Protein AF-A0A058Z3V2-F1 (afdb_monomer_lite)

pLDDT: mean 70.43, std 24.72, range [19.83, 96.94]

Structure (mmCIF, N/CA/C/O backbone):
data_AF-A0A058Z3V2-F1
#
_entry.id   AF-A0A058Z3V2-F1
#
loop_
_atom_site.group_PDB
_atom_site.id
_atom_site.type_symbol
_atom_site.label_atom_id
_atom_site.label_alt_id
_atom_site.label_comp_id
_atom_site.label_asym_id
_atom_site.label_entity_id
_atom_site.label_seq_id
_atom_site.pdbx_PDB_ins_code
_atom_site.Cartn_x
_atom_site.Cartn_y
_atom_site.Cartn_z
_atom_site.occupancy
_atom_site.B_iso_or_equiv
_atom_site.auth_seq_id
_atom_site.auth_comp_id
_atom_site.auth_asym_id
_atom_site.auth_atom_id
_atom_site.pdbx_PDB_model_num
ATOM 1 N N . MET A 1 1 ? 8.196 -0.871 -60.395 1.00 33.69 1 MET A N 1
ATOM 2 C CA . MET A 1 1 ? 8.874 -0.299 -61.584 1.00 33.69 1 MET A CA 1
ATOM 3 C C . MET A 1 1 ? 9.341 1.111 -61.241 1.00 33.69 1 MET A C 1
ATOM 5 O O . MET A 1 1 ? 8.712 1.711 -60.384 1.00 33.69 1 MET A O 1
ATOM 9 N N . THR A 1 2 ? 10.425 1.585 -61.870 1.00 31.00 2 THR A N 1
ATOM 10 C CA . THR A 1 2 ? 10.818 3.009 -62.051 1.00 31.00 2 THR A CA 1
ATOM 11 C C . THR A 1 2 ? 10.506 4.024 -60.935 1.00 31.00 2 THR A C 1
ATOM 13 O O . THR A 1 2 ? 9.380 4.499 -60.817 1.00 31.00 2 THR A O 1
ATOM 16 N N . ALA A 1 3 ? 11.547 4.478 -60.229 1.00 34.28 3 ALA A N 1
ATOM 17 C CA . ALA A 1 3 ? 11.539 5.788 -59.567 1.00 34.28 3 ALA A CA 1
ATOM 18 C C . ALA A 1 3 ? 11.669 6.927 -60.605 1.00 34.28 3 ALA A C 1
ATOM 20 O O . ALA A 1 3 ? 12.195 6.704 -61.699 1.00 34.28 3 ALA A O 1
ATOM 21 N N . PRO A 1 4 ? 11.213 8.141 -60.262 1.00 44.62 4 PRO A N 1
ATOM 22 C CA . PRO A 1 4 ? 12.160 9.255 -60.105 1.00 44.62 4 PRO A CA 1
ATOM 23 C C . PRO A 1 4 ? 11.930 9.994 -58.766 1.00 44.62 4 PRO A C 1
ATOM 25 O O . PRO A 1 4 ? 10.801 10.151 -58.320 1.00 44.62 4 PRO A O 1
ATOM 28 N N . ALA A 1 5 ? 12.988 10.243 -57.989 1.00 29.70 5 ALA A N 1
ATOM 29 C CA . ALA A 1 5 ? 13.787 11.482 -57.960 1.00 29.70 5 ALA A CA 1
ATOM 30 C C . ALA A 1 5 ? 13.196 12.563 -57.030 1.00 29.70 5 ALA A C 1
ATOM 32 O O . ALA A 1 5 ? 12.013 12.873 -57.089 1.00 29.70 5 ALA A O 1
ATOM 33 N N . GLY A 1 6 ? 14.031 13.117 -56.145 1.00 35.34 6 GLY A N 1
ATOM 34 C CA . GLY A 1 6 ? 13.611 14.088 -55.132 1.00 35.34 6 GLY A CA 1
ATOM 35 C C . GLY A 1 6 ? 13.945 15.535 -55.493 1.00 35.34 6 GLY A C 1
ATOM 36 O O . GLY A 1 6 ? 14.899 15.800 -56.222 1.00 35.34 6 GLY A O 1
ATOM 37 N N . SER A 1 7 ? 13.201 16.470 -54.903 1.00 26.53 7 SER A N 1
ATOM 38 C CA . SER A 1 7 ? 13.490 17.906 -54.922 1.00 26.53 7 SER A CA 1
ATOM 39 C C . SER A 1 7 ? 13.245 18.517 -53.541 1.00 26.53 7 SER A C 1
ATOM 41 O O . SER A 1 7 ? 12.159 18.380 -52.980 1.00 26.53 7 SER A O 1
ATOM 43 N N . THR A 1 8 ? 14.251 19.207 -53.005 1.00 38.44 8 THR A N 1
ATOM 44 C CA . THR A 1 8 ? 14.111 20.178 -51.904 1.00 38.44 8 THR A CA 1
ATOM 45 C C . THR A 1 8 ? 13.436 21.472 -52.410 1.00 38.44 8 THR A C 1
ATOM 47 O O . THR A 1 8 ? 13.039 21.501 -53.571 1.00 38.44 8 THR A O 1
ATOM 50 N N . VAL A 1 9 ? 13.379 22.535 -51.572 1.00 30.06 9 VAL A N 1
ATOM 51 C CA . VAL A 1 9 ? 12.844 23.916 -51.807 1.00 30.06 9 VAL A CA 1
ATOM 52 C C . VAL A 1 9 ? 11.432 24.151 -51.217 1.00 30.06 9 VAL A C 1
ATOM 54 O O . VAL A 1 9 ? 10.534 23.370 -51.518 1.00 30.06 9 VAL A O 1
ATOM 57 N N . PRO A 1 10 ? 11.164 25.257 -50.474 1.00 34.59 10 PRO A N 1
ATOM 58 C CA . PRO A 1 10 ? 12.059 26.116 -49.677 1.00 34.59 10 PRO A CA 1
ATOM 59 C C . PRO A 1 10 ? 11.526 26.427 -48.250 1.00 34.59 10 PRO A C 1
ATOM 61 O O . PRO A 1 10 ? 10.480 25.946 -47.823 1.00 34.59 10 PRO A O 1
ATOM 64 N N . VAL A 1 11 ? 12.231 27.309 -47.530 1.00 36.12 11 VAL A N 1
ATOM 65 C CA . VAL A 1 11 ? 11.711 28.074 -46.377 1.00 36.12 11 VAL A CA 1
ATOM 66 C C . VAL A 1 11 ? 11.467 29.534 -46.812 1.00 36.12 11 VAL A C 1
ATOM 68 O O . VAL A 1 11 ? 12.064 29.988 -47.782 1.00 36.12 11 VAL A O 1
ATOM 71 N N . GLU A 1 12 ? 10.614 30.248 -46.070 1.00 34.62 12 GLU A N 1
ATOM 72 C CA . GLU A 1 12 ? 10.120 31.625 -46.284 1.00 34.62 12 GLU A CA 1
ATOM 73 C C . GLU A 1 12 ? 9.133 31.858 -47.444 1.00 34.62 12 GLU A C 1
ATOM 75 O O . GLU A 1 12 ? 9.464 31.827 -48.624 1.00 34.62 12 GLU A O 1
ATOM 80 N N . ALA A 1 13 ? 7.923 32.285 -47.066 1.00 28.72 13 ALA A N 1
ATOM 81 C CA . ALA A 1 13 ? 7.059 33.128 -47.885 1.00 28.72 13 ALA A CA 1
ATOM 82 C C . ALA A 1 13 ? 6.379 34.171 -46.978 1.00 28.72 13 ALA A C 1
ATOM 84 O O . ALA A 1 13 ? 5.396 33.880 -46.293 1.00 28.72 13 ALA A O 1
ATOM 85 N N . LYS A 1 14 ? 6.907 35.403 -46.946 1.00 33.75 14 LYS A N 1
ATOM 86 C CA . LYS A 1 14 ? 6.233 36.535 -46.287 1.00 33.75 14 LYS A CA 1
ATOM 87 C C . LYS A 1 14 ? 4.873 36.759 -46.950 1.00 33.75 14 LYS A C 1
ATOM 89 O O . LYS A 1 14 ? 4.814 37.003 -48.153 1.00 33.75 14 LYS A O 1
ATOM 94 N N . ARG A 1 15 ? 3.786 36.765 -46.171 1.00 32.19 15 ARG A N 1
ATOM 95 C CA . ARG A 1 15 ? 2.484 37.237 -46.666 1.00 32.19 15 ARG A CA 1
ATOM 96 C C . ARG A 1 15 ? 2.523 38.751 -46.872 1.00 32.19 15 ARG A C 1
ATOM 98 O O . ARG A 1 15 ? 2.321 39.519 -45.934 1.00 32.19 15 ARG A O 1
ATOM 105 N N . ALA A 1 16 ? 2.767 39.164 -48.112 1.00 30.39 16 ALA A N 1
ATOM 106 C CA . ALA A 1 16 ? 2.384 40.487 -48.581 1.00 30.39 16 ALA A CA 1
ATOM 107 C C . ALA A 1 16 ? 0.853 40.648 -48.505 1.00 30.39 16 ALA A C 1
ATOM 109 O O . ALA A 1 16 ? 0.112 39.664 -48.578 1.00 30.39 16 ALA A O 1
ATOM 110 N N . ARG A 1 17 ? 0.378 41.890 -48.372 1.00 35.31 17 ARG A N 1
ATOM 111 C CA . ARG A 1 17 ? -1.038 42.214 -48.583 1.00 35.31 17 ARG A CA 1
ATOM 112 C C . ARG A 1 17 ? -1.299 42.370 -50.084 1.00 35.31 17 ARG A C 1
ATOM 114 O O . ARG A 1 17 ? -0.546 43.102 -50.723 1.00 35.31 17 ARG A O 1
ATOM 121 N N . PRO A 1 18 ? -2.361 41.766 -50.633 1.00 38.34 18 PRO A N 1
ATOM 122 C CA . PRO A 1 18 ? -3.040 42.305 -51.796 1.00 38.34 18 PRO A CA 1
ATOM 123 C C . PRO A 1 18 ? -4.073 43.335 -51.317 1.00 38.34 18 PRO A C 1
ATOM 125 O O . PRO A 1 18 ? -5.043 42.978 -50.649 1.00 38.34 18 PRO A O 1
ATOM 128 N N . ASP A 1 19 ? -3.862 44.608 -51.638 1.00 36.16 19 ASP A N 1
ATOM 129 C CA . ASP A 1 19 ? -4.913 45.623 -51.547 1.00 36.16 19 ASP A CA 1
ATOM 130 C C . ASP A 1 19 ? -5.681 45.655 -52.882 1.00 36.16 19 ASP A C 1
ATOM 132 O O . ASP A 1 19 ? -5.056 45.662 -53.943 1.00 36.16 19 ASP A O 1
ATOM 136 N N . GLY A 1 20 ? -7.019 45.707 -52.837 1.00 41.59 20 GLY A N 1
ATOM 137 C CA . GLY A 1 20 ? -7.855 46.016 -54.006 1.00 41.59 20 GLY A CA 1
ATOM 138 C C . GLY A 1 20 ? -8.865 44.948 -54.442 1.00 41.59 20 GLY A C 1
ATOM 139 O O . GLY A 1 20 ? -8.676 44.310 -55.470 1.00 41.59 20 GLY A O 1
ATOM 140 N N . GLU A 1 21 ? -10.006 44.863 -53.749 1.00 31.88 21 GLU A N 1
ATOM 141 C CA . GLU A 1 21 ? -11.278 44.487 -54.388 1.00 31.88 21 GLU A CA 1
ATOM 142 C C . GLU A 1 21 ? -12.458 45.242 -53.732 1.00 31.88 21 GLU A C 1
ATOM 144 O O . GLU A 1 21 ? -12.309 45.839 -52.662 1.00 31.88 21 GLU A O 1
ATOM 149 N N . ALA A 1 22 ? -13.595 45.325 -54.428 1.00 35.03 22 ALA A N 1
ATOM 150 C CA . ALA A 1 22 ? -14.655 46.316 -54.194 1.00 35.03 22 ALA A CA 1
ATOM 151 C C . ALA A 1 22 ? -15.650 45.943 -53.058 1.00 35.03 22 ALA A C 1
ATOM 153 O O . ALA A 1 22 ? -15.762 44.774 -52.687 1.00 35.03 22 ALA A O 1
ATOM 154 N N . PRO A 1 23 ? -16.402 46.910 -52.480 1.00 49.66 23 PRO A N 1
ATOM 155 C CA . PRO A 1 23 ? -17.197 46.669 -51.272 1.00 49.66 23 PRO A CA 1
ATOM 156 C C . PRO A 1 23 ? -18.510 45.909 -51.541 1.00 49.66 23 PRO A C 1
ATOM 158 O O . PRO A 1 23 ? -19.510 46.497 -51.953 1.00 49.66 23 PRO A O 1
ATOM 161 N N . GLY A 1 24 ? -18.533 44.611 -51.223 1.00 39.72 24 GLY A N 1
ATOM 162 C CA . GLY A 1 24 ? -19.733 43.764 -51.232 1.00 39.72 24 GLY A CA 1
ATOM 163 C C . GLY A 1 24 ? -20.091 43.224 -49.842 1.00 39.72 24 GLY A C 1
ATOM 164 O O . GLY A 1 24 ? -19.344 42.427 -49.285 1.00 39.72 24 GLY A O 1
ATOM 165 N N . THR A 1 25 ? -21.237 43.655 -49.295 1.00 46.94 25 THR A N 1
ATOM 166 C CA . THR A 1 25 ? -21.961 43.052 -48.145 1.00 46.94 25 THR A CA 1
ATOM 167 C C . THR A 1 25 ? -21.093 42.421 -47.043 1.00 46.94 25 THR A C 1
ATOM 169 O O . THR A 1 25 ? -20.990 41.198 -46.929 1.00 46.94 25 THR A O 1
ATOM 172 N N . GLY A 1 26 ? -20.496 43.254 -46.189 1.00 42.50 26 GLY A N 1
ATOM 173 C CA . GLY A 1 26 ? -19.682 42.785 -45.066 1.00 42.50 26 GLY A CA 1
ATOM 174 C C . GLY A 1 26 ? -20.493 42.085 -43.970 1.00 42.50 26 GLY A C 1
ATOM 175 O O . GLY A 1 26 ? -21.054 42.751 -43.102 1.00 42.50 26 GLY A O 1
ATOM 176 N N . LEU A 1 27 ? -20.475 40.749 -43.954 1.00 53.12 27 LEU A N 1
ATOM 177 C CA . LEU A 1 27 ? -20.710 39.974 -42.729 1.00 53.12 27 LEU A CA 1
ATOM 178 C C . LEU A 1 27 ? -19.656 40.368 -41.684 1.00 53.12 27 LEU A C 1
ATOM 180 O O . LEU A 1 27 ? -18.478 40.531 -42.017 1.00 53.12 27 LEU A O 1
ATOM 184 N N . SER A 1 28 ? -20.041 40.499 -40.414 1.00 63.50 28 SER A N 1
ATOM 185 C CA . SER A 1 28 ? -19.071 40.817 -39.364 1.00 63.50 28 SER A CA 1
ATOM 186 C C . SER A 1 28 ? -18.033 39.699 -39.218 1.00 63.50 28 SER A C 1
ATOM 188 O O . SER A 1 28 ? -18.306 38.528 -39.488 1.00 63.50 28 SER A O 1
ATOM 190 N N . GLN A 1 29 ? -16.842 40.022 -38.704 1.00 60.59 29 GLN A N 1
ATOM 191 C CA . GLN A 1 29 ? -15.785 39.021 -38.473 1.00 60.59 29 GLN A CA 1
ATOM 192 C C . GLN A 1 29 ? -16.251 37.844 -37.590 1.00 60.59 29 GLN A C 1
ATOM 194 O O . GLN A 1 29 ? -15.742 36.731 -37.720 1.00 60.59 29 GLN A O 1
ATOM 199 N N . ARG A 1 30 ? -17.254 38.061 -36.723 1.00 62.12 30 ARG A N 1
ATOM 200 C CA . ARG A 1 30 ? -17.880 37.009 -35.906 1.00 62.12 30 ARG A CA 1
ATOM 201 C C . ARG A 1 30 ? -18.802 36.103 -36.718 1.00 62.12 30 ARG A C 1
ATOM 203 O O . ARG A 1 30 ? -18.788 34.897 -36.500 1.00 62.12 30 ARG A O 1
ATOM 210 N N . GLU A 1 31 ? -19.574 36.651 -37.650 1.00 69.12 31 GLU A N 1
ATOM 211 C CA . GLU A 1 31 ? -20.436 35.872 -38.549 1.00 69.12 31 GLU A CA 1
ATOM 212 C C . GLU A 1 31 ? -19.607 35.102 -39.578 1.00 69.12 31 GLU A C 1
ATOM 214 O O . GLU A 1 31 ? -19.856 33.918 -39.790 1.00 69.12 31 GLU A O 1
ATOM 219 N N . ALA A 1 32 ? -18.553 35.719 -40.120 1.00 69.69 32 ALA A N 1
ATOM 220 C CA . ALA A 1 32 ? -17.581 35.050 -40.978 1.00 69.69 32 ALA A CA 1
ATOM 221 C C . ALA A 1 32 ? -16.873 33.887 -40.253 1.00 69.69 32 ALA A C 1
ATOM 223 O O . ALA A 1 32 ? -16.779 32.793 -40.817 1.00 69.69 32 ALA A O 1
ATOM 224 N N . LYS A 1 33 ? -16.445 34.064 -38.984 1.00 75.62 33 LYS A N 1
ATOM 225 C CA . LYS A 1 33 ? -15.923 32.938 -38.185 1.00 75.62 33 LYS A CA 1
ATOM 226 C C . LYS A 1 33 ? -17.002 31.875 -37.974 1.00 75.62 33 LYS A C 1
ATOM 228 O O . LYS A 1 33 ? -16.765 30.717 -38.281 1.00 75.62 33 LYS A O 1
ATOM 233 N N . ARG A 1 34 ? -18.208 32.254 -37.538 1.00 74.88 34 ARG A N 1
ATOM 234 C CA . ARG A 1 34 ? -19.309 31.312 -37.268 1.00 74.88 34 ARG A CA 1
ATOM 235 C C . ARG A 1 34 ? -19.712 30.494 -38.502 1.00 74.88 34 ARG A C 1
ATOM 237 O O . ARG A 1 34 ? -20.030 29.320 -38.356 1.00 74.88 34 ARG A O 1
ATOM 244 N N . ALA A 1 35 ? -19.664 31.079 -39.700 1.00 74.31 35 ALA A N 1
ATOM 245 C CA . ALA A 1 35 ? -19.901 30.377 -40.961 1.00 74.31 35 ALA A CA 1
ATOM 246 C C . ALA A 1 35 ? -18.761 29.403 -41.323 1.00 74.31 35 ALA A C 1
ATOM 248 O O . ALA A 1 35 ? -19.035 28.284 -41.757 1.00 74.31 35 ALA A O 1
ATOM 249 N N . ARG A 1 36 ? -17.490 29.783 -41.096 1.00 80.19 36 ARG A N 1
ATOM 250 C CA . ARG A 1 36 ? -16.338 28.865 -41.214 1.00 80.19 36 ARG A CA 1
ATOM 251 C C . ARG A 1 36 ? -16.458 27.706 -40.222 1.00 80.19 36 ARG A C 1
ATOM 253 O O . ARG A 1 36 ? -16.361 26.555 -40.633 1.00 80.19 36 ARG A O 1
ATOM 260 N N . ASP A 1 37 ? -16.687 28.009 -38.949 1.00 80.25 37 ASP A N 1
ATOM 261 C CA . ASP A 1 37 ? -16.770 27.030 -37.863 1.00 80.25 37 ASP A CA 1
ATOM 262 C C . ASP A 1 37 ? -17.924 26.043 -38.110 1.00 80.25 37 ASP A C 1
ATOM 264 O O . ASP A 1 37 ? -17.737 24.839 -37.975 1.00 80.25 37 ASP A O 1
ATOM 268 N N . ALA A 1 38 ? -19.089 26.520 -38.571 1.00 77.50 38 ALA A N 1
ATOM 269 C CA . ALA A 1 38 ? -20.223 25.666 -38.935 1.00 77.50 38 ALA A CA 1
ATOM 270 C C . ALA A 1 38 ? -19.943 24.747 -40.140 1.00 77.50 38 ALA A C 1
ATOM 272 O O . ALA A 1 38 ? -20.468 23.638 -40.184 1.00 77.50 38 ALA A O 1
ATOM 273 N N . LYS A 1 39 ? -19.111 25.177 -41.100 1.00 78.62 39 LYS A N 1
ATOM 274 C CA . LYS A 1 39 ? -18.677 24.334 -42.228 1.00 78.62 39 LYS A CA 1
ATOM 275 C C . LYS A 1 39 ? -17.611 23.312 -41.815 1.00 78.62 39 LYS A C 1
ATOM 277 O O . LYS A 1 39 ? -17.602 22.207 -42.342 1.00 78.62 39 LYS A O 1
ATOM 282 N N . LEU A 1 40 ? -16.719 23.668 -40.890 1.00 81.25 40 LEU A N 1
ATOM 283 C CA . LEU A 1 40 ? -15.707 22.751 -40.353 1.00 81.25 40 LEU A CA 1
ATOM 284 C C . LEU A 1 40 ? -16.306 21.724 -39.381 1.00 81.25 40 LEU A C 1
ATOM 286 O O . LEU A 1 40 ? -15.833 20.592 -39.335 1.00 81.25 40 LEU A O 1
ATOM 290 N N . ALA A 1 41 ? -17.378 22.079 -38.667 1.00 80.50 41 ALA A N 1
ATOM 291 C CA . ALA A 1 41 ? -18.080 21.185 -37.750 1.00 80.50 41 ALA A CA 1
ATOM 292 C C . ALA A 1 41 ? -18.582 19.894 -38.419 1.00 80.50 41 ALA A C 1
ATOM 294 O O . ALA A 1 41 ? -18.515 18.832 -37.808 1.00 80.50 41 ALA A O 1
ATOM 295 N N . THR A 1 42 ? -19.044 19.975 -39.670 1.00 80.44 42 THR A N 1
ATOM 296 C CA . THR A 1 42 ? -19.553 18.840 -40.464 1.00 80.44 42 THR A CA 1
ATOM 297 C C . THR A 1 42 ? -18.547 18.305 -41.492 1.00 80.44 42 THR A C 1
ATOM 299 O O . THR A 1 42 ? -18.895 17.466 -42.316 1.00 80.44 42 THR A O 1
ATOM 302 N N . SER A 1 43 ? -17.308 18.809 -41.487 1.00 85.06 43 SER A N 1
ATOM 303 C CA . SER A 1 43 ? -16.261 18.462 -42.459 1.00 85.06 43 SER A CA 1
ATOM 304 C C . SER A 1 43 ? -14.867 18.678 -41.852 1.00 85.06 43 SER A C 1
ATOM 306 O O . SER A 1 43 ? -14.032 19.402 -42.406 1.00 85.06 43 SER A O 1
ATOM 308 N N . CYS A 1 44 ? -14.618 18.088 -40.681 1.00 87.31 44 CYS A N 1
ATOM 309 C CA . CYS A 1 44 ? -13.342 18.221 -39.979 1.00 87.31 44 CYS A CA 1
ATOM 310 C C . CYS A 1 44 ? -12.239 17.419 -40.706 1.00 87.31 44 CYS A C 1
ATOM 312 O O . CYS A 1 44 ? -12.403 16.215 -40.903 1.00 87.31 44 CYS A O 1
ATOM 314 N N . PRO A 1 45 ? -11.100 18.034 -41.082 1.00 88.56 45 PRO A N 1
ATOM 315 C CA . PRO A 1 45 ? -10.068 17.372 -41.883 1.00 88.56 45 PRO A CA 1
ATOM 316 C C . PRO A 1 45 ? -9.164 16.413 -41.091 1.00 88.56 45 PRO A C 1
ATOM 318 O O . PRO A 1 45 ? -8.278 15.823 -41.691 1.00 88.56 45 PRO A O 1
ATOM 321 N N . PHE A 1 46 ? -9.353 16.280 -39.772 1.00 91.31 46 PHE A N 1
ATOM 322 C CA . PHE A 1 46 ? -8.481 15.501 -38.877 1.00 91.31 46 PHE A CA 1
ATOM 323 C C . PHE A 1 46 ? -9.125 14.202 -38.353 1.00 91.31 46 PHE A C 1
ATOM 325 O O . PHE A 1 46 ? -8.599 13.581 -37.428 1.00 91.31 46 PHE A O 1
ATOM 332 N N . LEU A 1 47 ? -10.290 13.803 -38.878 1.00 90.25 47 LEU A N 1
ATOM 333 C CA . LEU A 1 47 ? -11.029 12.612 -38.423 1.00 90.25 47 LEU A CA 1
ATOM 334 C C . LEU A 1 47 ? -10.282 11.292 -38.695 1.00 90.25 47 LEU A C 1
ATOM 336 O O . LEU A 1 47 ? -10.495 10.302 -37.997 1.00 90.25 47 LEU A O 1
ATOM 340 N N . ASP A 1 48 ? -9.382 11.299 -39.674 1.00 89.31 48 ASP A N 1
ATOM 341 C CA . ASP A 1 48 ? -8.452 10.222 -40.021 1.00 89.31 48 ASP A CA 1
ATOM 342 C C . ASP A 1 48 ? -7.381 9.972 -38.942 1.00 89.31 48 ASP A C 1
ATOM 344 O O . ASP A 1 48 ? -6.933 8.841 -38.768 1.00 89.31 48 ASP A O 1
ATOM 348 N N . THR A 1 49 ? -7.010 10.997 -38.165 1.00 92.94 49 THR A N 1
ATOM 349 C CA . THR A 1 49 ? -6.007 10.894 -37.085 1.00 92.94 49 THR A CA 1
ATOM 350 C C . THR A 1 49 ? -6.479 10.094 -35.859 1.00 92.94 49 THR A C 1
ATOM 352 O O . THR A 1 49 ? -5.696 9.847 -34.942 1.00 92.94 49 THR A O 1
ATOM 355 N N . ILE A 1 50 ? -7.753 9.688 -35.808 1.00 94.31 50 ILE A N 1
ATOM 356 C CA . ILE A 1 50 ? -8.384 9.075 -34.631 1.00 94.31 50 ILE A CA 1
ATOM 357 C C . ILE A 1 50 ? -8.018 7.587 -34.504 1.00 94.31 50 ILE A C 1
ATOM 359 O O . ILE A 1 50 ? -8.590 6.722 -35.173 1.00 94.31 50 ILE A O 1
ATOM 363 N N . ASP A 1 51 ? -7.120 7.267 -33.569 1.00 91.12 51 ASP A N 1
ATOM 364 C CA . ASP A 1 51 ? -6.712 5.889 -33.282 1.00 91.12 51 ASP A CA 1
ATOM 365 C C . ASP A 1 51 ? -7.555 5.265 -32.163 1.00 91.12 51 ASP A C 1
ATOM 367 O O . ASP A 1 51 ? -7.216 5.303 -30.975 1.00 91.12 51 ASP A O 1
ATOM 371 N N . ARG A 1 52 ? -8.648 4.620 -32.576 1.00 91.19 52 ARG A N 1
ATOM 372 C CA . ARG A 1 52 ? -9.594 3.923 -31.693 1.00 91.19 52 ARG A CA 1
ATOM 373 C C . ARG A 1 52 ? -8.951 2.839 -30.818 1.00 91.19 52 ARG A C 1
ATOM 375 O O . ARG A 1 52 ? -9.460 2.578 -29.734 1.00 91.19 52 ARG A O 1
ATOM 382 N N . ARG A 1 53 ? -7.813 2.255 -31.222 1.00 89.44 53 ARG A N 1
ATOM 383 C CA . ARG A 1 53 ? -7.113 1.205 -30.450 1.00 89.44 53 ARG A CA 1
ATOM 384 C C . ARG A 1 53 ? -6.439 1.749 -29.188 1.00 89.44 53 ARG A C 1
ATOM 386 O O . ARG A 1 53 ? -6.214 0.997 -28.244 1.00 89.44 53 ARG A O 1
ATOM 393 N N . LYS A 1 54 ? -6.136 3.053 -29.155 1.00 88.56 54 LYS A N 1
ATOM 394 C CA . LYS A 1 54 ? -5.570 3.747 -27.985 1.00 88.56 54 LYS A CA 1
ATOM 395 C C . LYS A 1 54 ? -6.635 4.300 -27.032 1.00 88.56 54 LYS A C 1
ATOM 397 O O . LYS A 1 54 ? -6.281 4.809 -25.971 1.00 88.56 54 LYS A O 1
ATOM 402 N N . LEU A 1 55 ? -7.918 4.249 -27.397 1.00 90.44 55 LEU A N 1
ATOM 403 C CA . LEU A 1 55 ? -8.994 4.828 -26.593 1.00 90.44 55 LEU A CA 1
ATOM 404 C C . LEU A 1 55 ? -9.402 3.865 -25.480 1.00 90.44 55 LEU A C 1
ATOM 406 O O . LEU A 1 55 ? -10.081 2.868 -25.719 1.00 90.44 55 LEU A O 1
ATOM 410 N N . ASP A 1 56 ? -9.002 4.194 -24.255 1.00 85.88 56 ASP A N 1
ATOM 411 C CA . ASP A 1 56 ? -9.434 3.488 -23.056 1.00 85.88 56 ASP A CA 1
ATOM 412 C C . ASP A 1 56 ? -10.188 4.438 -22.123 1.00 85.88 56 ASP A C 1
ATOM 414 O O . ASP A 1 56 ? -9.647 5.430 -21.633 1.00 85.88 56 ASP A O 1
ATOM 418 N N . PHE A 1 57 ? -11.471 4.149 -21.915 1.00 86.56 57 PHE A N 1
ATOM 419 C CA . PHE A 1 57 ? -12.374 4.967 -21.108 1.00 86.56 57 PHE A CA 1
ATOM 420 C C . PHE A 1 57 ? -12.690 4.337 -19.748 1.00 86.56 57 PHE A C 1
ATOM 422 O O . PHE A 1 57 ? -13.528 4.874 -19.015 1.00 86.56 57 PHE A O 1
ATOM 429 N N . ASP A 1 58 ? -12.060 3.211 -19.397 1.00 76.56 58 ASP A N 1
ATOM 430 C CA . ASP A 1 58 ? -12.389 2.490 -18.168 1.00 76.56 58 ASP A CA 1
ATOM 431 C C . ASP A 1 58 ? -11.708 3.073 -16.923 1.00 76.56 58 ASP A C 1
ATOM 433 O O . ASP A 1 58 ? -12.222 2.921 -15.813 1.00 76.56 58 ASP A O 1
ATOM 437 N N . PHE A 1 59 ? -10.618 3.816 -17.120 1.00 75.56 59 PHE A N 1
ATOM 438 C CA . PHE A 1 59 ? -9.876 4.525 -16.079 1.00 75.56 59 PHE A CA 1
ATOM 439 C C . PHE A 1 59 ? -10.579 5.796 -15.564 1.00 75.56 59 PHE A C 1
ATOM 441 O O . PHE A 1 59 ? -11.542 6.312 -16.140 1.00 75.56 59 PHE A O 1
ATOM 448 N N . ALA A 1 60 ? -10.060 6.341 -14.458 1.00 77.56 60 ALA A N 1
ATOM 449 C CA . ALA A 1 60 ? -10.561 7.569 -13.847 1.00 77.56 60 ALA A CA 1
ATOM 450 C C . ALA A 1 60 ? -10.528 8.762 -14.824 1.00 77.56 60 ALA A C 1
ATOM 452 O O . ALA A 1 60 ? -9.491 9.101 -15.393 1.00 77.56 60 ALA A O 1
ATOM 453 N N . LYS A 1 61 ? -11.672 9.442 -14.974 1.00 87.31 61 LYS A N 1
ATOM 454 C CA . LYS A 1 61 ? -11.898 10.555 -15.918 1.00 87.31 61 LYS A CA 1
ATOM 455 C C . LYS A 1 61 ? -11.287 11.876 -15.408 1.00 87.31 61 LYS A C 1
ATOM 457 O O . LYS A 1 61 ? -11.994 12.852 -15.166 1.00 87.31 61 LYS A O 1
ATOM 462 N N . VAL A 1 62 ? -9.970 11.883 -15.200 1.00 88.56 62 VAL A N 1
ATOM 463 C CA . VAL A 1 62 ? -9.172 13.013 -14.688 1.00 88.56 62 VAL A CA 1
ATOM 464 C C . VAL A 1 62 ? -8.080 13.420 -15.674 1.00 88.56 62 VAL A C 1
ATOM 466 O O . VAL A 1 62 ? -7.588 12.603 -16.442 1.00 88.56 62 VAL A O 1
ATOM 469 N N . CYS A 1 63 ? -7.671 14.685 -15.644 1.00 90.94 63 CYS A N 1
ATOM 470 C CA . CYS A 1 63 ? -6.552 15.184 -16.442 1.00 90.94 63 CYS A CA 1
ATOM 471 C C . CYS A 1 63 ? -5.225 14.533 -16.024 1.00 90.94 63 CYS A C 1
ATOM 473 O O . CYS A 1 63 ? -4.796 14.701 -14.884 1.00 90.94 63 CYS A O 1
ATOM 475 N N . SER A 1 64 ? -4.520 13.896 -16.960 1.00 89.88 64 SER A N 1
ATOM 476 C CA . SER A 1 64 ? -3.235 13.215 -16.744 1.00 89.88 64 SER A CA 1
ATOM 477 C C . SER A 1 64 ? -2.076 14.145 -16.341 1.00 89.88 64 SER A C 1
ATOM 479 O O . SER A 1 64 ? -0.993 13.659 -16.034 1.00 89.88 64 SER A O 1
ATOM 481 N N . VAL A 1 65 ? -2.279 15.471 -16.353 1.00 88.06 65 VAL A N 1
ATOM 482 C CA . VAL A 1 65 ? -1.275 16.483 -15.960 1.00 88.06 65 VAL A CA 1
ATOM 483 C C . VAL A 1 65 ? -1.636 17.183 -14.643 1.00 88.06 65 VAL A C 1
ATOM 485 O O . VAL A 1 65 ? -0.766 17.403 -13.806 1.00 88.06 65 VAL A O 1
ATOM 488 N N . SER A 1 66 ? -2.910 17.540 -14.437 1.00 86.94 66 SER A N 1
ATOM 489 C CA . SER A 1 66 ? -3.366 18.289 -13.250 1.00 86.94 66 SER A CA 1
ATOM 490 C C . SER A 1 66 ? -4.109 17.444 -12.209 1.00 86.94 66 SER A C 1
ATOM 492 O O . SER A 1 66 ? -4.426 17.955 -11.137 1.00 86.94 66 SER A O 1
ATOM 494 N N . ASN A 1 67 ? -4.421 16.178 -12.514 1.00 85.62 67 ASN A N 1
ATOM 495 C CA . ASN A 1 67 ? -5.283 15.272 -11.737 1.00 85.62 67 ASN A CA 1
ATOM 496 C C . ASN A 1 67 ? -6.680 15.833 -11.394 1.00 85.62 67 ASN A C 1
ATOM 498 O O . ASN A 1 67 ? -7.396 15.283 -10.558 1.00 85.62 67 ASN A O 1
ATOM 502 N N . ALA A 1 68 ? -7.102 16.912 -12.059 1.00 86.50 68 ALA A N 1
ATOM 503 C CA . ALA A 1 68 ? -8.421 17.504 -11.886 1.00 86.50 68 ALA A CA 1
ATOM 504 C C . ALA A 1 68 ? -9.481 16.791 -12.741 1.00 86.50 68 ALA A C 1
ATOM 506 O O . ALA A 1 68 ? -9.214 16.371 -13.868 1.00 86.50 68 ALA A O 1
ATOM 507 N N . ASN A 1 69 ? -10.705 16.719 -12.218 1.00 85.94 69 ASN A N 1
ATOM 508 C CA . ASN A 1 69 ? -11.881 16.103 -12.843 1.00 85.94 69 ASN A CA 1
ATOM 509 C C . ASN A 1 69 ? -12.840 17.115 -13.510 1.00 85.94 69 ASN A C 1
ATOM 511 O O . ASN A 1 69 ? -13.918 16.732 -13.951 1.00 85.94 69 ASN A O 1
ATOM 515 N N . LEU A 1 70 ? -12.481 18.403 -13.563 1.00 88.06 70 LEU A N 1
ATOM 516 C CA . LEU A 1 70 ? -13.328 19.477 -14.098 1.00 88.06 70 LEU A CA 1
ATOM 517 C C . LEU A 1 70 ? -12.938 19.833 -15.536 1.00 88.06 70 LEU A C 1
ATOM 519 O O . LEU A 1 70 ? -11.781 20.184 -15.778 1.00 88.06 70 LEU A O 1
ATOM 523 N N . ASN A 1 71 ? -13.915 19.834 -16.450 1.00 91.94 71 ASN A N 1
ATOM 524 C CA . ASN A 1 71 ? -13.745 20.119 -17.882 1.00 91.94 71 ASN A CA 1
ATOM 525 C C . ASN A 1 71 ? -12.646 19.257 -18.538 1.00 91.94 71 ASN A C 1
ATOM 527 O O . ASN A 1 71 ? -11.636 19.788 -19.010 1.00 91.94 71 ASN A O 1
ATOM 531 N N . VAL A 1 72 ? -12.806 17.929 -18.516 1.00 94.88 72 VAL A N 1
ATOM 532 C CA . VAL A 1 72 ? -11.797 16.969 -19.002 1.00 94.88 72 VAL A CA 1
ATOM 533 C C . VAL A 1 72 ? -12.108 16.512 -20.430 1.00 94.88 72 VAL A C 1
ATOM 535 O O . VAL A 1 72 ? -13.228 16.114 -20.748 1.00 94.88 72 VAL A O 1
ATOM 538 N N . TYR A 1 73 ? -11.089 16.557 -21.282 1.00 95.56 73 TYR A N 1
ATOM 539 C CA . TYR A 1 73 ? -11.116 16.237 -22.703 1.00 95.56 73 TYR A CA 1
ATOM 540 C C . TYR A 1 73 ? -10.178 15.055 -22.979 1.00 95.56 73 TYR A C 1
ATOM 542 O O . TYR A 1 73 ? -8.989 15.132 -22.673 1.00 95.56 73 TYR A O 1
ATOM 550 N N . ALA A 1 74 ? -10.678 13.972 -23.570 1.00 95.88 74 ALA A N 1
ATOM 551 C CA . ALA A 1 74 ? -9.842 12.880 -24.063 1.00 95.88 74 ALA A CA 1
ATOM 552 C C . ALA A 1 74 ? -9.301 13.211 -25.456 1.00 95.88 74 ALA A C 1
ATOM 554 O O . ALA A 1 74 ? -10.077 13.548 -26.348 1.00 95.88 74 ALA A O 1
ATOM 555 N N . CYS A 1 75 ? -7.988 13.106 -25.648 1.00 96.00 75 CYS A N 1
ATOM 556 C CA . CYS A 1 75 ? -7.352 13.216 -26.957 1.00 96.00 75 CYS A CA 1
ATOM 557 C C . CYS A 1 75 ? -7.598 11.934 -27.760 1.00 96.00 75 CYS A C 1
ATOM 559 O O . CYS A 1 75 ? -7.172 10.853 -27.349 1.00 96.00 75 CYS A O 1
ATOM 561 N N . LEU A 1 76 ? -8.251 12.041 -28.919 1.00 95.44 76 LEU A N 1
ATOM 562 C CA . LEU A 1 76 ? -8.649 10.871 -29.708 1.00 95.44 76 LEU A CA 1
ATOM 563 C C . LEU A 1 76 ? -7.511 10.248 -30.538 1.00 95.44 76 LEU A C 1
ATOM 565 O O . LEU A 1 76 ? -7.693 9.190 -31.134 1.00 95.44 76 LEU A O 1
ATOM 569 N N . VAL A 1 77 ? -6.332 10.876 -30.553 1.00 94.62 77 VAL A N 1
ATOM 570 C CA . VAL A 1 77 ? -5.135 10.384 -31.261 1.00 94.62 77 VAL A CA 1
ATOM 571 C C . VAL A 1 77 ? -4.214 9.565 -30.342 1.00 94.62 77 VAL A C 1
ATOM 573 O O . VAL A 1 77 ? -3.492 8.678 -30.805 1.00 94.62 77 VAL A O 1
ATOM 576 N N . CYS A 1 78 ? -4.236 9.838 -29.027 1.00 92.44 78 CYS A N 1
ATOM 577 C CA . CYS A 1 78 ? -3.332 9.216 -28.048 1.00 92.44 78 CYS A CA 1
ATOM 578 C C . CYS A 1 78 ? -4.006 8.621 -26.795 1.00 92.44 78 CYS A C 1
ATOM 580 O O . CYS A 1 78 ? -3.305 8.070 -25.949 1.00 92.44 78 CYS A O 1
ATOM 582 N N . GLY A 1 79 ? -5.327 8.752 -26.639 1.00 90.94 79 GLY A N 1
ATOM 583 C CA . GLY A 1 79 ? -6.103 8.218 -25.510 1.00 90.94 79 GLY A CA 1
ATOM 584 C C . GLY A 1 79 ? -5.990 8.995 -24.189 1.00 90.94 79 GLY A C 1
ATOM 585 O O . GLY A 1 79 ? -6.842 8.839 -23.320 1.00 90.94 79 GLY A O 1
ATOM 586 N N . LYS A 1 80 ? -4.978 9.859 -24.023 1.00 93.38 80 LYS A N 1
ATOM 587 C CA . LYS A 1 80 ? -4.726 10.602 -22.772 1.00 93.38 80 LYS A CA 1
ATOM 588 C C . LYS A 1 80 ? -5.771 11.694 -22.513 1.00 93.38 80 LYS A C 1
ATOM 590 O O . LYS A 1 80 ? -6.348 12.266 -23.440 1.00 93.38 80 LYS A O 1
ATOM 595 N N . PHE A 1 81 ? -5.987 12.011 -21.237 1.00 95.62 81 PHE A N 1
ATOM 596 C CA . PHE A 1 81 ? -7.004 12.962 -20.780 1.00 95.62 81 PHE A CA 1
ATOM 597 C C . PHE A 1 81 ? -6.367 14.292 -20.346 1.00 95.62 81 PHE A C 1
ATOM 599 O O . PHE A 1 81 ? -5.398 14.312 -19.591 1.00 95.62 81 PHE A O 1
ATOM 606 N N . PHE A 1 82 ? -6.938 15.421 -20.763 1.00 95.62 82 PHE A N 1
ATOM 607 C CA . PHE A 1 82 ? -6.405 16.763 -20.509 1.00 95.62 82 PHE A CA 1
ATOM 608 C C . PHE A 1 82 ? -7.501 17.733 -20.054 1.00 95.62 82 PHE A C 1
ATOM 610 O O . PHE A 1 82 ? -8.662 17.594 -20.421 1.00 95.62 82 PHE A O 1
ATOM 617 N N . GLN A 1 83 ? -7.152 18.733 -19.244 1.00 95.50 83 GLN A N 1
ATOM 618 C CA . GLN A 1 83 ? -8.112 19.699 -18.701 1.00 95.50 83 GLN A CA 1
ATOM 619 C C . GLN A 1 83 ? -8.203 20.981 -19.540 1.00 95.50 83 GLN A C 1
ATOM 621 O O . GLN A 1 83 ? -7.183 21.604 -19.842 1.00 95.50 83 GLN A O 1
ATOM 626 N N . GLY A 1 84 ? -9.444 21.414 -19.788 1.00 92.12 84 GLY A N 1
ATOM 627 C CA . GLY A 1 84 ? -9.833 22.700 -20.374 1.00 92.12 84 GLY A CA 1
ATOM 628 C C . GLY A 1 84 ? -9.564 22.830 -21.875 1.00 92.12 84 GLY A C 1
ATOM 629 O O . GLY A 1 84 ? -8.810 22.050 -22.445 1.00 92.12 84 GLY A O 1
ATOM 630 N N . ARG A 1 85 ? -10.110 23.881 -22.503 1.00 92.38 85 ARG A N 1
ATOM 631 C CA . ARG A 1 85 ? -9.907 24.203 -23.937 1.00 92.38 85 ARG A CA 1
ATOM 632 C C . ARG A 1 85 ? -9.372 25.614 -24.239 1.00 92.38 85 ARG A C 1
ATOM 634 O O . ARG A 1 85 ? -9.223 25.972 -25.398 1.00 92.38 85 ARG A O 1
ATOM 641 N N . SER A 1 86 ? -9.134 26.440 -23.216 1.00 89.38 86 SER A N 1
ATOM 642 C CA . SER A 1 86 ? -8.577 27.790 -23.398 1.00 89.38 86 SER A CA 1
ATOM 643 C C . SER A 1 86 ? -7.147 27.739 -23.958 1.00 89.38 86 SER A C 1
ATOM 645 O O . SER A 1 86 ? -6.471 26.738 -23.750 1.00 89.38 86 SER A O 1
ATOM 647 N N . PRO A 1 87 ? -6.608 28.825 -24.547 1.00 87.81 87 PRO A N 1
ATOM 648 C CA . PRO A 1 87 ? -5.221 28.855 -25.038 1.00 87.81 87 PRO A CA 1
ATOM 649 C C . PRO A 1 87 ? -4.131 28.536 -23.995 1.00 87.81 87 PRO A C 1
ATOM 651 O O . PRO A 1 87 ? -2.989 28.253 -24.337 1.00 87.81 87 PRO A O 1
ATOM 654 N N . THR A 1 88 ? -4.489 28.590 -22.711 1.00 87.50 88 THR A N 1
ATOM 655 C CA . THR A 1 88 ? -3.666 28.254 -21.539 1.00 87.50 88 THR A CA 1
ATOM 656 C C . THR A 1 88 ? -3.909 26.841 -20.987 1.00 87.50 88 THR A C 1
ATOM 658 O O . THR A 1 88 ? -3.350 26.491 -19.949 1.00 87.50 88 THR A O 1
ATOM 661 N N . SER A 1 89 ? -4.789 26.049 -21.605 1.00 92.00 89 SER A N 1
ATOM 662 C CA . SER A 1 89 ? -5.231 24.749 -21.096 1.00 92.00 89 SER A CA 1
ATOM 663 C C . SER A 1 89 ? -4.335 23.600 -21.549 1.00 92.00 89 SER A C 1
ATOM 665 O O . SER A 1 89 ? -3.655 23.675 -22.572 1.00 92.00 89 SER A O 1
ATOM 667 N N . PHE A 1 90 ? -4.380 22.484 -20.821 1.00 94.31 90 PHE A N 1
ATOM 668 C CA . PHE A 1 90 ? -3.544 21.329 -21.140 1.00 94.31 90 PHE A CA 1
ATOM 669 C C . PHE A 1 90 ? -3.956 20.640 -22.448 1.00 94.31 90 PHE A C 1
ATOM 671 O O . PHE A 1 90 ? -3.081 20.135 -23.141 1.00 94.31 90 PHE A O 1
ATOM 678 N N . ALA A 1 91 ? -5.242 20.647 -22.826 1.00 94.06 91 ALA A N 1
ATOM 679 C CA . ALA A 1 91 ? -5.672 20.066 -24.105 1.00 94.06 91 ALA A CA 1
ATOM 680 C C . ALA A 1 91 ? -5.232 20.933 -25.298 1.00 94.06 91 ALA A C 1
ATOM 682 O O . ALA A 1 91 ? -4.728 20.412 -26.289 1.00 94.06 91 ALA A O 1
ATOM 683 N N . TYR A 1 92 ? -5.350 22.260 -25.175 1.00 94.50 92 TYR A N 1
ATOM 684 C CA . TYR A 1 92 ? -4.917 23.206 -26.204 1.00 94.50 92 TYR A CA 1
ATOM 685 C C . TYR A 1 92 ? -3.393 23.161 -26.394 1.00 94.50 92 TYR A C 1
ATOM 687 O O . TYR A 1 92 ? -2.911 23.053 -27.521 1.00 94.50 92 TYR A O 1
ATOM 695 N N . LEU A 1 93 ? -2.627 23.145 -25.297 1.00 93.50 93 LEU A N 1
ATOM 696 C CA . LEU A 1 93 ? -1.172 22.979 -25.349 1.00 93.50 93 LEU A CA 1
ATOM 697 C C . LEU A 1 93 ? -0.776 21.612 -25.933 1.00 93.50 93 LEU A C 1
ATOM 699 O O . LEU A 1 93 ? 0.093 21.561 -26.798 1.00 93.50 93 LEU A O 1
ATOM 703 N N . HIS A 1 94 ? -1.445 20.519 -25.545 1.00 93.88 94 HIS A N 1
ATOM 704 C CA . HIS A 1 94 ? -1.218 19.192 -26.134 1.00 93.88 94 HIS A CA 1
ATOM 705 C C . HIS A 1 94 ? -1.478 19.173 -27.649 1.00 93.88 94 HIS A C 1
ATOM 707 O O . HIS A 1 94 ? -0.690 18.586 -28.387 1.00 93.88 94 HIS A O 1
ATOM 713 N N . SER A 1 95 ? -2.529 19.857 -28.122 1.00 95.00 95 SER A N 1
ATOM 714 C CA . SER A 1 95 ? -2.854 19.917 -29.554 1.00 95.00 95 SER A CA 1
ATOM 715 C C . SER A 1 95 ? -1.773 20.593 -30.398 1.00 95.00 95 SER A C 1
ATOM 717 O O . SER A 1 95 ? -1.510 20.159 -31.515 1.00 95.00 95 SER A O 1
ATOM 719 N N . ILE A 1 96 ? -1.093 21.601 -29.840 1.00 92.62 96 ILE A N 1
ATOM 720 C CA . ILE A 1 96 ? 0.001 22.315 -30.510 1.00 92.62 96 ILE A CA 1
ATOM 721 C C . ILE A 1 96 ? 1.325 21.551 -30.390 1.00 92.62 96 ILE A C 1
ATOM 723 O O . ILE A 1 96 ? 2.061 21.463 -31.368 1.00 92.62 96 ILE A O 1
ATOM 727 N N . HIS A 1 97 ? 1.647 21.000 -29.215 1.00 91.44 97 HIS A N 1
ATOM 728 C CA . HIS A 1 97 ? 2.933 20.331 -28.985 1.00 91.44 97 HIS A CA 1
ATOM 729 C C . HIS A 1 97 ? 3.042 18.960 -29.662 1.00 91.44 97 HIS A C 1
ATOM 731 O O . HIS A 1 97 ? 4.091 18.647 -30.213 1.00 91.44 97 HIS A O 1
ATOM 737 N N . GLU A 1 98 ? 1.972 18.162 -29.642 1.00 89.81 98 GLU A N 1
ATOM 738 C CA . GLU A 1 98 ? 1.956 16.797 -30.194 1.00 89.81 98 GLU A CA 1
ATOM 739 C C . GLU A 1 98 ? 1.216 16.720 -31.545 1.00 89.81 98 GLU A C 1
ATOM 741 O O . GLU A 1 98 ? 1.003 15.638 -32.084 1.00 89.81 98 GLU A O 1
ATOM 746 N N . ASN A 1 99 ? 0.776 17.863 -32.091 1.00 91.94 99 ASN A N 1
ATOM 747 C CA . ASN A 1 99 ? 0.009 17.966 -33.342 1.00 91.94 99 ASN A CA 1
ATOM 748 C C . ASN A 1 99 ? -1.312 17.145 -33.349 1.00 91.94 99 ASN A C 1
ATOM 750 O O . ASN A 1 99 ? -1.854 16.805 -34.405 1.00 91.94 99 ASN A O 1
ATOM 754 N N . HIS A 1 100 ? -1.849 16.817 -32.168 1.00 95.94 100 HIS A N 1
ATOM 755 C CA . HIS A 1 100 ? -3.069 16.026 -31.990 1.00 95.94 100 HIS A CA 1
ATOM 756 C C . HIS A 1 100 ? -4.317 16.918 -31.947 1.00 95.94 100 HIS A C 1
ATOM 758 O O . HIS A 1 100 ? -4.575 17.579 -30.944 1.00 95.94 100 HIS A O 1
ATOM 764 N N . HIS A 1 101 ? -5.119 16.917 -33.011 1.00 94.19 101 HIS A N 1
ATOM 765 C CA . HIS A 1 101 ? -6.156 17.938 -33.189 1.00 94.19 101 HIS A CA 1
ATOM 766 C C . HIS A 1 101 ? -7.538 17.586 -32.607 1.00 94.19 101 HIS A C 1
ATOM 768 O O . HIS A 1 101 ? -8.297 18.494 -32.265 1.00 94.19 101 HIS A O 1
ATOM 774 N N . VAL A 1 102 ? -7.892 16.300 -32.478 1.00 95.88 102 VAL A N 1
ATOM 775 C CA . VAL A 1 102 ? -9.267 15.875 -32.141 1.00 95.88 102 VAL A CA 1
ATOM 776 C C . VAL A 1 102 ? -9.419 15.459 -30.675 1.00 95.88 102 VAL A C 1
ATOM 778 O O . VAL A 1 102 ? -8.696 14.593 -30.179 1.00 95.88 102 VAL A O 1
ATOM 781 N N . PHE A 1 103 ? -10.422 16.026 -29.997 1.00 96.38 103 PHE A N 1
ATOM 782 C CA . PHE A 1 103 ? -10.730 15.776 -28.587 1.00 96.38 103 PHE A CA 1
ATOM 783 C C . PHE A 1 103 ? -12.213 15.458 -28.348 1.00 96.38 103 PHE A C 1
ATOM 785 O O . PHE A 1 103 ? -13.087 15.936 -29.066 1.00 96.38 103 PHE A O 1
ATOM 792 N N . LEU A 1 104 ? -12.509 14.713 -27.281 1.00 95.81 104 LEU A N 1
ATOM 793 C CA . LEU A 1 104 ? -13.856 14.421 -26.775 1.00 95.81 104 LEU A CA 1
ATOM 794 C C . LEU A 1 104 ? -14.018 14.961 -25.353 1.00 95.81 104 LEU A C 1
ATOM 796 O O . LEU A 1 104 ? -13.303 14.529 -24.451 1.00 95.81 104 LEU A O 1
ATOM 800 N N . HIS A 1 105 ? -14.977 15.857 -25.119 1.00 94.94 105 HIS A N 1
ATOM 801 C CA . HIS A 1 105 ? -15.309 16.298 -23.765 1.00 94.94 105 HIS A CA 1
ATOM 802 C C . HIS A 1 105 ? -16.070 15.200 -23.004 1.00 94.94 105 HIS A C 1
ATOM 804 O O . HIS A 1 105 ? -17.184 14.829 -23.380 1.00 94.94 105 HIS A O 1
ATOM 810 N N . LEU A 1 106 ? -15.476 14.689 -21.920 1.00 91.19 106 LEU A N 1
ATOM 811 C CA . LEU A 1 106 ? -15.911 13.454 -21.254 1.00 91.19 106 LEU A CA 1
ATOM 812 C C . LEU A 1 106 ? -17.265 13.555 -20.529 1.00 91.19 106 LEU A C 1
ATOM 814 O O . LEU A 1 106 ? -17.877 12.527 -20.246 1.00 91.19 106 LEU A O 1
ATOM 818 N N . GLU A 1 107 ? -17.725 14.770 -20.223 1.00 88.38 107 GLU A N 1
ATOM 819 C CA . GLU A 1 107 ? -18.990 15.019 -19.518 1.00 88.38 107 GLU A CA 1
ATOM 820 C C . GLU A 1 107 ? -20.159 15.299 -20.477 1.00 88.38 107 GLU A C 1
ATOM 822 O O . GLU A 1 107 ? -21.259 14.790 -20.277 1.00 88.38 107 GLU A O 1
ATOM 827 N N . THR A 1 108 ? -19.929 16.075 -21.544 1.00 90.00 108 THR A N 1
ATOM 828 C CA . THR A 1 108 ? -20.989 16.489 -22.490 1.00 90.00 108 THR A CA 1
ATOM 829 C C . THR A 1 108 ? -21.062 15.638 -23.758 1.00 90.00 108 THR A C 1
ATOM 831 O O . THR A 1 108 ? -21.952 15.862 -24.574 1.00 90.00 108 THR A O 1
ATOM 834 N N . LEU A 1 109 ? -20.132 14.693 -23.947 1.00 91.00 109 LEU A N 1
ATOM 835 C CA . LEU A 1 109 ? -20.020 13.816 -25.124 1.00 91.00 109 LEU A CA 1
ATOM 836 C C . LEU A 1 109 ? -19.908 14.568 -26.471 1.00 91.00 109 LEU A C 1
ATOM 838 O O . LEU A 1 109 ? -20.249 14.033 -27.528 1.00 91.00 109 LEU A O 1
ATOM 842 N N . LYS A 1 110 ? -19.419 15.814 -26.428 1.00 93.75 110 LYS A N 1
ATOM 843 C CA . LYS A 1 110 ? -19.165 16.675 -27.593 1.00 93.75 110 LYS A CA 1
ATOM 844 C C . LYS A 1 110 ? -17.711 16.557 -28.044 1.00 93.75 110 LYS A C 1
ATOM 846 O O . LYS A 1 110 ? -16.800 16.605 -27.213 1.00 93.75 110 LYS A O 1
ATOM 851 N N . PHE A 1 111 ? -17.504 16.445 -29.351 1.00 95.38 111 PHE A N 1
ATOM 852 C CA . PHE A 1 111 ? -16.180 16.429 -29.967 1.00 95.38 111 PHE A CA 1
ATOM 853 C C . PHE A 1 111 ? -15.725 17.848 -30.318 1.00 95.38 111 PHE A C 1
ATOM 855 O O . PHE A 1 111 ? -16.548 18.689 -30.665 1.00 95.38 111 PHE A O 1
ATOM 862 N N . TYR A 1 112 ? -14.425 18.115 -30.242 1.00 95.19 112 TYR A N 1
ATOM 863 C CA . TYR A 1 112 ? -13.831 19.424 -30.510 1.00 95.19 112 TYR A CA 1
ATOM 864 C C . TYR A 1 112 ? -12.520 19.289 -31.283 1.00 95.19 112 TYR A C 1
ATOM 866 O O . TYR A 1 112 ? -11.720 18.396 -31.000 1.00 95.19 112 TYR A O 1
ATOM 874 N N . CYS A 1 113 ? -12.285 20.211 -32.216 1.00 94.19 113 CYS A N 1
ATOM 875 C CA . CYS A 1 113 ? -10.981 20.413 -32.834 1.00 94.19 113 CYS A CA 1
ATOM 876 C C . CYS A 1 113 ? -10.223 21.514 -32.083 1.00 94.19 113 CYS A C 1
ATOM 878 O O . CYS A 1 113 ? -10.724 22.632 -31.960 1.00 94.19 113 CYS A O 1
ATOM 880 N N . LEU A 1 114 ? -9.004 21.228 -31.631 1.00 93.81 114 LEU A N 1
ATOM 881 C CA . LEU A 1 114 ? -8.060 22.208 -31.082 1.00 93.81 114 LEU A CA 1
ATOM 882 C C . LEU A 1 114 ? -6.802 22.238 -31.972 1.00 93.81 114 LEU A C 1
ATOM 884 O O . LEU A 1 114 ? -6.485 21.211 -32.569 1.00 93.81 114 LEU A O 1
ATOM 888 N N . PRO A 1 115 ? -6.106 23.381 -32.121 1.00 89.44 115 PRO A N 1
ATOM 889 C CA . PRO A 1 115 ? -6.316 24.659 -31.429 1.00 89.44 115 PRO A CA 1
ATOM 890 C C . PRO A 1 115 ? -7.412 25.575 -32.020 1.00 89.44 115 PRO A C 1
ATOM 892 O O . PRO A 1 115 ? -7.699 26.610 -31.428 1.00 89.44 115 PRO A O 1
ATOM 895 N N . ASP A 1 116 ? -8.040 25.230 -33.153 1.00 87.06 116 ASP A N 1
ATOM 896 C CA . ASP A 1 116 ? -9.023 26.099 -33.848 1.00 87.06 116 ASP A CA 1
ATOM 897 C C . ASP A 1 116 ? -10.337 26.381 -33.048 1.00 87.06 116 ASP A C 1
ATOM 899 O O . ASP A 1 116 ? -11.060 27.333 -33.364 1.00 87.06 116 ASP A O 1
ATOM 903 N N . ASP A 1 117 ? -10.642 25.571 -32.023 1.00 89.31 117 ASP A N 1
ATOM 904 C CA . ASP A 1 117 ? -11.812 25.630 -31.118 1.00 89.31 117 ASP A CA 1
ATOM 905 C C . ASP A 1 117 ? -13.171 25.690 -31.847 1.00 89.31 117 ASP A C 1
ATOM 907 O O . ASP A 1 117 ? -13.929 26.662 -31.750 1.00 89.31 117 ASP A O 1
ATOM 911 N N . TYR A 1 118 ? -13.480 24.620 -32.593 1.00 90.56 118 TYR A N 1
ATOM 912 C CA . TYR A 1 118 ? -14.819 24.333 -33.127 1.00 90.56 118 TYR A CA 1
ATOM 913 C C . TYR A 1 118 ? -15.317 22.948 -32.694 1.00 90.56 118 TYR A C 1
ATOM 915 O O . TYR A 1 118 ? -14.532 22.023 -32.485 1.00 90.56 118 TYR A O 1
ATOM 923 N N . GLU A 1 119 ? -16.636 22.810 -32.541 1.00 92.94 119 GLU A N 1
ATOM 924 C CA . GLU A 1 119 ? -17.293 21.532 -32.235 1.00 92.94 119 GLU A CA 1
ATOM 925 C C . GLU A 1 119 ? -17.377 20.664 -33.499 1.00 92.94 119 GLU A C 1
ATOM 927 O O . GLU A 1 119 ? -17.686 21.181 -34.569 1.00 92.94 119 GLU A O 1
ATOM 932 N N . ILE A 1 120 ? -17.121 19.360 -33.381 1.00 93.62 120 ILE A N 1
ATOM 933 C CA . ILE A 1 120 ? -17.190 18.392 -34.485 1.00 93.62 120 ILE A CA 1
ATOM 934 C C . ILE A 1 120 ? -18.486 17.581 -34.349 1.00 93.62 120 ILE A C 1
ATOM 936 O O . ILE A 1 120 ? -18.776 17.018 -33.291 1.00 93.62 120 ILE A O 1
ATOM 940 N N . ILE A 1 121 ? -19.266 17.527 -35.428 1.00 91.56 121 ILE A N 1
ATOM 941 C CA . ILE A 1 121 ? -20.584 16.897 -35.507 1.00 91.56 121 ILE A CA 1
ATOM 942 C C . ILE A 1 121 ? -20.547 15.871 -36.644 1.00 91.56 121 ILE A C 1
ATOM 944 O O . ILE A 1 121 ? -20.882 16.172 -37.787 1.00 91.56 121 ILE A O 1
ATOM 948 N N . ASP A 1 122 ? -20.122 14.656 -36.304 1.00 90.06 122 ASP A N 1
ATOM 949 C CA . ASP A 1 122 ? -19.986 13.529 -37.226 1.00 90.06 122 ASP A CA 1
ATOM 950 C C . ASP A 1 122 ? -20.510 12.241 -36.558 1.00 90.06 122 ASP A C 1
ATOM 952 O O . ASP A 1 122 ? -20.260 12.003 -35.369 1.00 90.06 122 ASP A O 1
ATOM 956 N N . SER A 1 123 ? -21.271 11.432 -37.302 1.00 89.06 123 SER A N 1
ATOM 957 C CA . SER A 1 123 ? -21.893 10.191 -36.815 1.00 89.06 123 SER A CA 1
ATOM 958 C C . SER A 1 123 ? -20.943 8.992 -36.813 1.00 89.06 123 SER A C 1
ATOM 960 O O . SER A 1 123 ? -21.163 8.037 -36.068 1.00 89.06 123 SER A O 1
ATOM 962 N N . SER A 1 124 ? -19.832 9.046 -37.556 1.00 89.81 124 SER A N 1
ATOM 963 C CA . SER A 1 124 ? -18.779 8.024 -37.494 1.00 89.81 124 SER A CA 1
ATOM 964 C C . SER A 1 124 ? -18.112 7.942 -36.118 1.00 89.81 124 SER A C 1
ATOM 966 O O . SER A 1 124 ? -17.430 6.961 -35.847 1.00 89.81 124 SER A O 1
ATOM 968 N N . LEU A 1 125 ? -18.317 8.943 -35.252 1.00 91.44 125 LEU A N 1
ATOM 969 C CA . LEU A 1 125 ? -17.796 9.018 -33.884 1.00 91.44 125 LEU A CA 1
ATOM 970 C C . LEU A 1 125 ? -18.814 8.580 -32.809 1.00 91.44 125 LEU A C 1
ATOM 972 O O . LEU A 1 125 ? -18.527 8.654 -31.610 1.00 91.44 125 LEU A O 1
ATOM 976 N N . ASP A 1 126 ? -20.025 8.160 -33.194 1.00 89.50 126 ASP A N 1
ATOM 977 C CA . ASP A 1 126 ? -21.040 7.671 -32.246 1.00 89.50 126 ASP A CA 1
ATOM 978 C C . ASP A 1 126 ? -20.659 6.323 -31.608 1.00 89.50 126 ASP A C 1
ATOM 980 O O . ASP A 1 126 ? -21.141 5.993 -30.522 1.00 89.50 126 ASP A O 1
ATOM 984 N N . ASP A 1 127 ? -19.729 5.581 -32.213 1.00 89.69 127 ASP A N 1
ATOM 985 C CA . ASP A 1 127 ? -19.098 4.405 -31.613 1.00 89.69 127 ASP A CA 1
ATOM 986 C C . ASP A 1 127 ? -18.302 4.781 -30.349 1.00 89.69 127 ASP A C 1
ATOM 988 O O . ASP A 1 127 ? -18.540 4.219 -29.279 1.00 89.69 127 ASP A O 1
ATOM 992 N N . ILE A 1 128 ? -17.463 5.820 -30.423 1.00 91.88 128 ILE A N 1
ATOM 993 C CA . ILE A 1 128 ? -16.693 6.364 -29.294 1.00 91.88 128 ILE A CA 1
ATOM 994 C C . ILE A 1 128 ? -17.638 6.881 -28.195 1.00 91.88 128 ILE A C 1
ATOM 996 O O . ILE A 1 128 ? -17.384 6.650 -27.009 1.00 91.88 128 ILE A O 1
ATOM 1000 N N . LYS A 1 129 ? -18.763 7.520 -28.562 1.00 89.88 129 LYS A N 1
ATOM 1001 C CA . LYS A 1 129 ? -19.804 7.898 -27.584 1.00 89.88 129 LYS A CA 1
ATOM 1002 C C . LYS A 1 129 ? -20.375 6.661 -26.880 1.00 89.88 129 LYS A C 1
ATOM 1004 O O . LYS A 1 129 ? -20.457 6.653 -25.651 1.00 89.88 129 LYS A O 1
ATOM 1009 N N . SER A 1 130 ? -20.718 5.615 -27.640 1.00 86.75 130 SER A N 1
ATOM 1010 C CA . SER A 1 130 ? -21.274 4.368 -27.098 1.00 86.75 130 SER A CA 1
ATOM 1011 C C . SER A 1 130 ? -20.291 3.607 -26.201 1.00 86.75 130 SER A C 1
ATOM 1013 O O . SER A 1 130 ? -20.718 3.038 -25.204 1.00 86.75 130 SER A O 1
ATOM 1015 N N . GLN A 1 131 ? -18.981 3.681 -26.461 1.00 88.44 131 GLN A N 1
ATOM 1016 C CA . GLN A 1 131 ? -17.952 3.093 -25.596 1.00 88.44 131 GLN A CA 1
ATOM 1017 C C . GLN A 1 131 ? -17.790 3.859 -24.269 1.00 88.44 131 GLN A C 1
ATOM 1019 O O . GLN A 1 131 ? -17.645 3.256 -23.205 1.00 88.44 131 GLN A O 1
ATOM 1024 N N . LEU A 1 132 ? -17.828 5.198 -24.302 1.00 87.44 132 LEU A N 1
ATOM 1025 C CA . LEU A 1 132 ? -17.663 6.038 -23.108 1.00 87.44 132 LEU A CA 1
ATOM 1026 C C . LEU A 1 132 ? -18.903 6.040 -22.189 1.00 87.44 132 LEU A C 1
ATOM 1028 O O . LEU A 1 132 ? -18.761 6.142 -20.963 1.00 87.44 132 LEU A O 1
ATOM 1032 N N . ARG A 1 133 ? -20.108 5.946 -22.768 1.00 86.88 133 ARG A N 1
ATOM 1033 C CA . ARG A 1 133 ? -21.390 5.831 -22.053 1.00 86.88 133 ARG A CA 1
ATOM 1034 C C . ARG A 1 133 ? -22.368 4.963 -22.870 1.00 86.88 133 ARG A C 1
ATOM 1036 O O . ARG A 1 133 ? -23.150 5.520 -23.641 1.00 86.88 133 ARG A O 1
ATOM 1043 N N . PRO A 1 134 ? -22.363 3.629 -22.690 1.00 89.06 134 PRO A N 1
ATOM 1044 C CA . PRO A 1 134 ? -23.326 2.756 -23.352 1.00 89.06 134 PRO A CA 1
ATOM 1045 C C . PRO A 1 134 ? -24.757 3.083 -22.907 1.00 89.06 134 PRO A C 1
ATOM 1047 O O . PRO A 1 134 ? -25.008 3.376 -21.732 1.00 89.06 134 PRO A O 1
ATOM 1050 N N . VAL A 1 135 ? -25.688 3.045 -23.858 1.00 87.94 135 VAL A N 1
ATOM 1051 C CA . VAL A 1 135 ? -27.099 3.417 -23.700 1.00 87.94 135 VAL A CA 1
ATOM 1052 C C . VAL A 1 135 ? -27.957 2.323 -24.321 1.00 87.94 135 VAL A C 1
ATOM 1054 O O . VAL A 1 135 ? -27.704 1.927 -25.454 1.00 87.94 135 VAL A O 1
ATOM 1057 N N . PHE A 1 136 ? -28.971 1.881 -23.580 1.00 88.19 136 PHE A N 1
ATOM 1058 C CA . PHE A 1 136 ? -29.924 0.848 -23.982 1.00 88.19 136 PHE A CA 1
ATOM 1059 C C . PHE A 1 136 ? -31.340 1.425 -23.949 1.00 88.19 136 PHE A C 1
ATOM 1061 O O . PHE A 1 136 ? -31.666 2.232 -23.071 1.00 88.19 136 PHE A O 1
ATOM 1068 N N . ARG A 1 137 ? -32.170 1.008 -24.901 1.00 88.88 137 ARG A N 1
ATOM 1069 C CA . ARG A 1 137 ? -33.614 1.249 -24.950 1.00 88.88 137 ARG A CA 1
ATOM 1070 C C . ARG A 1 137 ? -34.384 0.059 -24.386 1.00 88.88 137 ARG A C 1
ATOM 1072 O O . ARG A 1 137 ? -33.850 -1.035 -24.215 1.00 88.88 137 ARG A O 1
ATOM 1079 N N . SER A 1 138 ? -35.676 0.265 -24.174 1.00 86.19 138 SER A N 1
ATOM 1080 C CA . SER A 1 138 ? -36.646 -0.774 -23.817 1.00 86.19 138 SER A CA 1
ATOM 1081 C C . SER A 1 138 ? -36.696 -1.880 -24.877 1.00 86.19 138 SER A C 1
ATOM 1083 O O . SER A 1 138 ? -36.798 -3.052 -24.536 1.00 86.19 138 SER A O 1
ATOM 1085 N N . GLU A 1 139 ? -36.545 -1.507 -26.152 1.00 85.81 139 GLU A N 1
ATOM 1086 C CA . GLU A 1 139 ? -36.438 -2.418 -27.300 1.00 85.81 139 GLU A CA 1
ATOM 1087 C C . GLU A 1 139 ? -35.191 -3.316 -27.202 1.00 85.81 139 GLU A C 1
ATOM 1089 O O . GLU A 1 139 ? -35.301 -4.534 -27.329 1.00 85.81 139 GLU A O 1
ATOM 1094 N N . ASP A 1 140 ? -34.019 -2.736 -26.906 1.00 84.50 140 ASP A N 1
ATOM 1095 C CA . ASP A 1 140 ? -32.756 -3.480 -26.772 1.00 84.50 140 ASP A CA 1
ATOM 1096 C C . ASP A 1 140 ? -32.820 -4.484 -25.608 1.00 84.50 140 ASP A C 1
ATOM 1098 O O . ASP A 1 140 ? -32.360 -5.619 -25.723 1.00 84.50 140 ASP A O 1
ATOM 1102 N N . VAL A 1 141 ? -33.417 -4.081 -24.481 1.00 85.62 141 VAL A N 1
ATOM 1103 C CA . VAL A 1 141 ? -33.551 -4.926 -23.284 1.00 85.62 141 VAL A CA 1
ATOM 1104 C C . VAL A 1 141 ? -34.610 -6.018 -23.472 1.00 85.62 141 VAL A C 1
ATOM 1106 O O . VAL A 1 141 ? -34.388 -7.151 -23.049 1.00 85.62 141 VAL A O 1
ATOM 1109 N N . ALA A 1 142 ? -35.712 -5.739 -24.174 1.00 82.50 142 ALA A N 1
ATOM 1110 C CA . ALA A 1 142 ? -36.673 -6.769 -24.571 1.00 82.50 142 ALA A CA 1
ATOM 1111 C C . ALA A 1 142 ? -36.048 -7.791 -25.541 1.00 82.50 142 ALA A C 1
ATOM 1113 O O . ALA A 1 142 ? -36.290 -8.992 -25.413 1.00 82.50 142 ALA A O 1
ATOM 1114 N N . ALA A 1 143 ? -35.179 -7.351 -26.459 1.00 79.88 143 ALA A N 1
ATOM 1115 C CA . ALA A 1 143 ? -34.455 -8.252 -27.354 1.00 79.88 143 ALA A CA 1
ATOM 1116 C C . ALA A 1 143 ? -33.529 -9.225 -26.593 1.00 79.88 143 ALA A C 1
ATOM 1118 O O . ALA A 1 143 ? -33.452 -10.392 -26.974 1.00 79.88 143 ALA A O 1
ATOM 1119 N N . LEU A 1 144 ? -32.907 -8.803 -25.480 1.00 76.75 144 LEU A N 1
ATOM 1120 C CA . LEU A 1 144 ? -32.112 -9.687 -24.604 1.00 76.75 144 LEU A CA 1
ATOM 1121 C C . LEU A 1 144 ? -32.937 -10.793 -23.917 1.00 76.75 144 LEU A C 1
ATOM 1123 O O . LEU A 1 144 ? -32.349 -11.789 -23.485 1.00 76.75 144 LEU A O 1
ATOM 1127 N N . GLN A 1 145 ? -34.258 -10.618 -23.795 1.00 67.19 145 GLN A N 1
ATOM 1128 C CA . GLN A 1 145 ? -35.198 -11.602 -23.238 1.00 67.19 145 GLN A CA 1
ATOM 1129 C C . GLN A 1 145 ? -35.876 -12.466 -24.321 1.00 67.19 145 GLN A C 1
ATOM 1131 O O . GLN A 1 145 ? -36.418 -13.525 -24.012 1.00 67.19 145 GLN A O 1
ATOM 1136 N N . SER A 1 146 ? -35.872 -12.027 -25.584 1.00 64.19 146 SER A N 1
ATOM 1137 C CA . SER A 1 146 ? -36.485 -12.763 -26.696 1.00 64.19 146 SER A CA 1
ATOM 1138 C C . SER A 1 146 ? -35.695 -14.030 -27.053 1.00 64.19 146 SER A C 1
ATOM 1140 O O . SER A 1 146 ? -34.468 -14.037 -27.017 1.00 64.19 146 SER A O 1
ATOM 1142 N N . THR A 1 147 ? -36.383 -15.102 -27.454 1.00 52.03 147 THR A N 1
ATOM 1143 C CA . THR A 1 147 ? -35.801 -16.429 -27.758 1.00 52.03 147 THR A CA 1
ATOM 1144 C C . THR A 1 147 ? -35.028 -16.511 -29.086 1.00 52.03 147 THR A C 1
ATOM 1146 O O . THR A 1 147 ? -34.741 -17.602 -29.581 1.00 52.03 147 THR A O 1
ATOM 1149 N N . GLY A 1 148 ? -34.653 -15.372 -29.677 1.00 54.56 148 GLY A N 1
ATOM 1150 C CA . GLY A 1 148 ? -33.693 -15.330 -30.777 1.00 54.56 148 GLY A CA 1
ATOM 1151 C C . GLY A 1 148 ? -32.265 -15.477 -30.250 1.00 54.56 148 GLY A C 1
ATOM 1152 O O . GLY A 1 148 ? -31.893 -14.811 -29.288 1.00 54.56 148 GLY A O 1
ATOM 1153 N N . GLN A 1 149 ? -31.445 -16.314 -30.894 1.00 55.91 149 GLN A N 1
ATOM 1154 C CA . GLN A 1 149 ? -30.035 -16.492 -30.524 1.00 55.91 149 GLN A CA 1
ATOM 1155 C C . GLN A 1 149 ? -29.314 -15.136 -30.424 1.00 55.91 149 GLN A C 1
ATOM 1157 O O . GLN A 1 149 ? -29.222 -14.404 -31.419 1.00 55.91 149 GLN A O 1
ATOM 1162 N N . ARG A 1 150 ? -28.775 -14.819 -29.236 1.00 69.00 150 ARG A N 1
ATOM 1163 C CA . ARG A 1 150 ? -27.911 -13.648 -29.027 1.00 69.00 150 ARG A CA 1
ATOM 1164 C C . ARG A 1 150 ? -26.745 -13.735 -30.021 1.00 69.00 150 ARG A C 1
ATOM 1166 O O . ARG A 1 150 ? -26.059 -14.752 -30.106 1.00 69.00 150 ARG A O 1
ATOM 1173 N N . ARG A 1 151 ? -26.561 -12.697 -30.844 1.00 73.69 151 ARG A N 1
ATOM 1174 C CA . ARG A 1 151 ? -25.517 -12.687 -31.882 1.00 73.69 151 ARG A CA 1
ATOM 1175 C C . ARG A 1 151 ? -24.169 -12.310 -31.258 1.00 73.69 151 ARG A C 1
ATOM 1177 O O . ARG A 1 151 ? -24.136 -11.314 -30.532 1.00 73.69 151 ARG A O 1
ATOM 1184 N N . PRO A 1 152 ? -23.067 -13.017 -31.573 1.00 82.81 152 PRO A N 1
ATOM 1185 C CA . PRO A 1 152 ? -21.744 -12.591 -31.143 1.00 82.81 152 PRO A CA 1
ATOM 1186 C C . PRO A 1 152 ? -21.418 -11.216 -31.740 1.00 82.81 152 PRO A C 1
ATOM 1188 O O . PRO A 1 152 ? -21.630 -10.959 -32.928 1.00 82.81 152 PRO A O 1
ATOM 1191 N N . ALA A 1 153 ? -20.907 -10.331 -30.893 1.00 87.31 153 ALA A N 1
ATOM 1192 C CA . ALA A 1 153 ? -20.331 -9.055 -31.282 1.00 87.31 153 ALA A CA 1
ATOM 1193 C C . ALA A 1 153 ? -18.859 -9.246 -31.688 1.00 87.31 153 ALA A C 1
ATOM 1195 O O . ALA A 1 153 ? -18.270 -10.300 -31.447 1.00 87.31 153 ALA A O 1
ATOM 1196 N N . LYS A 1 154 ? -18.255 -8.226 -32.307 1.00 89.12 154 LYS A N 1
ATOM 1197 C CA . LYS A 1 154 ? -16.824 -8.211 -32.647 1.00 89.12 154 LYS A CA 1
ATOM 1198 C C . LYS A 1 154 ? -16.162 -6.948 -32.125 1.00 89.12 154 LYS A C 1
ATOM 1200 O O . LYS A 1 154 ? -16.753 -5.873 -32.211 1.00 89.12 154 LYS A O 1
ATOM 1205 N N . ASP A 1 155 ? -14.942 -7.085 -31.616 1.00 88.75 155 ASP A N 1
ATOM 1206 C CA . ASP A 1 155 ? -14.114 -5.947 -31.216 1.00 88.75 155 ASP A CA 1
ATOM 1207 C C . ASP A 1 155 ? -13.299 -5.359 -32.390 1.00 88.75 155 ASP A C 1
ATOM 1209 O O . ASP A 1 155 ? -13.370 -5.833 -33.528 1.00 88.75 155 ASP A O 1
ATOM 1213 N N . LEU A 1 156 ? -12.499 -4.315 -32.128 1.00 87.00 156 LEU A N 1
ATOM 1214 C CA . LEU A 1 156 ? -11.671 -3.643 -33.149 1.00 87.00 156 LEU A CA 1
ATOM 1215 C C . LEU A 1 156 ? -10.509 -4.493 -33.696 1.00 87.00 156 LEU A C 1
ATOM 1217 O O . LEU A 1 156 ? -9.832 -4.069 -34.640 1.00 87.00 156 LEU A O 1
ATOM 1221 N N . TYR A 1 157 ? -10.251 -5.657 -33.102 1.00 85.38 157 TYR A N 1
ATOM 1222 C CA . TYR A 1 157 ? -9.247 -6.625 -33.542 1.00 85.38 157 TYR A CA 1
ATOM 1223 C C . TYR A 1 157 ? -9.887 -7.786 -34.321 1.00 85.38 157 TYR A C 1
ATOM 1225 O O . TYR A 1 157 ? -9.177 -8.572 -34.944 1.00 85.38 157 TYR A O 1
ATOM 1233 N N . GLY A 1 158 ? -11.224 -7.855 -34.350 1.00 84.06 158 GLY A N 1
ATOM 1234 C CA . GLY A 1 158 ? -12.001 -8.886 -35.031 1.00 84.06 158 GLY A CA 1
ATOM 1235 C C . GLY A 1 158 ? -12.310 -10.108 -34.165 1.00 84.06 158 GLY A C 1
ATOM 1236 O O . GLY A 1 158 ? -12.877 -11.071 -34.689 1.00 84.06 158 GLY A O 1
ATOM 1237 N N . HIS A 1 159 ? -11.976 -10.081 -32.870 1.00 84.38 159 HIS A N 1
ATOM 1238 C CA . HIS A 1 159 ? -12.318 -11.157 -31.944 1.00 84.38 159 HIS A CA 1
ATOM 1239 C C . HIS A 1 159 ? -13.826 -11.169 -31.690 1.00 84.38 159 HIS A C 1
ATOM 1241 O O . HIS A 1 159 ? -14.419 -10.135 -31.374 1.00 84.38 159 HIS A O 1
ATOM 1247 N N . GLU A 1 160 ? -14.441 -12.343 -31.826 1.00 86.94 160 GLU A N 1
ATOM 1248 C CA . GLU A 1 160 ? -15.843 -12.552 -31.468 1.00 86.94 160 GLU A CA 1
ATOM 1249 C C . GLU A 1 160 ? -15.994 -12.672 -29.949 1.00 86.94 160 GLU A C 1
ATOM 1251 O O . GLU A 1 160 ? -15.218 -13.365 -29.292 1.00 86.94 160 GLU A O 1
ATOM 1256 N N . TYR A 1 161 ? -16.997 -11.993 -29.396 1.00 87.69 161 TYR A N 1
ATOM 1257 C CA . TYR A 1 161 ? -17.359 -12.054 -27.982 1.00 87.69 161 TYR A CA 1
ATOM 1258 C C . TYR A 1 161 ? -18.885 -12.017 -27.829 1.00 87.69 161 TYR A C 1
ATOM 1260 O O . TYR A 1 161 ? -19.585 -11.450 -28.671 1.00 87.69 161 TYR A O 1
ATOM 1268 N N . MET A 1 162 ? -19.422 -12.590 -26.752 1.00 86.75 162 MET A N 1
ATOM 1269 C CA . MET A 1 162 ? -20.850 -12.483 -26.443 1.00 86.75 162 MET A CA 1
ATOM 1270 C C . MET A 1 162 ? -21.071 -11.369 -25.405 1.00 86.75 162 MET A C 1
ATOM 1272 O O . MET A 1 162 ? -20.427 -11.407 -24.356 1.00 86.75 162 MET A O 1
ATOM 1276 N N . PRO A 1 163 ? -21.945 -10.373 -25.649 1.00 88.75 163 PRO A N 1
ATOM 1277 C CA . PRO A 1 163 ? -22.302 -9.379 -24.634 1.00 88.75 163 PRO A CA 1
ATOM 1278 C C . PRO A 1 163 ? -22.813 -10.051 -23.348 1.00 88.75 163 PRO A C 1
ATOM 1280 O O . PRO A 1 163 ? -23.548 -11.033 -23.416 1.00 88.75 163 PRO A O 1
ATOM 1283 N N . GLY A 1 164 ? -22.388 -9.549 -22.187 1.00 87.25 164 GLY A N 1
ATOM 1284 C CA . GLY A 1 164 ? -22.524 -10.217 -20.885 1.00 87.25 164 GLY A CA 1
ATOM 1285 C C . GLY A 1 164 ? -21.336 -11.138 -20.566 1.00 87.25 164 GLY A C 1
ATOM 1286 O O . GLY A 1 164 ? -20.671 -10.972 -19.546 1.00 87.25 164 GLY A O 1
ATOM 1287 N N . PHE A 1 165 ? -20.974 -12.043 -21.473 1.00 88.62 165 PHE A N 1
ATOM 1288 C CA . PHE A 1 165 ? -19.966 -13.088 -21.241 1.00 88.62 165 PHE A CA 1
ATOM 1289 C C . PHE A 1 165 ? -18.547 -12.649 -21.652 1.00 88.62 165 PHE A C 1
ATOM 1291 O O . PHE A 1 165 ? -17.873 -13.323 -22.428 1.00 88.62 165 PHE A O 1
ATOM 1298 N N . ILE A 1 166 ? -18.090 -11.503 -21.133 1.00 89.69 166 ILE A N 1
ATOM 1299 C CA . ILE A 1 166 ? -16.748 -10.936 -21.387 1.00 89.69 166 ILE A CA 1
ATOM 1300 C C . ILE A 1 166 ? -15.839 -10.988 -20.154 1.00 89.69 166 ILE A C 1
ATOM 1302 O O . ILE A 1 166 ? -16.308 -11.087 -19.021 1.00 89.69 166 ILE A O 1
ATOM 1306 N N . GLY A 1 167 ? -14.527 -10.854 -20.361 1.00 86.19 167 GLY A N 1
ATOM 1307 C CA . GLY A 1 167 ? -13.555 -10.797 -19.268 1.00 86.19 167 GLY A CA 1
ATOM 1308 C C . GLY A 1 167 ? -13.588 -9.486 -18.462 1.00 86.19 167 GLY A C 1
ATOM 1309 O O . GLY A 1 167 ? -13.802 -8.402 -19.015 1.00 86.19 167 GLY A O 1
ATOM 1310 N N . LEU A 1 168 ? -13.308 -9.575 -17.157 1.00 89.19 168 LEU A N 1
ATOM 1311 C CA . LEU A 1 168 ? -13.074 -8.437 -16.260 1.00 89.19 168 LEU A CA 1
ATOM 1312 C C . LEU A 1 168 ? -11.601 -8.356 -15.835 1.00 89.19 168 LEU A C 1
ATOM 1314 O O . LEU A 1 168 ? -10.997 -9.341 -15.419 1.00 89.19 168 LEU A O 1
ATOM 1318 N N . ASN A 1 169 ? -11.016 -7.161 -15.907 1.00 86.06 169 ASN A N 1
ATOM 1319 C CA . ASN A 1 169 ? -9.584 -6.976 -15.662 1.00 86.06 169 ASN A CA 1
ATOM 1320 C C . ASN A 1 169 ? -9.181 -7.152 -14.179 1.00 86.06 169 ASN A C 1
ATOM 1322 O O . ASN A 1 169 ? -9.651 -6.424 -13.299 1.00 86.06 169 ASN A O 1
ATOM 1326 N N . ASN A 1 170 ? -8.248 -8.069 -13.902 1.00 81.06 170 ASN A N 1
ATOM 1327 C CA . ASN A 1 170 ? -7.710 -8.342 -12.567 1.00 81.06 170 ASN A CA 1
ATOM 1328 C C . ASN A 1 170 ? -6.411 -7.558 -12.301 1.00 81.06 170 ASN A C 1
ATOM 1330 O O . ASN A 1 170 ? -5.303 -8.085 -12.366 1.00 81.06 170 ASN A O 1
ATOM 1334 N N . MET A 1 171 ? -6.579 -6.270 -11.988 1.00 69.31 171 MET A N 1
ATOM 1335 C CA . MET A 1 171 ? -5.521 -5.245 -11.885 1.00 69.31 171 MET A CA 1
ATOM 1336 C C . MET A 1 171 ? -4.279 -5.603 -11.043 1.00 69.31 171 MET A C 1
ATOM 1338 O O . MET A 1 171 ? -3.222 -5.006 -11.236 1.00 69.31 171 MET A O 1
ATOM 1342 N N . THR A 1 172 ? -4.420 -6.498 -10.068 1.00 62.94 172 THR A N 1
ATOM 1343 C CA . THR A 1 172 ? -3.436 -6.789 -9.005 1.00 62.94 172 THR A CA 1
ATOM 1344 C C . THR A 1 172 ? -3.380 -8.284 -8.666 1.00 62.94 172 THR A C 1
ATOM 1346 O O . THR A 1 172 ? -2.956 -8.658 -7.574 1.00 62.94 172 THR A O 1
ATOM 1349 N N . ASN A 1 173 ? -3.867 -9.142 -9.571 1.00 63.78 173 ASN A N 1
ATOM 1350 C CA . ASN A 1 173 ? -4.071 -10.584 -9.370 1.00 63.78 173 ASN A CA 1
ATOM 1351 C C . ASN A 1 173 ? -4.869 -10.960 -8.093 1.00 63.78 173 ASN A C 1
ATOM 1353 O O . ASN A 1 173 ? -4.709 -12.041 -7.538 1.00 63.78 173 ASN A O 1
ATOM 1357 N N . THR A 1 174 ? -5.704 -10.042 -7.594 1.00 74.44 174 THR A N 1
ATOM 1358 C CA . THR A 1 174 ? -6.399 -10.121 -6.292 1.00 74.44 174 THR A CA 1
ATOM 1359 C C . THR A 1 174 ? -7.835 -9.564 -6.322 1.00 74.44 174 THR A C 1
ATOM 1361 O O . THR A 1 174 ? -8.474 -9.475 -5.276 1.00 74.44 174 THR A O 1
ATOM 1364 N N . ASN A 1 175 ? -8.367 -9.203 -7.500 1.00 82.88 175 ASN A N 1
ATOM 1365 C CA . ASN A 1 175 ? -9.722 -8.651 -7.697 1.00 82.88 175 ASN A CA 1
ATOM 1366 C C . ASN A 1 175 ? -10.780 -9.686 -8.122 1.00 82.88 175 ASN A C 1
ATOM 1368 O O . ASN A 1 175 ? -11.962 -9.349 -8.192 1.00 82.88 175 ASN A O 1
ATOM 1372 N N . ASP A 1 176 ? -10.386 -10.922 -8.412 1.00 85.31 176 ASP A N 1
ATOM 1373 C CA . ASP A 1 176 ? -11.254 -12.014 -8.876 1.00 85.31 176 ASP A CA 1
ATOM 1374 C C . ASP A 1 176 ? -12.524 -12.211 -8.019 1.00 85.31 176 ASP A C 1
ATOM 1376 O O . ASP A 1 176 ? -13.630 -12.302 -8.556 1.00 85.31 176 ASP A O 1
ATOM 1380 N N . TYR A 1 177 ? -12.409 -12.140 -6.688 1.00 87.44 177 TYR A N 1
ATOM 1381 C CA . TYR A 1 177 ? -13.544 -12.189 -5.753 1.00 87.44 177 TYR A CA 1
ATOM 1382 C C . TYR A 1 177 ? -14.617 -11.119 -6.029 1.00 87.44 177 TYR A C 1
ATOM 1384 O O . TYR A 1 177 ? -15.805 -11.342 -5.784 1.00 87.44 177 TYR A O 1
ATOM 1392 N N . ALA A 1 178 ? -14.210 -9.950 -6.529 1.00 89.94 178 ALA A N 1
ATOM 1393 C CA . ALA A 1 178 ? -15.107 -8.875 -6.925 1.00 89.94 178 ALA A CA 1
ATOM 1394 C C . ALA A 1 178 ? -15.612 -9.075 -8.356 1.00 89.94 178 ALA A C 1
ATOM 1396 O O . ALA A 1 178 ? -16.811 -8.923 -8.586 1.00 89.94 178 ALA A O 1
ATOM 1397 N N . ASN A 1 179 ? -14.738 -9.474 -9.286 1.00 91.25 179 ASN A N 1
ATOM 1398 C CA . ASN A 1 179 ? -15.088 -9.768 -10.679 1.00 91.25 179 ASN A CA 1
ATOM 1399 C C . ASN A 1 179 ? -16.252 -10.769 -10.758 1.00 91.25 179 ASN A C 1
ATOM 1401 O O . ASN A 1 179 ? -17.254 -10.516 -11.427 1.00 91.25 179 ASN A O 1
ATOM 1405 N N . VAL A 1 180 ? -16.158 -11.862 -10.000 1.00 90.12 180 VAL A N 1
ATOM 1406 C CA . VAL A 1 180 ? -17.174 -12.917 -9.951 1.00 90.12 180 VAL A CA 1
ATOM 1407 C C . VAL A 1 180 ? -18.513 -12.414 -9.392 1.00 90.12 180 VAL A C 1
ATOM 1409 O O . VAL A 1 180 ? -19.562 -12.677 -9.980 1.00 90.12 180 VAL A O 1
ATOM 1412 N N . VAL A 1 181 ? -18.505 -11.636 -8.303 1.00 91.62 181 VAL A N 1
ATOM 1413 C CA . VAL A 1 181 ? -19.737 -11.073 -7.709 1.00 91.62 181 VAL A CA 1
ATOM 1414 C C . VAL A 1 181 ? -20.395 -10.033 -8.626 1.00 91.62 181 VAL A C 1
ATOM 1416 O O . VAL A 1 181 ? -21.623 -9.982 -8.706 1.00 91.62 181 VAL A O 1
ATOM 1419 N N . ILE A 1 182 ? -19.601 -9.224 -9.337 1.00 92.38 182 ILE A N 1
ATOM 1420 C CA . ILE A 1 182 ? -20.094 -8.264 -10.337 1.00 92.38 182 ILE A CA 1
ATOM 1421 C C . ILE A 1 182 ? -20.806 -9.007 -11.464 1.00 92.38 182 ILE A C 1
ATOM 1423 O O . ILE A 1 182 ? -21.961 -8.702 -11.751 1.00 92.38 182 ILE A O 1
ATOM 1427 N N . GLN A 1 183 ? -20.132 -9.989 -12.068 1.00 91.25 183 GLN A N 1
ATOM 1428 C CA . GLN A 1 183 ? -20.659 -10.756 -13.193 1.00 91.25 183 GLN A CA 1
ATOM 1429 C C . GLN A 1 183 ? -21.967 -11.463 -12.840 1.00 91.25 183 GLN A C 1
ATOM 1431 O O . GLN A 1 183 ? -22.967 -11.306 -13.538 1.00 91.25 183 GLN A O 1
ATOM 1436 N N . MET A 1 184 ? -21.982 -12.169 -11.710 1.00 90.19 184 MET A N 1
ATOM 1437 C CA . MET A 1 184 ? -23.155 -12.873 -11.197 1.00 90.19 184 MET A CA 1
ATOM 1438 C C . MET A 1 184 ? -24.369 -11.939 -11.035 1.00 90.19 184 MET A C 1
ATOM 1440 O O . MET A 1 184 ? -25.457 -12.242 -11.518 1.00 90.19 184 MET A O 1
ATOM 1444 N N . LEU A 1 185 ? -24.195 -10.767 -10.408 1.00 92.12 185 LEU A N 1
ATOM 1445 C CA . LEU A 1 185 ? -25.288 -9.802 -10.220 1.00 92.12 185 LEU A CA 1
ATOM 1446 C C . LEU A 1 185 ? -25.678 -9.050 -11.503 1.00 92.12 185 LEU A C 1
ATOM 1448 O O . LEU A 1 185 ? -26.804 -8.566 -11.594 1.00 92.12 185 LEU A O 1
ATOM 1452 N N . ALA A 1 186 ? -24.773 -8.940 -12.479 1.00 91.44 186 ALA A N 1
ATOM 1453 C CA . ALA A 1 186 ? -25.026 -8.296 -13.768 1.00 91.44 186 ALA A CA 1
ATOM 1454 C C . ALA A 1 186 ? -25.806 -9.182 -14.759 1.00 91.44 186 ALA A C 1
ATOM 1456 O O . ALA A 1 186 ? -26.270 -8.663 -15.776 1.00 91.44 186 ALA A O 1
ATOM 1457 N N . HIS A 1 187 ? -25.966 -10.481 -14.477 1.00 89.94 187 HIS A N 1
ATOM 1458 C CA . HIS A 1 187 ? -26.756 -11.406 -15.300 1.00 89.94 187 HIS A CA 1
ATOM 1459 C C . HIS A 1 187 ? -28.191 -11.610 -14.791 1.00 89.94 187 HIS A C 1
ATOM 1461 O O . HIS A 1 187 ? -29.083 -11.807 -15.613 1.00 89.94 187 HIS A O 1
ATOM 1467 N N . VAL A 1 188 ? -28.442 -11.467 -13.480 1.00 89.75 188 VAL A N 1
ATOM 1468 C CA . VAL A 1 188 ? -29.784 -11.590 -12.870 1.00 89.75 188 VAL A CA 1
ATOM 1469 C C . VAL A 1 188 ? -30.764 -10.564 -13.483 1.00 89.75 188 VAL A C 1
ATOM 1471 O O . VAL A 1 188 ? -30.598 -9.363 -13.231 1.00 89.75 188 VAL A O 1
ATOM 1474 N N . PRO A 1 189 ? -31.794 -10.986 -14.253 1.00 88.00 189 PRO A N 1
ATOM 1475 C CA . PRO A 1 189 ? -32.588 -10.094 -15.102 1.00 88.00 189 PRO A CA 1
ATOM 1476 C C . PRO A 1 189 ? -33.212 -8.878 -14.396 1.00 88.00 189 PRO A C 1
ATOM 1478 O O . PRO A 1 189 ? -33.000 -7.767 -14.888 1.00 88.00 189 PRO A O 1
ATOM 1481 N N . PRO A 1 190 ? -33.869 -8.989 -13.217 1.00 88.25 190 PRO A N 1
ATOM 1482 C CA . PRO A 1 190 ? -34.440 -7.816 -12.550 1.00 88.25 190 PRO A CA 1
ATOM 1483 C C . PRO A 1 190 ? -33.402 -6.747 -12.175 1.00 88.25 190 PRO A C 1
ATOM 1485 O O . PRO A 1 190 ? -33.705 -5.555 -12.231 1.00 88.25 190 PRO A O 1
ATOM 1488 N N . LEU A 1 191 ? -32.173 -7.145 -11.813 1.00 89.38 191 LEU A N 1
ATOM 1489 C CA . LEU A 1 191 ? -31.075 -6.201 -11.574 1.00 89.38 191 LEU A CA 1
ATOM 1490 C C . LEU A 1 191 ? -30.529 -5.647 -12.891 1.00 89.38 191 LEU A C 1
ATOM 1492 O O . LEU A 1 191 ? -30.440 -4.427 -13.045 1.00 89.38 191 LEU A O 1
ATOM 1496 N N . ARG A 1 192 ? -30.171 -6.539 -13.822 1.00 90.50 192 ARG A N 1
ATOM 1497 C CA . ARG A 1 192 ? -29.606 -6.212 -15.136 1.00 90.50 192 ARG A CA 1
ATOM 1498 C C . ARG A 1 192 ? -30.457 -5.157 -15.835 1.00 90.50 192 ARG A C 1
ATOM 1500 O O . ARG A 1 192 ? -29.980 -4.056 -16.101 1.00 90.50 192 ARG A O 1
ATOM 1507 N N . ASP A 1 193 ? -31.732 -5.459 -16.044 1.00 89.88 193 ASP A N 1
ATOM 1508 C CA . ASP A 1 193 ? -32.632 -4.673 -16.885 1.00 89.88 193 ASP A CA 1
ATOM 1509 C C . ASP A 1 193 ? -32.903 -3.289 -16.269 1.00 89.88 193 ASP A C 1
ATOM 1511 O O . ASP A 1 193 ? -32.899 -2.278 -16.974 1.00 89.88 193 ASP A O 1
ATOM 1515 N N . PHE A 1 194 ? -32.988 -3.198 -14.934 1.00 89.44 194 PHE A N 1
ATOM 1516 C CA . PHE A 1 194 ? -33.032 -1.920 -14.216 1.00 89.44 194 PHE A CA 1
ATOM 1517 C C . PHE A 1 194 ? -31.783 -1.058 -14.469 1.00 89.44 194 PHE A C 1
ATOM 1519 O O . PHE A 1 194 ? -31.905 0.135 -14.759 1.00 89.44 194 PHE A O 1
ATOM 1526 N N . PHE A 1 195 ? -30.578 -1.628 -14.368 1.00 91.00 195 PHE A N 1
ATOM 1527 C CA . PHE A 1 195 ? -29.328 -0.872 -14.510 1.00 91.00 195 PHE A CA 1
ATOM 1528 C C . PHE A 1 195 ? -28.969 -0.531 -15.966 1.00 91.00 195 PHE A C 1
ATOM 1530 O O . PHE A 1 195 ? -28.382 0.535 -16.203 1.00 91.00 195 PHE A O 1
ATOM 1537 N N . LEU A 1 196 ? -29.368 -1.371 -16.929 1.00 89.69 196 LEU A N 1
ATOM 1538 C CA . LEU A 1 196 ? -29.301 -1.062 -18.359 1.00 89.69 196 LEU A CA 1
ATOM 1539 C C . LEU A 1 196 ? -30.206 0.134 -18.691 1.00 89.69 196 LEU A C 1
ATOM 1541 O O . LEU A 1 196 ? -29.707 1.174 -19.133 1.00 89.69 196 LEU A O 1
ATOM 1545 N N . LEU A 1 197 ? -31.506 0.033 -18.384 1.00 88.56 197 LEU A N 1
ATOM 1546 C CA . LEU A 1 197 ? -32.490 1.071 -18.707 1.00 88.56 197 LEU A CA 1
ATOM 1547 C C . LEU A 1 197 ? -32.228 2.390 -17.979 1.00 88.56 197 LEU A C 1
ATOM 1549 O O . LEU A 1 197 ? -32.408 3.446 -18.573 1.00 88.56 197 LEU A O 1
ATOM 1553 N N . ALA A 1 198 ? -31.740 2.374 -16.732 1.00 83.69 198 ALA A N 1
ATOM 1554 C CA . ALA A 1 198 ? -31.513 3.591 -15.943 1.00 83.69 198 ALA A CA 1
ATOM 1555 C C . ALA A 1 198 ? -30.523 4.605 -16.561 1.00 83.69 198 ALA A C 1
ATOM 1557 O O . ALA A 1 198 ? -30.417 5.725 -16.059 1.00 83.69 198 ALA A O 1
ATOM 1558 N N . GLY A 1 199 ? -29.776 4.226 -17.607 1.00 71.31 199 GLY A N 1
ATOM 1559 C CA . GLY A 1 199 ? -28.888 5.123 -18.356 1.00 71.31 199 GLY A CA 1
ATOM 1560 C C . GLY A 1 199 ? -29.455 5.661 -19.675 1.00 71.31 199 GLY A C 1
ATOM 1561 O O . GLY A 1 199 ? -28.804 6.516 -20.275 1.00 71.31 199 GLY A O 1
ATOM 1562 N N . GLY A 1 200 ? -30.602 5.150 -20.137 1.00 77.44 200 GLY A N 1
ATOM 1563 C CA . GLY A 1 200 ? -31.166 5.427 -21.460 1.00 77.44 200 GLY A CA 1
ATOM 1564 C C . GLY A 1 200 ? -32.223 6.538 -21.510 1.00 77.44 200 GLY A C 1
ATOM 1565 O O . GLY A 1 200 ? -32.616 7.072 -20.472 1.00 77.44 200 GLY A O 1
ATOM 1566 N N . PRO A 1 201 ? -32.694 6.902 -22.720 1.00 71.44 201 PRO A N 1
ATOM 1567 C CA . PRO A 1 201 ? -33.721 7.933 -22.909 1.00 71.44 201 PRO A CA 1
ATOM 1568 C C . PRO A 1 201 ? -35.090 7.515 -22.350 1.00 71.44 201 PRO A C 1
ATOM 1570 O O . PRO A 1 201 ? -35.840 8.361 -21.870 1.00 71.44 201 PRO A O 1
ATOM 1573 N N . ASP A 1 202 ? -35.376 6.213 -22.350 1.00 68.25 202 ASP A N 1
ATOM 1574 C CA . ASP A 1 202 ? -36.622 5.616 -21.853 1.00 68.25 202 ASP A CA 1
ATOM 1575 C C . ASP A 1 202 ? -36.687 5.580 -20.313 1.00 68.25 202 ASP A C 1
ATOM 1577 O O . ASP A 1 202 ? -37.697 5.189 -19.722 1.00 68.25 202 ASP A O 1
ATOM 1581 N N . ALA A 1 203 ? -35.603 5.970 -19.633 1.00 70.19 203 ALA A N 1
ATOM 1582 C CA . ALA A 1 203 ? -35.526 5.973 -18.185 1.00 70.19 203 ALA A CA 1
ATOM 1583 C C . ALA A 1 203 ? -36.512 6.988 -17.588 1.00 70.19 203 ALA A C 1
ATOM 1585 O O . ALA A 1 203 ? -36.276 8.199 -17.578 1.00 70.19 203 ALA A O 1
ATOM 1586 N N . GLY A 1 204 ? -37.608 6.485 -17.013 1.00 68.75 204 GLY A N 1
ATOM 1587 C CA . GLY A 1 204 ? -38.516 7.307 -16.218 1.00 68.75 204 GLY A CA 1
ATOM 1588 C C . GLY A 1 204 ? -37.735 8.090 -15.157 1.00 68.75 204 GLY A C 1
ATOM 1589 O O . GLY A 1 204 ? -36.879 7.533 -14.472 1.00 68.75 204 GLY A O 1
ATOM 1590 N N . SER A 1 205 ? -38.027 9.382 -14.993 1.00 64.94 205 SER A N 1
ATOM 1591 C CA . SER A 1 205 ? -37.189 10.308 -14.204 1.00 64.94 205 SER A CA 1
ATOM 1592 C C . SER A 1 205 ? -36.991 9.913 -12.731 1.00 64.94 205 SER A C 1
ATOM 1594 O O . SER A 1 205 ? -36.042 10.365 -12.090 1.00 64.94 205 SER A O 1
ATOM 1596 N N . GLN A 1 206 ? -37.853 9.047 -12.187 1.00 69.38 206 GLN A N 1
ATOM 1597 C CA . GLN A 1 206 ? -37.677 8.419 -10.877 1.00 69.38 206 GLN A CA 1
ATOM 1598 C C . GLN A 1 206 ? -36.591 7.320 -10.901 1.00 69.38 206 GLN A C 1
ATOM 1600 O O . GLN A 1 206 ? -35.776 7.265 -9.986 1.00 69.38 206 GLN A O 1
ATOM 1605 N N . THR A 1 207 ? -36.525 6.496 -11.950 1.00 70.44 207 THR A N 1
ATOM 1606 C CA . THR A 1 207 ? -35.560 5.394 -12.131 1.00 70.44 207 THR A CA 1
ATOM 1607 C C . THR A 1 207 ? -34.122 5.906 -12.200 1.00 70.44 207 THR A C 1
ATOM 1609 O O . THR A 1 207 ? -33.281 5.460 -11.419 1.00 70.44 207 THR A O 1
ATOM 1612 N N . THR A 1 208 ? -33.840 6.905 -13.047 1.00 73.19 208 THR A N 1
ATOM 1613 C CA . THR A 1 208 ? -32.502 7.524 -13.145 1.00 73.19 208 THR A CA 1
ATOM 1614 C C . THR A 1 208 ? -32.073 8.132 -11.811 1.00 73.19 208 THR A C 1
ATOM 1616 O O . THR A 1 208 ? -30.967 7.877 -11.340 1.00 73.19 208 THR A O 1
ATOM 1619 N N . ARG A 1 209 ? -32.973 8.868 -11.136 1.00 73.69 209 ARG A N 1
ATOM 1620 C CA . ARG A 1 209 ? -32.706 9.453 -9.808 1.00 73.69 209 ARG A CA 1
ATOM 1621 C C . ARG A 1 209 ? -32.392 8.395 -8.750 1.00 73.69 209 ARG A C 1
ATOM 1623 O O . ARG A 1 209 ? -31.535 8.638 -7.907 1.00 73.69 209 ARG A O 1
ATOM 1630 N N . VAL A 1 210 ? -33.057 7.239 -8.786 1.00 75.94 210 VAL A N 1
ATOM 1631 C CA . VAL A 1 210 ? -32.779 6.116 -7.876 1.00 75.94 210 VAL A CA 1
ATOM 1632 C C . VAL A 1 210 ? -31.415 5.492 -8.181 1.00 75.94 210 VAL A C 1
ATOM 1634 O O . VAL A 1 210 ? -30.621 5.314 -7.259 1.00 75.94 210 VAL A O 1
ATOM 1637 N N . ALA A 1 211 ? -31.095 5.220 -9.449 1.00 75.75 211 ALA A N 1
ATOM 1638 C CA . ALA A 1 211 ? -29.817 4.621 -9.843 1.00 75.75 211 ALA A CA 1
ATOM 1639 C C . ALA A 1 211 ? -28.610 5.550 -9.601 1.00 75.75 211 ALA A C 1
ATOM 1641 O O . ALA A 1 211 ? -27.546 5.091 -9.191 1.00 75.75 211 ALA A O 1
ATOM 1642 N N . GLU A 1 212 ? -28.764 6.861 -9.795 1.00 79.94 212 GLU A N 1
ATOM 1643 C CA . GLU A 1 212 ? -27.697 7.844 -9.566 1.00 79.94 212 GLU A CA 1
ATOM 1644 C C . GLU A 1 212 ? -27.613 8.342 -8.108 1.00 79.94 212 GLU A C 1
ATOM 1646 O O . GLU A 1 212 ? -26.674 9.074 -7.777 1.00 79.94 212 GLU A O 1
ATOM 1651 N N . SER A 1 213 ? -28.539 7.928 -7.229 1.00 80.56 213 SER A N 1
ATOM 1652 C CA . SER A 1 213 ? -28.648 8.386 -5.827 1.00 80.56 213 SER A CA 1
ATOM 1653 C C . SER A 1 213 ? -27.422 8.090 -4.955 1.00 80.56 213 SER A C 1
ATOM 1655 O O . SER A 1 213 ? -27.165 8.800 -3.981 1.00 80.56 213 SER A O 1
ATOM 1657 N N . SER A 1 214 ? -26.643 7.060 -5.297 1.00 86.81 214 SER A N 1
ATOM 1658 C CA . SER A 1 214 ? -25.390 6.723 -4.625 1.00 86.81 214 SER A CA 1
ATOM 1659 C C . SER A 1 214 ? -24.304 6.391 -5.649 1.00 86.81 214 SER A C 1
ATOM 1661 O O . SER A 1 214 ? -24.574 5.831 -6.711 1.00 86.81 214 SER A O 1
ATOM 1663 N N . GLY A 1 215 ? -23.050 6.739 -5.337 1.00 86.19 215 GLY A N 1
ATOM 1664 C CA . GLY A 1 215 ? -21.916 6.458 -6.227 1.00 86.19 215 GLY A CA 1
ATOM 1665 C C . GLY A 1 215 ? -21.700 4.962 -6.479 1.00 86.19 215 GLY A C 1
ATOM 1666 O O . GLY A 1 215 ? -21.203 4.596 -7.537 1.00 86.19 215 GLY A O 1
ATOM 1667 N N . LEU A 1 216 ? -22.132 4.105 -5.546 1.00 90.75 216 LEU A N 1
ATOM 1668 C CA . LEU A 1 216 ? -22.080 2.649 -5.680 1.00 90.75 216 LEU A CA 1
ATOM 1669 C C . LEU A 1 216 ? -23.086 2.144 -6.726 1.00 90.75 216 LEU A C 1
ATOM 1671 O O . LEU A 1 216 ? -22.708 1.381 -7.608 1.00 90.75 216 LEU A O 1
ATOM 1675 N N . LEU A 1 217 ? -24.341 2.605 -6.654 1.00 90.94 217 LEU A N 1
ATOM 1676 C CA . LEU A 1 217 ? -25.389 2.244 -7.618 1.00 90.94 217 LEU A CA 1
ATOM 1677 C C . LEU A 1 217 ? -25.046 2.756 -9.027 1.00 90.94 217 LEU A C 1
ATOM 1679 O O . LEU A 1 217 ? -25.196 2.024 -10.004 1.00 90.94 217 LEU A O 1
ATOM 1683 N N . ARG A 1 218 ? -24.499 3.976 -9.124 1.00 89.94 218 ARG A N 1
ATOM 1684 C CA . ARG A 1 218 ? -24.050 4.559 -10.395 1.00 89.94 218 ARG A CA 1
ATOM 1685 C C . ARG A 1 218 ? -22.911 3.757 -11.025 1.00 89.94 218 ARG A C 1
ATOM 1687 O O . ARG A 1 218 ? -23.020 3.386 -12.190 1.00 89.94 218 ARG A O 1
ATOM 1694 N N . ALA A 1 219 ? -21.863 3.449 -10.257 1.00 90.69 219 ALA A N 1
ATOM 1695 C CA . ALA A 1 219 ? -20.715 2.689 -10.750 1.00 90.69 219 ALA A CA 1
ATOM 1696 C C . ALA A 1 219 ? -21.087 1.242 -11.123 1.00 90.69 219 ALA A C 1
ATOM 1698 O O . ALA A 1 219 ? -20.612 0.738 -12.137 1.00 90.69 219 ALA A O 1
ATOM 1699 N N . PHE A 1 220 ? -21.989 0.595 -10.372 1.00 92.25 220 PHE A N 1
ATOM 1700 C CA . PHE A 1 220 ? -22.507 -0.728 -10.738 1.00 92.25 220 PHE A CA 1
ATOM 1701 C C . PHE A 1 220 ? -23.252 -0.686 -12.079 1.00 92.25 220 PHE A C 1
ATOM 1703 O O . PHE A 1 220 ? -22.996 -1.508 -12.958 1.00 92.25 220 PHE A O 1
ATOM 1710 N N . GLY A 1 221 ? -24.117 0.315 -12.283 1.00 91.25 221 GLY A N 1
ATOM 1711 C CA . GLY A 1 221 ? -24.809 0.510 -13.558 1.00 91.25 221 GLY A CA 1
ATOM 1712 C C . GLY A 1 221 ? -23.877 0.870 -14.719 1.00 91.25 221 GLY A C 1
ATOM 1713 O O . GLY A 1 221 ? -24.104 0.433 -15.842 1.00 91.25 221 GLY A O 1
ATOM 1714 N N . GLU A 1 222 ? -22.807 1.634 -14.481 1.00 89.06 222 GLU A N 1
ATOM 1715 C CA . GLU A 1 222 ? -21.761 1.889 -15.484 1.00 89.06 222 GLU A CA 1
ATOM 1716 C C . GLU A 1 222 ? -21.056 0.596 -15.917 1.00 89.06 222 GLU A C 1
ATOM 1718 O O . GLU A 1 222 ? -20.950 0.353 -17.118 1.00 89.06 222 GLU A O 1
ATOM 1723 N N . VAL A 1 223 ? -20.660 -0.266 -14.973 1.00 91.25 223 VAL A N 1
ATOM 1724 C CA . VAL A 1 223 ? -20.041 -1.565 -15.290 1.00 91.25 223 VAL A CA 1
ATOM 1725 C C . VAL A 1 223 ? -21.035 -2.512 -15.972 1.00 91.25 223 VAL A C 1
ATOM 1727 O O . VAL A 1 223 ? -20.699 -3.076 -17.007 1.00 91.25 223 VAL A O 1
ATOM 1730 N N . THR A 1 224 ? -22.280 -2.615 -15.490 1.00 92.38 224 THR A N 1
ATOM 1731 C CA . THR A 1 224 ? -23.334 -3.449 -16.112 1.00 92.38 224 THR A CA 1
ATOM 1732 C C . THR A 1 224 ? -23.577 -3.053 -17.575 1.00 92.38 224 THR A C 1
ATOM 1734 O O . THR A 1 224 ? -23.633 -3.906 -18.456 1.00 92.38 224 THR A O 1
ATOM 1737 N N . ARG A 1 225 ? -23.655 -1.747 -17.867 1.00 91.56 225 ARG A N 1
ATOM 1738 C CA . ARG A 1 225 ? -23.860 -1.236 -19.234 1.00 91.56 225 ARG A CA 1
ATOM 1739 C C . ARG A 1 225 ? -22.655 -1.443 -20.155 1.00 91.56 225 ARG A C 1
ATOM 1741 O O . ARG A 1 225 ? -22.851 -1.559 -21.359 1.00 91.56 225 ARG A O 1
ATOM 1748 N N . ARG A 1 226 ? -21.429 -1.506 -19.622 1.00 90.50 226 ARG A N 1
ATOM 1749 C CA . ARG A 1 226 ? -20.237 -1.924 -20.387 1.00 90.50 226 ARG A CA 1
ATOM 1750 C C . ARG A 1 226 ? -20.254 -3.420 -20.672 1.00 90.50 226 ARG A C 1
ATOM 1752 O O . ARG A 1 226 ? -20.004 -3.813 -21.804 1.00 90.50 226 ARG A O 1
ATOM 1759 N N . LEU A 1 227 ? -20.605 -4.221 -19.669 1.00 90.94 227 LEU A N 1
ATOM 1760 C CA . LEU A 1 227 ? -20.693 -5.678 -19.752 1.00 90.94 227 LEU A CA 1
ATOM 1761 C C . LEU A 1 227 ? -21.596 -6.154 -20.895 1.00 90.94 227 LEU A C 1
ATOM 1763 O O . LEU A 1 227 ? -21.204 -7.003 -21.690 1.00 90.94 227 LEU A O 1
ATOM 1767 N N . TRP A 1 228 ? -22.773 -5.545 -21.020 1.00 90.81 228 TRP A N 1
ATOM 1768 C CA . TRP A 1 228 ? -23.755 -5.868 -22.058 1.00 90.81 228 TRP A CA 1
ATOM 1769 C C . TRP A 1 228 ? -23.598 -5.050 -23.356 1.00 90.81 228 TRP A C 1
ATOM 1771 O O . TRP A 1 228 ? -24.481 -5.095 -24.208 1.00 90.81 228 TRP A O 1
ATOM 1781 N N . ASN A 1 229 ? -22.509 -4.290 -23.545 1.00 89.88 229 ASN A N 1
ATOM 1782 C CA . ASN A 1 229 ? -22.319 -3.460 -24.743 1.00 89.88 229 ASN A CA 1
ATOM 1783 C C . ASN A 1 229 ? -21.976 -4.322 -25.986 1.00 89.88 229 ASN A C 1
ATOM 1785 O O . ASN A 1 229 ? -20.934 -4.983 -25.995 1.00 89.88 229 ASN A O 1
ATOM 1789 N N . PRO A 1 230 ? -22.764 -4.277 -27.080 1.00 88.00 230 PRO A N 1
ATOM 1790 C CA . PRO A 1 230 ? -22.472 -4.999 -28.323 1.00 88.00 230 PRO A CA 1
ATOM 1791 C C . PRO A 1 230 ? -21.471 -4.282 -29.256 1.00 88.00 230 PRO A C 1
ATOM 1793 O O . PRO A 1 230 ? -21.308 -4.695 -30.402 1.00 88.00 230 PRO A O 1
ATOM 1796 N N . ARG A 1 231 ? -20.838 -3.183 -28.815 1.00 87.88 231 ARG A N 1
ATOM 1797 C CA . ARG A 1 231 ? -19.892 -2.367 -29.605 1.00 87.88 231 ARG A CA 1
ATOM 1798 C C . ARG A 1 231 ? -18.597 -2.050 -28.845 1.00 87.88 231 ARG A C 1
ATOM 1800 O O . ARG A 1 231 ? -18.129 -0.913 -28.866 1.00 87.88 231 ARG A O 1
ATOM 1807 N N . LEU A 1 232 ? -18.046 -3.020 -28.117 1.00 88.69 232 LEU A N 1
ATOM 1808 C CA . LEU A 1 232 ? -16.818 -2.816 -27.349 1.00 88.69 232 LEU A CA 1
ATOM 1809 C C . LEU A 1 232 ? -15.589 -2.706 -28.254 1.00 88.69 232 LEU A C 1
ATOM 1811 O O . LEU A 1 232 ? -15.425 -3.452 -29.215 1.00 88.69 232 LEU A O 1
ATOM 1815 N N . PHE A 1 233 ? -14.664 -1.817 -27.891 1.00 90.19 233 PHE A N 1
ATOM 1816 C CA . PHE A 1 233 ? -13.374 -1.693 -28.579 1.00 90.19 233 PHE A CA 1
ATOM 1817 C C . PHE A 1 233 ? -12.394 -2.840 -28.270 1.00 90.19 233 PHE A C 1
ATOM 1819 O O . PHE A 1 233 ? -11.436 -3.037 -29.016 1.00 90.19 233 PHE A O 1
ATOM 1826 N N . LYS A 1 234 ? -12.641 -3.585 -27.185 1.00 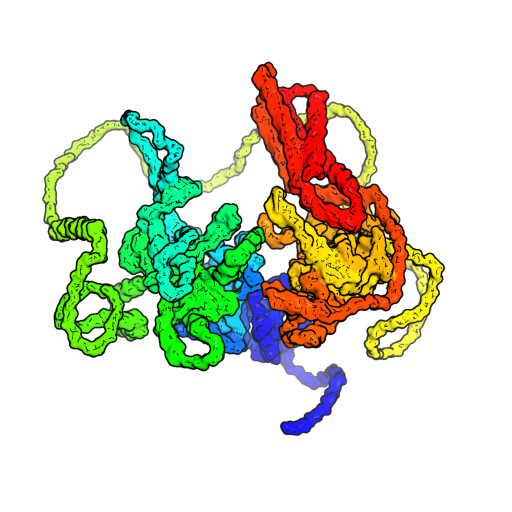88.25 234 LYS A N 1
ATOM 1827 C CA . LYS A 1 234 ? -11.863 -4.730 -26.691 1.00 88.25 234 LYS A CA 1
ATOM 1828 C C . LYS A 1 234 ? -12.836 -5.749 -26.092 1.00 88.25 234 LYS A C 1
ATOM 1830 O O . LYS A 1 234 ? -13.787 -5.339 -25.433 1.00 88.25 234 LYS A O 1
ATOM 1835 N N . SER A 1 235 ? -12.575 -7.045 -26.218 1.00 85.44 235 SER A N 1
ATOM 1836 C CA . SER A 1 235 ? -13.384 -8.138 -25.633 1.00 85.44 235 SER A CA 1
ATOM 1837 C C . SER A 1 235 ? -13.357 -8.259 -24.086 1.00 85.44 235 SER A C 1
ATOM 1839 O O . SER A 1 235 ? -13.672 -9.312 -23.532 1.00 85.44 235 SER A O 1
ATOM 1841 N N . HIS A 1 236 ? -12.978 -7.198 -23.365 1.00 86.94 236 HIS A N 1
ATOM 1842 C CA . HIS A 1 236 ? -12.873 -7.141 -21.902 1.00 86.94 236 HIS A CA 1
ATOM 1843 C C . HIS A 1 236 ? -13.057 -5.703 -21.381 1.00 86.94 236 HIS A C 1
ATOM 1845 O O . HIS A 1 236 ? -12.859 -4.740 -22.123 1.00 86.94 236 HIS A O 1
ATOM 1851 N N . THR A 1 237 ? -13.384 -5.541 -20.094 1.00 87.81 237 THR A N 1
ATOM 1852 C CA . THR A 1 237 ? -13.536 -4.222 -19.435 1.00 87.81 237 THR A CA 1
ATOM 1853 C C . THR A 1 237 ? -12.942 -4.209 -18.020 1.00 87.81 237 THR A C 1
ATOM 1855 O O . THR A 1 237 ? -12.804 -5.251 -17.376 1.00 87.81 237 THR A O 1
ATOM 1858 N N . SER A 1 238 ? -12.540 -3.038 -17.516 1.00 87.50 238 SER A N 1
ATOM 1859 C CA . SER A 1 238 ? -12.023 -2.885 -16.150 1.00 87.50 238 SER A CA 1
ATOM 1860 C C . SER A 1 238 ? -13.124 -2.474 -15.157 1.00 87.50 238 SER A C 1
ATOM 1862 O O . SER A 1 238 ? -13.730 -1.409 -15.313 1.00 87.50 238 SER A O 1
ATOM 1864 N N . PRO A 1 239 ? -13.351 -3.244 -14.073 1.00 89.19 239 PRO A N 1
ATOM 1865 C CA . PRO A 1 239 ? -14.315 -2.904 -13.024 1.00 89.19 239 PRO A CA 1
ATOM 1866 C C . PRO A 1 239 ? -13.800 -1.856 -12.015 1.00 89.19 239 PRO A C 1
ATOM 1868 O O . PRO A 1 239 ? -14.460 -1.612 -11.001 1.00 89.19 239 PRO A O 1
ATOM 1871 N N . GLN A 1 240 ? -12.637 -1.233 -12.260 1.00 85.12 240 GLN A N 1
ATOM 1872 C CA . GLN A 1 240 ? -11.934 -0.347 -11.320 1.00 85.12 240 GLN A CA 1
ATOM 1873 C C . GLN A 1 240 ? -12.847 0.684 -10.634 1.00 85.12 240 GLN A C 1
ATOM 1875 O O . GLN A 1 240 ? -12.842 0.779 -9.407 1.00 85.12 240 GLN A O 1
ATOM 1880 N N . SER A 1 241 ? -13.656 1.430 -11.395 1.00 84.00 241 SER A N 1
ATOM 1881 C CA . SER A 1 241 ? -14.521 2.488 -10.847 1.00 84.00 241 SER A CA 1
ATOM 1882 C C . SER A 1 241 ? -15.557 1.961 -9.845 1.00 84.00 241 SER A C 1
ATOM 1884 O O . SER A 1 241 ? -15.873 2.632 -8.859 1.00 84.00 241 SER A O 1
ATOM 1886 N N . PHE A 1 242 ? -16.050 0.735 -10.046 1.00 89.88 242 PHE A N 1
ATOM 1887 C CA . PHE A 1 242 ? -16.943 0.071 -9.104 1.00 89.88 242 PHE A CA 1
ATOM 1888 C C . PHE A 1 242 ? -16.192 -0.456 -7.878 1.00 89.88 242 PHE A C 1
ATOM 1890 O O . PHE A 1 242 ? -16.673 -0.255 -6.765 1.00 89.88 242 PHE A O 1
ATOM 1897 N N . ILE A 1 243 ? -15.001 -1.048 -8.030 1.00 88.94 243 ILE A N 1
ATOM 1898 C CA . ILE A 1 243 ? -14.211 -1.519 -6.876 1.00 88.94 243 ILE A CA 1
ATOM 1899 C C . ILE A 1 243 ? -13.746 -0.330 -6.009 1.00 88.94 243 ILE A C 1
ATOM 1901 O O . ILE A 1 243 ? -13.766 -0.408 -4.779 1.00 88.94 243 ILE A O 1
ATOM 1905 N N . GLU A 1 244 ? -13.434 0.822 -6.609 1.00 86.75 244 GLU A N 1
ATOM 1906 C CA . GLU A 1 244 ? -13.194 2.078 -5.887 1.00 86.75 244 GLU A CA 1
ATOM 1907 C C . GLU A 1 244 ? -14.450 2.577 -5.150 1.00 86.75 244 GLU A C 1
ATOM 1909 O O . GLU A 1 244 ? -14.371 2.945 -3.973 1.00 86.75 244 GLU A O 1
ATOM 1914 N N . ALA A 1 245 ? -15.629 2.536 -5.784 1.00 89.00 245 ALA A N 1
ATOM 1915 C CA . ALA A 1 245 ? -16.898 2.892 -5.143 1.00 89.00 245 ALA A CA 1
ATOM 1916 C C . ALA A 1 245 ? -17.261 1.945 -3.981 1.00 89.00 245 ALA A C 1
ATOM 1918 O O . ALA A 1 245 ? -17.681 2.407 -2.915 1.00 89.00 245 ALA A O 1
ATOM 1919 N N . VAL A 1 246 ? -17.034 0.638 -4.145 1.00 91.19 246 VAL A N 1
ATOM 1920 C CA . VAL A 1 246 ? -17.140 -0.396 -3.104 1.00 91.19 246 VAL A CA 1
ATOM 1921 C C . VAL A 1 246 ? -16.160 -0.120 -1.966 1.00 91.19 246 VAL A C 1
ATOM 1923 O O . VAL A 1 246 ? -16.556 -0.152 -0.801 1.00 91.19 246 VAL A O 1
ATOM 1926 N N . SER A 1 247 ? -14.904 0.216 -2.261 1.00 89.88 247 SER A N 1
ATOM 1927 C CA . SER A 1 247 ? -13.892 0.550 -1.253 1.00 89.88 247 SER A CA 1
ATOM 1928 C C . SER A 1 247 ? -14.279 1.797 -0.451 1.00 89.88 247 SER A C 1
ATOM 1930 O O . SER A 1 247 ? -14.252 1.782 0.781 1.00 89.88 247 SER A O 1
ATOM 1932 N N . MET A 1 248 ? -14.759 2.857 -1.107 1.00 86.75 248 MET A N 1
ATOM 1933 C CA . MET A 1 248 ? -15.266 4.049 -0.418 1.00 86.75 248 MET A CA 1
ATOM 1934 C C . MET A 1 248 ? -16.500 3.743 0.447 1.00 86.75 248 MET A C 1
ATOM 1936 O O . MET A 1 248 ? -16.528 4.092 1.630 1.00 86.75 248 MET A O 1
ATOM 1940 N N . ALA A 1 249 ? -17.505 3.053 -0.100 1.00 87.44 249 ALA A N 1
ATOM 1941 C CA . ALA A 1 249 ? -18.755 2.757 0.602 1.00 87.44 249 ALA A CA 1
ATOM 1942 C C . ALA A 1 249 ? -18.588 1.734 1.745 1.00 87.44 249 ALA A C 1
ATOM 1944 O O . ALA A 1 249 ? -19.266 1.846 2.770 1.00 87.44 249 ALA A O 1
ATOM 1945 N N . SER A 1 250 ? -17.672 0.770 1.605 1.00 88.81 250 SER A N 1
ATOM 1946 C CA . SER A 1 250 ? -17.339 -0.239 2.625 1.00 88.81 250 SER A CA 1
ATOM 1947 C C . SER A 1 250 ? -16.324 0.248 3.667 1.00 88.81 250 SER A C 1
ATOM 1949 O O . SER A 1 250 ? -15.960 -0.508 4.567 1.00 88.81 250 SER A O 1
ATOM 1951 N N . ARG A 1 251 ? -15.864 1.507 3.567 1.00 87.25 251 ARG A N 1
ATOM 1952 C CA . ARG A 1 251 ? -14.789 2.089 4.394 1.00 87.25 251 ARG A CA 1
ATOM 1953 C C . ARG A 1 251 ? -13.480 1.287 4.315 1.00 87.25 251 ARG A C 1
ATOM 1955 O O . ARG A 1 251 ? -12.767 1.168 5.309 1.00 87.25 251 ARG A O 1
ATOM 1962 N N . ARG A 1 252 ? -13.160 0.787 3.116 1.00 82.38 252 ARG A N 1
ATOM 1963 C CA . ARG A 1 252 ? -11.971 -0.003 2.750 1.00 82.38 252 ARG A CA 1
ATOM 1964 C C . ARG A 1 252 ? -11.918 -1.412 3.355 1.00 82.38 252 ARG A C 1
ATOM 1966 O O . ARG A 1 252 ? -10.831 -1.974 3.451 1.00 82.38 252 ARG A O 1
ATOM 1973 N N . ARG A 1 253 ? -13.069 -1.998 3.728 1.00 83.12 253 ARG A N 1
ATOM 1974 C CA . ARG A 1 253 ? -13.155 -3.440 4.044 1.00 83.12 253 ARG A CA 1
ATOM 1975 C C . ARG A 1 253 ? -12.770 -4.272 2.822 1.00 83.12 253 ARG A C 1
ATOM 1977 O O . ARG A 1 253 ? -11.942 -5.162 2.938 1.00 83.12 253 ARG A O 1
ATOM 1984 N N . PHE A 1 254 ? -13.337 -3.928 1.670 1.00 87.69 254 PHE A N 1
ATOM 1985 C CA . PHE A 1 254 ? -12.988 -4.496 0.371 1.00 87.69 254 PHE A CA 1
ATOM 1986 C C . PHE A 1 254 ? -12.111 -3.490 -0.375 1.00 87.69 254 PHE A C 1
ATOM 1988 O O . PHE A 1 254 ? -12.357 -2.281 -0.313 1.00 87.69 254 PHE A O 1
ATOM 1995 N N . ASN A 1 255 ? -11.051 -3.962 -1.020 1.00 80.44 255 ASN A N 1
ATOM 1996 C CA . ASN A 1 255 ? -10.070 -3.123 -1.702 1.00 80.44 255 ASN A CA 1
ATOM 1997 C C . ASN A 1 255 ? -9.377 -3.902 -2.833 1.00 80.44 255 ASN A C 1
ATOM 1999 O O . ASN A 1 255 ? -9.504 -5.120 -2.906 1.00 80.44 255 ASN A O 1
ATOM 2003 N N . ILE A 1 256 ? -8.659 -3.180 -3.698 1.00 75.06 256 ILE A N 1
ATOM 2004 C CA . ILE A 1 256 ? -7.976 -3.751 -4.871 1.00 75.06 256 ILE A CA 1
ATOM 2005 C C . ILE A 1 256 ? -6.733 -4.569 -4.476 1.00 75.06 256 ILE A C 1
ATOM 2007 O O . ILE A 1 256 ? -6.375 -5.530 -5.138 1.00 75.06 256 ILE A O 1
ATOM 2011 N N . THR A 1 257 ? -6.061 -4.198 -3.388 1.00 76.19 257 THR A N 1
ATOM 2012 C CA . THR A 1 257 ? -4.754 -4.755 -2.994 1.00 76.19 257 THR A CA 1
ATOM 2013 C C . THR A 1 257 ? -4.807 -6.082 -2.232 1.00 76.19 257 THR A C 1
ATOM 2015 O O . THR A 1 257 ? -3.753 -6.632 -1.932 1.00 76.19 257 THR A O 1
ATOM 2018 N N . HIS A 1 258 ? -5.989 -6.572 -1.851 1.00 77.00 258 HIS A N 1
ATOM 2019 C CA . HIS A 1 258 ? -6.129 -7.769 -1.020 1.00 77.00 258 HIS A CA 1
ATOM 2020 C C . HIS A 1 258 ? -7.421 -8.516 -1.360 1.00 77.00 258 HIS A C 1
ATOM 2022 O O . HIS A 1 258 ? -8.524 -7.997 -1.151 1.00 77.00 258 HIS A O 1
ATOM 2028 N N . GLN A 1 259 ? -7.282 -9.765 -1.808 1.00 80.75 259 GLN A N 1
ATOM 2029 C CA . GLN A 1 259 ? -8.411 -10.636 -2.119 1.00 80.75 259 GLN A CA 1
ATOM 2030 C C . GLN A 1 259 ? -9.291 -10.849 -0.878 1.00 80.75 259 GLN A C 1
ATOM 2032 O O . GLN A 1 259 ? -8.793 -11.090 0.220 1.00 80.75 259 GLN A O 1
ATOM 2037 N N . SER A 1 260 ? -10.607 -10.726 -1.021 1.00 84.00 260 SER A N 1
ATOM 2038 C CA . SER A 1 260 ? -11.561 -10.994 0.064 1.00 84.00 260 SER A CA 1
ATOM 2039 C C . SER A 1 260 ? -12.441 -12.193 -0.282 1.00 84.00 260 SER A C 1
ATOM 2041 O O . SER A 1 260 ? -12.380 -12.719 -1.387 1.00 84.00 260 SER A O 1
ATOM 2043 N N . ASP A 1 261 ? -13.288 -12.629 0.647 1.00 83.56 261 ASP A N 1
ATOM 2044 C CA . ASP A 1 261 ? -14.270 -13.663 0.329 1.00 83.56 261 ASP A CA 1
ATOM 2045 C C . ASP A 1 261 ? -15.410 -13.080 -0.538 1.00 83.56 261 ASP A C 1
ATOM 2047 O O . ASP A 1 261 ? -16.003 -12.066 -0.139 1.00 83.56 261 ASP A O 1
ATOM 2051 N N . PRO A 1 262 ? -15.765 -13.685 -1.691 1.00 88.44 262 PRO A N 1
ATOM 2052 C CA . PRO A 1 262 ? -16.897 -13.232 -2.500 1.00 88.44 262 PRO A CA 1
ATOM 2053 C C . PRO A 1 262 ? -18.219 -13.329 -1.724 1.00 88.44 262 PRO A C 1
ATOM 2055 O O . PRO A 1 262 ? -19.110 -12.507 -1.940 1.00 88.44 262 PRO A O 1
ATOM 2058 N N . VAL A 1 263 ? -18.333 -14.257 -0.761 1.00 87.88 263 VAL A N 1
ATOM 2059 C CA . VAL A 1 263 ? -19.492 -14.357 0.139 1.00 87.88 263 VAL A CA 1
ATOM 2060 C C . VAL A 1 263 ? -19.631 -13.090 0.982 1.00 87.88 263 VAL A C 1
ATOM 2062 O O . VAL A 1 263 ? -20.708 -12.497 1.029 1.00 87.88 263 VAL A O 1
ATOM 2065 N N . ASP A 1 264 ? -18.546 -12.639 1.616 1.00 88.25 264 ASP A N 1
ATOM 2066 C CA . ASP A 1 264 ? -18.535 -11.430 2.449 1.00 88.25 264 ASP A CA 1
ATOM 2067 C C . ASP A 1 264 ? -18.875 -10.178 1.626 1.00 88.25 264 ASP A C 1
ATOM 2069 O O . ASP A 1 264 ? -19.642 -9.320 2.084 1.00 88.25 264 ASP A O 1
ATOM 2073 N N . LEU A 1 265 ? -18.321 -10.082 0.409 1.00 91.75 265 LEU A N 1
ATOM 2074 C CA . LEU A 1 265 ? -18.598 -8.984 -0.514 1.00 91.75 265 LEU A CA 1
ATOM 2075 C C . LEU A 1 265 ? -20.073 -8.971 -0.924 1.00 91.75 265 LEU A C 1
ATOM 2077 O O . LEU A 1 265 ? -20.717 -7.934 -0.779 1.00 91.75 265 LEU A O 1
ATOM 2081 N N . LEU A 1 266 ? -20.623 -10.102 -1.379 1.00 91.56 266 LEU A N 1
ATOM 2082 C CA . LEU A 1 266 ? -22.024 -10.221 -1.790 1.00 91.56 266 LEU A CA 1
ATOM 2083 C C . LEU A 1 266 ? -22.982 -9.888 -0.638 1.00 91.56 266 LEU A C 1
ATOM 2085 O O . LEU A 1 266 ? -23.912 -9.094 -0.808 1.00 91.56 266 LEU A O 1
ATOM 2089 N N . CYS A 1 267 ? -22.723 -10.447 0.548 1.00 89.38 267 CYS A N 1
ATOM 2090 C CA . CYS A 1 267 ? -23.518 -10.208 1.751 1.00 89.38 267 CYS A CA 1
ATOM 2091 C C . CYS A 1 267 ? -23.558 -8.720 2.113 1.00 89.38 267 CYS A C 1
ATOM 2093 O O . CYS A 1 267 ? -24.616 -8.189 2.455 1.00 89.38 267 CYS A O 1
ATOM 2095 N N . TRP A 1 268 ? -22.421 -8.025 2.030 1.00 93.94 268 TRP A N 1
ATOM 2096 C CA . TRP A 1 268 ? -22.368 -6.584 2.260 1.00 93.94 268 TRP A CA 1
ATOM 2097 C C . TRP A 1 268 ? -23.024 -5.785 1.121 1.00 93.94 268 TRP A C 1
ATOM 2099 O O . TRP A 1 268 ? -23.760 -4.834 1.395 1.00 93.94 268 TRP A O 1
ATOM 2109 N N . LEU A 1 269 ? -22.793 -6.173 -0.135 1.00 93.00 269 LEU A N 1
ATOM 2110 C CA . LEU A 1 269 ? -23.218 -5.446 -1.330 1.00 93.00 269 LEU A CA 1
ATOM 2111 C C . LEU A 1 269 ? -24.743 -5.433 -1.485 1.00 93.00 269 LEU A C 1
ATOM 2113 O O . LEU A 1 269 ? -25.314 -4.351 -1.614 1.00 93.00 269 LEU A O 1
ATOM 2117 N N . LEU A 1 270 ? -25.415 -6.588 -1.381 1.00 91.25 270 LEU A N 1
ATOM 2118 C CA . LEU A 1 270 ? -26.881 -6.670 -1.469 1.00 91.25 270 LEU A CA 1
ATOM 2119 C C . LEU A 1 270 ? -27.558 -5.848 -0.363 1.00 91.25 270 LEU A C 1
ATOM 2121 O O . LEU A 1 270 ? -28.430 -5.025 -0.645 1.00 91.25 270 LEU A O 1
ATOM 2125 N N . ASN A 1 271 ? -27.099 -5.990 0.886 1.00 90.81 271 ASN A N 1
ATOM 2126 C CA . ASN A 1 271 ? -27.598 -5.196 2.013 1.00 90.81 271 ASN A CA 1
ATOM 2127 C C . ASN A 1 271 ? -27.361 -3.689 1.806 1.00 90.81 271 ASN A C 1
ATOM 2129 O O . ASN A 1 271 ? -28.235 -2.871 2.103 1.00 90.81 271 ASN A O 1
ATOM 2133 N N . ARG A 1 272 ? -26.196 -3.298 1.271 1.00 91.62 272 ARG A N 1
ATOM 2134 C CA . ARG A 1 272 ? -25.867 -1.889 1.026 1.00 91.62 272 ARG A CA 1
ATOM 2135 C C . ARG A 1 272 ? -26.685 -1.288 -0.115 1.00 91.62 272 ARG A C 1
ATOM 2137 O O . ARG A 1 272 ? -27.171 -0.167 0.031 1.00 91.62 272 ARG A O 1
ATOM 2144 N N . MET A 1 273 ? -26.844 -2.011 -1.221 1.00 90.06 273 MET A N 1
ATOM 2145 C CA . MET A 1 273 ? -27.661 -1.583 -2.356 1.00 90.06 273 MET A CA 1
ATOM 2146 C C . MET A 1 273 ? -29.139 -1.503 -1.961 1.00 90.06 273 MET A C 1
ATOM 2148 O O . MET A 1 273 ? -29.774 -0.500 -2.267 1.00 90.06 273 MET A O 1
ATOM 2152 N N . HIS A 1 274 ? -29.672 -2.467 -1.198 1.00 88.81 274 HIS A N 1
ATOM 2153 C CA . HIS A 1 274 ? -31.028 -2.387 -0.640 1.00 88.81 274 HIS A CA 1
ATOM 2154 C C . HIS A 1 274 ? -31.218 -1.105 0.190 1.00 88.81 274 HIS A C 1
ATOM 2156 O O . HIS A 1 274 ? -32.148 -0.342 -0.069 1.00 88.81 274 HIS A O 1
ATOM 2162 N N . ALA A 1 275 ? -30.296 -0.816 1.114 1.00 87.94 275 ALA A N 1
ATOM 2163 C CA . ALA A 1 275 ? -30.363 0.367 1.972 1.00 87.94 275 ALA A CA 1
ATOM 2164 C C . ALA A 1 275 ? -30.177 1.707 1.230 1.00 87.94 275 ALA A C 1
ATOM 2166 O O . ALA A 1 275 ? -30.617 2.740 1.733 1.00 87.94 275 ALA A O 1
ATOM 2167 N N . ASP A 1 276 ? -29.516 1.738 0.068 1.00 87.00 276 ASP A N 1
ATOM 2168 C CA . ASP A 1 276 ? -29.420 2.950 -0.761 1.00 87.00 276 ASP A CA 1
ATOM 2169 C C . ASP A 1 276 ? -30.637 3.115 -1.686 1.00 87.00 276 ASP A C 1
ATOM 2171 O O . ASP A 1 276 ? -31.187 4.214 -1.755 1.00 87.00 276 ASP A O 1
ATOM 2175 N N . LEU A 1 277 ? -31.145 2.030 -2.285 1.00 85.00 277 LEU A N 1
ATOM 2176 C CA . LEU A 1 277 ? -32.408 2.035 -3.037 1.00 85.00 277 LEU A CA 1
ATOM 2177 C C . LEU A 1 277 ? -33.589 2.481 -2.156 1.00 85.00 277 LEU A C 1
ATOM 2179 O O . LEU A 1 277 ? -34.402 3.298 -2.585 1.00 85.00 277 LEU A O 1
ATOM 2183 N N . GLN A 1 278 ? -33.661 2.009 -0.906 1.00 83.81 278 GLN A N 1
ATOM 2184 C CA . GLN A 1 278 ? -34.738 2.353 0.030 1.00 83.81 278 GLN A CA 1
ATOM 2185 C C . GLN A 1 278 ? -34.763 3.852 0.392 1.00 83.81 278 GLN A C 1
ATOM 2187 O O . GLN A 1 278 ? -35.837 4.415 0.585 1.00 83.81 278 GLN A O 1
ATOM 2192 N N . LYS A 1 279 ? -33.607 4.534 0.427 1.00 79.88 279 LYS A N 1
ATOM 2193 C CA . LYS A 1 279 ? -33.536 5.995 0.661 1.00 79.88 279 LYS A CA 1
ATOM 2194 C C . LYS A 1 279 ? -34.057 6.816 -0.517 1.00 79.88 279 LYS A C 1
ATOM 2196 O O . LYS A 1 279 ? -34.473 7.953 -0.316 1.00 79.88 279 LYS A O 1
ATOM 2201 N N . ALA A 1 280 ? -33.985 6.265 -1.728 1.00 71.38 280 ALA A N 1
ATOM 2202 C CA . ALA A 1 280 ? -34.456 6.909 -2.951 1.00 71.38 280 ALA A CA 1
ATOM 2203 C C . ALA A 1 280 ? -35.916 6.547 -3.300 1.00 71.38 280 ALA A C 1
ATOM 2205 O O . ALA A 1 280 ? -36.520 7.182 -4.167 1.00 71.38 280 ALA A O 1
ATOM 2206 N N . ALA A 1 281 ? -36.495 5.549 -2.625 1.00 67.25 281 ALA A N 1
ATOM 2207 C CA . ALA A 1 281 ? -37.903 5.183 -2.730 1.00 67.25 281 ALA A CA 1
ATOM 2208 C C . ALA A 1 281 ? -38.830 6.196 -2.021 1.00 67.25 281 ALA A C 1
ATOM 2210 O O . ALA A 1 281 ? -38.401 7.042 -1.231 1.00 67.25 281 ALA A O 1
ATOM 2211 N N . ARG A 1 282 ? -40.140 6.115 -2.293 1.00 64.56 282 ARG A N 1
ATOM 2212 C CA . ARG A 1 282 ? -41.145 6.931 -1.588 1.00 64.56 282 ARG A CA 1
ATOM 2213 C C . ARG A 1 282 ? -41.300 6.436 -0.145 1.00 64.56 282 ARG A C 1
ATOM 2215 O O . ARG A 1 282 ? -41.347 5.231 0.088 1.00 64.56 282 ARG A O 1
ATOM 2222 N N . LYS A 1 283 ? -41.464 7.358 0.814 1.00 53.69 283 LYS A N 1
ATOM 2223 C CA . LYS A 1 283 ? -41.823 7.023 2.206 1.00 53.69 283 LYS A CA 1
ATOM 2224 C C . LYS A 1 283 ? -43.089 6.154 2.231 1.00 53.69 283 LYS A C 1
ATOM 2226 O O . LYS A 1 283 ? -44.167 6.668 1.948 1.00 53.69 283 LYS A O 1
ATOM 2231 N N . GLY A 1 284 ? -42.951 4.884 2.609 1.00 56.34 284 GLY A N 1
ATOM 2232 C CA . GLY A 1 284 ? -44.073 3.970 2.859 1.00 56.34 284 GLY A CA 1
ATOM 2233 C C . GLY A 1 284 ? -43.928 2.572 2.252 1.00 56.34 284 GLY A C 1
ATOM 2234 O O . GLY A 1 284 ? -44.511 1.644 2.797 1.00 56.34 284 GLY A O 1
ATOM 2235 N N . ASP A 1 285 ? -43.142 2.397 1.185 1.00 58.53 285 ASP A N 1
ATOM 2236 C CA . ASP A 1 285 ? -42.908 1.074 0.581 1.00 58.53 285 ASP A CA 1
ATOM 2237 C C . ASP A 1 285 ? -41.680 0.398 1.232 1.00 58.53 285 ASP A C 1
ATOM 2239 O O . ASP A 1 285 ? -40.578 0.956 1.165 1.00 58.53 285 ASP A O 1
ATOM 2243 N N . PRO A 1 286 ? -41.825 -0.770 1.891 1.00 62.41 286 PRO A N 1
ATOM 2244 C CA . PRO A 1 286 ? -40.692 -1.515 2.437 1.00 62.41 286 PRO A CA 1
ATOM 2245 C C . PRO A 1 286 ? -39.914 -2.293 1.362 1.00 62.41 286 PRO A C 1
ATOM 2247 O O . PRO A 1 286 ? -38.785 -2.713 1.621 1.00 62.41 286 PRO A O 1
ATOM 2250 N N . SER A 1 287 ? -40.497 -2.503 0.177 1.00 71.75 287 SER A N 1
ATOM 2251 C CA . SER A 1 287 ? -39.923 -3.328 -0.882 1.00 71.75 287 SER A CA 1
ATOM 2252 C C . SER A 1 287 ? -38.941 -2.546 -1.760 1.00 71.75 287 SER A C 1
ATOM 2254 O O . SER A 1 287 ? -39.181 -1.409 -2.162 1.00 71.75 287 SER A O 1
ATOM 2256 N N . THR A 1 288 ? -37.818 -3.175 -2.105 1.00 84.25 288 THR A N 1
ATOM 2257 C CA . THR A 1 288 ? -36.901 -2.681 -3.142 1.00 84.25 288 THR A CA 1
ATOM 2258 C C . THR A 1 288 ? -36.670 -3.764 -4.189 1.00 84.25 288 THR A C 1
ATOM 2260 O O . THR A 1 288 ? -37.066 -4.914 -4.010 1.00 84.25 288 THR A O 1
ATOM 2263 N N . LEU A 1 289 ? -36.004 -3.415 -5.291 1.00 85.62 289 LEU A N 1
ATOM 2264 C CA . LEU A 1 289 ? -35.647 -4.367 -6.346 1.00 85.62 289 LEU A CA 1
ATOM 2265 C C . LEU A 1 289 ? -34.934 -5.621 -5.799 1.00 85.62 289 LEU A C 1
ATOM 2267 O O . LEU A 1 289 ? -35.236 -6.736 -6.205 1.00 85.62 289 LEU A O 1
ATOM 2271 N N . ILE A 1 290 ? -34.059 -5.439 -4.805 1.00 88.06 290 ILE A N 1
ATOM 2272 C CA . ILE A 1 290 ? -33.302 -6.526 -4.168 1.00 88.06 290 ILE A CA 1
ATOM 2273 C C . ILE A 1 290 ? -34.173 -7.390 -3.249 1.00 88.06 290 ILE A C 1
ATOM 2275 O O . ILE A 1 290 ? -33.901 -8.580 -3.129 1.00 88.06 290 ILE A O 1
ATOM 2279 N N . THR A 1 291 ? -35.228 -6.847 -2.626 1.00 89.06 291 THR A N 1
ATOM 2280 C CA . THR A 1 291 ? -36.160 -7.704 -1.873 1.00 89.06 291 THR A CA 1
ATOM 2281 C C . THR A 1 291 ? -37.074 -8.484 -2.804 1.00 89.06 291 THR A C 1
ATOM 2283 O O . THR A 1 291 ? -37.363 -9.632 -2.513 1.00 89.06 291 THR A O 1
ATOM 2286 N N . LYS A 1 292 ? -37.497 -7.900 -3.932 1.00 87.62 292 LYS A N 1
ATOM 2287 C CA . LYS A 1 292 ? -38.323 -8.612 -4.920 1.00 87.62 292 LYS A CA 1
ATOM 2288 C C . LYS A 1 292 ? -37.549 -9.772 -5.555 1.00 87.62 292 LYS A C 1
ATOM 2290 O O . LYS A 1 292 ? -38.050 -10.886 -5.546 1.00 87.62 292 LYS A O 1
ATOM 2295 N N . ALA A 1 293 ? -36.300 -9.526 -5.959 1.00 87.94 293 ALA A N 1
ATOM 2296 C CA . ALA A 1 293 ? -35.437 -10.566 -6.508 1.00 87.94 293 ALA A CA 1
ATOM 2297 C C . ALA A 1 293 ? -35.009 -11.616 -5.460 1.00 87.94 293 ALA A C 1
ATOM 2299 O O . ALA A 1 293 ? -35.229 -12.800 -5.664 1.00 87.94 293 ALA A O 1
ATOM 2300 N N . PHE A 1 294 ? -34.402 -11.224 -4.331 1.00 90.81 294 PHE A N 1
ATOM 2301 C CA . PHE A 1 294 ? -33.649 -12.171 -3.485 1.00 90.81 294 PHE A CA 1
ATOM 2302 C C . PHE A 1 294 ? -34.257 -12.477 -2.108 1.00 90.81 294 PHE A C 1
ATOM 2304 O O . PHE A 1 294 ? -33.699 -13.306 -1.390 1.00 90.81 294 PHE A O 1
ATOM 2311 N N . GLN A 1 295 ? -35.333 -11.811 -1.668 1.00 91.06 295 GLN A N 1
ATOM 2312 C CA . GLN A 1 295 ? -35.817 -11.993 -0.293 1.00 91.06 295 GLN A CA 1
ATOM 2313 C C . GLN A 1 295 ? -36.767 -13.185 -0.152 1.00 91.06 295 GLN A C 1
ATOM 2315 O O . GLN A 1 295 ? -37.908 -13.132 -0.597 1.00 91.06 295 GLN A O 1
ATOM 2320 N N . GLY A 1 296 ? -36.314 -14.220 0.553 1.00 91.31 296 GLY A N 1
ATOM 2321 C CA . GLY A 1 296 ? -37.175 -15.275 1.085 1.00 91.31 296 GLY A CA 1
ATOM 2322 C C . GLY A 1 296 ? -37.486 -15.073 2.571 1.00 91.31 296 GLY A C 1
ATOM 2323 O O . GLY A 1 296 ? -36.888 -14.226 3.248 1.00 91.31 296 GLY A O 1
ATOM 2324 N N . ARG A 1 297 ? -38.406 -15.885 3.105 1.00 92.81 297 ARG A N 1
ATOM 2325 C CA . ARG A 1 297 ? -38.740 -15.939 4.540 1.00 92.81 297 ARG A CA 1
ATOM 2326 C C . ARG A 1 297 ? -38.513 -17.337 5.104 1.00 92.81 297 ARG A C 1
ATOM 2328 O O . ARG A 1 297 ? -38.941 -18.324 4.513 1.00 92.81 297 ARG A O 1
ATOM 2335 N N . VAL A 1 298 ? -37.854 -17.422 6.258 1.00 93.38 298 VAL A N 1
ATOM 2336 C CA . VAL A 1 298 ? -37.531 -18.665 6.970 1.00 93.38 298 VAL A CA 1
ATOM 2337 C C . VAL A 1 298 ? -37.989 -18.590 8.426 1.00 93.38 298 VAL A C 1
ATOM 2339 O O . VAL A 1 298 ? -37.708 -17.625 9.143 1.00 93.38 298 VAL A O 1
ATOM 2342 N N . ARG A 1 299 ? -38.691 -19.633 8.863 1.00 93.44 299 ARG A N 1
ATOM 2343 C CA . ARG A 1 299 ? -39.077 -19.882 10.251 1.00 93.44 299 ARG A CA 1
ATOM 2344 C C . ARG A 1 299 ? -37.941 -20.581 10.977 1.00 93.44 299 ARG A C 1
ATOM 2346 O O . ARG A 1 299 ? -37.441 -21.598 10.497 1.00 93.44 299 ARG A O 1
ATOM 2353 N N . VAL A 1 300 ? -37.557 -20.058 12.136 1.00 91.38 300 VAL A N 1
ATOM 2354 C CA . VAL A 1 300 ? -36.521 -20.629 13.001 1.00 91.38 300 VAL A CA 1
ATOM 2355 C C . VAL A 1 300 ? -37.148 -20.998 14.340 1.00 91.38 300 VAL A C 1
ATOM 2357 O O . VAL A 1 300 ? -37.572 -20.133 15.100 1.00 91.38 300 VAL A O 1
ATOM 2360 N N . GLN A 1 301 ? -37.202 -22.290 14.648 1.00 91.12 301 GLN A N 1
ATOM 2361 C CA . GLN A 1 301 ? -37.592 -22.783 15.971 1.00 91.12 301 GLN A CA 1
ATOM 2362 C C . GLN A 1 301 ? -36.328 -23.036 16.785 1.00 91.12 301 GLN A C 1
ATOM 2364 O O . GLN A 1 301 ? -35.476 -23.800 16.338 1.00 91.12 301 GLN A O 1
ATOM 2369 N N . SER A 1 302 ? -36.195 -22.403 17.952 1.00 87.75 302 SER A N 1
ATOM 2370 C CA . SER A 1 302 ? -35.012 -22.497 18.818 1.00 87.75 302 SER A CA 1
ATOM 2371 C C . SER A 1 302 ? -35.353 -23.111 20.177 1.00 87.75 302 SER A C 1
ATOM 2373 O O . SER A 1 302 ? -36.172 -22.574 20.922 1.00 87.75 302 SER A O 1
ATOM 2375 N N . GLU A 1 303 ? -34.673 -24.203 20.520 1.00 87.62 303 GLU A N 1
ATOM 2376 C CA . GLU A 1 303 ? -34.806 -24.942 21.782 1.00 87.62 303 GLU A CA 1
ATOM 2377 C C . GLU A 1 303 ? -33.474 -24.904 22.557 1.00 87.62 303 GLU A C 1
ATOM 2379 O O . GLU A 1 303 ? -32.415 -25.092 21.950 1.00 87.62 303 GLU A O 1
ATOM 2384 N N . PRO A 1 304 ? -33.462 -24.654 23.880 1.00 80.50 304 PRO A N 1
ATOM 2385 C CA . PRO A 1 304 ? -32.225 -24.610 24.657 1.00 80.50 304 PRO A CA 1
ATOM 2386 C C . PRO A 1 304 ? -31.632 -26.010 24.871 1.00 80.50 304 PRO A C 1
ATOM 2388 O O . PRO A 1 304 ? -32.321 -26.958 25.246 1.00 80.50 304 PRO A O 1
ATOM 2391 N N . LEU A 1 305 ? -30.323 -26.132 24.659 1.00 73.56 305 LEU A N 1
ATOM 2392 C CA . LEU A 1 305 ? -29.594 -27.398 24.670 1.00 73.56 305 LEU A CA 1
ATOM 2393 C C . LEU A 1 305 ? -29.151 -27.733 26.106 1.00 73.56 305 LEU A C 1
ATOM 2395 O O . LEU A 1 305 ? -28.167 -27.194 26.618 1.00 73.56 305 LEU A O 1
ATOM 2399 N N . ILE A 1 306 ? -29.915 -28.604 26.773 1.00 67.00 306 ILE A N 1
ATOM 2400 C CA . ILE A 1 306 ? -29.716 -28.974 28.184 1.00 67.00 306 ILE A CA 1
ATOM 2401 C C . ILE A 1 306 ? -28.397 -29.747 28.356 1.00 67.00 306 ILE A C 1
ATOM 2403 O O . ILE A 1 306 ? -28.211 -30.827 27.799 1.00 67.00 306 ILE A O 1
ATOM 2407 N N . SER A 1 307 ? -27.477 -29.208 29.159 1.00 53.47 307 SER A N 1
ATOM 2408 C CA . SER A 1 307 ? -26.158 -29.804 29.405 1.00 53.47 307 SER A CA 1
ATOM 2409 C C . SER A 1 307 ? -26.219 -30.966 30.404 1.00 53.47 307 SER A C 1
ATOM 2411 O O . SER A 1 307 ? -26.372 -30.744 31.608 1.00 53.47 307 SER A O 1
ATOM 2413 N N . SER A 1 308 ? -26.017 -32.195 29.923 1.00 50.66 308 SER A N 1
ATOM 2414 C CA . SER A 1 308 ? -26.005 -33.436 30.719 1.00 50.66 308 SER A CA 1
ATOM 2415 C C . SER A 1 308 ? -24.723 -33.640 31.562 1.00 50.66 308 SER A C 1
ATOM 2417 O O . SER A 1 308 ? -24.171 -34.736 31.614 1.00 50.66 308 SER A O 1
ATOM 2419 N N . GLU A 1 309 ? -24.243 -32.596 32.245 1.00 45.81 309 GLU A N 1
ATOM 2420 C CA . GLU A 1 309 ? -23.020 -32.624 33.077 1.00 45.81 309 GLU A CA 1
ATOM 2421 C C . GLU A 1 309 ? -23.291 -32.558 34.595 1.00 45.81 309 GLU A C 1
ATOM 2423 O O . GLU A 1 309 ? -22.366 -32.470 35.402 1.00 45.81 309 GLU A O 1
ATOM 2428 N N . LYS A 1 310 ? -24.558 -32.629 35.023 1.00 37.34 310 LYS A N 1
ATOM 2429 C CA . LYS A 1 310 ? -24.933 -32.764 36.441 1.00 37.34 310 LYS A CA 1
ATOM 2430 C C . LYS A 1 310 ? -26.021 -33.823 36.615 1.00 37.34 310 LYS A C 1
ATOM 2432 O O . LYS A 1 310 ? -27.177 -33.546 36.324 1.00 37.34 310 LYS A O 1
ATOM 2437 N N . GLY A 1 311 ? -25.658 -34.996 37.148 1.00 36.47 311 GLY A N 1
ATOM 2438 C CA . GLY A 1 311 ? -26.646 -35.945 37.690 1.00 36.47 311 GLY A CA 1
ATOM 2439 C C . GLY A 1 311 ? -26.609 -37.403 37.217 1.00 36.47 311 GLY A C 1
ATOM 2440 O O . GLY A 1 311 ? -27.625 -38.073 37.340 1.00 36.47 311 GLY A O 1
ATOM 2441 N N . ALA A 1 312 ? -25.481 -37.949 36.748 1.00 38.56 312 ALA A N 1
ATOM 2442 C CA . ALA A 1 312 ? -25.364 -39.396 36.472 1.00 38.56 312 ALA A CA 1
ATOM 2443 C C . ALA A 1 312 ? -25.215 -40.280 37.744 1.00 38.56 312 ALA A C 1
ATOM 2445 O O . ALA A 1 312 ? -24.866 -41.454 37.659 1.00 38.56 312 ALA A O 1
ATOM 2446 N N . SER A 1 313 ? -25.444 -39.723 38.940 1.00 40.91 313 SER A N 1
ATOM 2447 C CA . SER A 1 313 ? -25.441 -40.437 40.224 1.00 40.91 313 SER A CA 1
ATOM 2448 C C . SER A 1 313 ? -26.301 -39.683 41.247 1.00 40.91 313 SER A C 1
ATOM 2450 O O . SER A 1 313 ? -26.221 -38.457 41.306 1.00 40.91 313 SER A O 1
ATOM 2452 N N . LYS A 1 314 ? -27.083 -40.423 42.055 1.00 38.47 314 LYS A N 1
ATOM 2453 C CA . LYS A 1 314 ? -28.092 -39.945 43.038 1.00 38.47 314 LYS A CA 1
ATOM 2454 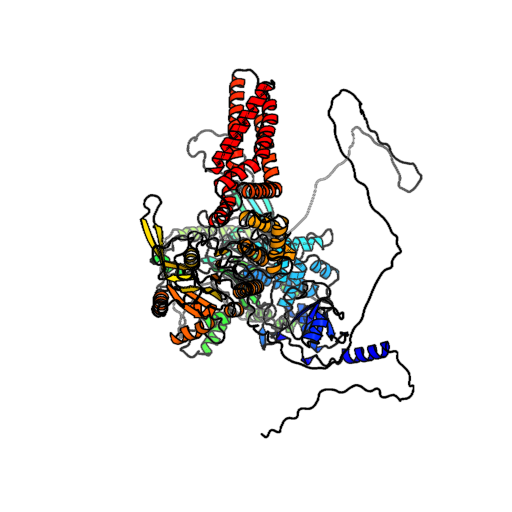C C . LYS A 1 314 ? -29.208 -39.082 42.399 1.00 38.47 314 LYS A C 1
ATOM 2456 O O . LYS A 1 314 ? -29.057 -37.878 42.259 1.00 38.47 314 LYS A O 1
ATOM 2461 N N . HIS A 1 315 ? -30.376 -39.611 42.031 1.00 35.16 315 HIS A N 1
ATOM 2462 C CA . HIS A 1 315 ? -31.317 -40.296 42.927 1.00 35.16 315 HIS A CA 1
ATOM 2463 C C . HIS A 1 315 ? -32.355 -41.133 42.162 1.00 35.16 315 HIS A C 1
ATOM 2465 O O . HIS A 1 315 ? -32.912 -40.675 41.170 1.00 35.16 315 HIS A O 1
ATOM 2471 N N . ALA A 1 316 ? -32.712 -42.293 42.718 1.00 42.66 316 ALA A N 1
ATOM 2472 C CA . ALA A 1 316 ? -33.910 -43.050 42.355 1.00 42.66 316 ALA A CA 1
ATOM 2473 C C . ALA A 1 316 ? -34.856 -43.128 43.569 1.00 42.66 316 ALA A C 1
ATOM 2475 O O . ALA A 1 316 ? -34.927 -44.154 44.240 1.00 42.66 316 ALA A O 1
ATOM 2476 N N . SER A 1 317 ? -35.527 -42.017 43.899 1.00 35.44 317 SER A N 1
ATOM 2477 C CA . SER A 1 317 ? -36.544 -41.951 44.966 1.00 35.44 317 SER A CA 1
ATOM 2478 C C . SER A 1 317 ? -37.254 -40.588 44.997 1.00 35.44 317 SER A C 1
ATOM 2480 O O . SER A 1 317 ? -36.575 -39.573 45.149 1.00 35.44 317 SER A O 1
ATOM 2482 N N . GLY A 1 318 ? -38.594 -40.573 44.973 1.00 32.62 318 GLY A N 1
ATOM 2483 C CA . GLY A 1 318 ? -39.423 -39.391 45.271 1.00 32.62 318 GLY A CA 1
ATOM 2484 C C . GLY A 1 318 ? -40.090 -38.724 44.050 1.00 32.62 318 GLY A C 1
ATOM 2485 O O . GLY A 1 318 ? -39.387 -38.339 43.119 1.00 32.62 318 GLY A O 1
ATOM 2486 N N . PRO A 1 319 ? -41.430 -38.555 44.037 1.00 53.78 319 PRO A N 1
ATOM 2487 C CA . PRO A 1 319 ? -42.139 -37.800 43.004 1.00 53.78 319 PRO A CA 1
ATOM 2488 C C . PRO A 1 319 ? -42.329 -36.326 43.410 1.00 53.78 319 PRO A C 1
ATOM 2490 O O . PRO A 1 319 ? -43.005 -36.036 44.397 1.00 53.78 319 PRO A O 1
ATOM 2493 N N . SER A 1 320 ? -41.792 -35.378 42.636 1.00 32.09 320 SER A N 1
ATOM 2494 C CA . SER A 1 320 ? -42.003 -33.943 42.883 1.00 32.09 320 SER A CA 1
ATOM 2495 C C . SER A 1 320 ? -41.971 -33.086 41.610 1.00 32.09 320 SER A C 1
ATOM 2497 O O . SER A 1 320 ? -40.933 -32.950 40.977 1.00 32.09 320 SER A O 1
ATOM 2499 N N . ALA A 1 321 ? -43.118 -32.454 41.324 1.00 34.16 321 ALA A N 1
ATOM 2500 C CA . ALA A 1 321 ? -43.371 -31.335 40.401 1.00 34.16 321 ALA A CA 1
ATOM 2501 C C . ALA A 1 321 ? -42.929 -31.456 38.912 1.00 34.16 321 ALA A C 1
ATOM 2503 O O . ALA A 1 321 ? -41.777 -31.760 38.610 1.00 34.16 321 ALA A O 1
ATOM 2504 N N . PRO A 1 322 ? -43.798 -31.097 37.942 1.00 39.69 322 PRO A N 1
ATOM 2505 C CA . PRO A 1 322 ? -43.374 -30.914 36.556 1.00 39.69 322 PRO A CA 1
ATOM 2506 C C . PRO A 1 322 ? -42.503 -29.652 36.439 1.00 39.69 322 PRO A C 1
ATOM 2508 O O . PRO A 1 322 ? -43.003 -28.527 36.451 1.00 39.69 322 PRO A O 1
ATOM 2511 N N . GLY A 1 323 ? -41.186 -29.837 36.333 1.00 38.47 323 GLY A N 1
ATOM 2512 C CA . GLY A 1 323 ? -40.256 -28.747 36.040 1.00 38.47 323 GLY A CA 1
ATOM 2513 C C . GLY A 1 323 ? -40.574 -28.114 34.684 1.00 38.47 323 GLY A C 1
ATOM 2514 O O . GLY A 1 323 ? -40.724 -28.823 33.690 1.00 38.47 323 GLY A O 1
ATOM 2515 N N . VAL A 1 324 ? -40.687 -26.783 34.642 1.00 44.12 324 VAL A N 1
ATOM 2516 C CA . VAL A 1 324 ? -41.037 -26.043 33.421 1.00 44.12 324 VAL A CA 1
ATOM 2517 C C . VAL A 1 324 ? -39.950 -26.243 32.366 1.00 44.12 324 VAL A C 1
ATOM 2519 O O . VAL A 1 324 ? -38.862 -25.674 32.464 1.00 44.12 324 VAL A O 1
ATOM 2522 N N . ALA A 1 325 ? -40.255 -27.034 31.337 1.00 47.72 325 ALA A N 1
ATOM 2523 C CA . ALA A 1 325 ? -39.443 -27.093 30.132 1.00 47.72 325 ALA A CA 1
ATOM 2524 C C . ALA A 1 325 ? -39.432 -25.701 29.483 1.00 47.72 325 ALA A C 1
ATOM 2526 O O . ALA A 1 325 ? -40.488 -25.127 29.211 1.00 47.72 325 ALA A O 1
ATOM 2527 N N . ALA A 1 326 ? -38.241 -25.145 29.263 1.00 53.94 326 ALA A N 1
ATOM 2528 C CA . ALA A 1 326 ? -38.094 -23.843 28.627 1.00 53.94 326 ALA A CA 1
ATOM 2529 C C . ALA A 1 326 ? -38.661 -23.904 27.198 1.00 53.94 326 ALA A C 1
ATOM 2531 O O . ALA A 1 326 ? -38.180 -24.678 26.369 1.00 53.94 326 ALA A O 1
ATOM 2532 N N . ALA A 1 327 ? -39.717 -23.128 26.946 1.00 61.81 327 ALA A N 1
ATOM 2533 C CA . ALA A 1 327 ? -40.517 -23.229 25.731 1.00 61.81 327 ALA A CA 1
ATOM 2534 C C . ALA A 1 327 ? -39.697 -22.953 24.458 1.00 61.81 327 ALA A C 1
ATOM 2536 O O . ALA A 1 327 ? -38.831 -22.078 24.441 1.00 61.81 327 ALA A O 1
ATOM 2537 N N . ALA A 1 328 ? -40.007 -23.684 23.385 1.00 71.19 328 ALA A N 1
ATOM 2538 C CA . ALA A 1 328 ? -39.386 -23.496 22.079 1.00 71.19 328 ALA A CA 1
ATOM 2539 C C . ALA A 1 328 ? -39.773 -22.128 21.491 1.00 71.19 328 ALA A C 1
ATOM 2541 O O . ALA A 1 328 ? -40.938 -21.880 21.166 1.00 71.19 328 ALA A O 1
ATOM 2542 N N . THR A 1 329 ? -38.797 -21.238 21.325 1.00 83.94 329 THR A N 1
ATOM 2543 C CA . THR A 1 329 ? -39.030 -19.904 20.759 1.00 83.94 329 THR A CA 1
ATOM 2544 C C . THR A 1 329 ? -39.053 -20.001 19.239 1.00 83.94 329 THR A C 1
ATOM 2546 O O . THR A 1 329 ? -38.052 -20.372 18.627 1.00 83.94 329 THR A O 1
ATOM 2549 N N . THR A 1 330 ? -40.180 -19.647 18.620 1.00 89.75 330 THR A N 1
ATOM 2550 C CA . THR A 1 330 ? -40.303 -19.557 17.157 1.00 89.75 330 THR A CA 1
ATOM 2551 C C . THR A 1 330 ? -40.122 -18.111 16.708 1.00 89.75 330 THR A C 1
ATOM 2553 O O . THR A 1 330 ? -40.808 -17.223 17.211 1.00 89.75 330 THR A O 1
ATOM 2556 N N . THR A 1 331 ? -39.217 -17.873 15.761 1.00 91.50 331 THR A N 1
ATOM 2557 C CA . THR A 1 331 ? -38.997 -16.567 15.130 1.00 91.50 331 THR A CA 1
ATOM 2558 C C . THR A 1 331 ? -38.987 -16.695 13.609 1.00 91.50 331 THR A C 1
ATOM 2560 O O . THR A 1 331 ? -38.193 -17.441 13.038 1.00 91.50 331 THR A O 1
ATOM 2563 N N . ASP A 1 332 ? -39.853 -15.936 12.941 1.00 92.19 332 ASP A N 1
ATOM 2564 C CA . ASP A 1 332 ? -39.843 -15.818 11.481 1.00 92.19 332 ASP A CA 1
ATOM 2565 C C . ASP A 1 332 ? -38.885 -14.688 11.072 1.00 92.19 332 ASP A C 1
ATOM 2567 O O . ASP A 1 332 ? -38.830 -13.637 11.715 1.00 92.19 332 ASP A O 1
ATOM 2571 N N . SER A 1 333 ? -38.084 -14.914 10.030 1.00 90.56 333 SER A N 1
ATOM 2572 C CA . SER A 1 333 ? -37.004 -14.013 9.613 1.00 90.56 333 SER A CA 1
ATOM 2573 C C . SER A 1 333 ? -36.824 -13.993 8.096 1.00 90.56 333 SER A C 1
ATOM 2575 O O . SER A 1 333 ? -37.138 -14.964 7.411 1.00 90.56 333 SER A O 1
ATOM 2577 N N . ASN A 1 334 ? -36.302 -12.887 7.568 1.00 91.81 334 ASN A N 1
ATOM 2578 C CA . ASN A 1 334 ? -36.055 -12.723 6.136 1.00 91.81 334 ASN A CA 1
ATOM 2579 C C . ASN A 1 334 ? -34.595 -13.065 5.797 1.00 91.81 334 ASN A C 1
ATOM 2581 O O . ASN A 1 334 ? -33.685 -12.699 6.544 1.00 91.81 334 ASN A O 1
ATOM 2585 N N . PHE A 1 335 ? -34.362 -13.703 4.649 1.00 91.31 335 PHE A N 1
ATOM 2586 C CA . PHE A 1 335 ? -33.028 -14.036 4.135 1.00 91.31 335 PHE A CA 1
ATOM 2587 C C . PHE A 1 335 ? -32.847 -13.544 2.693 1.00 91.31 335 PHE A C 1
ATOM 2589 O O . PHE A 1 335 ? -33.821 -13.444 1.957 1.00 91.31 335 PHE A O 1
ATOM 2596 N N . PHE A 1 336 ? -31.602 -13.259 2.290 1.00 89.62 336 PHE A N 1
ATOM 2597 C CA . PHE A 1 336 ? -31.224 -13.002 0.884 1.00 89.62 336 PHE A CA 1
ATOM 2598 C C . PHE A 1 336 ? -30.474 -14.181 0.234 1.00 89.62 336 PHE A C 1
ATOM 2600 O O . PHE A 1 336 ? -30.171 -14.157 -0.953 1.00 89.62 336 PHE A O 1
ATOM 2607 N N . PHE A 1 337 ? -30.109 -15.181 1.036 1.00 90.25 337 PHE A N 1
ATOM 2608 C CA . PHE A 1 337 ? -29.346 -16.363 0.650 1.00 90.25 337 PHE A CA 1
ATOM 2609 C C . PHE A 1 337 ? -29.528 -17.458 1.710 1.00 90.25 337 PHE A C 1
ATOM 2611 O O . PHE A 1 337 ? -29.753 -17.149 2.884 1.00 90.25 337 PHE A O 1
ATOM 2618 N N . LEU A 1 338 ? -29.391 -18.727 1.322 1.00 90.31 338 LEU A N 1
ATOM 2619 C CA . LEU A 1 338 ? -29.371 -19.867 2.241 1.00 90.31 338 LEU A CA 1
ATOM 2620 C C . LEU A 1 338 ? -27.940 -20.378 2.420 1.00 90.31 338 LEU A C 1
ATOM 2622 O O . LEU A 1 338 ? -27.240 -20.653 1.447 1.00 90.31 338 LEU A O 1
ATOM 2626 N N . THR A 1 339 ? -27.504 -20.536 3.670 1.00 89.31 339 THR A N 1
ATOM 2627 C CA . THR A 1 339 ? -26.198 -21.121 3.992 1.00 89.31 339 THR A CA 1
ATOM 2628 C C . THR A 1 339 ? -26.307 -22.630 4.196 1.00 89.31 339 THR A C 1
ATOM 2630 O O . THR A 1 339 ? -27.087 -23.123 5.015 1.00 89.31 339 THR A O 1
ATOM 2633 N N . LEU A 1 340 ? -25.479 -23.370 3.469 1.00 88.88 340 LEU A N 1
ATOM 2634 C CA . LEU A 1 340 ? -25.339 -24.818 3.533 1.00 88.88 340 LEU A CA 1
ATOM 2635 C C . LEU A 1 340 ? -23.992 -25.125 4.196 1.00 88.88 340 LEU A C 1
ATOM 2637 O O . LEU A 1 340 ? -22.930 -24.861 3.628 1.00 88.88 340 LEU A O 1
ATOM 2641 N N . ASP A 1 341 ? -24.030 -25.630 5.430 1.00 84.50 341 ASP A N 1
ATOM 2642 C CA . ASP A 1 341 ? -22.824 -26.127 6.096 1.00 84.50 341 ASP A CA 1
ATOM 2643 C C . ASP A 1 341 ? -22.493 -27.505 5.489 1.00 84.50 341 ASP A C 1
ATOM 2645 O O . ASP A 1 341 ? -23.308 -28.424 5.552 1.00 84.50 341 ASP A O 1
ATOM 2649 N N . LEU A 1 342 ? -21.323 -27.632 4.856 1.00 85.06 342 LEU A N 1
ATOM 2650 C CA . LEU A 1 342 ? -20.848 -28.900 4.290 1.00 85.06 342 LEU A CA 1
ATOM 2651 C C . LEU A 1 342 ? -20.472 -29.884 5.417 1.00 85.06 342 LEU A C 1
ATOM 2653 O O . LEU A 1 342 ? -19.999 -29.435 6.467 1.00 85.06 342 LEU A O 1
ATOM 2657 N N . PRO A 1 343 ? -20.617 -31.210 5.215 1.00 81.25 343 PRO A N 1
ATOM 2658 C CA . PRO A 1 343 ? -20.108 -32.194 6.169 1.00 81.25 343 PRO A CA 1
ATOM 2659 C C . PRO A 1 343 ? -18.594 -32.025 6.344 1.00 81.25 343 PRO A C 1
ATOM 2661 O O . PRO A 1 343 ? -17.887 -31.702 5.390 1.00 81.25 343 PRO A O 1
ATOM 2664 N N . SER A 1 344 ? -18.085 -32.237 7.558 1.00 72.62 344 SER A N 1
ATOM 2665 C CA . SER A 1 344 ? -16.640 -32.254 7.813 1.00 72.62 344 SER A CA 1
ATOM 2666 C C . SER A 1 344 ? -15.962 -33.334 6.973 1.00 72.62 344 SER A C 1
ATOM 2668 O O . SER A 1 344 ? -16.486 -34.448 6.894 1.00 72.62 344 SER A O 1
ATOM 2670 N N . MET A 1 345 ? -14.795 -33.015 6.406 1.00 66.50 345 MET A N 1
ATOM 2671 C CA . MET A 1 345 ? -14.006 -33.962 5.618 1.00 66.50 345 MET A CA 1
ATOM 2672 C C . MET A 1 345 ? -13.723 -35.232 6.432 1.00 66.50 345 MET A C 1
ATOM 2674 O O . MET A 1 345 ? -13.310 -35.153 7.592 1.00 66.50 345 MET A O 1
ATOM 2678 N N . SER A 1 346 ? -13.952 -36.403 5.842 1.00 61.25 346 SER A N 1
ATOM 2679 C CA . SER A 1 346 ? -13.630 -37.681 6.476 1.00 61.25 346 SER A CA 1
ATOM 2680 C C . SER A 1 346 ? -12.114 -37.826 6.650 1.00 61.25 346 SER A C 1
ATOM 2682 O O . SER A 1 346 ? -11.388 -37.963 5.670 1.00 61.25 346 SER A O 1
ATOM 2684 N N . LEU A 1 347 ? -11.638 -37.849 7.903 1.00 59.69 347 LEU A N 1
ATOM 2685 C CA . LEU A 1 347 ? -10.213 -38.021 8.256 1.00 59.69 347 LEU A CA 1
ATOM 2686 C C . LEU A 1 347 ? -9.602 -39.359 7.790 1.00 59.69 347 LEU A C 1
ATOM 2688 O O . LEU A 1 347 ? -8.389 -39.537 7.856 1.00 59.69 347 LEU A O 1
ATOM 2692 N N . PHE A 1 348 ? -10.441 -40.292 7.341 1.00 57.19 348 PHE A N 1
ATOM 2693 C CA . PHE A 1 348 ? -10.068 -41.589 6.796 1.00 57.19 348 PHE A CA 1
ATOM 2694 C C . PHE A 1 348 ? -10.848 -41.811 5.500 1.00 57.19 348 PHE A C 1
ATOM 2696 O O . PHE A 1 348 ? -12.059 -41.584 5.469 1.00 57.19 348 PHE A O 1
ATOM 2703 N N . THR A 1 349 ? -10.174 -42.272 4.449 1.00 54.91 349 THR A N 1
ATOM 2704 C CA . THR A 1 349 ? -10.828 -42.788 3.240 1.00 54.91 349 THR A CA 1
ATOM 2705 C C . THR A 1 349 ? -11.541 -44.105 3.582 1.00 54.91 349 THR A C 1
ATOM 2707 O O . THR A 1 349 ? -10.923 -44.950 4.236 1.00 54.91 349 THR A O 1
ATOM 2710 N N . PRO A 1 350 ? -12.807 -44.317 3.177 1.00 52.78 350 PRO A N 1
ATOM 2711 C CA . PRO A 1 350 ? -13.469 -45.608 3.353 1.00 52.78 350 PRO A CA 1
ATOM 2712 C C . PRO A 1 350 ? -12.784 -46.693 2.506 1.00 52.78 350 PRO A C 1
ATOM 2714 O O . PRO A 1 350 ? -12.309 -46.428 1.404 1.00 52.78 350 PRO A O 1
ATOM 2717 N N . GLU A 1 351 ? -12.743 -47.933 3.004 1.00 51.50 351 GLU A N 1
ATOM 2718 C CA . GLU A 1 351 ? -12.076 -49.050 2.309 1.00 51.50 351 GLU A CA 1
ATOM 2719 C C . GLU A 1 351 ? -12.830 -49.544 1.056 1.00 51.50 351 GLU A C 1
ATOM 2721 O O . GLU A 1 351 ? -12.255 -50.287 0.257 1.00 51.50 351 GLU A O 1
ATOM 2726 N N . GLU A 1 352 ? -14.093 -49.134 0.882 1.00 50.91 352 GLU A N 1
ATOM 2727 C CA . GLU A 1 352 ? -15.016 -49.633 -0.152 1.00 50.91 352 GLU A CA 1
ATOM 2728 C C . GLU A 1 352 ? -14.752 -49.072 -1.567 1.00 50.91 352 GLU A C 1
ATOM 2730 O O . GLU A 1 352 ? -15.136 -49.712 -2.543 1.00 50.91 352 GLU A O 1
ATOM 2735 N N . ASP A 1 353 ? -14.033 -47.950 -1.717 1.00 45.03 353 ASP A N 1
ATOM 2736 C CA . ASP A 1 353 ? -13.752 -47.307 -3.022 1.00 45.03 353 ASP A CA 1
ATOM 2737 C C . ASP A 1 353 ? -12.594 -47.961 -3.824 1.00 45.03 353 ASP A C 1
ATOM 2739 O O . ASP A 1 353 ? -11.999 -47.356 -4.723 1.00 45.03 353 ASP A O 1
ATOM 2743 N N . GLN A 1 354 ? -12.250 -49.219 -3.530 1.00 41.47 354 GLN A N 1
ATOM 2744 C CA . GLN A 1 354 ? -11.246 -49.990 -4.276 1.00 41.47 354 GLN A CA 1
ATOM 2745 C C . GLN A 1 354 ? -11.832 -50.576 -5.571 1.00 41.47 354 GLN A C 1
ATOM 2747 O O . GLN A 1 354 ? -12.200 -51.747 -5.638 1.00 41.47 354 GLN A O 1
ATOM 2752 N N . THR A 1 355 ? -11.891 -49.751 -6.619 1.00 41.03 355 THR A N 1
ATOM 2753 C CA . THR A 1 355 ? -12.201 -50.186 -7.993 1.00 41.03 355 THR A CA 1
ATOM 2754 C C . THR A 1 355 ? -10.920 -50.446 -8.802 1.00 41.03 355 THR A C 1
ATOM 2756 O O . THR A 1 355 ? -9.904 -49.786 -8.591 1.00 41.03 355 THR A O 1
ATOM 2759 N N . ASP A 1 356 ? -10.957 -51.405 -9.738 1.00 37.59 356 ASP A N 1
ATOM 2760 C CA . ASP A 1 356 ? -9.770 -51.931 -10.452 1.00 37.59 356 ASP A CA 1
ATOM 2761 C C . ASP A 1 356 ? -9.011 -50.911 -11.332 1.00 37.59 356 ASP A C 1
ATOM 2763 O O . ASP A 1 356 ? -7.907 -51.182 -11.809 1.00 37.59 356 ASP A O 1
ATOM 2767 N N . THR A 1 357 ? -9.560 -49.714 -11.549 1.00 39.31 357 THR A N 1
ATOM 2768 C CA . THR A 1 357 ? -8.859 -48.593 -12.191 1.00 39.31 357 THR A CA 1
ATOM 2769 C C . THR A 1 357 ? -8.215 -47.709 -11.125 1.00 39.31 357 THR A C 1
ATOM 2771 O O . THR A 1 357 ? -8.906 -46.921 -10.486 1.00 39.31 357 THR A O 1
ATOM 2774 N N . GLY A 1 358 ? -6.892 -47.820 -10.950 1.00 34.16 358 GLY A N 1
ATOM 2775 C CA . GLY A 1 358 ? -6.117 -47.335 -9.790 1.00 34.16 358 GLY A CA 1
ATOM 2776 C C . GLY A 1 358 ? -6.033 -45.822 -9.500 1.00 34.16 358 GLY A C 1
ATOM 2777 O O . GLY A 1 358 ? -5.043 -45.378 -8.917 1.00 34.16 358 GLY A O 1
ATOM 2778 N N . ALA A 1 359 ? -7.034 -45.020 -9.864 1.00 34.41 359 ALA A N 1
ATOM 2779 C CA . ALA A 1 359 ? -7.160 -43.619 -9.473 1.00 34.41 359 ALA A CA 1
ATOM 2780 C C . ALA A 1 359 ? -7.953 -43.493 -8.157 1.00 34.41 359 ALA A C 1
ATOM 2782 O O . ALA A 1 359 ? -9.180 -43.566 -8.141 1.00 34.41 359 ALA A O 1
ATOM 2783 N N . ARG A 1 360 ? -7.258 -43.270 -7.033 1.00 40.97 360 ARG A N 1
ATOM 2784 C CA . ARG A 1 360 ? -7.902 -43.008 -5.733 1.00 40.97 360 ARG A CA 1
ATOM 2785 C C . ARG A 1 360 ? -8.608 -41.647 -5.744 1.00 40.97 360 ARG A C 1
ATOM 2787 O O . ARG A 1 360 ? -7.947 -40.614 -5.643 1.00 40.97 360 ARG A O 1
ATOM 2794 N N . SER A 1 361 ? -9.940 -41.637 -5.797 1.00 44.81 361 SER A N 1
ATOM 2795 C CA . SER A 1 361 ? -10.733 -40.411 -5.636 1.00 44.81 361 SER A CA 1
ATOM 2796 C C . SER A 1 361 ? -10.708 -39.929 -4.181 1.00 44.81 361 SER A C 1
ATOM 2798 O O . SER A 1 361 ? -11.582 -40.257 -3.387 1.00 44.81 361 SER A O 1
ATOM 2800 N N . LEU A 1 362 ? -9.722 -39.099 -3.833 1.00 55.28 362 LEU A N 1
ATOM 2801 C CA . LEU A 1 362 ? -9.594 -38.456 -2.513 1.00 55.28 362 LEU A CA 1
ATOM 2802 C C . LEU A 1 362 ? -10.676 -37.386 -2.227 1.00 55.28 362 LEU A C 1
ATOM 2804 O O . LEU A 1 362 ? -10.657 -36.751 -1.173 1.00 55.28 362 LEU A O 1
ATOM 2808 N N . LEU A 1 363 ? -11.605 -37.155 -3.159 1.00 60.94 363 LEU A N 1
ATOM 2809 C CA . LEU A 1 363 ? -12.647 -36.134 -3.067 1.00 60.94 363 LEU A CA 1
ATOM 2810 C C . LEU A 1 363 ? -13.965 -36.728 -2.555 1.00 60.94 363 LEU A C 1
ATOM 2812 O O . LEU A 1 363 ? -14.692 -37.388 -3.298 1.00 60.94 363 LEU A O 1
ATOM 2816 N N . GLN A 1 364 ? -14.295 -36.432 -1.296 1.00 71.06 364 GLN A N 1
ATOM 2817 C CA . GLN A 1 364 ? -15.604 -36.722 -0.708 1.00 71.06 364 GLN A CA 1
ATOM 2818 C C . GLN A 1 364 ? -16.717 -36.016 -1.500 1.00 71.06 364 GLN A C 1
ATOM 2820 O O . GLN A 1 364 ? -16.597 -34.833 -1.828 1.00 71.06 364 GLN A O 1
ATOM 2825 N N . GLN A 1 365 ? -17.820 -36.715 -1.775 1.00 75.12 365 GLN A N 1
ATOM 2826 C CA . GLN A 1 365 ? -18.969 -36.172 -2.509 1.00 75.12 365 GLN A CA 1
ATOM 2827 C C . GLN A 1 365 ? -20.228 -36.131 -1.631 1.00 75.12 365 GLN A C 1
ATOM 2829 O O . GLN A 1 365 ? -20.391 -36.933 -0.713 1.00 75.12 365 GLN A O 1
ATOM 2834 N N . THR A 1 366 ? -21.126 -35.184 -1.902 1.00 81.31 366 THR A N 1
ATOM 2835 C CA . THR A 1 366 ? -22.443 -35.073 -1.253 1.00 81.31 366 THR A CA 1
ATOM 2836 C C . THR A 1 366 ? -23.469 -34.503 -2.230 1.00 81.31 366 THR A C 1
ATOM 2838 O O . THR A 1 366 ? -23.093 -33.767 -3.139 1.00 81.31 366 THR A O 1
ATOM 2841 N N . THR A 1 367 ? -24.756 -34.811 -2.071 1.00 83.44 367 THR A N 1
ATOM 2842 C CA . THR A 1 367 ? -25.807 -34.328 -2.983 1.00 83.44 367 THR A CA 1
ATOM 2843 C C . THR A 1 367 ? -26.552 -33.125 -2.405 1.00 83.44 367 THR A C 1
ATOM 2845 O O . THR A 1 367 ? -26.802 -33.041 -1.197 1.00 83.44 367 THR A O 1
ATOM 2848 N N . LEU A 1 368 ? -26.935 -32.166 -3.256 1.00 82.88 368 LEU A N 1
ATOM 2849 C CA . LEU A 1 368 ? -27.629 -30.954 -2.802 1.00 82.88 368 LEU A CA 1
ATOM 2850 C C . LEU A 1 368 ? -28.924 -31.228 -1.991 1.00 82.88 368 LEU A C 1
ATOM 2852 O O . LEU A 1 368 ? -29.107 -30.566 -0.964 1.00 82.88 368 LEU A O 1
ATOM 2856 N N . PRO A 1 369 ? -29.795 -32.201 -2.344 1.00 84.00 369 PRO A N 1
ATOM 2857 C CA . PRO A 1 369 ? -30.989 -32.503 -1.551 1.00 84.00 369 PRO A CA 1
ATOM 2858 C C . PRO A 1 369 ? -30.694 -32.913 -0.101 1.00 84.00 369 PRO A C 1
ATOM 2860 O O . PRO A 1 369 ? -31.509 -32.634 0.776 1.00 84.00 369 PRO A O 1
ATOM 2863 N N . VAL A 1 370 ? -29.534 -33.525 0.179 1.00 85.56 370 VAL A N 1
ATOM 2864 C CA . VAL A 1 370 ? -29.108 -33.872 1.549 1.00 85.56 370 VAL A CA 1
ATOM 2865 C C . VAL A 1 370 ? -28.728 -32.617 2.335 1.00 85.56 370 VAL A C 1
ATOM 2867 O O . VAL A 1 370 ? -29.159 -32.456 3.474 1.00 85.56 370 VAL A O 1
ATOM 2870 N N . LEU A 1 371 ? -27.997 -31.680 1.725 1.00 87.44 371 LEU A N 1
ATOM 2871 C CA . LEU A 1 371 ? -27.648 -30.403 2.365 1.00 87.44 371 LEU A CA 1
ATOM 2872 C C . LEU A 1 371 ? -28.893 -29.545 2.666 1.00 87.44 371 LEU A C 1
ATOM 2874 O O . LEU A 1 371 ? -28.940 -28.844 3.680 1.00 87.44 371 LEU A O 1
ATOM 2878 N N . LEU A 1 372 ? -29.922 -29.625 1.816 1.00 87.88 372 LEU A N 1
ATOM 2879 C CA . LEU A 1 372 ? -31.190 -28.909 1.992 1.00 87.88 372 LEU A CA 1
ATOM 2880 C C . LEU A 1 372 ? -32.087 -29.480 3.104 1.00 87.88 372 LEU A C 1
ATOM 2882 O O . LEU A 1 372 ? -32.964 -28.756 3.575 1.00 87.88 372 LEU A O 1
ATOM 2886 N N . GLN A 1 373 ? -31.829 -30.693 3.620 1.00 88.44 373 GLN A N 1
ATOM 2887 C CA . GLN A 1 373 ? -32.559 -31.252 4.777 1.00 88.44 373 GLN A CA 1
ATOM 2888 C C . GLN A 1 373 ? -32.503 -30.344 6.014 1.00 88.44 373 GLN A C 1
ATOM 2890 O O . GLN A 1 373 ? -33.418 -30.367 6.829 1.00 88.44 373 GLN A O 1
ATOM 2895 N N . ARG A 1 374 ? -31.506 -29.450 6.109 1.00 88.06 374 ARG A N 1
ATOM 2896 C CA . ARG A 1 374 ? -31.459 -28.336 7.075 1.00 88.06 374 ARG A CA 1
ATOM 2897 C C . ARG A 1 374 ? -32.770 -27.539 7.184 1.00 88.06 374 ARG A C 1
ATOM 2899 O O . ARG A 1 374 ? -33.053 -26.992 8.250 1.00 88.06 374 ARG A O 1
ATOM 2906 N N . PHE A 1 375 ? -33.510 -27.421 6.082 1.00 90.38 375 PHE A N 1
ATOM 2907 C CA . PHE A 1 375 ? -34.670 -26.546 5.918 1.00 90.38 375 PHE A CA 1
ATOM 2908 C C . PHE A 1 375 ? -36.015 -27.297 5.872 1.00 90.38 375 PHE A C 1
ATOM 2910 O O . PHE A 1 375 ? -37.035 -26.711 5.517 1.00 90.38 375 PHE A O 1
ATOM 2917 N N . ASP A 1 376 ? -36.046 -28.581 6.246 1.00 87.25 376 ASP A N 1
ATOM 2918 C CA . ASP A 1 376 ? -37.254 -29.422 6.240 1.00 87.25 376 ASP A CA 1
ATOM 2919 C C . ASP A 1 376 ? -38.210 -29.192 7.438 1.00 87.25 376 ASP A C 1
ATOM 2921 O O . ASP A 1 376 ? -39.286 -29.792 7.514 1.00 87.25 376 ASP A O 1
ATOM 2925 N N . GLY A 1 377 ? -37.828 -28.342 8.398 1.00 85.00 377 GLY A N 1
ATOM 2926 C CA . GLY A 1 377 ? -38.548 -28.098 9.653 1.00 85.00 377 GLY A CA 1
ATOM 2927 C C . GLY A 1 377 ? -38.446 -29.214 10.704 1.00 85.00 377 GLY A C 1
ATOM 2928 O O . GLY A 1 377 ? -39.034 -29.083 11.777 1.00 85.00 377 GLY A O 1
ATOM 2929 N N . ARG A 1 378 ? -37.712 -30.298 10.435 1.00 86.06 378 ARG A N 1
ATOM 2930 C CA . ARG A 1 378 ? -37.581 -31.495 11.288 1.00 86.06 378 ARG A CA 1
ATOM 2931 C C . ARG A 1 378 ? -36.158 -31.656 11.816 1.00 86.06 378 ARG A C 1
ATOM 2933 O O . ARG A 1 378 ? -35.979 -31.909 13.007 1.00 86.06 378 ARG A O 1
ATOM 2940 N N . THR A 1 379 ? -35.170 -31.485 10.944 1.00 84.81 379 THR A N 1
ATOM 2941 C CA . THR A 1 379 ? -33.746 -31.722 11.191 1.00 84.81 379 THR A CA 1
ATOM 2942 C C . THR A 1 379 ? -33.168 -30.652 12.132 1.00 84.81 379 THR A C 1
ATOM 2944 O O . THR A 1 379 ? -33.141 -29.470 11.778 1.00 84.81 379 THR A O 1
ATOM 2947 N N . PRO A 1 380 ? -32.713 -31.014 13.350 1.00 83.88 380 PRO A N 1
ATOM 2948 C CA . PRO A 1 380 ? -32.219 -30.047 14.323 1.00 83.88 380 PRO A CA 1
ATOM 2949 C C . PRO A 1 380 ? -30.716 -29.784 14.146 1.00 83.88 380 PRO A C 1
ATOM 2951 O O . PRO A 1 380 ? -29.892 -30.685 14.282 1.00 83.88 380 PRO A O 1
ATOM 2954 N N . VAL A 1 381 ? -30.340 -28.526 13.919 1.00 83.88 381 VAL A N 1
ATOM 2955 C CA . VAL A 1 381 ? -28.939 -28.085 13.861 1.00 83.88 381 VAL A CA 1
ATOM 2956 C C . VAL A 1 381 ? -28.521 -27.496 15.209 1.00 83.88 381 VAL A C 1
ATOM 2958 O O . VAL A 1 381 ? -29.169 -26.581 15.718 1.00 83.88 381 VAL A O 1
ATOM 2961 N N . ALA A 1 382 ? -27.424 -27.984 15.788 1.00 80.69 382 ALA A N 1
ATOM 2962 C CA . ALA A 1 382 ? -26.894 -27.475 17.052 1.00 80.69 382 ALA A CA 1
ATOM 2963 C C . ALA A 1 382 ? -26.016 -26.224 16.854 1.00 80.69 382 ALA A C 1
ATOM 2965 O O . ALA A 1 382 ? -24.918 -26.302 16.306 1.00 80.69 382 ALA A O 1
ATOM 2966 N N . ASP A 1 383 ? -26.454 -25.072 17.368 1.00 77.19 383 ASP A N 1
ATOM 2967 C CA . ASP A 1 383 ? -25.595 -23.899 17.550 1.00 77.19 383 ASP A CA 1
ATOM 2968 C C . ASP A 1 383 ? -24.892 -23.976 18.912 1.00 77.19 383 ASP A C 1
ATOM 2970 O O . ASP A 1 383 ? -25.417 -23.555 19.949 1.00 77.19 383 ASP A O 1
ATOM 2974 N N . LEU A 1 384 ? -23.658 -24.485 18.889 1.00 75.31 384 LEU A N 1
ATOM 2975 C CA . LEU A 1 384 ? -22.790 -24.612 20.062 1.00 75.31 384 LEU A CA 1
ATOM 2976 C C . LEU A 1 384 ? -22.439 -23.264 20.722 1.00 75.31 384 LEU A C 1
ATOM 2978 O O . LEU A 1 384 ? -22.095 -23.252 21.903 1.00 75.31 384 LEU A O 1
ATOM 2982 N N . ARG A 1 385 ? -22.534 -22.128 20.009 1.00 73.88 385 ARG A N 1
ATOM 2983 C CA . ARG A 1 385 ? -22.218 -20.799 20.570 1.00 73.88 385 ARG A CA 1
ATOM 2984 C C . ARG A 1 385 ? -23.336 -20.274 21.460 1.00 73.88 385 ARG A C 1
ATOM 2986 O O . ARG A 1 385 ? -23.057 -19.698 22.506 1.00 73.88 385 ARG A O 1
ATOM 2993 N N . THR A 1 386 ? -24.589 -20.467 21.051 1.00 74.69 386 THR A N 1
ATOM 2994 C CA . THR A 1 386 ? -25.763 -20.065 21.848 1.00 74.69 386 THR A CA 1
ATOM 2995 C C . THR A 1 386 ? -26.312 -21.188 22.725 1.00 74.69 386 THR A C 1
ATOM 2997 O O . THR A 1 386 ? -27.202 -20.933 23.531 1.00 74.69 386 THR A O 1
ATOM 3000 N N . LYS A 1 387 ? -25.790 -22.416 22.583 1.00 80.38 387 LYS A N 1
ATOM 3001 C CA . LYS A 1 387 ? -26.331 -23.641 23.191 1.00 80.38 387 LYS A CA 1
ATOM 3002 C C . LYS A 1 387 ? -27.821 -23.807 22.870 1.00 80.38 387 LYS A C 1
ATOM 3004 O O . LYS A 1 387 ? -28.638 -24.028 23.760 1.00 80.38 387 LYS A O 1
ATOM 3009 N N . THR A 1 388 ? -28.172 -23.694 21.586 1.00 84.75 388 THR A N 1
ATOM 3010 C CA . THR A 1 388 ? -29.535 -23.956 21.092 1.00 84.75 388 THR A CA 1
ATOM 3011 C C . THR A 1 388 ? -29.537 -25.011 19.992 1.00 84.75 388 THR A C 1
ATOM 3013 O O . THR A 1 388 ? -28.648 -25.038 19.145 1.00 84.75 388 THR A O 1
ATOM 3016 N N . LEU A 1 389 ? -30.548 -25.876 19.997 1.00 87.06 389 LEU A N 1
ATOM 3017 C CA . LEU A 1 389 ? -30.950 -26.658 18.832 1.00 87.06 389 LEU A CA 1
ATOM 3018 C C . LEU A 1 389 ? -31.893 -25.791 17.998 1.00 87.06 389 LEU A C 1
ATOM 3020 O O . LEU A 1 389 ? -32.799 -25.165 18.551 1.00 87.06 389 LEU A O 1
ATOM 3024 N N . ARG A 1 390 ? -31.683 -25.734 16.681 1.00 88.81 390 ARG A N 1
ATOM 3025 C CA . ARG A 1 390 ? -32.517 -24.951 15.765 1.00 88.81 390 ARG A CA 1
ATOM 3026 C C . ARG A 1 390 ? -33.037 -25.791 14.612 1.00 88.81 390 ARG A C 1
ATOM 3028 O O . ARG A 1 390 ? -32.247 -26.432 13.924 1.00 88.81 390 ARG A O 1
ATOM 3035 N N . ARG A 1 391 ? -34.347 -25.738 14.373 1.00 91.19 391 ARG A N 1
ATOM 3036 C CA . ARG A 1 391 ? -34.978 -26.242 13.142 1.00 91.19 391 ARG A CA 1
ATOM 3037 C C . ARG A 1 391 ? -35.310 -25.052 12.252 1.00 91.19 391 ARG A C 1
ATOM 3039 O O . ARG A 1 391 ? -35.804 -24.038 12.751 1.00 91.19 391 ARG A O 1
ATOM 3046 N N . PHE A 1 392 ? -35.041 -25.176 10.958 1.00 91.94 392 PHE A N 1
ATOM 3047 C CA . PHE A 1 392 ? -35.331 -24.146 9.964 1.00 91.94 392 PHE A CA 1
ATOM 3048 C C . PHE A 1 392 ? -36.394 -24.667 9.000 1.00 91.94 392 PHE A C 1
ATOM 3050 O O . PHE A 1 392 ? -36.361 -25.841 8.640 1.00 91.94 392 PHE A O 1
ATOM 3057 N N . ARG A 1 393 ? -37.318 -23.808 8.564 1.00 92.25 393 ARG A N 1
ATOM 3058 C CA . ARG A 1 393 ? -38.282 -24.131 7.504 1.00 92.25 393 ARG A CA 1
ATOM 3059 C C . ARG A 1 393 ? -38.541 -22.928 6.613 1.00 92.25 393 ARG A C 1
ATOM 3061 O O . ARG A 1 393 ? -38.747 -21.830 7.127 1.00 92.25 393 ARG A O 1
ATOM 3068 N N . ILE A 1 394 ? -38.535 -23.114 5.297 1.00 92.19 394 ILE A N 1
ATOM 3069 C CA . ILE A 1 394 ? -38.810 -22.025 4.353 1.00 92.19 394 ILE A CA 1
ATOM 3070 C C . ILE A 1 394 ? -40.321 -21.766 4.335 1.00 92.19 394 ILE A C 1
ATOM 3072 O O . ILE A 1 394 ? -41.118 -22.695 4.245 1.00 92.19 394 ILE A O 1
ATOM 3076 N N . LEU A 1 395 ? -40.713 -20.500 4.451 1.00 91.00 395 LEU A N 1
ATOM 3077 C CA . LEU A 1 395 ? -42.102 -20.044 4.351 1.00 91.00 395 LEU A CA 1
ATOM 3078 C C . LEU A 1 395 ? -42.388 -19.508 2.950 1.00 91.00 395 LEU A C 1
ATOM 3080 O O . LEU A 1 395 ? -43.388 -19.860 2.341 1.00 91.00 395 LEU A O 1
ATOM 3084 N N . GLU A 1 396 ? -41.472 -18.689 2.436 1.00 89.94 396 GLU A N 1
ATOM 3085 C CA . GLU A 1 396 ? -41.524 -18.126 1.089 1.00 89.94 396 GLU A CA 1
ATOM 3086 C C . GLU A 1 396 ? -40.137 -18.223 0.466 1.00 89.94 396 GLU A C 1
ATOM 3088 O O . GLU A 1 396 ? -39.133 -17.879 1.102 1.00 89.94 396 GLU A O 1
ATOM 3093 N N . ALA A 1 397 ? -40.091 -18.700 -0.774 1.00 87.62 397 ALA A N 1
ATOM 3094 C CA . ALA A 1 397 ? -38.877 -18.770 -1.569 1.00 87.62 397 ALA A CA 1
ATOM 3095 C C . ALA A 1 397 ? -38.742 -17.492 -2.429 1.00 87.62 397 ALA A C 1
ATOM 3097 O O . ALA A 1 397 ? -39.764 -16.959 -2.868 1.00 87.62 397 ALA A O 1
ATOM 3098 N N . PRO A 1 398 ? -37.521 -16.967 -2.636 1.00 90.50 398 PRO A N 1
ATOM 3099 C CA . PRO A 1 398 ? -37.290 -15.762 -3.436 1.00 90.50 398 PRO A CA 1
ATOM 3100 C C . PRO A 1 398 ? -37.482 -16.024 -4.935 1.00 90.50 398 PRO A C 1
ATOM 3102 O O . PRO A 1 398 ? -37.479 -17.176 -5.369 1.00 90.50 398 PRO A O 1
ATOM 3105 N N . GLU A 1 399 ? -37.560 -14.963 -5.741 1.00 87.50 399 GLU A N 1
ATOM 3106 C CA . GLU A 1 399 ? -37.496 -15.084 -7.204 1.00 87.50 399 GLU A CA 1
ATOM 3107 C C . GLU A 1 399 ? -36.146 -15.699 -7.619 1.00 87.50 399 GLU A C 1
ATOM 3109 O O . GLU A 1 399 ? -36.125 -16.744 -8.253 1.00 87.50 399 GLU A O 1
ATOM 3114 N N . TYR A 1 400 ? -35.026 -15.152 -7.138 1.00 89.69 400 TYR A N 1
ATOM 3115 C CA . TYR A 1 400 ? -33.668 -15.658 -7.356 1.00 89.69 400 TYR A CA 1
ATOM 3116 C C . TYR A 1 400 ? -33.085 -16.243 -6.070 1.00 89.69 400 TYR A C 1
ATOM 3118 O O . TYR A 1 400 ? -32.856 -15.528 -5.088 1.00 89.69 400 TYR A O 1
ATOM 3126 N N . LEU A 1 401 ? -32.812 -17.550 -6.065 1.00 89.38 401 LEU A N 1
ATOM 3127 C CA . LEU A 1 401 ? -32.311 -18.253 -4.883 1.00 89.38 401 LEU A CA 1
ATOM 3128 C C . LEU A 1 401 ? -30.784 -18.349 -4.889 1.00 89.38 401 LEU A C 1
ATOM 3130 O O . LEU A 1 401 ? -30.199 -19.071 -5.694 1.00 89.38 401 LEU A O 1
ATOM 3134 N N . VAL A 1 402 ? -30.142 -17.669 -3.937 1.00 90.62 402 VAL A N 1
ATOM 3135 C CA . VAL A 1 402 ? -28.697 -17.778 -3.694 1.00 90.62 402 VAL A CA 1
ATOM 3136 C C . VAL A 1 402 ? -28.412 -18.860 -2.646 1.00 90.62 402 VAL A C 1
ATOM 3138 O O . VAL A 1 402 ? -28.887 -18.774 -1.510 1.00 90.62 402 VAL A O 1
ATOM 3141 N N . LEU A 1 403 ? -27.595 -19.851 -3.002 1.00 89.75 403 LEU A N 1
ATOM 3142 C CA . LEU A 1 403 ? -27.086 -20.897 -2.111 1.00 89.75 403 LEU A CA 1
ATOM 3143 C C . LEU A 1 403 ? -25.597 -20.665 -1.826 1.00 89.75 403 LEU A C 1
ATOM 3145 O O . LEU A 1 403 ? -24.820 -20.402 -2.740 1.00 89.75 403 LEU A O 1
ATOM 3149 N N . ILE A 1 404 ? -25.190 -20.776 -0.561 1.00 89.75 404 ILE A N 1
ATOM 3150 C CA . ILE A 1 404 ? -23.814 -20.511 -0.113 1.00 89.75 404 ILE A CA 1
ATOM 3151 C C . ILE A 1 404 ? -23.266 -21.732 0.620 1.00 89.75 404 ILE A C 1
ATOM 3153 O O . ILE A 1 404 ? -23.720 -22.054 1.719 1.00 89.75 404 ILE A O 1
ATOM 3157 N N . PHE A 1 405 ? -22.265 -22.390 0.041 1.00 87.25 405 PHE A N 1
ATOM 3158 C CA . PHE A 1 405 ? -21.608 -23.558 0.622 1.00 87.25 405 PHE A CA 1
ATOM 3159 C C . PHE A 1 405 ? -20.468 -23.115 1.535 1.00 87.25 405 PHE A C 1
ATOM 3161 O O . PHE A 1 405 ? -19.522 -22.455 1.107 1.00 87.25 405 PHE A O 1
ATOM 3168 N N . ARG A 1 406 ? -20.520 -23.477 2.816 1.00 82.75 406 ARG A N 1
ATOM 3169 C CA . ARG A 1 406 ? -19.521 -23.024 3.788 1.00 82.75 406 ARG A CA 1
ATOM 3170 C C . ARG A 1 406 ? -18.218 -23.822 3.693 1.00 82.75 406 ARG A C 1
ATOM 3172 O O . ARG A 1 406 ? -17.973 -24.721 4.493 1.00 82.75 406 ARG A O 1
ATOM 3179 N N . ARG A 1 407 ? -17.373 -23.474 2.719 1.00 78.88 407 ARG A N 1
ATOM 3180 C CA . ARG A 1 407 ? -16.079 -24.144 2.498 1.00 78.88 407 ARG A CA 1
ATOM 3181 C C . ARG A 1 407 ? -14.987 -23.743 3.481 1.00 78.88 407 ARG A C 1
ATOM 3183 O O . ARG A 1 407 ? -14.202 -24.604 3.857 1.00 78.88 407 ARG A O 1
ATOM 3190 N N . PHE A 1 408 ? -14.929 -22.478 3.894 1.00 79.06 408 PHE A N 1
ATOM 3191 C CA . PHE A 1 408 ? -13.881 -21.989 4.793 1.00 79.06 408 PHE A CA 1
ATOM 3192 C C . PHE A 1 408 ? -14.333 -22.020 6.258 1.00 79.06 408 PHE A C 1
ATOM 3194 O O . PHE A 1 408 ? -15.342 -21.413 6.633 1.00 79.06 408 PHE A O 1
ATOM 3201 N N . VAL A 1 409 ? -13.567 -22.716 7.099 1.00 71.31 409 VAL A N 1
ATOM 3202 C CA . VAL A 1 409 ? -13.806 -22.841 8.545 1.00 71.31 409 VAL A CA 1
ATOM 3203 C C . VAL A 1 409 ? -12.530 -22.465 9.296 1.00 71.31 409 VAL A C 1
ATOM 3205 O O . VAL A 1 409 ? -11.438 -22.834 8.889 1.00 71.31 409 VAL A O 1
ATOM 3208 N N . LYS A 1 410 ? -12.637 -21.704 10.391 1.00 65.50 410 LYS A N 1
ATOM 3209 C CA . LYS A 1 410 ? -11.469 -21.334 11.209 1.00 65.50 410 LYS A CA 1
ATOM 3210 C C . LYS A 1 410 ? -11.198 -22.418 12.246 1.00 65.50 410 LYS A C 1
ATOM 3212 O O . LYS A 1 410 ? -12.047 -22.648 13.108 1.00 65.50 410 LYS A O 1
ATOM 3217 N N . ASN A 1 411 ? -10.035 -23.057 12.154 1.00 59.56 411 ASN A N 1
ATOM 3218 C CA . ASN A 1 411 ? -9.553 -24.034 13.127 1.00 59.56 411 ASN A CA 1
ATOM 3219 C C . ASN A 1 411 ? -8.734 -23.308 14.226 1.00 59.56 411 ASN A C 1
ATOM 3221 O O . ASN A 1 411 ? -8.505 -22.103 14.146 1.00 59.56 411 ASN A O 1
ATOM 3225 N N . GLN A 1 412 ? -8.315 -24.004 15.285 1.00 58.84 412 GLN A N 1
ATOM 3226 C CA . GLN A 1 412 ? -7.444 -23.439 16.328 1.00 58.84 412 GLN A CA 1
ATOM 3227 C C . GLN A 1 412 ? -5.958 -23.430 15.931 1.00 58.84 412 GLN A C 1
ATOM 3229 O O . GLN A 1 412 ? -5.181 -22.682 16.519 1.00 58.84 412 GLN A O 1
ATOM 3234 N N . PHE A 1 413 ? -5.572 -24.239 14.938 1.00 51.66 413 PHE A N 1
ATOM 3235 C CA . PHE A 1 413 ? -4.180 -24.419 14.498 1.00 51.66 413 PHE A CA 1
ATOM 3236 C C . PHE A 1 413 ? -3.874 -23.792 13.128 1.00 51.66 413 PHE A C 1
ATOM 3238 O O . PHE A 1 413 ? -2.738 -23.400 12.876 1.00 51.66 413 PHE A O 1
ATOM 3245 N N . LEU A 1 414 ? -4.885 -23.667 12.262 1.00 46.12 414 LEU A N 1
ATOM 3246 C CA . LEU A 1 414 ? -4.818 -23.008 10.953 1.00 46.12 414 LEU A CA 1
ATOM 3247 C C . LEU A 1 414 ? -5.765 -21.803 10.947 1.00 46.12 414 LEU A C 1
ATOM 3249 O O . LEU A 1 414 ? -6.896 -21.908 11.427 1.00 46.12 414 LEU A O 1
ATOM 3253 N N . LEU A 1 415 ? -5.324 -20.674 10.380 1.00 51.00 415 LEU A N 1
ATOM 3254 C CA . LEU A 1 415 ? -6.102 -19.425 10.339 1.00 51.00 415 LEU A CA 1
ATOM 3255 C C . LEU A 1 415 ? -7.455 -19.593 9.625 1.00 51.00 415 LEU A C 1
ATOM 3257 O O . LEU A 1 415 ? -8.454 -19.004 10.058 1.00 51.00 415 LEU A O 1
ATOM 3261 N N . GLU A 1 416 ? -7.472 -20.388 8.550 1.00 60.72 416 GLU A N 1
ATOM 3262 C CA . GLU A 1 416 ? -8.639 -20.901 7.822 1.00 60.72 416 GLU A CA 1
ATOM 3263 C C . GLU A 1 416 ? -8.300 -22.284 7.234 1.00 60.72 416 GLU A C 1
ATOM 3265 O O . GLU A 1 416 ? -7.159 -22.542 6.860 1.00 60.72 416 GLU A O 1
ATOM 3270 N N . GLU A 1 417 ? -9.291 -23.167 7.152 1.00 68.44 417 GLU A N 1
ATOM 3271 C CA . GLU A 1 417 ? -9.217 -24.520 6.594 1.00 68.44 417 GLU A CA 1
ATOM 3272 C C . GLU A 1 417 ? -10.285 -24.668 5.496 1.00 68.44 417 GLU A C 1
ATOM 3274 O O . GLU A 1 417 ? -11.402 -24.158 5.643 1.00 68.44 417 GLU A O 1
ATOM 3279 N N . ARG A 1 418 ? -9.939 -25.331 4.382 1.00 75.94 418 ARG A N 1
ATOM 3280 C CA . ARG A 1 418 ? -10.801 -25.508 3.199 1.00 75.94 418 ARG A CA 1
ATOM 3281 C C . ARG A 1 418 ? -11.440 -26.895 3.193 1.00 75.94 418 ARG A C 1
ATOM 3283 O O . ARG A 1 418 ? -10.748 -27.902 3.105 1.00 75.94 418 ARG A O 1
ATOM 3290 N N . ASN A 1 419 ? -12.766 -26.937 3.135 1.00 76.44 419 ASN A N 1
ATOM 3291 C CA . ASN A 1 419 ? -13.523 -28.146 2.836 1.00 76.44 419 ASN A CA 1
ATOM 3292 C C . ASN A 1 419 ? -13.596 -28.385 1.310 1.00 76.44 419 ASN A C 1
ATOM 3294 O O . ASN A 1 419 ? -14.197 -27.589 0.579 1.00 76.44 419 ASN A O 1
ATOM 3298 N N . SER A 1 420 ? -12.992 -29.480 0.841 1.00 73.75 420 SER A N 1
ATOM 3299 C CA . SER A 1 420 ? -12.973 -29.934 -0.562 1.00 73.75 420 SER A CA 1
ATOM 3300 C C . SER A 1 420 ? -14.164 -30.821 -0.957 1.00 73.75 420 SER A C 1
ATOM 3302 O O . SER A 1 420 ? -14.205 -31.307 -2.082 1.00 73.75 420 SER A O 1
ATOM 3304 N N . THR A 1 421 ? -15.161 -31.020 -0.080 1.00 76.62 421 THR A N 1
ATOM 3305 C CA . THR A 1 421 ? -16.344 -31.841 -0.404 1.00 76.62 421 THR A CA 1
ATOM 3306 C C . THR A 1 421 ? -17.030 -31.320 -1.668 1.00 76.62 421 THR A C 1
ATOM 3308 O O . THR A 1 421 ? -17.463 -30.161 -1.722 1.00 76.62 421 THR A O 1
ATOM 3311 N N . VAL A 1 422 ? -17.141 -32.164 -2.687 1.00 77.25 422 VAL A N 1
ATOM 3312 C CA . VAL A 1 422 ? -17.767 -31.818 -3.964 1.00 77.25 422 VAL A CA 1
ATOM 3313 C C . VAL A 1 422 ? -19.280 -31.982 -3.840 1.00 77.25 422 VAL A C 1
ATOM 3315 O O . VAL A 1 422 ? -19.759 -32.958 -3.263 1.00 77.25 422 VAL A O 1
ATOM 3318 N N . VAL A 1 423 ? -20.042 -31.015 -4.354 1.00 77.12 423 VAL A N 1
ATOM 3319 C CA . VAL A 1 423 ? -21.510 -31.058 -4.308 1.00 77.12 423 VAL A CA 1
ATOM 3320 C C . VAL A 1 423 ? -22.018 -31.535 -5.660 1.00 77.12 423 VAL A C 1
ATOM 3322 O O . VAL A 1 423 ? -21.869 -30.829 -6.655 1.00 77.12 423 VAL A O 1
ATOM 3325 N N . ASN A 1 424 ? -22.604 -32.730 -5.696 1.00 76.56 424 ASN A N 1
ATOM 3326 C CA . ASN A 1 424 ? -23.298 -33.232 -6.871 1.00 76.56 424 ASN A CA 1
ATOM 3327 C C . ASN A 1 424 ? -24.733 -32.696 -6.923 1.00 76.56 424 ASN A C 1
ATOM 3329 O O . ASN A 1 424 ? -25.402 -32.506 -5.900 1.00 76.56 424 ASN A O 1
ATOM 3333 N N . PHE A 1 425 ? -25.198 -32.488 -8.147 1.00 69.38 425 PHE A N 1
ATOM 3334 C CA . PHE A 1 425 ? -26.554 -32.087 -8.472 1.00 69.38 425 PHE A CA 1
ATOM 3335 C C . PHE A 1 425 ? -27.114 -33.201 -9.355 1.00 69.38 425 PHE A C 1
ATOM 3337 O O . PHE A 1 425 ? -26.583 -33.489 -10.428 1.00 69.38 425 PHE A O 1
ATOM 3344 N N . ASP A 1 426 ? -28.119 -33.906 -8.841 1.00 54.88 426 ASP A N 1
ATOM 3345 C CA . ASP A 1 426 ? -28.574 -35.174 -9.422 1.00 54.88 426 ASP A CA 1
ATOM 3346 C C . ASP A 1 426 ? -29.525 -34.977 -10.620 1.00 54.88 426 ASP A C 1
ATOM 3348 O O . ASP A 1 426 ? -29.779 -35.919 -11.371 1.00 54.88 426 ASP A O 1
ATOM 3352 N N . SER A 1 427 ? -30.019 -33.750 -10.807 1.00 60.47 427 SER A N 1
ATOM 3353 C CA . SER A 1 427 ? -30.990 -33.324 -11.817 1.00 60.47 427 SER A CA 1
ATOM 3354 C C . SER A 1 427 ? -30.693 -31.898 -12.281 1.00 60.47 427 SER A C 1
ATOM 3356 O O . SER A 1 427 ? -30.234 -31.075 -11.488 1.00 60.47 427 SER A O 1
ATOM 3358 N N . ASP A 1 428 ? -31.013 -31.577 -13.539 1.00 59.91 428 ASP A N 1
ATOM 3359 C CA . ASP A 1 428 ? -30.723 -30.253 -14.116 1.00 59.91 428 ASP A CA 1
ATOM 3360 C C . ASP A 1 428 ? -31.566 -29.115 -13.502 1.00 59.91 428 ASP A C 1
ATOM 3362 O O . ASP A 1 428 ? -31.314 -27.930 -13.741 1.00 59.91 428 ASP A O 1
ATOM 3366 N N . HIS A 1 429 ? -32.579 -29.480 -12.709 1.00 72.19 429 HIS A N 1
ATOM 3367 C CA . HIS A 1 429 ? -33.480 -28.591 -11.983 1.00 72.19 429 HIS A CA 1
ATOM 3368 C C . HIS A 1 429 ? -33.584 -29.022 -10.512 1.00 72.19 429 HIS A C 1
ATOM 3370 O O . HIS A 1 429 ? -33.555 -30.216 -10.197 1.00 72.19 429 HIS A O 1
ATOM 3376 N N . LEU A 1 430 ? -33.756 -28.051 -9.616 1.00 81.88 430 LEU A N 1
ATOM 3377 C CA . LEU A 1 430 ? -33.970 -28.240 -8.182 1.00 81.88 430 LEU A CA 1
ATOM 3378 C C . LEU A 1 430 ? -35.440 -27.979 -7.828 1.00 81.88 430 LEU A C 1
ATOM 3380 O O . LEU A 1 430 ? -35.894 -26.841 -7.931 1.00 81.88 430 LEU A O 1
ATOM 3384 N N . ASP A 1 431 ? -36.161 -28.989 -7.333 1.00 83.56 431 ASP A N 1
ATOM 3385 C CA . ASP A 1 431 ? -37.444 -28.762 -6.654 1.00 83.56 431 ASP A CA 1
ATOM 3386 C C . ASP A 1 431 ? -37.211 -28.395 -5.181 1.00 83.56 431 ASP A C 1
ATOM 3388 O O . ASP A 1 431 ? -36.738 -29.212 -4.387 1.00 83.56 431 ASP A O 1
ATOM 3392 N N . LEU A 1 432 ? -37.563 -27.166 -4.803 1.00 85.44 432 LEU A N 1
ATOM 3393 C CA . LEU A 1 432 ? -37.506 -26.696 -3.419 1.00 85.44 432 LEU A CA 1
ATOM 3394 C C . LEU A 1 432 ? -38.812 -26.979 -2.655 1.00 85.44 432 LEU A C 1
ATOM 3396 O O . LEU A 1 432 ? -38.839 -26.873 -1.427 1.00 85.44 432 LEU A O 1
ATOM 3400 N N . SER A 1 433 ? -39.889 -27.364 -3.348 1.00 84.38 433 SER A N 1
ATOM 3401 C CA . SER A 1 433 ? -41.226 -27.553 -2.764 1.00 84.38 433 SER A CA 1
ATOM 3402 C C . SER A 1 433 ? -41.270 -28.424 -1.493 1.00 84.38 433 SER A C 1
ATOM 3404 O O . SER A 1 433 ? -42.007 -28.054 -0.579 1.00 84.38 433 SER A O 1
ATOM 3406 N N . PRO A 1 434 ? -40.480 -29.515 -1.338 1.00 86.06 434 PRO A N 1
ATOM 3407 C CA . PRO A 1 434 ? -40.462 -30.314 -0.105 1.00 86.06 434 PRO A CA 1
ATOM 3408 C C . PRO A 1 434 ? -40.030 -29.546 1.159 1.00 86.06 434 PRO A C 1
ATOM 3410 O O . PRO A 1 434 ? -40.362 -29.962 2.270 1.00 86.06 434 PRO A O 1
ATOM 3413 N N . PHE A 1 435 ? -39.301 -28.437 1.001 1.00 88.12 435 PHE A N 1
ATOM 3414 C CA . PHE A 1 435 ? -38.749 -27.619 2.090 1.00 88.12 435 PHE A CA 1
ATOM 3415 C C . PHE A 1 435 ? -39.585 -26.355 2.380 1.00 88.12 435 PHE A C 1
ATOM 3417 O O . PHE A 1 435 ? -39.361 -25.680 3.389 1.00 88.12 435 PHE A O 1
ATOM 3424 N N . VAL A 1 436 ? -40.564 -26.039 1.522 1.00 87.94 436 VAL A N 1
ATOM 3425 C CA . VAL A 1 436 ? -41.436 -24.858 1.633 1.00 87.94 436 VAL A CA 1
ATOM 3426 C C . VAL A 1 436 ? -42.740 -25.209 2.365 1.00 87.94 436 VAL A C 1
ATOM 3428 O O . VAL A 1 436 ? -43.354 -26.255 2.151 1.00 87.94 436 VAL A O 1
ATOM 3431 N N . GLU A 1 437 ? -43.188 -24.341 3.269 1.00 85.56 437 GLU A N 1
ATOM 3432 C CA . GLU A 1 437 ? -44.423 -24.529 4.031 1.00 85.56 437 GLU A CA 1
ATOM 3433 C C . GLU A 1 437 ? -45.671 -24.297 3.158 1.00 85.56 437 GLU A C 1
ATOM 3435 O O . GLU A 1 437 ? -46.098 -23.170 2.941 1.00 85.56 437 GLU A O 1
ATOM 3440 N N . GLY A 1 438 ? -46.274 -25.390 2.675 1.00 78.06 438 GLY A N 1
ATOM 3441 C CA . GLY A 1 438 ? -47.555 -25.376 1.951 1.00 78.06 438 GLY A CA 1
ATOM 3442 C C . GLY A 1 438 ? -47.462 -25.527 0.428 1.00 78.06 438 GLY A C 1
ATOM 3443 O O . GLY A 1 438 ? -48.501 -25.617 -0.224 1.00 78.06 438 GLY A O 1
ATOM 3444 N N . ALA A 1 439 ? -46.255 -25.608 -0.140 1.00 80.00 439 ALA A N 1
ATOM 3445 C CA . ALA A 1 439 ? -46.065 -25.876 -1.565 1.00 80.00 439 ALA A CA 1
ATOM 3446 C C . ALA A 1 439 ? -46.439 -27.325 -1.939 1.00 80.00 439 ALA A C 1
ATOM 3448 O O . ALA A 1 439 ? -46.194 -28.268 -1.183 1.00 80.00 439 ALA A O 1
ATOM 3449 N N . LYS A 1 440 ? -47.000 -27.513 -3.138 1.00 75.81 440 LYS A N 1
ATOM 3450 C CA . LYS A 1 440 ? -47.151 -28.830 -3.779 1.00 75.81 440 LYS A CA 1
ATOM 3451 C C . LYS A 1 440 ? -45.838 -29.224 -4.464 1.00 75.81 440 LYS A C 1
ATOM 3453 O O . LYS A 1 440 ? -45.114 -28.358 -4.936 1.00 75.81 440 LYS A O 1
ATOM 3458 N N . HIS A 1 441 ? -45.539 -30.520 -4.550 1.00 73.12 441 HIS A N 1
ATOM 3459 C CA . HIS A 1 441 ? -44.351 -31.030 -5.254 1.00 73.12 441 HIS A CA 1
ATOM 3460 C C . HIS A 1 441 ? -44.283 -30.492 -6.696 1.00 73.12 441 HIS A C 1
ATOM 3462 O O . HIS A 1 441 ? -45.297 -30.493 -7.394 1.00 73.12 441 HIS A O 1
ATOM 3468 N N . GLY A 1 442 ? -43.114 -29.997 -7.117 1.00 67.25 442 GLY A N 1
ATOM 3469 C CA . GLY A 1 442 ? -42.913 -29.368 -8.427 1.00 67.25 442 GLY A CA 1
ATOM 3470 C C . GLY A 1 442 ? -43.429 -27.925 -8.575 1.00 67.25 442 GLY A C 1
ATOM 3471 O O . GLY A 1 442 ? -43.206 -27.324 -9.623 1.00 67.25 442 GLY A O 1
ATOM 3472 N N . GLN A 1 443 ? -44.080 -27.338 -7.562 1.00 76.69 443 GLN A N 1
ATOM 3473 C CA . GLN A 1 443 ? -44.600 -25.961 -7.625 1.00 76.69 443 GLN A CA 1
ATOM 3474 C C . GLN A 1 443 ? -43.491 -24.896 -7.563 1.00 76.69 443 GLN A C 1
ATOM 3476 O O . GLN A 1 443 ? -43.677 -23.789 -8.064 1.00 76.69 443 GLN A O 1
ATOM 3481 N N . VAL A 1 444 ? -42.357 -25.210 -6.931 1.00 82.62 444 VAL A N 1
ATOM 3482 C CA . VAL A 1 444 ? -41.237 -24.286 -6.700 1.00 82.62 444 VAL A CA 1
ATOM 3483 C C . VAL A 1 444 ? -39.945 -24.907 -7.234 1.00 82.62 444 VAL A C 1
ATOM 3485 O O . VAL A 1 444 ? -39.119 -25.421 -6.478 1.00 82.62 444 VAL A O 1
ATOM 3488 N N . THR A 1 445 ? -39.806 -24.896 -8.561 1.00 81.75 445 THR A N 1
ATOM 3489 C CA . THR A 1 445 ? -38.664 -25.465 -9.291 1.00 81.75 445 THR A CA 1
ATOM 3490 C C . THR A 1 445 ? -37.728 -24.384 -9.826 1.00 81.75 445 THR A C 1
ATOM 3492 O O . THR A 1 445 ? -38.163 -23.364 -10.362 1.00 81.75 445 THR A O 1
ATOM 3495 N N . TYR A 1 446 ? -36.425 -24.624 -9.691 1.00 83.44 446 TYR A N 1
ATOM 3496 C CA . TYR A 1 446 ? -35.366 -23.705 -10.097 1.00 83.44 446 TYR A CA 1
ATOM 3497 C C . TYR A 1 446 ? -34.347 -24.365 -11.038 1.00 83.44 446 TYR A C 1
ATOM 3499 O O . TYR A 1 446 ? -34.011 -25.536 -10.865 1.00 83.44 446 TYR A O 1
ATOM 3507 N N . SER A 1 447 ? -33.791 -23.592 -11.970 1.00 80.31 447 SER A N 1
ATOM 3508 C CA . SER A 1 447 ? -32.640 -23.939 -12.813 1.00 80.31 447 SER A CA 1
ATOM 3509 C C . SER A 1 447 ? -31.376 -23.204 -12.344 1.00 80.31 447 SER A C 1
ATOM 3511 O O . SER A 1 447 ? -31.473 -22.139 -11.736 1.00 80.31 447 SER A O 1
ATOM 3513 N N . LEU A 1 448 ? -30.180 -23.739 -12.605 1.00 78.94 448 LEU A N 1
ATOM 3514 C CA . LEU A 1 448 ? -28.916 -23.081 -12.245 1.00 78.94 448 LEU A CA 1
ATOM 3515 C C . LEU A 1 448 ? -28.520 -22.038 -13.296 1.00 78.94 448 LEU A C 1
ATOM 3517 O O . LEU A 1 448 ? -28.222 -22.390 -14.430 1.00 78.94 448 LEU A O 1
ATOM 3521 N N . MET A 1 449 ? -28.452 -20.769 -12.888 1.00 83.94 449 MET A N 1
ATOM 3522 C CA . MET A 1 449 ? -28.008 -19.651 -13.733 1.00 83.94 449 MET A CA 1
ATOM 3523 C C . MET A 1 449 ? -26.500 -19.398 -13.610 1.00 83.94 449 MET A C 1
ATOM 3525 O O . MET A 1 449 ? -25.834 -19.061 -14.589 1.00 83.94 449 MET A O 1
ATOM 3529 N N . SER A 1 450 ? -25.949 -19.521 -12.397 1.00 86.88 450 SER A N 1
ATOM 3530 C CA . SER A 1 450 ? -24.546 -19.178 -12.133 1.00 86.88 450 SER A CA 1
ATOM 3531 C C . SER A 1 450 ? -23.948 -19.956 -10.967 1.00 86.88 450 SER A C 1
ATOM 3533 O O . SER A 1 450 ? -24.635 -20.217 -9.975 1.00 86.88 450 SER A O 1
ATOM 3535 N N . SER A 1 451 ? -22.658 -20.285 -11.062 1.00 86.75 451 SER A N 1
ATOM 3536 C CA . SER A 1 451 ? -21.940 -21.042 -10.038 1.00 86.75 451 SER A CA 1
ATOM 3537 C C . SER A 1 451 ? -20.482 -20.601 -9.886 1.00 86.75 451 SER A C 1
ATOM 3539 O O . SER A 1 451 ? -19.739 -20.500 -10.859 1.00 86.75 451 SER A O 1
ATOM 3541 N N . VAL A 1 452 ? -20.061 -20.346 -8.649 1.00 86.69 452 VAL A N 1
ATOM 3542 C CA . VAL A 1 452 ? -18.732 -19.843 -8.274 1.00 86.69 452 VAL A CA 1
ATOM 3543 C C . VAL A 1 452 ? -17.876 -20.982 -7.740 1.00 86.69 452 VAL A C 1
ATOM 3545 O O . VAL A 1 452 ? -18.246 -21.598 -6.742 1.00 86.69 452 VAL A O 1
ATOM 3548 N N . SER A 1 453 ? -16.712 -21.228 -8.336 1.00 82.44 453 SER A N 1
ATOM 3549 C CA . SER A 1 453 ? -15.693 -22.169 -7.850 1.00 82.44 453 SER A CA 1
ATOM 3550 C C . SER A 1 453 ? -14.456 -21.438 -7.310 1.00 82.44 453 SER A C 1
ATOM 3552 O O . SER A 1 453 ? -14.214 -20.274 -7.631 1.00 82.44 453 SER A O 1
ATOM 3554 N N . TYR A 1 454 ? -13.667 -22.119 -6.473 1.00 82.19 454 TYR A N 1
ATOM 3555 C CA . TYR A 1 454 ? -12.399 -21.610 -5.936 1.00 82.19 454 TYR A CA 1
ATOM 3556 C C . TYR A 1 454 ? -11.291 -22.655 -6.097 1.00 82.19 454 TYR A C 1
ATOM 3558 O O . TYR A 1 454 ? -11.387 -23.760 -5.565 1.00 82.19 454 TYR A O 1
ATOM 3566 N N . GLU A 1 455 ? -10.215 -22.301 -6.786 1.00 74.44 455 GLU A N 1
ATOM 3567 C CA . GLU A 1 455 ? -9.035 -23.140 -7.011 1.00 74.44 455 GLU A CA 1
ATOM 3568 C C . GLU A 1 455 ? -7.905 -22.672 -6.089 1.00 74.44 455 GLU A C 1
ATOM 3570 O O . GLU A 1 455 ? -7.540 -21.505 -6.121 1.00 74.44 455 GLU A O 1
ATOM 3575 N N . GLY A 1 456 ? -7.343 -23.541 -5.246 1.00 64.50 456 GLY A N 1
ATOM 3576 C CA . GLY A 1 456 ? -6.187 -23.174 -4.414 1.00 64.50 456 GLY A CA 1
ATOM 3577 C C . GLY A 1 456 ? -4.873 -23.514 -5.115 1.00 64.50 456 GLY A C 1
ATOM 3578 O O . GLY A 1 456 ? -4.769 -24.610 -5.655 1.00 64.50 456 GLY A O 1
ATOM 3579 N N . ALA A 1 457 ? -3.851 -22.654 -5.039 1.00 47.59 457 ALA A N 1
ATOM 3580 C CA . ALA A 1 457 ? -2.538 -22.894 -5.662 1.00 47.59 457 ALA A CA 1
ATOM 3581 C C . ALA A 1 457 ? -1.704 -24.061 -5.069 1.00 47.59 457 ALA A C 1
ATOM 3583 O O . ALA A 1 457 ? -0.529 -24.199 -5.394 1.00 47.59 457 ALA A O 1
ATOM 3584 N N . ALA A 1 458 ? -2.286 -24.908 -4.213 1.00 45.91 458 ALA A N 1
ATOM 3585 C CA . ALA A 1 458 ? -1.643 -26.095 -3.647 1.00 45.91 458 ALA A CA 1
ATOM 3586 C C . ALA A 1 458 ? -2.685 -27.187 -3.323 1.00 45.91 458 ALA A C 1
ATOM 3588 O O . ALA A 1 458 ? -3.118 -27.321 -2.178 1.00 45.91 458 ALA A O 1
ATOM 3589 N N . ALA A 1 459 ? -3.132 -27.944 -4.335 1.00 38.72 459 ALA A N 1
ATOM 3590 C CA . ALA A 1 459 ? -4.127 -29.010 -4.152 1.00 38.72 459 ALA A CA 1
ATOM 3591 C C . ALA A 1 459 ? -4.084 -30.133 -5.219 1.00 38.72 459 ALA A C 1
ATOM 3593 O O . ALA A 1 459 ? -5.057 -30.329 -5.936 1.00 38.72 459 ALA A O 1
ATOM 3594 N N . LEU A 1 460 ? -2.979 -30.890 -5.295 1.00 39.03 460 LEU A N 1
ATOM 3595 C CA . LEU A 1 460 ? -2.990 -32.351 -5.040 1.00 39.03 460 LEU A CA 1
ATOM 3596 C C . LEU A 1 460 ? -1.573 -32.947 -5.124 1.00 39.03 460 LEU A C 1
ATOM 3598 O O . LEU A 1 460 ? -1.078 -33.479 -4.134 1.00 39.03 460 LEU A O 1
ATOM 3602 N N . GLU A 1 461 ? -0.918 -32.824 -6.280 1.00 35.91 461 GLU A N 1
ATOM 3603 C CA . GLU A 1 461 ? 0.354 -33.500 -6.605 1.00 35.91 461 GLU A CA 1
ATOM 3604 C C . GLU A 1 461 ? 1.469 -33.127 -5.613 1.00 35.91 461 GLU A C 1
ATOM 3606 O O . GLU A 1 461 ? 2.054 -33.983 -4.948 1.00 35.91 461 GLU A O 1
ATOM 3611 N N . ASP A 1 462 ? 1.649 -31.820 -5.425 1.00 34.59 462 ASP A N 1
ATOM 3612 C CA . ASP A 1 462 ? 2.627 -31.183 -4.537 1.00 34.59 462 ASP A CA 1
ATOM 3613 C C . ASP A 1 462 ? 2.448 -31.554 -3.044 1.00 34.59 462 ASP A C 1
ATOM 3615 O O . ASP A 1 462 ? 3.406 -31.539 -2.270 1.00 34.59 462 ASP A O 1
ATOM 3619 N N . LEU A 1 463 ? 1.238 -31.952 -2.624 1.00 38.97 463 LEU A N 1
ATOM 3620 C CA . LEU A 1 463 ? 0.976 -32.474 -1.274 1.00 38.97 463 LEU A CA 1
ATOM 3621 C C . LEU A 1 463 ? 1.336 -33.957 -1.151 1.00 38.97 463 LEU A C 1
ATOM 3623 O O . LEU A 1 463 ? 1.862 -34.378 -0.120 1.00 38.97 463 LEU A O 1
ATOM 3627 N N . GLN A 1 464 ? 1.065 -34.746 -2.190 1.00 36.81 464 GLN A N 1
ATOM 3628 C CA . GLN A 1 464 ? 1.328 -36.182 -2.185 1.00 36.81 464 GLN A CA 1
ATOM 3629 C C . GLN A 1 464 ? 2.839 -36.463 -2.131 1.00 36.81 464 GLN A C 1
ATOM 3631 O O . GLN A 1 464 ? 3.273 -37.320 -1.361 1.00 36.81 464 GLN A O 1
ATOM 3636 N N . GLU A 1 465 ? 3.641 -35.667 -2.844 1.00 35.59 465 GLU A N 1
ATOM 3637 C CA . GLU A 1 465 ? 5.107 -35.738 -2.811 1.00 35.59 465 GLU A CA 1
ATOM 3638 C C . GLU A 1 465 ? 5.692 -35.286 -1.454 1.00 35.59 465 GLU A C 1
ATOM 3640 O O . GLU A 1 465 ? 6.540 -35.976 -0.875 1.00 35.59 465 GLU A O 1
ATOM 3645 N N . LYS A 1 466 ? 5.180 -34.191 -0.870 1.00 37.81 466 LYS A N 1
ATOM 3646 C CA . LYS A 1 466 ? 5.640 -33.664 0.436 1.00 37.81 466 LYS A CA 1
ATOM 3647 C C . LYS A 1 466 ? 5.283 -34.560 1.624 1.00 37.81 466 LYS A C 1
ATOM 3649 O O . LYS A 1 466 ? 6.037 -34.621 2.595 1.00 37.81 466 LYS A O 1
ATOM 3654 N N . VAL A 1 467 ? 4.180 -35.308 1.546 1.00 38.88 467 VAL A N 1
ATOM 3655 C CA . VAL A 1 467 ? 3.856 -36.346 2.539 1.00 38.88 467 VAL A CA 1
ATOM 3656 C C . VAL A 1 467 ? 4.817 -37.538 2.433 1.00 38.88 467 VAL A C 1
ATOM 3658 O O . VAL A 1 467 ? 5.183 -38.102 3.463 1.00 38.88 467 VAL A O 1
ATOM 3661 N N . THR A 1 468 ? 5.291 -37.894 1.232 1.00 35.00 468 THR A N 1
ATOM 3662 C CA . THR A 1 468 ? 6.304 -38.955 1.067 1.00 35.00 468 THR A CA 1
ATOM 3663 C C . THR A 1 468 ? 7.735 -38.537 1.423 1.00 35.00 468 THR A C 1
ATOM 3665 O O . THR A 1 468 ? 8.514 -39.399 1.826 1.00 35.00 468 THR A O 1
ATOM 3668 N N . SER A 1 469 ? 8.098 -37.252 1.319 1.00 35.62 469 SER A N 1
ATOM 3669 C CA . SER A 1 469 ? 9.456 -36.771 1.637 1.00 35.62 469 SER A CA 1
ATOM 3670 C C . SER A 1 469 ? 9.689 -36.461 3.123 1.00 35.62 469 SER A C 1
ATOM 3672 O O . SER A 1 469 ? 10.832 -36.448 3.577 1.00 35.62 469 SER A O 1
ATOM 3674 N N . GLY A 1 470 ? 8.623 -36.243 3.902 1.00 31.45 470 GLY A N 1
ATOM 3675 C CA . GLY A 1 470 ? 8.687 -36.066 5.359 1.00 31.45 470 GLY A CA 1
ATOM 3676 C C . GLY A 1 470 ? 9.099 -34.668 5.847 1.00 31.45 470 GLY A C 1
ATOM 3677 O O . GLY A 1 470 ? 9.189 -34.454 7.059 1.00 31.45 470 GLY A O 1
ATOM 3678 N N . GLU A 1 471 ? 9.314 -33.698 4.953 1.00 32.25 471 GLU A N 1
ATOM 3679 C CA . GLU A 1 471 ? 9.681 -32.321 5.318 1.00 32.25 471 GLU A CA 1
ATOM 3680 C C . GLU A 1 471 ? 8.458 -31.425 5.593 1.00 32.25 471 GLU A C 1
ATOM 3682 O O . GLU A 1 471 ? 8.093 -30.556 4.801 1.00 32.25 471 GLU A O 1
ATOM 3687 N N . VAL A 1 472 ? 7.844 -31.572 6.771 1.00 28.62 472 VAL A N 1
ATOM 3688 C CA . VAL A 1 472 ? 6.840 -30.605 7.254 1.00 28.62 472 VAL A CA 1
ATOM 3689 C C . VAL A 1 472 ? 7.529 -29.456 7.994 1.00 28.62 472 VAL A C 1
ATOM 3691 O O . VAL A 1 472 ? 7.822 -29.551 9.187 1.00 28.62 472 VAL A O 1
ATOM 3694 N N . SER A 1 473 ? 7.746 -28.335 7.298 1.00 27.64 473 SER A N 1
ATOM 3695 C CA . SER A 1 473 ? 8.098 -27.055 7.927 1.00 27.64 473 SER A CA 1
ATOM 3696 C C . SER A 1 473 ? 6.933 -26.062 7.823 1.00 27.64 473 SER A C 1
ATOM 3698 O O . SER A 1 473 ? 6.479 -25.709 6.740 1.00 27.64 473 SER A O 1
ATOM 3700 N N . LEU A 1 474 ? 6.406 -25.641 8.976 1.00 29.66 474 LEU A N 1
ATOM 3701 C CA . LEU A 1 474 ? 5.241 -24.756 9.071 1.00 29.66 474 LEU A CA 1
ATOM 3702 C C . LEU A 1 474 ? 5.660 -23.282 8.962 1.00 29.66 474 LEU A C 1
ATOM 3704 O O . LEU A 1 474 ? 5.879 -22.610 9.971 1.00 29.66 474 LEU A O 1
ATOM 3708 N N . SER A 1 475 ? 5.751 -22.767 7.736 1.00 27.55 475 SER A N 1
ATOM 3709 C CA . SER A 1 475 ? 5.774 -21.324 7.469 1.00 27.55 475 SER A CA 1
ATOM 3710 C C . SER A 1 475 ? 4.386 -20.726 7.739 1.00 27.55 475 SER A C 1
ATOM 3712 O O . SER A 1 475 ? 3.425 -21.041 7.040 1.00 27.55 475 SER A O 1
ATOM 3714 N N . SER A 1 476 ? 4.261 -19.876 8.759 1.00 27.83 476 SER A N 1
ATOM 3715 C CA . SER A 1 476 ? 2.973 -19.458 9.340 1.00 27.83 476 SER A CA 1
ATOM 3716 C C . SER A 1 476 ? 2.222 -18.345 8.586 1.00 27.83 476 SER A C 1
ATOM 3718 O O . SER A 1 476 ? 1.482 -17.590 9.212 1.00 27.83 476 SER A O 1
ATOM 3720 N N . GLU A 1 477 ? 2.416 -18.217 7.272 1.00 30.58 477 GLU A N 1
ATOM 3721 C CA . GLU A 1 477 ? 1.811 -17.168 6.433 1.00 30.58 477 GLU A CA 1
ATOM 3722 C C . GLU A 1 477 ? 1.281 -17.742 5.108 1.00 30.58 477 GLU A C 1
ATOM 3724 O O . GLU A 1 477 ? 1.699 -17.348 4.025 1.00 30.58 477 GLU A O 1
ATOM 3729 N N . THR A 1 478 ? 0.335 -18.683 5.182 1.00 33.50 478 THR A N 1
ATOM 3730 C CA . THR A 1 478 ? -0.500 -19.043 4.027 1.00 33.50 478 THR A CA 1
ATOM 3731 C C . THR A 1 478 ? -1.577 -17.978 3.813 1.00 33.50 478 THR A C 1
ATOM 3733 O O . THR A 1 478 ? -2.657 -18.018 4.411 1.00 33.50 478 THR A O 1
ATOM 3736 N N . THR A 1 479 ? -1.280 -16.998 2.961 1.00 40.47 479 THR A N 1
ATOM 3737 C CA . THR A 1 479 ? -2.291 -16.105 2.383 1.00 40.47 479 THR A CA 1
ATOM 3738 C C . THR A 1 479 ? -3.253 -16.877 1.470 1.00 40.47 479 THR A C 1
ATOM 3740 O O . THR A 1 479 ? -3.040 -18.048 1.142 1.00 40.47 479 THR A O 1
ATOM 3743 N N . ARG A 1 480 ? -4.385 -16.255 1.106 1.00 54.66 480 ARG A N 1
ATOM 3744 C CA . ARG A 1 480 ? -5.366 -16.846 0.179 1.00 54.66 480 ARG A CA 1
ATOM 3745 C C . ARG A 1 480 ? -4.843 -16.765 -1.260 1.00 54.66 480 ARG A C 1
ATOM 3747 O O . ARG A 1 480 ? -5.325 -15.974 -2.059 1.00 54.66 480 ARG A O 1
ATOM 3754 N N . ASP A 1 481 ? -3.870 -17.606 -1.582 1.00 59.50 481 ASP A N 1
ATOM 3755 C CA . ASP A 1 481 ? -3.207 -17.637 -2.894 1.00 59.50 481 ASP A CA 1
ATOM 3756 C C . ASP A 1 481 ? -4.000 -18.488 -3.911 1.00 59.50 481 ASP A C 1
ATOM 3758 O O . ASP A 1 481 ? -3.433 -19.201 -4.733 1.00 59.50 481 ASP A O 1
ATOM 3762 N N . GLY A 1 482 ? -5.331 -18.499 -3.812 1.00 71.12 482 GLY A N 1
ATOM 3763 C CA . GLY A 1 482 ? -6.218 -19.235 -4.714 1.00 71.12 482 GLY A CA 1
ATOM 3764 C C . GLY A 1 482 ? -7.090 -18.304 -5.545 1.00 71.12 482 GLY A C 1
ATOM 3765 O O . GLY A 1 482 ? -7.308 -17.159 -5.165 1.00 71.12 482 GLY A O 1
ATOM 3766 N N . HIS A 1 483 ? -7.621 -18.802 -6.658 1.00 82.31 483 HIS A N 1
ATOM 3767 C CA . HIS A 1 483 ? -8.383 -18.022 -7.628 1.00 82.31 483 HIS A CA 1
ATOM 3768 C C . HIS A 1 483 ? -9.873 -18.365 -7.645 1.00 82.31 483 HIS A C 1
ATOM 3770 O O . HIS A 1 483 ? -10.258 -19.534 -7.562 1.00 82.31 483 HIS A O 1
ATOM 3776 N N . TYR A 1 484 ? -10.718 -17.348 -7.811 1.00 85.75 484 TYR A N 1
ATOM 3777 C CA . TYR A 1 484 ? -12.157 -17.509 -8.024 1.00 85.75 484 TYR A CA 1
ATOM 3778 C C . TYR A 1 484 ? -12.497 -17.561 -9.518 1.00 85.75 484 TYR A C 1
ATOM 3780 O O . TYR A 1 484 ? -12.147 -16.661 -10.276 1.00 85.75 484 TYR A O 1
ATOM 3788 N N . THR A 1 485 ? -13.228 -18.599 -9.928 1.00 86.81 485 THR A N 1
ATOM 3789 C CA . THR A 1 485 ? -13.721 -18.781 -11.305 1.00 86.81 485 THR A CA 1
ATOM 3790 C C . THR A 1 485 ? -15.247 -18.836 -11.291 1.00 86.81 485 THR A C 1
ATOM 3792 O O . THR A 1 485 ? -15.843 -19.412 -10.377 1.00 86.81 485 THR A O 1
ATOM 3795 N N . LEU A 1 486 ? -15.893 -18.223 -12.282 1.00 88.75 486 LEU A N 1
ATOM 3796 C CA . LEU A 1 486 ? -17.349 -18.184 -12.412 1.00 88.75 486 LEU A CA 1
ATOM 3797 C C . LEU A 1 486 ? -17.801 -18.978 -13.634 1.00 88.75 486 LEU A C 1
ATOM 3799 O O . LEU A 1 486 ? -17.258 -18.817 -14.719 1.00 88.75 486 LEU A O 1
ATOM 3803 N N . HIS A 1 487 ? -18.850 -19.771 -13.459 1.00 86.62 487 HIS A N 1
ATOM 3804 C CA . HIS A 1 487 ? -19.545 -20.485 -14.525 1.00 86.62 487 HIS A CA 1
ATOM 3805 C C . HIS A 1 487 ? -20.930 -19.860 -14.689 1.00 86.62 487 HIS A C 1
ATOM 3807 O O . HIS A 1 487 ? -21.671 -19.772 -13.706 1.00 86.62 487 HIS A O 1
ATOM 3813 N N . LEU A 1 488 ? -21.273 -19.409 -15.896 1.00 86.94 488 LEU A N 1
ATOM 3814 C CA . LEU A 1 488 ? -22.581 -18.831 -16.235 1.00 86.94 488 LEU A CA 1
ATOM 3815 C C . LEU A 1 488 ? -23.273 -19.628 -17.338 1.00 86.94 488 LEU A C 1
ATOM 3817 O O . LEU A 1 488 ? -22.602 -20.139 -18.233 1.00 86.94 488 LEU A O 1
ATOM 3821 N N . VAL A 1 489 ? -24.605 -19.653 -17.314 1.00 82.56 489 VAL A N 1
ATOM 3822 C CA . VAL A 1 489 ? -25.434 -20.108 -18.440 1.00 82.56 489 VAL A CA 1
ATOM 3823 C C . VAL A 1 489 ? -25.836 -18.915 -19.308 1.00 82.56 489 VAL A C 1
ATOM 3825 O O . VAL A 1 489 ? -26.180 -17.855 -18.789 1.00 82.56 489 VAL A O 1
ATOM 3828 N N . ASP A 1 490 ? -25.836 -19.087 -20.630 1.00 80.62 490 ASP A N 1
ATOM 3829 C CA . ASP A 1 490 ? -26.600 -18.230 -21.540 1.00 80.62 490 ASP A CA 1
ATOM 3830 C C . ASP A 1 490 ? -28.007 -18.799 -21.745 1.00 80.62 490 ASP A C 1
ATOM 3832 O O . ASP A 1 490 ? -28.197 -19.754 -22.501 1.00 80.62 490 ASP A O 1
ATOM 3836 N N . ASP A 1 491 ? -28.995 -18.165 -21.109 1.00 70.25 491 ASP A N 1
ATOM 3837 C CA . ASP A 1 491 ? -30.428 -18.499 -21.179 1.00 70.25 491 ASP A CA 1
ATOM 3838 C C . ASP A 1 491 ? -30.948 -18.725 -22.616 1.00 70.25 491 ASP A C 1
ATOM 3840 O O . ASP A 1 491 ? -31.900 -19.476 -22.817 1.00 70.25 491 ASP A O 1
ATOM 3844 N N . THR A 1 492 ? -30.339 -18.082 -23.625 1.00 68.50 492 THR A N 1
ATOM 3845 C CA . THR A 1 492 ? -30.797 -18.148 -25.027 1.00 68.50 492 THR A CA 1
ATOM 3846 C C . THR A 1 492 ? -30.165 -19.264 -25.860 1.00 68.50 492 THR A C 1
ATOM 3848 O O . THR A 1 492 ? -30.702 -19.604 -26.916 1.00 68.50 492 THR A O 1
ATOM 3851 N N . SER A 1 493 ? -29.053 -19.856 -25.413 1.00 69.19 493 SER A N 1
ATOM 3852 C CA . SER A 1 493 ? -28.371 -20.952 -26.123 1.00 69.19 493 SER A CA 1
ATOM 3853 C C . SER A 1 493 ? -28.155 -22.215 -25.287 1.00 69.19 493 SER A C 1
ATOM 3855 O O . SER A 1 493 ? -27.742 -23.234 -25.840 1.00 69.19 493 SER A O 1
ATOM 3857 N N . GLY A 1 494 ? -28.417 -22.167 -23.976 1.00 70.94 494 GLY A N 1
ATOM 3858 C CA . GLY A 1 494 ? -28.165 -23.262 -23.033 1.00 70.94 494 GLY A CA 1
ATOM 3859 C C . GLY A 1 494 ? -26.678 -23.540 -22.778 1.00 70.94 494 GLY A C 1
ATOM 3860 O O . GLY A 1 494 ? -26.344 -24.527 -22.124 1.00 70.94 494 GLY A O 1
ATOM 3861 N N . ARG A 1 495 ? -25.774 -22.705 -23.307 1.00 77.25 495 ARG A N 1
ATOM 3862 C CA . ARG A 1 495 ? -24.324 -22.903 -23.204 1.00 77.25 495 ARG A CA 1
ATOM 3863 C C . ARG A 1 495 ? -23.772 -22.419 -21.874 1.00 77.25 495 ARG A C 1
ATOM 3865 O O . ARG A 1 495 ? -24.227 -21.419 -21.324 1.00 77.25 495 ARG A O 1
ATOM 3872 N N . TRP A 1 496 ? -22.728 -23.105 -21.427 1.00 79.75 496 TRP A N 1
ATOM 3873 C CA . TRP A 1 496 ? -21.954 -22.766 -20.242 1.00 79.75 496 TRP A CA 1
ATOM 3874 C C . TRP A 1 496 ? -20.695 -21.986 -20.613 1.00 79.75 496 TRP A C 1
ATOM 3876 O O . TRP A 1 496 ? -19.910 -22.443 -21.443 1.00 79.75 496 TRP A O 1
ATOM 3886 N N . PHE A 1 497 ? -20.467 -20.853 -19.954 1.00 84.19 497 PHE A N 1
ATOM 3887 C CA . PHE A 1 497 ? -19.263 -20.038 -20.093 1.00 84.19 497 PHE A CA 1
ATOM 3888 C C . PHE A 1 497 ? -18.462 -20.026 -18.787 1.00 84.19 497 PHE A C 1
ATOM 3890 O O . PHE A 1 497 ? -18.969 -19.605 -17.746 1.00 84.19 497 PHE A O 1
ATOM 3897 N N . GLU A 1 498 ? -17.201 -20.455 -18.856 1.00 86.31 498 GLU A N 1
ATOM 3898 C CA . GLU A 1 498 ? -16.196 -20.268 -17.807 1.00 86.31 498 GLU A CA 1
ATOM 3899 C C . GLU A 1 498 ? -15.589 -18.863 -17.964 1.00 86.31 498 GLU A C 1
ATOM 3901 O O . GLU A 1 498 ? -14.964 -18.550 -18.983 1.00 86.31 498 GLU A O 1
ATOM 3906 N N . LEU A 1 499 ? -15.806 -18.005 -16.965 1.00 86.12 499 LEU A N 1
ATOM 3907 C CA . LEU A 1 499 ? -15.263 -16.652 -16.867 1.00 86.12 499 LEU A CA 1
ATOM 3908 C C . LEU A 1 499 ? -14.177 -16.615 -15.785 1.00 86.12 499 LEU A C 1
ATOM 3910 O O . LEU A 1 499 ? -14.456 -16.815 -14.596 1.00 86.12 499 LEU A O 1
ATOM 3914 N N . ARG A 1 500 ? -12.942 -16.319 -16.200 1.00 81.06 500 ARG A N 1
ATOM 3915 C CA . ARG A 1 500 ? -11.763 -16.230 -15.330 1.00 81.06 500 ARG A CA 1
ATOM 3916 C C . ARG A 1 500 ? -10.941 -15.002 -15.709 1.00 81.06 500 ARG A C 1
ATOM 3918 O O . ARG A 1 500 ? -10.214 -14.997 -16.698 1.00 81.06 500 ARG A O 1
ATOM 3925 N N . ASP A 1 501 ? -11.058 -13.950 -14.908 1.00 76.00 501 ASP A N 1
ATOM 3926 C CA . ASP A 1 501 ? -10.452 -12.642 -15.177 1.00 76.00 501 ASP A CA 1
ATOM 3927 C C . ASP A 1 501 ? -10.696 -12.167 -16.618 1.00 76.00 501 ASP A C 1
ATOM 3929 O O . ASP A 1 501 ? -11.843 -11.940 -16.996 1.00 76.00 501 ASP A O 1
ATOM 3933 N N . LEU A 1 502 ? -9.644 -12.018 -17.428 1.00 80.44 502 LEU A N 1
ATOM 3934 C CA . LEU A 1 502 ? -9.731 -11.548 -18.812 1.00 80.44 502 LEU A CA 1
ATOM 3935 C C . LEU A 1 502 ? -10.202 -12.621 -19.811 1.00 80.44 502 LEU A C 1
ATOM 3937 O O . LEU A 1 502 ? -10.452 -12.277 -20.965 1.00 80.44 502 LEU A O 1
ATOM 3941 N N . THR A 1 503 ? -10.318 -13.894 -19.415 1.00 76.56 503 THR A N 1
ATOM 3942 C CA . THR A 1 503 ? -10.714 -14.985 -20.318 1.00 76.56 503 THR A CA 1
ATOM 3943 C C . THR A 1 503 ? -12.185 -15.371 -20.159 1.00 76.56 503 THR A C 1
ATOM 3945 O O . THR A 1 503 ? -12.746 -15.400 -19.063 1.00 76.56 503 THR A O 1
ATOM 3948 N N . SER A 1 504 ? -12.807 -15.676 -21.298 1.00 77.75 504 SER A N 1
ATOM 3949 C CA . SER A 1 504 ? -14.171 -16.193 -21.418 1.00 77.75 504 SER A CA 1
ATOM 3950 C C . SER A 1 504 ? -14.133 -17.397 -22.359 1.00 77.75 504 SER A C 1
ATOM 3952 O O . SER A 1 504 ? -13.648 -17.285 -23.484 1.00 77.75 504 SER A O 1
ATOM 3954 N N . SER A 1 505 ? -14.555 -18.568 -21.880 1.00 77.50 505 SER A N 1
ATOM 3955 C CA . SER A 1 505 ? -14.435 -19.837 -22.614 1.00 77.50 505 SER A CA 1
ATOM 3956 C C . SER A 1 505 ? -15.744 -20.620 -22.578 1.00 77.50 505 SER A C 1
ATOM 3958 O O . SER A 1 505 ? -16.316 -20.798 -21.508 1.00 77.50 505 SER A O 1
ATOM 3960 N N . ASP A 1 506 ? -16.199 -21.137 -23.721 1.00 72.81 506 ASP A N 1
ATOM 3961 C CA . ASP A 1 506 ? -17.301 -22.109 -23.777 1.00 72.81 506 ASP A CA 1
ATOM 3962 C C . ASP A 1 506 ? -16.840 -23.419 -23.110 1.00 72.81 506 ASP A C 1
ATOM 3964 O O . ASP A 1 506 ? -15.880 -24.050 -23.559 1.00 72.81 506 ASP A O 1
ATOM 3968 N N . LEU A 1 507 ? -17.492 -23.808 -22.011 1.00 64.06 507 LEU A N 1
ATOM 3969 C CA . LEU A 1 507 ? -17.079 -24.914 -21.143 1.00 64.06 507 LEU A CA 1
ATOM 3970 C C . LEU A 1 507 ? -17.126 -26.274 -21.860 1.00 64.06 507 LEU A C 1
ATOM 3972 O O . LEU A 1 507 ? -16.329 -27.158 -21.541 1.00 64.06 507 LEU A O 1
ATOM 3976 N N . CYS A 1 508 ? -18.008 -26.438 -22.852 1.00 55.22 508 CYS A N 1
ATOM 3977 C CA . CYS A 1 508 ? -18.095 -27.665 -23.645 1.00 55.22 508 CYS A CA 1
ATOM 3978 C C . CYS A 1 508 ? -16.881 -27.784 -24.578 1.00 55.22 508 CYS A C 1
ATOM 3980 O O . CYS A 1 508 ? -16.247 -28.838 -24.656 1.00 55.22 508 CYS A O 1
ATOM 3982 N N . LEU A 1 509 ? -16.488 -26.676 -25.218 1.00 51.41 509 LEU A N 1
ATOM 3983 C CA . LEU A 1 509 ? -15.263 -26.617 -26.024 1.00 51.41 509 LEU A CA 1
ATOM 3984 C C . LEU A 1 509 ? -14.000 -26.757 -25.158 1.00 51.41 509 LEU A C 1
ATOM 3986 O O . LEU A 1 509 ? -13.049 -27.420 -25.567 1.00 51.41 509 LEU A O 1
ATOM 3990 N N . LEU A 1 510 ? -13.998 -26.191 -23.947 1.00 48.66 510 LEU A N 1
ATOM 3991 C CA . LEU A 1 510 ? -12.882 -26.279 -23.001 1.00 48.66 510 LEU A CA 1
ATOM 3992 C C . LEU A 1 510 ? -12.643 -27.728 -22.537 1.00 48.66 510 LEU A C 1
ATOM 3994 O O . LEU A 1 510 ? -11.500 -28.181 -22.469 1.00 48.66 510 LEU A O 1
ATOM 3998 N N . ARG A 1 511 ? -13.719 -28.481 -22.270 1.00 52.69 511 ARG A N 1
ATOM 3999 C CA . ARG A 1 511 ? -13.665 -29.916 -21.943 1.00 52.69 511 ARG A CA 1
ATOM 4000 C C . ARG A 1 511 ? -13.173 -30.749 -23.123 1.00 52.69 511 ARG A C 1
ATOM 4002 O O . ARG A 1 511 ? -12.219 -31.506 -22.958 1.00 52.69 511 ARG A O 1
ATOM 4009 N N . ALA A 1 512 ? -13.730 -30.540 -24.318 1.00 39.53 512 ALA A N 1
ATOM 4010 C CA . ALA A 1 512 ? -13.273 -31.210 -25.536 1.00 39.53 512 ALA A CA 1
ATOM 4011 C C . ALA A 1 512 ? -11.784 -30.935 -25.837 1.00 39.53 512 ALA A C 1
ATOM 4013 O O . ALA A 1 512 ? -11.063 -31.843 -26.244 1.00 39.53 512 ALA A O 1
ATOM 4014 N N . ALA A 1 513 ? -11.298 -29.716 -25.575 1.00 40.94 513 ALA A N 1
ATOM 4015 C CA . ALA A 1 513 ? -9.889 -29.357 -25.726 1.00 40.94 513 ALA A CA 1
ATOM 4016 C C . ALA A 1 513 ? -8.981 -30.007 -24.663 1.00 40.94 513 ALA A C 1
ATOM 4018 O O . ALA A 1 513 ? -7.905 -30.490 -25.004 1.00 40.94 513 ALA A O 1
ATOM 4019 N N . ARG A 1 514 ? -9.407 -30.068 -23.389 1.00 45.00 514 ARG A N 1
ATOM 4020 C CA . ARG A 1 514 ? -8.661 -30.757 -22.311 1.00 45.00 514 ARG A CA 1
ATOM 4021 C C . ARG A 1 514 ? -8.667 -32.289 -22.448 1.00 45.00 514 ARG A C 1
ATOM 4023 O O . ARG A 1 514 ? -7.828 -32.940 -21.836 1.00 45.00 514 ARG A O 1
ATOM 4030 N N . ALA A 1 515 ? -9.577 -32.858 -23.240 1.00 41.22 515 ALA A N 1
ATOM 4031 C CA . ALA A 1 515 ? -9.638 -34.290 -23.544 1.00 41.22 515 ALA A CA 1
ATOM 4032 C C . ALA A 1 515 ? -8.709 -34.733 -24.698 1.00 41.22 515 ALA A C 1
ATOM 4034 O O . ALA A 1 515 ? -8.620 -35.929 -24.986 1.00 41.22 515 ALA A O 1
ATOM 4035 N N . LEU A 1 516 ? -8.020 -33.802 -25.372 1.00 33.28 516 LEU A N 1
ATOM 4036 C CA . LEU A 1 516 ? -7.047 -34.127 -26.417 1.00 33.28 516 LEU A CA 1
ATOM 4037 C C . LEU A 1 516 ? -5.688 -34.536 -25.809 1.00 33.28 516 LEU A C 1
ATOM 4039 O O . LEU A 1 516 ? -5.196 -33.854 -24.908 1.00 33.28 516 LEU A O 1
ATOM 4043 N N . PRO A 1 517 ? -5.038 -35.605 -26.311 1.00 35.97 517 PRO A N 1
ATOM 4044 C CA . PRO A 1 517 ? -3.652 -35.912 -25.962 1.00 35.97 517 PRO A CA 1
ATOM 4045 C C . PRO A 1 517 ? -2.681 -34.852 -26.529 1.00 35.97 517 PRO A C 1
ATOM 4047 O O . PRO A 1 517 ? -3.048 -34.107 -27.444 1.00 35.97 517 PRO A O 1
ATOM 4050 N N . PRO A 1 518 ? -1.430 -34.780 -26.029 1.00 35.97 518 PRO A N 1
ATOM 4051 C CA . PRO A 1 518 ? -0.408 -33.880 -26.567 1.00 35.97 518 PRO A CA 1
ATOM 4052 C C . PRO A 1 518 ? -0.131 -34.111 -28.067 1.00 35.97 518 PRO A C 1
ATOM 4054 O O . PRO A 1 518 ? -0.409 -35.172 -28.624 1.00 35.97 518 PRO A O 1
ATOM 4057 N N . ALA A 1 519 ? 0.409 -33.074 -28.714 1.00 36.69 519 ALA A N 1
ATOM 4058 C CA . ALA A 1 519 ? 0.160 -32.713 -30.117 1.00 36.69 519 ALA A CA 1
ATOM 4059 C C . ALA A 1 519 ? 0.701 -33.640 -31.237 1.00 36.69 519 ALA A C 1
ATOM 4061 O O . ALA A 1 519 ? 0.624 -33.269 -32.407 1.00 36.69 519 ALA A O 1
ATOM 4062 N N . ASP A 1 520 ? 1.202 -34.836 -30.926 1.00 34.44 520 ASP A N 1
ATOM 4063 C CA . ASP A 1 520 ? 1.851 -35.738 -31.894 1.00 34.44 520 ASP A CA 1
ATOM 4064 C C . ASP A 1 520 ? 0.871 -36.628 -32.695 1.00 34.44 520 ASP A C 1
ATOM 4066 O O . ASP A 1 520 ? 1.292 -37.494 -33.464 1.00 34.44 520 ASP A O 1
ATOM 4070 N N . THR A 1 521 ? -0.447 -36.437 -32.548 1.00 40.62 521 THR A N 1
ATOM 4071 C CA . THR A 1 521 ? -1.469 -37.176 -33.316 1.00 40.62 521 THR A CA 1
ATOM 4072 C C . THR A 1 521 ? -2.515 -36.250 -33.937 1.00 40.62 521 THR A C 1
ATOM 4074 O O . THR A 1 521 ? -3.005 -35.316 -33.306 1.00 40.62 521 THR A O 1
ATOM 4077 N N . ALA A 1 522 ? -2.862 -36.503 -35.204 1.00 35.72 522 ALA A N 1
ATOM 4078 C CA . ALA A 1 522 ? -3.822 -35.685 -35.944 1.00 35.72 522 ALA A CA 1
ATOM 4079 C C . ALA A 1 522 ? -5.264 -35.896 -35.423 1.00 35.72 522 ALA A C 1
ATOM 4081 O O . ALA A 1 522 ? -5.679 -37.046 -35.254 1.00 35.72 522 ALA A O 1
ATOM 4082 N N . PRO A 1 523 ? -6.049 -34.824 -35.191 1.00 42.12 523 PRO A N 1
ATOM 4083 C CA . PRO A 1 523 ? -7.370 -34.932 -34.576 1.00 42.12 523 PRO A CA 1
ATOM 4084 C C . PRO A 1 523 ? -8.423 -35.527 -35.527 1.00 42.12 523 PRO A C 1
ATOM 4086 O O . PRO A 1 523 ? -8.685 -35.009 -36.613 1.00 42.12 523 PRO A O 1
ATOM 4089 N N . ASP A 1 524 ? -9.075 -36.599 -35.075 1.00 42.16 524 ASP A N 1
ATOM 4090 C CA . ASP A 1 524 ? -10.174 -37.287 -35.764 1.00 42.16 524 ASP A CA 1
ATOM 4091 C C . ASP A 1 524 ? -11.488 -36.499 -35.590 1.00 42.16 524 ASP A C 1
ATOM 4093 O O . ASP A 1 524 ? -12.206 -36.650 -34.597 1.00 42.16 524 ASP A O 1
ATOM 4097 N N . THR A 1 525 ? -11.780 -35.601 -36.537 1.00 40.19 525 THR A N 1
ATOM 4098 C CA . THR A 1 525 ? -12.819 -34.559 -36.404 1.00 40.19 525 THR A CA 1
ATOM 4099 C C . THR A 1 525 ? -14.219 -35.095 -36.102 1.00 40.19 525 THR A C 1
ATOM 4101 O O . THR A 1 525 ? -14.970 -34.456 -35.367 1.00 40.19 525 THR A O 1
ATOM 4104 N N . ARG A 1 526 ? -14.557 -36.303 -36.570 1.00 36.69 526 ARG A N 1
ATOM 4105 C CA . ARG A 1 526 ? -15.862 -36.935 -36.306 1.00 36.69 526 ARG A CA 1
ATOM 4106 C C . ARG A 1 526 ? -16.059 -37.343 -34.844 1.00 36.69 526 ARG A C 1
ATOM 4108 O O . ARG A 1 526 ? -17.198 -37.414 -34.389 1.00 36.69 526 ARG A O 1
ATOM 4115 N N . LYS A 1 527 ? -14.983 -37.582 -34.084 1.00 39.00 527 LYS A N 1
ATOM 4116 C CA . LYS A 1 527 ? -15.081 -37.815 -32.632 1.00 39.00 527 LYS A CA 1
ATOM 4117 C C . LYS A 1 527 ? -15.340 -36.525 -31.860 1.00 39.00 527 LYS A C 1
ATOM 4119 O O . LYS A 1 527 ? -16.050 -36.570 -30.863 1.00 39.00 527 LYS A O 1
ATOM 4124 N N . LEU A 1 528 ? -14.816 -35.390 -32.327 1.00 38.66 528 LEU A N 1
ATOM 4125 C CA . LEU A 1 528 ? -15.061 -34.085 -31.702 1.00 38.66 528 LEU A CA 1
ATOM 4126 C C . LEU A 1 528 ? -16.534 -33.665 -31.836 1.00 38.66 528 LEU A C 1
ATOM 4128 O O . LEU A 1 528 ? -17.123 -33.223 -30.855 1.00 38.66 528 LEU A O 1
ATOM 4132 N N . GLU A 1 529 ? -17.152 -33.880 -33.003 1.00 36.97 529 GLU A N 1
ATOM 4133 C CA . GLU A 1 529 ? -18.599 -33.668 -33.192 1.00 36.97 529 GLU A CA 1
ATOM 4134 C C . GLU A 1 529 ? -19.445 -34.630 -32.338 1.00 36.97 529 GLU A C 1
ATOM 4136 O O . GLU A 1 529 ? -20.416 -34.217 -31.708 1.00 36.97 529 GLU A O 1
ATOM 4141 N N . ALA A 1 530 ? -19.067 -35.911 -32.261 1.00 34.34 530 ALA A N 1
ATOM 4142 C CA . ALA A 1 530 ? -19.792 -36.890 -31.449 1.00 34.34 530 ALA A CA 1
ATOM 4143 C C . ALA A 1 530 ? -19.706 -36.608 -29.934 1.00 34.34 530 ALA A C 1
ATOM 4145 O O . ALA A 1 530 ? -20.683 -36.825 -29.220 1.00 34.34 530 ALA A O 1
ATOM 4146 N N . LEU A 1 531 ? -18.565 -36.110 -29.443 1.00 35.47 531 LEU A N 1
ATOM 4147 C CA . LEU A 1 531 ? -18.394 -35.708 -28.043 1.00 35.47 531 LEU A CA 1
ATOM 4148 C C . LEU A 1 531 ? -19.160 -34.416 -27.720 1.00 35.47 531 LEU A C 1
ATOM 4150 O O . LEU A 1 531 ? -19.821 -34.350 -26.685 1.00 35.47 531 LEU A O 1
ATOM 4154 N N . SER A 1 532 ? -19.146 -33.417 -28.612 1.00 35.38 532 SER A N 1
ATOM 4155 C CA . SER A 1 532 ? -19.855 -32.148 -28.381 1.00 35.38 532 SER A CA 1
ATOM 4156 C C . SER A 1 532 ? -21.380 -32.303 -28.309 1.00 35.38 532 SER A C 1
ATOM 4158 O O . SER A 1 532 ? -22.042 -31.518 -27.634 1.00 35.38 532 SER A O 1
ATOM 4160 N N . LEU A 1 533 ? -21.933 -33.342 -28.945 1.00 34.09 533 LEU A N 1
ATOM 4161 C CA . LEU A 1 533 ? -23.352 -33.709 -28.875 1.00 34.09 533 LEU A CA 1
ATOM 4162 C C . LEU A 1 533 ? -23.721 -34.590 -27.666 1.00 34.09 533 LEU A C 1
ATOM 4164 O O . LEU A 1 533 ? -24.907 -34.757 -27.389 1.00 34.09 533 LEU A O 1
ATOM 4168 N N . ALA A 1 534 ? -22.743 -35.161 -26.954 1.00 33.44 534 ALA A N 1
ATOM 4169 C CA . ALA A 1 534 ? -22.978 -36.092 -25.845 1.00 33.44 534 ALA A CA 1
ATOM 4170 C C . ALA A 1 534 ? -22.912 -35.440 -24.449 1.00 33.44 534 ALA A C 1
ATOM 4172 O O . ALA A 1 534 ? -23.478 -35.980 -23.499 1.00 33.44 534 ALA A O 1
ATOM 4173 N N . GLU A 1 535 ? -22.241 -34.290 -24.310 1.00 36.72 535 GLU A N 1
ATOM 4174 C CA . GLU A 1 535 ? -21.979 -33.634 -23.016 1.00 36.72 535 GLU A CA 1
ATOM 4175 C C . GLU A 1 535 ? -22.833 -32.378 -22.745 1.00 36.72 535 GLU A C 1
ATOM 4177 O O . GLU A 1 535 ? -22.422 -31.492 -22.001 1.00 36.72 535 GLU A O 1
ATOM 4182 N N . SER A 1 536 ? -24.060 -32.296 -23.274 1.00 34.47 536 SER A N 1
ATOM 4183 C CA . SER A 1 536 ? -24.990 -31.181 -22.992 1.00 34.47 536 SER A CA 1
ATOM 4184 C C . SER A 1 536 ? -25.621 -31.208 -21.584 1.00 34.47 536 SER A C 1
ATOM 4186 O O . SER A 1 536 ? -26.639 -30.558 -21.353 1.00 34.47 536 SER A O 1
ATOM 4188 N N . ALA A 1 537 ? -25.073 -32.002 -20.662 1.00 37.94 537 ALA A N 1
ATOM 4189 C CA . ALA A 1 537 ? -25.576 -32.200 -19.305 1.00 37.94 537 ALA A CA 1
ATOM 4190 C C . ALA A 1 537 ? -24.701 -31.470 -18.274 1.00 37.94 537 ALA A C 1
ATOM 4192 O O . ALA A 1 537 ? -23.538 -31.158 -18.530 1.00 37.94 537 ALA A O 1
ATOM 4193 N N . TRP A 1 538 ? -25.263 -31.216 -17.090 1.00 45.25 538 TRP A N 1
ATOM 4194 C CA . TRP A 1 538 ? -24.645 -30.423 -16.020 1.00 45.25 538 TRP A CA 1
ATOM 4195 C C . TRP A 1 538 ? -23.163 -30.733 -15.707 1.00 45.25 538 TRP A C 1
ATOM 4197 O O . TRP A 1 538 ? -22.731 -31.892 -15.763 1.00 45.25 538 TRP A O 1
ATOM 4207 N N . PRO A 1 539 ? -22.384 -29.722 -15.259 1.00 40.22 539 PRO A N 1
ATOM 4208 C CA . PRO A 1 539 ? -20.962 -29.860 -14.950 1.00 40.22 539 PRO A CA 1
ATOM 4209 C C . PRO A 1 539 ? -20.698 -30.745 -13.718 1.00 40.22 539 PRO A C 1
ATOM 4211 O O . PRO A 1 539 ? -20.502 -30.280 -12.596 1.00 40.22 539 PRO A O 1
ATOM 4214 N N . ARG A 1 540 ? -20.614 -32.056 -13.946 1.00 38.06 540 ARG A N 1
ATOM 4215 C CA . ARG A 1 540 ? -20.022 -33.021 -13.009 1.00 38.06 540 ARG A CA 1
ATOM 4216 C C . ARG A 1 540 ? -18.487 -32.941 -13.059 1.00 38.06 540 ARG A C 1
ATOM 4218 O O . ARG A 1 540 ? -17.957 -32.782 -14.164 1.00 38.06 540 ARG A O 1
ATOM 4225 N N . PRO A 1 541 ? -17.769 -33.163 -11.944 1.00 39.56 541 PRO A N 1
ATOM 4226 C CA . PRO A 1 541 ? -18.093 -32.817 -10.554 1.00 39.56 541 PRO A CA 1
ATOM 4227 C C . PRO A 1 541 ? -17.250 -31.592 -10.109 1.00 39.56 541 PRO A C 1
ATOM 4229 O O . PRO A 1 541 ? -16.045 -31.567 -10.348 1.00 39.56 541 PRO A O 1
ATOM 4232 N N . VAL A 1 542 ? -17.844 -30.550 -9.500 1.00 48.62 542 VAL A N 1
ATOM 4233 C CA . VAL A 1 542 ? -17.154 -29.242 -9.331 1.00 48.62 542 VAL A CA 1
ATOM 4234 C C . VAL A 1 542 ? -17.296 -28.619 -7.929 1.00 48.62 542 VAL A C 1
ATOM 4236 O O . VAL A 1 542 ? -18.335 -28.689 -7.269 1.00 48.62 542 VAL A O 1
ATOM 4239 N N . GLU A 1 543 ? -16.217 -27.989 -7.454 1.00 51.50 543 GLU A N 1
ATOM 4240 C CA . GLU A 1 543 ? -16.043 -27.461 -6.092 1.00 51.50 543 GLU A CA 1
ATOM 4241 C C . GLU A 1 543 ? -16.702 -26.086 -5.853 1.00 51.50 543 GLU A C 1
ATOM 4243 O O . GLU A 1 543 ? -16.044 -25.084 -5.554 1.00 51.50 543 GLU A O 1
ATOM 4248 N N . TYR A 1 544 ? -18.027 -26.015 -5.969 1.00 59.44 544 TYR A N 1
ATOM 4249 C CA . TYR A 1 544 ? -18.747 -24.741 -5.878 1.00 59.44 544 TYR A CA 1
ATOM 4250 C C . TYR A 1 544 ? -18.866 -24.174 -4.454 1.00 59.44 544 TYR A C 1
ATOM 4252 O O . TYR A 1 544 ? -19.155 -24.899 -3.499 1.00 59.44 544 TYR A O 1
ATOM 4260 N N . LEU A 1 545 ? -18.628 -22.867 -4.319 1.00 57.53 545 LEU A N 1
ATOM 4261 C CA . LEU A 1 545 ? -18.705 -22.047 -3.104 1.00 57.53 545 LEU A CA 1
ATOM 4262 C C . LEU A 1 545 ? -20.039 -21.289 -3.007 1.00 57.53 545 LEU A C 1
ATOM 4264 O O . LEU A 1 545 ? -20.590 -21.145 -1.916 1.00 57.53 545 LEU A O 1
ATOM 4268 N N . LEU A 1 546 ? -20.561 -20.807 -4.137 1.00 64.25 546 LEU A N 1
ATOM 4269 C CA . LEU A 1 546 ? -21.788 -20.014 -4.200 1.00 64.25 546 LEU A CA 1
ATOM 4270 C C . LEU A 1 546 ? -22.531 -20.275 -5.515 1.00 64.25 546 LEU A C 1
ATOM 4272 O O . LEU A 1 546 ? -21.899 -20.460 -6.548 1.00 64.25 546 LEU A O 1
ATOM 4276 N N . VAL A 1 547 ? -23.859 -20.303 -5.462 1.00 67.69 547 VAL A N 1
ATOM 4277 C CA . VAL A 1 547 ? -24.756 -20.693 -6.558 1.00 67.69 547 VAL A CA 1
ATOM 4278 C C . VAL A 1 547 ? -25.948 -19.738 -6.604 1.00 67.69 547 VAL A C 1
ATOM 4280 O O . VAL A 1 547 ? -26.463 -19.377 -5.547 1.00 67.69 547 VAL A O 1
ATOM 4283 N N . VAL A 1 548 ? -26.418 -19.363 -7.799 1.00 67.38 548 VAL A N 1
ATOM 4284 C CA . VAL A 1 548 ? -27.690 -18.634 -7.986 1.00 67.38 548 VAL A CA 1
ATOM 4285 C C . VAL A 1 548 ? -28.593 -19.389 -8.948 1.00 67.38 548 VAL A C 1
ATOM 4287 O O . VAL A 1 548 ? -28.154 -19.794 -10.028 1.00 67.38 548 VAL A O 1
ATOM 4290 N N . LEU A 1 549 ? -29.853 -19.548 -8.548 1.00 67.25 549 LEU A N 1
ATOM 4291 C CA . LEU A 1 549 ? -30.878 -20.264 -9.293 1.00 67.25 549 LEU A CA 1
ATOM 4292 C C . LEU A 1 549 ? -32.029 -19.336 -9.731 1.00 67.25 549 LEU A C 1
ATOM 4294 O O . LEU A 1 549 ? -32.388 -18.414 -8.996 1.00 67.25 549 LEU A O 1
ATOM 4298 N N . ASP A 1 550 ? -32.606 -19.625 -10.898 1.00 70.31 550 ASP A N 1
ATOM 4299 C CA . ASP A 1 550 ? -33.680 -18.896 -11.600 1.00 70.31 550 ASP A CA 1
ATOM 4300 C C . ASP A 1 550 ? -34.950 -19.781 -11.691 1.00 70.31 550 ASP A C 1
ATOM 4302 O O . ASP A 1 550 ? -34.811 -20.992 -11.888 1.00 70.31 550 ASP A O 1
ATOM 4306 N N . PRO A 1 551 ? -36.178 -19.264 -11.488 1.00 65.94 551 PRO A N 1
ATOM 4307 C CA . PRO A 1 551 ? -37.372 -20.094 -11.347 1.00 65.94 551 PRO A CA 1
ATOM 4308 C C . PRO A 1 551 ? -37.988 -20.471 -12.701 1.00 65.94 551 PRO A C 1
ATOM 4310 O O . PRO A 1 551 ? -38.289 -19.618 -13.539 1.00 65.94 551 PRO A O 1
ATOM 4313 N N . LEU A 1 552 ? -38.289 -21.758 -12.884 1.00 58.06 552 LEU A N 1
ATOM 4314 C CA . LEU A 1 552 ? -39.014 -22.245 -14.058 1.00 58.06 552 LEU A CA 1
ATOM 4315 C C . LEU A 1 552 ? -40.476 -21.772 -13.994 1.00 58.06 552 LEU A C 1
ATOM 4317 O O . LEU A 1 552 ? -41.267 -22.236 -13.171 1.00 58.06 552 LEU A O 1
ATOM 4321 N N . GLN A 1 553 ? -40.846 -20.816 -14.854 1.00 42.47 553 GLN A N 1
ATOM 4322 C CA . GLN A 1 553 ? -42.143 -20.134 -14.784 1.00 42.47 553 GLN A CA 1
ATOM 4323 C C . GLN A 1 553 ? -43.341 -21.013 -15.189 1.00 42.47 553 GLN A C 1
ATOM 4325 O O . GLN A 1 553 ? -43.873 -20.905 -16.295 1.00 42.47 553 GLN A O 1
ATOM 4330 N N . GLY A 1 554 ? -43.890 -21.768 -14.234 1.00 34.03 554 GLY A N 1
ATOM 4331 C CA . GLY A 1 554 ? -45.224 -22.377 -14.367 1.00 34.03 554 GLY A CA 1
ATOM 4332 C C . GLY A 1 554 ? -46.352 -21.356 -14.621 1.00 34.03 554 GLY A C 1
ATOM 4333 O O . GLY A 1 554 ? -47.385 -21.699 -15.192 1.00 34.03 554 GLY A O 1
ATOM 4334 N N . GLN A 1 555 ? -46.142 -20.078 -14.278 1.00 33.91 555 GLN A N 1
ATOM 4335 C CA . GLN A 1 555 ? -47.124 -18.998 -14.466 1.00 33.91 555 GLN A CA 1
ATOM 4336 C C . GLN A 1 555 ? -47.393 -18.631 -15.937 1.00 33.91 555 GLN A C 1
ATOM 4338 O O . GLN A 1 555 ? -48.443 -18.057 -16.232 1.00 33.91 555 GLN A O 1
ATOM 4343 N N . LEU A 1 556 ? -46.496 -18.967 -16.875 1.00 33.75 556 LEU A N 1
ATOM 4344 C CA . LEU A 1 556 ? -46.784 -18.807 -18.306 1.00 33.75 556 LEU A CA 1
ATOM 4345 C C . LEU A 1 556 ? -47.883 -19.774 -18.767 1.00 33.75 556 LEU A C 1
ATOM 4347 O O . LEU A 1 556 ? -48.717 -19.395 -19.586 1.00 33.75 556 LEU A O 1
ATOM 4351 N N . LEU A 1 557 ? -47.943 -20.977 -18.185 1.00 34.09 557 LEU A N 1
ATOM 4352 C CA . LEU A 1 557 ? -48.993 -21.952 -18.475 1.00 34.09 557 LEU A CA 1
ATOM 4353 C C . LEU A 1 557 ? -50.348 -21.493 -17.917 1.00 34.09 557 LEU A C 1
ATOM 4355 O O . LEU A 1 557 ? -51.343 -21.543 -18.632 1.00 34.09 557 LEU A O 1
ATOM 4359 N N . GLU A 1 558 ? -50.392 -20.962 -16.689 1.00 33.16 558 GLU A N 1
ATOM 4360 C CA . GLU A 1 558 ? -51.626 -20.385 -16.125 1.00 33.16 558 GLU A CA 1
ATOM 4361 C C . GLU A 1 558 ? -52.124 -19.175 -16.931 1.00 33.16 558 GLU A C 1
ATOM 4363 O O . GLU A 1 558 ? -53.325 -19.047 -17.160 1.00 33.16 558 GLU A O 1
ATOM 4368 N N . ARG A 1 559 ? -51.227 -18.308 -17.425 1.00 32.28 559 ARG A N 1
ATOM 4369 C CA . ARG A 1 559 ? -51.617 -17.177 -18.287 1.00 32.28 559 ARG A CA 1
ATOM 4370 C C . ARG A 1 559 ? -52.087 -17.605 -19.675 1.00 32.28 559 ARG A C 1
ATOM 4372 O O . ARG A 1 559 ? -52.991 -16.966 -20.202 1.00 32.28 559 ARG A O 1
ATOM 4379 N N . ALA A 1 560 ? -51.523 -18.669 -20.245 1.00 34.91 560 ALA A N 1
ATOM 4380 C CA . ALA A 1 560 ? -52.011 -19.248 -21.496 1.00 34.91 560 ALA A CA 1
ATOM 4381 C C . ALA A 1 560 ? -53.392 -19.910 -21.323 1.00 34.91 560 ALA A C 1
ATOM 4383 O O . ALA A 1 560 ? -54.258 -19.753 -22.178 1.00 34.91 560 ALA A O 1
ATOM 4384 N N . LEU A 1 561 ? -53.623 -20.594 -20.197 1.00 35.78 561 LEU A N 1
ATOM 4385 C CA . LEU A 1 561 ? -54.899 -21.244 -19.868 1.00 35.78 561 LEU A CA 1
ATOM 4386 C C . LEU A 1 561 ? -56.002 -20.266 -19.422 1.00 35.78 561 LEU A C 1
ATOM 4388 O O . LEU A 1 561 ? -57.174 -20.621 -19.464 1.00 35.78 561 LEU A O 1
ATOM 4392 N N . ALA A 1 562 ? -55.655 -19.044 -19.009 1.00 32.41 562 ALA A N 1
ATOM 4393 C CA . ALA A 1 562 ? -56.612 -18.002 -18.624 1.00 32.41 562 ALA A CA 1
ATOM 4394 C C . ALA A 1 562 ? -57.057 -17.090 -19.791 1.00 32.41 562 ALA A C 1
ATOM 4396 O O . ALA A 1 562 ? -57.782 -16.120 -19.567 1.00 32.41 562 ALA A O 1
ATOM 4397 N N . ALA A 1 563 ? -56.609 -17.360 -21.022 1.00 33.50 563 ALA A N 1
ATOM 4398 C CA . ALA A 1 563 ? -56.766 -16.480 -22.182 1.00 33.50 563 ALA A CA 1
ATOM 4399 C C . ALA A 1 563 ? -57.928 -16.872 -23.124 1.00 33.50 563 ALA A C 1
ATOM 4401 O O . ALA A 1 563 ? -57.780 -16.816 -24.345 1.00 33.50 563 ALA A O 1
ATOM 4402 N N . ASP A 1 564 ? -59.095 -17.230 -22.575 1.00 32.12 564 ASP A N 1
ATOM 4403 C CA . ASP A 1 564 ? -60.317 -17.476 -23.360 1.00 32.12 564 ASP A CA 1
ATOM 4404 C C . ASP A 1 564 ? -60.851 -16.167 -23.983 1.00 32.12 564 ASP A C 1
ATOM 4406 O O . ASP A 1 564 ? -61.677 -15.449 -23.414 1.00 32.12 564 ASP A O 1
ATOM 4410 N N . GLY A 1 565 ? -60.360 -15.844 -25.182 1.00 37.03 565 GLY A N 1
ATOM 4411 C CA . GLY A 1 565 ? -60.768 -14.681 -25.968 1.00 37.03 565 GLY A CA 1
ATOM 4412 C C . GLY A 1 565 ? -60.635 -14.927 -27.480 1.00 37.03 565 GLY A C 1
ATOM 4413 O O . GLY A 1 565 ? -59.668 -15.556 -27.916 1.00 37.03 565 GLY A O 1
ATOM 4414 N N . PRO A 1 566 ? -61.577 -14.446 -28.317 1.00 34.12 566 PRO A N 1
ATOM 4415 C CA . PRO A 1 566 ? -61.629 -14.775 -29.743 1.00 34.12 566 PRO A CA 1
ATOM 4416 C C . PRO A 1 566 ? -60.587 -13.997 -30.572 1.00 34.12 566 PRO A C 1
ATOM 4418 O O . PRO A 1 566 ? -60.915 -13.053 -31.287 1.00 34.12 566 PRO A O 1
ATOM 4421 N N . GLY A 1 567 ? -59.323 -14.418 -30.483 1.00 38.38 567 GLY A N 1
ATOM 4422 C CA . GLY A 1 567 ? -58.204 -13.912 -31.294 1.00 38.38 567 GLY A CA 1
ATOM 4423 C C . GLY A 1 567 ? -57.071 -14.924 -31.536 1.00 38.38 567 GLY A C 1
ATOM 4424 O O . GLY A 1 567 ? -56.051 -14.573 -32.117 1.00 38.38 567 GLY A O 1
ATOM 4425 N N . ALA A 1 568 ? -57.228 -16.177 -31.096 1.00 33.72 568 ALA A N 1
ATOM 4426 C CA . ALA A 1 568 ? -56.165 -17.186 -31.033 1.00 33.72 568 ALA A CA 1
ATOM 4427 C C . ALA A 1 568 ? -55.887 -17.921 -32.366 1.00 33.72 568 ALA A C 1
ATOM 4429 O O . ALA A 1 568 ? -55.787 -19.145 -32.393 1.00 33.72 568 ALA A O 1
ATOM 4430 N N . ALA A 1 569 ? -55.783 -17.186 -33.477 1.00 32.56 569 ALA A N 1
ATOM 4431 C CA . ALA A 1 569 ? -55.344 -17.746 -34.758 1.00 32.56 569 ALA A CA 1
ATOM 4432 C C . ALA A 1 569 ? -53.809 -17.730 -34.858 1.00 32.56 569 ALA A C 1
ATOM 4434 O O . ALA A 1 569 ? -53.170 -18.784 -34.849 1.00 32.56 569 ALA A O 1
ATOM 4435 N N . ASP A 1 570 ? -53.216 -16.533 -34.867 1.00 33.00 570 ASP A N 1
ATOM 4436 C CA . ASP A 1 570 ? -51.788 -16.340 -35.153 1.00 33.00 570 ASP A CA 1
ATOM 4437 C C . ASP A 1 570 ? -50.865 -16.878 -34.041 1.00 33.00 570 ASP A C 1
ATOM 4439 O O . ASP A 1 570 ? -49.775 -17.377 -34.318 1.00 33.00 570 ASP A O 1
ATOM 4443 N N . THR A 1 571 ? -51.318 -16.881 -32.782 1.00 36.97 571 THR A N 1
ATOM 4444 C CA . THR A 1 571 ? -50.533 -17.375 -31.632 1.00 36.97 571 THR A CA 1
ATOM 4445 C C . THR A 1 571 ? -50.248 -18.879 -31.666 1.00 36.97 571 THR A C 1
ATOM 4447 O O . THR A 1 571 ? -49.319 -19.340 -31.003 1.00 36.97 571 THR A O 1
ATOM 4450 N N . THR A 1 572 ? -51.005 -19.667 -32.436 1.00 32.88 572 THR A N 1
ATOM 4451 C CA . THR A 1 572 ? -50.788 -21.123 -32.520 1.00 32.88 572 THR A CA 1
ATOM 4452 C C . THR A 1 572 ? -49.516 -21.499 -33.286 1.00 32.88 572 THR A C 1
ATOM 4454 O O . THR A 1 572 ? -48.915 -22.533 -32.988 1.00 32.88 572 THR A O 1
ATOM 4457 N N . ALA A 1 573 ? -49.052 -20.641 -34.204 1.00 35.47 573 ALA A N 1
ATOM 4458 C CA . ALA A 1 573 ? -47.817 -20.854 -34.958 1.00 35.47 573 ALA A CA 1
ATOM 4459 C C . ALA A 1 573 ? -46.566 -20.684 -34.074 1.00 35.47 573 ALA A C 1
ATOM 4461 O O . ALA A 1 573 ? -45.702 -21.564 -34.045 1.00 35.47 573 ALA A O 1
ATOM 4462 N N . ASP A 1 574 ? -46.501 -19.604 -33.288 1.00 33.59 574 ASP A N 1
ATOM 4463 C CA . ASP A 1 574 ? -45.371 -19.331 -32.386 1.00 33.59 574 ASP A CA 1
ATOM 4464 C C . ASP A 1 574 ? -45.246 -20.381 -31.270 1.00 33.59 574 ASP A C 1
ATOM 4466 O O . ASP A 1 574 ? -44.138 -20.766 -30.885 1.00 33.59 574 ASP A O 1
ATOM 4470 N N . ILE A 1 575 ? -46.371 -20.920 -30.783 1.00 37.28 575 ILE A N 1
ATOM 4471 C CA . ILE A 1 575 ? -46.367 -21.996 -29.781 1.00 37.28 575 ILE A CA 1
ATOM 4472 C C . ILE A 1 575 ? -45.690 -23.260 -30.338 1.00 37.28 575 ILE A C 1
ATOM 4474 O O . ILE A 1 575 ? -44.861 -23.852 -29.641 1.00 37.28 575 ILE A O 1
ATOM 4478 N N . GLN A 1 576 ? -45.959 -23.643 -31.594 1.00 34.88 576 GLN A N 1
ATOM 4479 C CA . GLN A 1 576 ? -45.311 -24.797 -32.241 1.00 34.88 576 GLN A CA 1
ATOM 4480 C C . GLN A 1 576 ? -43.822 -24.570 -32.557 1.00 34.88 576 GLN A C 1
ATOM 4482 O O . GLN A 1 576 ? -43.054 -25.532 -32.604 1.00 34.88 576 GLN A O 1
ATOM 4487 N N . ALA A 1 577 ? -43.389 -23.318 -32.734 1.00 37.28 577 ALA A N 1
ATOM 4488 C CA . ALA A 1 577 ? -41.977 -22.977 -32.912 1.00 37.28 577 ALA A CA 1
ATOM 4489 C C . ALA A 1 577 ? -41.151 -23.075 -31.610 1.00 37.28 577 ALA A C 1
ATOM 4491 O O . ALA A 1 577 ? -39.924 -23.184 -31.666 1.00 37.28 577 ALA A O 1
ATOM 4492 N N . SER A 1 578 ? -41.800 -23.048 -30.441 1.00 34.66 578 SER A N 1
ATOM 4493 C CA . SER A 1 578 ? -41.127 -23.042 -29.136 1.00 34.66 578 SER A CA 1
ATOM 4494 C C . SER A 1 578 ? -40.534 -24.410 -28.728 1.00 34.66 578 SER A C 1
ATOM 4496 O O . SER A 1 578 ? -41.052 -25.460 -29.125 1.00 34.66 578 SER A O 1
ATOM 4498 N N . PRO A 1 579 ? -39.499 -24.447 -27.858 1.00 35.56 579 PRO A N 1
ATOM 4499 C CA . PRO A 1 579 ? -38.990 -25.700 -27.287 1.00 35.56 579 PRO A CA 1
ATOM 4500 C C . PRO A 1 579 ? -40.062 -26.489 -26.520 1.00 35.56 579 PRO A C 1
ATOM 4502 O O . PRO A 1 579 ? -40.090 -27.715 -26.581 1.00 35.56 579 PRO A O 1
ATOM 4505 N N . VAL A 1 580 ? -40.983 -25.786 -25.850 1.00 35.81 580 VAL A N 1
ATOM 4506 C CA . VAL A 1 580 ? -42.114 -26.384 -25.121 1.00 35.81 580 VAL A CA 1
ATOM 4507 C C . VAL A 1 580 ? -43.120 -27.017 -26.087 1.00 35.81 580 VAL A C 1
ATOM 4509 O O . VAL A 1 580 ? -43.626 -28.099 -25.810 1.00 35.81 580 VAL A O 1
ATOM 4512 N N . GLY A 1 581 ? -43.359 -26.402 -27.250 1.00 36.44 581 GLY A N 1
ATOM 4513 C CA . GLY A 1 581 ? -44.192 -26.970 -28.315 1.00 36.44 581 GLY A CA 1
ATOM 4514 C C . GLY A 1 581 ? -43.640 -28.288 -28.861 1.00 36.44 581 GLY A C 1
ATOM 4515 O O . GLY A 1 581 ? -44.405 -29.225 -29.079 1.00 36.44 581 GLY A O 1
ATOM 4516 N N . ARG A 1 582 ? -42.311 -28.404 -29.001 1.00 37.28 582 ARG A N 1
ATOM 4517 C CA . ARG A 1 582 ? -41.652 -29.675 -29.357 1.00 37.28 582 ARG A CA 1
ATOM 4518 C C . ARG A 1 582 ? -41.754 -30.709 -28.238 1.00 37.28 582 ARG A C 1
ATOM 4520 O O . ARG A 1 582 ? -42.146 -31.838 -28.506 1.00 37.28 582 ARG A O 1
ATOM 4527 N N . LEU A 1 583 ? -41.503 -30.309 -26.990 1.00 34.81 583 LEU A N 1
ATOM 4528 C CA . LEU A 1 583 ? -41.635 -31.198 -25.831 1.00 34.81 583 LEU A CA 1
ATOM 4529 C C . LEU A 1 583 ? -43.064 -31.759 -25.695 1.00 34.81 583 LEU A C 1
ATOM 4531 O O . LEU A 1 583 ? -43.243 -32.925 -25.366 1.00 34.81 583 LEU A O 1
ATOM 4535 N N . LEU A 1 584 ? -44.086 -30.948 -25.987 1.00 31.47 584 LEU A N 1
ATOM 4536 C CA . LEU A 1 584 ? -45.490 -31.371 -25.991 1.00 31.47 584 LEU A CA 1
ATOM 4537 C C . LEU A 1 584 ? -45.860 -32.250 -27.197 1.00 31.47 584 LEU A C 1
ATOM 4539 O O . LEU A 1 584 ? -46.764 -33.073 -27.072 1.00 31.47 584 LEU A O 1
ATOM 4543 N N . ALA A 1 585 ? -45.167 -32.119 -28.332 1.00 35.44 585 ALA A N 1
ATOM 4544 C CA . ALA A 1 585 ? -45.332 -33.018 -29.474 1.00 35.44 585 ALA A CA 1
ATOM 4545 C C . ALA A 1 585 ? -44.759 -34.418 -29.179 1.00 35.44 585 ALA A C 1
ATOM 4547 O O . ALA A 1 585 ? -45.443 -35.411 -29.419 1.00 35.44 585 ALA A O 1
ATOM 4548 N N . ASP A 1 586 ? -43.569 -34.497 -28.573 1.00 36.00 586 ASP A N 1
ATOM 4549 C CA . ASP A 1 586 ? -42.946 -35.767 -28.157 1.00 36.00 586 ASP A CA 1
ATOM 4550 C C . ASP A 1 586 ? -43.682 -36.447 -26.979 1.00 36.00 586 ASP A C 1
ATOM 4552 O O . ASP A 1 586 ? -43.537 -37.650 -26.757 1.00 36.00 586 ASP A O 1
ATOM 4556 N N . LEU A 1 587 ? -44.500 -35.697 -26.228 1.00 30.88 587 LEU A N 1
ATOM 4557 C CA . LEU A 1 587 ? -45.330 -36.198 -25.122 1.00 30.88 587 LEU A CA 1
ATOM 4558 C C . LEU A 1 587 ? -46.790 -36.504 -25.516 1.00 30.88 587 LEU A C 1
ATOM 4560 O O . LEU A 1 587 ? -47.574 -36.919 -24.658 1.00 30.88 587 LEU A O 1
ATOM 4564 N N . ALA A 1 588 ? -47.180 -36.328 -26.782 1.00 25.36 588 ALA A N 1
ATOM 4565 C CA . ALA A 1 588 ? -48.540 -36.602 -27.245 1.00 25.36 588 ALA A CA 1
ATOM 4566 C C . ALA A 1 588 ? -48.772 -38.119 -27.464 1.00 25.36 588 ALA A C 1
ATOM 4568 O O . ALA A 1 588 ? -48.141 -38.720 -28.336 1.00 25.36 588 ALA A O 1
ATOM 4569 N N . PRO A 1 589 ? -49.690 -38.779 -26.727 1.00 28.95 589 PRO A N 1
ATOM 4570 C CA . PRO A 1 589 ? -49.888 -40.219 -26.856 1.00 28.95 589 PRO A CA 1
ATOM 4571 C C . PRO A 1 589 ? -50.653 -40.576 -28.139 1.00 28.95 589 PRO A C 1
ATOM 4573 O O . PRO A 1 589 ? -51.828 -40.235 -28.298 1.00 28.95 589 PRO A O 1
ATOM 4576 N N . HIS A 1 590 ? -50.018 -41.344 -29.030 1.00 31.16 590 HIS A N 1
ATOM 4577 C CA . HIS A 1 590 ? -50.711 -41.990 -30.147 1.00 31.16 590 HIS A CA 1
ATOM 4578 C C . HIS A 1 590 ? -51.830 -42.910 -29.630 1.00 31.16 590 HIS A C 1
ATOM 4580 O O . HIS A 1 590 ? -51.602 -43.798 -28.808 1.00 31.16 590 HIS A O 1
ATOM 4586 N N . GLN A 1 591 ? -53.053 -42.717 -30.131 1.00 26.25 591 GLN A N 1
ATOM 4587 C CA . GLN A 1 591 ? -54.209 -43.517 -29.726 1.00 26.25 591 GLN A CA 1
ATOM 4588 C C . GLN A 1 591 ? -54.157 -44.926 -30.341 1.00 26.25 591 GLN A C 1
ATOM 4590 O O . GLN A 1 591 ? -54.296 -45.091 -31.551 1.00 26.25 591 GLN A O 1
ATOM 4595 N N . GLY A 1 592 ? -54.003 -45.945 -29.492 1.00 27.38 592 GLY A N 1
ATOM 4596 C CA . GLY A 1 592 ? -54.050 -47.362 -29.864 1.00 27.38 592 GLY A CA 1
ATOM 4597 C C . GLY A 1 592 ? -53.908 -48.262 -28.633 1.00 27.38 592 GLY A C 1
ATOM 4598 O O . GLY A 1 592 ? -52.827 -48.378 -28.070 1.00 27.38 592 GLY A O 1
ATOM 4599 N N . ALA A 1 593 ? -55.010 -48.861 -28.180 1.00 25.67 593 ALA A N 1
ATOM 4600 C CA . ALA A 1 593 ? -55.078 -49.691 -26.967 1.00 25.67 593 ALA A CA 1
ATOM 4601 C C . ALA A 1 593 ? -54.950 -51.204 -27.296 1.00 25.67 593 ALA A C 1
ATOM 4603 O O . ALA A 1 593 ? -55.012 -51.543 -28.480 1.00 25.67 593 ALA A O 1
ATOM 4604 N N . PRO A 1 594 ? -54.882 -52.141 -26.315 1.00 39.22 594 PRO A N 1
ATOM 4605 C CA . PRO A 1 594 ? -54.797 -51.984 -24.849 1.00 39.22 594 PRO A CA 1
ATOM 4606 C C . PRO A 1 594 ? -53.676 -52.827 -24.171 1.00 39.22 594 PRO A C 1
ATOM 4608 O O . PRO A 1 594 ? -53.187 -53.800 -24.738 1.00 39.22 594 PRO A O 1
ATOM 4611 N N . GLY A 1 595 ? -53.346 -52.553 -22.899 1.00 25.33 595 GLY A N 1
ATOM 4612 C CA . GLY A 1 595 ? -52.535 -53.468 -22.064 1.00 25.33 595 GLY A CA 1
ATOM 4613 C C . GLY A 1 595 ? -51.800 -52.779 -20.894 1.00 25.33 595 GLY A C 1
ATOM 4614 O O . GLY A 1 595 ? -51.406 -51.628 -21.066 1.00 25.33 595 GLY A O 1
ATOM 4615 N N . PRO A 1 596 ? -51.633 -53.407 -19.706 1.00 45.81 596 PRO A N 1
ATOM 4616 C CA . PRO A 1 596 ? -51.178 -52.696 -18.501 1.00 45.81 596 PRO A CA 1
ATOM 4617 C C . PRO A 1 596 ? -49.746 -53.016 -18.010 1.00 45.81 596 PRO A C 1
ATOM 4619 O O . PRO A 1 596 ? -49.155 -54.029 -18.370 1.00 45.81 596 PRO A O 1
ATOM 4622 N N . ALA A 1 597 ? -49.321 -52.198 -17.034 1.00 26.03 597 ALA A N 1
ATOM 4623 C CA . ALA A 1 597 ? -48.221 -52.362 -16.067 1.00 26.03 597 ALA A CA 1
ATOM 4624 C C . ALA A 1 597 ? -46.786 -51.939 -16.467 1.00 26.03 597 ALA A C 1
ATOM 4626 O O . ALA A 1 597 ? -46.188 -52.426 -17.419 1.00 26.03 597 ALA A O 1
ATOM 4627 N N . GLY A 1 598 ? -46.204 -51.088 -15.611 1.00 28.61 598 GLY A N 1
ATOM 4628 C CA . GLY A 1 598 ? -44.768 -51.054 -15.285 1.00 28.61 598 GLY A CA 1
ATOM 4629 C C . GLY A 1 598 ? -44.582 -51.437 -13.801 1.00 28.61 598 GLY A C 1
ATOM 4630 O O . GLY A 1 598 ? -45.515 -52.016 -13.236 1.00 28.61 598 GLY A O 1
ATOM 4631 N N . PRO A 1 599 ? -43.479 -51.069 -13.109 1.00 46.03 599 PRO A N 1
ATOM 4632 C CA . PRO A 1 599 ? -42.289 -50.330 -13.559 1.00 46.03 599 PRO A CA 1
ATOM 4633 C C . PRO A 1 599 ? -40.963 -51.111 -13.345 1.00 46.03 599 PRO A C 1
ATOM 4635 O O . PRO A 1 599 ? -40.955 -52.163 -12.710 1.00 46.03 599 PRO A O 1
ATOM 4638 N N . GLY A 1 600 ? -39.813 -50.571 -13.783 1.00 23.72 600 GLY A N 1
ATOM 4639 C CA . GLY A 1 600 ? -38.505 -51.137 -13.406 1.00 23.72 600 GLY A CA 1
ATOM 4640 C C . GLY A 1 600 ? -37.258 -50.425 -13.954 1.00 23.72 600 GLY A C 1
ATOM 4641 O O . GLY A 1 600 ? -37.125 -50.218 -15.156 1.00 23.72 600 GLY A O 1
ATOM 4642 N N . LEU A 1 601 ? -36.318 -50.107 -13.058 1.00 24.67 601 LEU A N 1
ATOM 4643 C CA . LEU A 1 601 ? -34.888 -49.898 -13.353 1.00 24.67 601 LEU A CA 1
ATOM 4644 C C . LEU A 1 601 ? -34.210 -51.298 -13.474 1.00 24.67 601 LEU A C 1
ATOM 4646 O O . LEU A 1 601 ? -34.764 -52.259 -12.949 1.00 24.67 601 LEU A O 1
ATOM 4650 N N . LEU A 1 602 ? -33.039 -51.537 -14.092 1.00 22.73 602 LEU A N 1
ATOM 4651 C CA . LEU A 1 602 ? -31.936 -50.655 -14.514 1.00 22.73 602 LEU A CA 1
ATOM 4652 C C . LEU A 1 602 ? -31.078 -51.334 -15.631 1.00 22.73 602 LEU A C 1
ATOM 4654 O O . LEU A 1 602 ? -30.710 -52.490 -15.483 1.00 22.73 602 LEU A O 1
ATOM 4658 N N . ARG A 1 603 ? -30.729 -50.581 -16.691 1.00 26.11 603 ARG A N 1
ATOM 4659 C CA . ARG A 1 603 ? -29.620 -50.730 -17.687 1.00 26.11 603 ARG A CA 1
ATOM 4660 C C . ARG A 1 603 ? -29.240 -52.085 -18.363 1.00 26.11 603 ARG A C 1
ATOM 4662 O O . ARG A 1 603 ? -28.761 -53.021 -17.742 1.00 26.11 603 ARG A O 1
ATOM 4669 N N . SER A 1 604 ? -29.215 -51.997 -19.705 1.00 28.41 604 SER A N 1
ATOM 4670 C CA . SER A 1 604 ? -28.275 -52.591 -20.691 1.00 28.41 604 SER A CA 1
ATOM 4671 C C . SER A 1 604 ? -28.120 -54.115 -20.850 1.00 28.41 604 SER A C 1
ATOM 4673 O O . SER A 1 604 ? -27.382 -54.744 -20.102 1.00 28.41 604 SER A O 1
ATOM 4675 N N . PHE A 1 605 ? -28.610 -54.635 -21.984 1.00 22.97 605 PHE A N 1
ATOM 4676 C CA . PHE A 1 605 ? -27.788 -55.245 -23.052 1.00 22.97 605 PHE A CA 1
ATOM 4677 C C . PHE A 1 605 ? -28.612 -55.329 -24.356 1.00 22.97 605 PHE A C 1
ATOM 4679 O O . PHE A 1 605 ? -29.836 -55.409 -24.293 1.00 22.97 605 PHE A O 1
ATOM 4686 N N . CYS A 1 606 ? -27.958 -55.338 -25.524 1.00 23.25 606 CYS A N 1
ATOM 4687 C CA . CYS A 1 606 ? -28.599 -55.629 -26.814 1.00 23.25 606 CYS A CA 1
ATOM 4688 C C . CYS A 1 606 ? -27.924 -56.830 -27.488 1.00 23.25 606 CYS A C 1
ATOM 4690 O O . CYS A 1 606 ? -26.713 -56.818 -27.704 1.00 23.25 606 CYS A O 1
ATOM 4692 N N . THR A 1 607 ? -28.720 -57.821 -27.882 1.00 26.27 607 THR A N 1
ATOM 4693 C CA . THR A 1 607 ? -28.364 -58.887 -28.833 1.00 26.27 607 THR A CA 1
ATOM 4694 C C . THR A 1 607 ? -29.516 -59.054 -29.832 1.00 26.27 607 THR A C 1
ATOM 4696 O O . THR A 1 607 ? -30.647 -58.665 -29.547 1.00 26.27 607 THR A O 1
ATOM 4699 N N . ALA A 1 608 ? -29.217 -59.522 -31.046 1.00 35.62 608 ALA A N 1
ATOM 4700 C CA . ALA A 1 608 ? -30.018 -59.180 -32.229 1.00 35.62 608 ALA A CA 1
ATOM 4701 C C . ALA A 1 608 ? -31.281 -60.032 -32.483 1.00 35.62 608 ALA A C 1
ATOM 4703 O O . ALA A 1 608 ? -32.119 -59.625 -33.285 1.00 35.62 608 ALA A O 1
ATOM 4704 N N . ASP A 1 609 ? -31.442 -61.182 -31.820 1.00 29.11 609 ASP A N 1
ATOM 4705 C CA . ASP A 1 609 ? -32.475 -62.172 -32.155 1.00 29.11 609 ASP A CA 1
ATOM 4706 C C . ASP A 1 609 ? -33.561 -62.291 -31.075 1.00 29.11 609 ASP A C 1
ATOM 4708 O O . ASP A 1 609 ? -33.353 -62.837 -29.990 1.00 29.11 609 ASP A O 1
ATOM 4712 N N . GLY A 1 610 ? -34.761 -61.794 -31.385 1.00 34.97 610 GLY A N 1
ATOM 4713 C CA . GLY A 1 610 ? -35.875 -61.715 -30.439 1.00 34.97 610 GLY A CA 1
ATOM 4714 C C . GLY A 1 610 ? -36.532 -63.062 -30.114 1.00 34.97 610 GLY A C 1
ATOM 4715 O O . GLY A 1 610 ? -37.438 -63.501 -30.825 1.00 34.97 610 GLY A O 1
ATOM 4716 N N . ARG A 1 611 ? -36.156 -63.677 -28.984 1.00 24.19 611 ARG A N 1
ATOM 4717 C CA . ARG A 1 611 ? -36.941 -64.722 -28.293 1.00 24.19 611 ARG A CA 1
ATOM 4718 C C . ARG A 1 611 ? -36.901 -64.525 -26.777 1.00 24.19 611 ARG A C 1
ATOM 4720 O O . ARG A 1 611 ? -35.862 -64.195 -26.218 1.00 24.19 611 ARG A O 1
ATOM 4727 N N . VAL A 1 612 ? -38.037 -64.751 -26.115 1.00 23.86 612 VAL A N 1
ATOM 4728 C CA . VAL A 1 612 ? -38.207 -64.564 -24.664 1.00 23.86 612 VAL A CA 1
ATOM 4729 C C . VAL A 1 612 ? -38.162 -65.910 -23.940 1.00 23.86 612 VAL A C 1
ATOM 4731 O O . VAL A 1 612 ? -38.843 -66.852 -24.342 1.00 23.86 612 VAL A O 1
ATOM 4734 N N . ALA A 1 613 ? -37.415 -65.976 -22.838 1.00 21.77 613 ALA A N 1
ATOM 4735 C CA . ALA A 1 613 ? -37.484 -67.040 -21.839 1.00 21.77 613 ALA A CA 1
ATOM 4736 C C . ALA A 1 613 ? -37.344 -66.425 -20.434 1.00 21.77 613 ALA A C 1
ATOM 4738 O O . ALA A 1 613 ? -36.625 -65.443 -20.255 1.00 21.77 613 ALA A O 1
ATOM 4739 N N . ALA A 1 614 ? -38.068 -66.964 -19.451 1.00 24.22 614 ALA A N 1
ATOM 4740 C CA . ALA A 1 614 ? -38.142 -66.399 -18.103 1.00 24.22 614 ALA A CA 1
ATOM 4741 C C . ALA A 1 614 ? -36.942 -66.792 -17.222 1.00 24.22 614 ALA A C 1
ATOM 4743 O O . ALA A 1 614 ? -36.358 -67.860 -17.403 1.00 24.22 614 ALA A O 1
ATOM 4744 N N . VAL A 1 615 ? -36.635 -65.967 -16.214 1.00 22.64 615 VAL A N 1
ATOM 4745 C CA . VAL A 1 615 ? -35.649 -66.276 -15.165 1.00 22.64 615 VAL A CA 1
ATOM 4746 C C . VAL A 1 615 ? -36.270 -66.072 -13.781 1.00 22.64 615 VAL A C 1
ATOM 4748 O O . VAL A 1 615 ? -36.963 -65.091 -13.521 1.00 22.64 615 VAL A O 1
ATOM 4751 N N . THR A 1 616 ? -36.025 -67.040 -12.903 1.00 22.84 616 THR A N 1
ATOM 4752 C CA . THR A 1 616 ? -36.456 -67.093 -11.501 1.00 22.84 616 THR A CA 1
ATOM 4753 C C . THR A 1 616 ? -35.580 -66.238 -10.585 1.00 22.84 616 THR A C 1
ATOM 4755 O O . THR A 1 616 ? -34.373 -66.144 -10.796 1.00 22.84 616 THR A O 1
ATOM 4758 N N . VAL A 1 617 ? -36.149 -65.716 -9.496 1.00 24.03 617 VAL A N 1
ATOM 4759 C CA . VAL A 1 617 ? -35.366 -65.159 -8.378 1.00 24.03 617 VAL A CA 1
ATOM 4760 C C . VAL A 1 617 ? -34.759 -66.308 -7.560 1.00 24.03 617 VAL A C 1
ATOM 4762 O O . VAL A 1 617 ? -35.496 -67.191 -7.128 1.00 24.03 617 VAL A O 1
ATOM 4765 N N . ASP A 1 618 ? -33.443 -66.290 -7.321 1.00 25.34 618 ASP A N 1
ATOM 4766 C CA . ASP A 1 618 ? -32.784 -67.155 -6.327 1.00 25.34 618 ASP A CA 1
ATOM 4767 C C . ASP A 1 618 ? -32.687 -66.414 -4.978 1.00 25.34 618 ASP A C 1
ATOM 4769 O O . ASP A 1 618 ? -32.217 -65.279 -4.897 1.00 25.34 618 ASP A O 1
ATOM 4773 N N . GLU A 1 619 ? -33.152 -67.049 -3.903 1.00 28.61 619 GLU A N 1
ATOM 4774 C CA . GLU A 1 619 ? -33.412 -66.438 -2.588 1.00 28.61 619 GLU A CA 1
ATOM 4775 C C . GLU A 1 619 ? -32.166 -66.297 -1.685 1.00 28.61 619 GLU A C 1
ATOM 4777 O O . GLU A 1 619 ? -32.264 -65.939 -0.510 1.00 28.61 619 GLU A O 1
ATOM 4782 N N . ARG A 1 620 ? -30.968 -66.608 -2.191 1.00 32.38 620 ARG A N 1
ATOM 4783 C CA . ARG A 1 620 ? -29.833 -67.021 -1.342 1.00 32.38 620 ARG A CA 1
ATOM 4784 C C . ARG A 1 620 ? -28.893 -65.929 -0.818 1.00 32.38 620 ARG A C 1
ATOM 4786 O O . ARG A 1 620 ? -27.938 -66.269 -0.118 1.00 32.38 620 ARG A O 1
ATOM 4793 N N . ARG A 1 621 ? -29.129 -64.638 -1.091 1.00 34.16 621 ARG A N 1
ATOM 4794 C CA . ARG A 1 621 ? -28.303 -63.531 -0.550 1.00 34.16 621 ARG A CA 1
ATOM 4795 C C . ARG A 1 621 ? -29.083 -62.241 -0.246 1.00 34.16 621 ARG A C 1
ATOM 4797 O O . ARG A 1 621 ? -29.005 -61.296 -1.018 1.00 34.16 621 ARG A O 1
ATOM 4804 N N . LEU A 1 622 ? -29.741 -62.170 0.919 1.00 31.14 622 LEU A N 1
ATOM 4805 C CA . LEU A 1 622 ? -29.795 -60.974 1.793 1.00 31.14 622 LEU A CA 1
ATOM 4806 C C . LEU A 1 622 ? -30.494 -61.288 3.134 1.00 31.14 622 LEU A C 1
ATOM 4808 O O . LEU A 1 622 ? -31.397 -62.117 3.206 1.00 31.14 622 LEU A O 1
ATOM 4812 N N . ASN A 1 623 ? -30.059 -60.648 4.226 1.00 37.56 623 ASN A N 1
ATOM 4813 C CA . ASN A 1 623 ? -30.397 -61.088 5.587 1.00 37.56 623 ASN A CA 1
ATOM 4814 C C . ASN A 1 623 ? -31.772 -60.604 6.095 1.00 37.56 623 ASN A C 1
ATOM 4816 O O . ASN A 1 623 ? -32.111 -59.420 6.045 1.00 37.56 623 ASN A O 1
ATOM 4820 N N . GLY A 1 624 ? -32.542 -61.528 6.686 1.00 42.00 624 GLY A N 1
ATOM 4821 C CA . GLY A 1 624 ? -33.972 -61.387 7.013 1.00 42.00 624 GLY A CA 1
ATOM 4822 C C . GLY A 1 624 ? -34.380 -60.391 8.113 1.00 42.00 624 GLY A C 1
ATOM 4823 O O . GLY A 1 624 ? -35.466 -60.527 8.679 1.00 42.00 624 GLY A O 1
ATOM 4824 N N . ALA A 1 625 ? -33.560 -59.402 8.469 1.00 39.50 625 ALA A N 1
ATOM 4825 C CA . ALA A 1 625 ? -33.980 -58.304 9.347 1.00 39.50 625 ALA A CA 1
ATOM 4826 C C . ALA A 1 625 ? -34.843 -57.280 8.581 1.00 39.50 625 ALA A C 1
ATOM 4828 O O . ALA A 1 625 ? -35.992 -57.027 8.947 1.00 39.50 625 ALA A O 1
ATOM 4829 N N . TRP A 1 626 ? -34.323 -56.762 7.465 1.00 36.12 626 TRP A N 1
ATOM 4830 C CA . TRP A 1 626 ? -34.918 -55.649 6.716 1.00 36.12 626 TRP A CA 1
ATOM 4831 C C . TRP A 1 626 ? -36.233 -56.009 6.009 1.00 36.12 626 TRP A C 1
ATOM 4833 O O . TRP A 1 626 ? -37.185 -55.230 6.039 1.00 36.12 626 TRP A O 1
ATOM 4843 N N . ALA A 1 627 ? -36.340 -57.224 5.460 1.00 38.41 627 ALA A N 1
ATOM 4844 C CA . ALA A 1 627 ? -37.551 -57.693 4.777 1.00 38.41 627 ALA A CA 1
ATOM 4845 C C . ALA A 1 627 ? -38.805 -57.715 5.681 1.00 38.41 627 ALA A C 1
ATOM 4847 O O . ALA A 1 627 ? -39.925 -57.558 5.194 1.00 38.41 627 ALA A O 1
ATOM 4848 N N . ARG A 1 628 ? -38.633 -57.876 7.003 1.00 40.22 628 ARG A N 1
ATOM 4849 C CA . ARG A 1 628 ? -39.741 -57.840 7.975 1.00 40.22 628 ARG A CA 1
ATOM 4850 C C . ARG A 1 628 ? -40.180 -56.412 8.305 1.00 40.22 628 ARG A C 1
ATOM 4852 O O . ARG A 1 628 ? -41.379 -56.171 8.411 1.00 40.22 628 ARG A O 1
ATOM 4859 N N . ALA A 1 629 ? -39.240 -55.469 8.394 1.00 39.62 629 ALA A N 1
ATOM 4860 C CA . ALA A 1 629 ? -39.546 -54.054 8.604 1.00 39.62 629 ALA A CA 1
ATOM 4861 C C . ALA A 1 629 ? -40.315 -53.451 7.413 1.00 39.62 629 ALA A C 1
ATOM 4863 O O . ALA A 1 629 ? -41.323 -52.776 7.614 1.00 39.62 629 ALA A O 1
ATOM 4864 N N . LEU A 1 630 ? -39.896 -53.760 6.179 1.00 39.38 630 LEU A N 1
ATOM 4865 C CA . LEU A 1 630 ? -40.552 -53.284 4.954 1.00 39.38 630 LEU A CA 1
ATOM 4866 C C . LEU A 1 630 ? -42.016 -53.742 4.843 1.00 39.38 630 LEU A C 1
ATOM 4868 O O . LEU A 1 630 ? -42.886 -52.910 4.589 1.00 39.38 630 LEU A O 1
ATOM 4872 N N . ARG A 1 631 ? -42.315 -55.024 5.111 1.00 40.06 631 ARG A N 1
ATOM 4873 C CA . ARG A 1 631 ? -43.705 -55.527 5.119 1.00 40.06 631 ARG A CA 1
ATOM 4874 C C . ARG A 1 631 ? -44.553 -54.837 6.196 1.00 40.06 631 ARG A C 1
ATOM 4876 O O . ARG A 1 631 ? -45.595 -54.273 5.879 1.00 40.06 631 ARG A O 1
ATOM 4883 N N . GLN A 1 632 ? -44.052 -54.754 7.434 1.00 45.19 632 GLN A N 1
ATOM 4884 C CA . GLN A 1 632 ? -44.759 -54.074 8.531 1.00 45.19 632 GLN A CA 1
ATOM 4885 C C . GLN A 1 632 ? -44.995 -52.572 8.299 1.00 45.19 632 GLN A C 1
ATOM 4887 O O . GLN A 1 632 ? -45.895 -52.005 8.920 1.00 45.19 632 GLN A O 1
ATOM 4892 N N . HIS A 1 633 ? -44.199 -51.912 7.452 1.00 39.28 633 HIS A N 1
ATOM 4893 C CA . HIS A 1 633 ? -44.425 -50.516 7.083 1.00 39.28 633 HIS A CA 1
ATOM 4894 C C . HIS A 1 633 ? -45.480 -50.390 5.973 1.00 39.28 633 HIS A C 1
ATOM 4896 O O . HIS A 1 633 ? -46.408 -49.594 6.109 1.00 39.28 633 HIS A O 1
ATOM 4902 N N . ALA A 1 634 ? -45.397 -51.227 4.931 1.00 37.78 634 ALA A N 1
ATOM 4903 C CA . ALA A 1 634 ? -46.368 -51.259 3.836 1.00 37.78 634 ALA A CA 1
ATOM 4904 C C . ALA A 1 634 ? -47.800 -51.540 4.331 1.00 37.78 634 ALA A C 1
ATOM 4906 O O . ALA A 1 634 ? -48.716 -50.778 4.019 1.00 37.78 634 ALA A O 1
ATOM 4907 N N . ASP A 1 635 ? -47.988 -52.558 5.179 1.00 44.38 635 ASP A N 1
ATOM 4908 C CA . ASP A 1 635 ? -49.310 -52.936 5.704 1.00 44.38 635 ASP A CA 1
ATOM 4909 C C . ASP A 1 635 ? -49.987 -51.785 6.475 1.00 44.38 635 ASP A C 1
ATOM 4911 O O . ASP A 1 635 ? -51.201 -51.584 6.384 1.00 44.38 635 ASP A O 1
ATOM 4915 N N . ARG A 1 636 ? -49.201 -50.980 7.207 1.00 42.12 636 ARG A N 1
ATOM 4916 C CA . ARG A 1 636 ? -49.698 -49.820 7.969 1.00 42.12 636 ARG A CA 1
ATOM 4917 C C . ARG A 1 636 ? -50.121 -48.664 7.067 1.00 42.12 636 ARG A C 1
ATOM 4919 O O . ARG A 1 636 ? -51.130 -48.024 7.354 1.00 42.12 636 ARG A O 1
ATOM 4926 N N . VAL A 1 637 ? -49.380 -48.402 5.989 1.00 39.56 637 VAL A N 1
ATOM 4927 C CA . VAL A 1 637 ? -49.715 -47.347 5.016 1.00 39.56 637 VAL A CA 1
ATOM 4928 C C . VAL A 1 637 ? -50.995 -47.709 4.257 1.00 39.56 637 VAL A C 1
ATOM 4930 O O . VAL A 1 637 ? -51.907 -46.886 4.167 1.00 39.56 637 VAL A O 1
ATOM 4933 N N . THR A 1 638 ? -51.130 -48.960 3.813 1.00 40.62 638 THR A N 1
ATOM 4934 C CA . THR A 1 638 ? -52.337 -49.443 3.121 1.00 40.62 638 THR A CA 1
ATOM 4935 C C . THR A 1 638 ? -53.577 -49.389 4.023 1.00 40.62 638 THR A C 1
ATOM 4937 O O . THR A 1 638 ? -54.631 -48.919 3.593 1.00 40.62 638 THR A O 1
ATOM 4940 N N . GLN A 1 639 ? -53.464 -49.773 5.304 1.00 44.88 639 GLN A N 1
ATOM 4941 C CA . GLN A 1 639 ? -54.572 -49.646 6.266 1.00 44.88 639 GLN A CA 1
ATOM 4942 C C . GLN A 1 639 ? -54.922 -48.194 6.640 1.00 44.88 639 GLN A C 1
ATOM 4944 O O . GLN A 1 639 ? -56.051 -47.936 7.059 1.00 44.88 639 GLN A O 1
ATOM 4949 N N . ALA A 1 640 ? -53.993 -47.242 6.503 1.00 39.03 640 ALA A N 1
ATOM 4950 C CA . ALA A 1 640 ? -54.280 -45.822 6.706 1.00 39.03 640 ALA A CA 1
ATOM 4951 C C . ALA A 1 640 ? -55.062 -45.230 5.519 1.00 39.03 640 ALA A C 1
ATOM 4953 O O . ALA A 1 640 ? -56.094 -44.591 5.722 1.00 39.03 640 ALA A O 1
ATOM 4954 N N . LEU A 1 641 ? -54.626 -45.510 4.286 1.00 38.66 641 LEU A N 1
ATOM 4955 C CA . LEU A 1 641 ? -55.274 -45.022 3.061 1.00 38.66 641 LEU A CA 1
ATOM 4956 C C . LEU A 1 641 ? -56.706 -45.561 2.904 1.00 38.66 641 LEU A C 1
ATOM 4958 O O . LEU A 1 641 ? -57.630 -44.785 2.654 1.00 38.66 641 LEU A O 1
ATOM 4962 N N . LEU A 1 642 ? -56.921 -46.856 3.171 1.00 41.81 642 LEU A N 1
ATOM 4963 C CA . LEU A 1 642 ? -58.255 -47.475 3.149 1.00 41.81 642 LEU A CA 1
ATOM 4964 C C . LEU A 1 642 ? -59.230 -46.886 4.186 1.00 41.81 642 LEU A C 1
ATOM 4966 O O . LEU A 1 642 ? -60.440 -47.017 4.024 1.00 41.81 642 LEU A O 1
ATOM 4970 N N . ARG A 1 643 ? -58.737 -46.215 5.238 1.00 41.50 643 ARG A N 1
ATOM 4971 C CA . ARG A 1 643 ? -59.581 -45.507 6.217 1.00 41.50 643 ARG A CA 1
ATOM 4972 C C . ARG A 1 643 ? -59.912 -44.070 5.816 1.00 41.50 643 ARG A C 1
ATOM 4974 O O . ARG A 1 643 ? -60.923 -43.556 6.279 1.00 41.50 643 ARG A O 1
ATOM 4981 N N . GLN A 1 644 ? -59.112 -43.428 4.962 1.00 39.97 644 GLN A N 1
ATOM 4982 C CA . GLN A 1 644 ? -59.398 -42.069 4.480 1.00 39.97 644 GLN A CA 1
ATOM 4983 C C . GLN A 1 644 ? -60.344 -42.043 3.271 1.00 39.97 644 GLN A C 1
ATOM 4985 O O . GLN A 1 644 ? -61.088 -41.081 3.116 1.00 39.97 644 GLN A O 1
ATOM 4990 N N . GLN A 1 645 ? -60.383 -43.099 2.451 1.00 36.94 645 GLN A N 1
ATOM 4991 C CA . GLN A 1 645 ? -61.302 -43.180 1.303 1.00 36.94 645 GLN A CA 1
ATOM 4992 C C . GLN A 1 645 ? -62.742 -43.600 1.665 1.00 36.94 645 GLN A C 1
ATOM 4994 O O . GLN A 1 645 ? -63.614 -43.585 0.804 1.00 36.94 645 GLN A O 1
ATOM 4999 N N . ALA A 1 646 ? -63.015 -43.944 2.928 1.00 37.91 646 ALA A N 1
ATOM 5000 C CA . ALA A 1 646 ? -64.319 -44.440 3.384 1.00 37.91 646 ALA A CA 1
ATOM 5001 C C . ALA A 1 646 ? -65.255 -43.359 3.977 1.00 37.91 646 ALA A C 1
ATOM 5003 O O . ALA A 1 646 ? -66.299 -43.704 4.525 1.00 37.91 646 ALA A O 1
ATOM 5004 N N . ALA A 1 647 ? -64.880 -42.072 3.929 1.00 37.00 647 ALA A N 1
ATOM 5005 C CA . ALA A 1 647 ? -65.550 -41.009 4.693 1.00 37.00 647 ALA A CA 1
ATOM 5006 C C . ALA A 1 647 ? -65.645 -39.649 3.962 1.00 37.00 647 ALA A C 1
ATOM 5008 O O . ALA A 1 647 ? -65.411 -38.601 4.561 1.00 37.00 647 ALA A O 1
ATOM 5009 N N . ALA A 1 648 ? -65.989 -39.652 2.670 1.00 30.98 648 ALA A N 1
ATOM 5010 C CA . ALA A 1 648 ? -66.328 -38.435 1.922 1.00 30.98 648 ALA A CA 1
ATOM 5011 C C . ALA A 1 648 ? -67.336 -38.744 0.798 1.00 30.98 648 ALA A C 1
ATOM 5013 O O . ALA A 1 648 ? -66.943 -39.173 -0.286 1.00 30.98 648 ALA A O 1
ATOM 5014 N N . GLY A 1 649 ? -68.634 -38.542 1.052 1.00 27.95 649 GLY A N 1
ATOM 5015 C CA . GLY A 1 649 ? -69.681 -38.812 0.065 1.00 27.95 649 GLY A CA 1
ATOM 5016 C C . GLY A 1 649 ? -71.071 -38.299 0.455 1.00 27.95 649 GLY A C 1
ATOM 5017 O O . GLY A 1 649 ? -71.742 -38.940 1.253 1.00 27.95 649 GLY A O 1
ATOM 5018 N N . ALA A 1 650 ? -71.476 -37.216 -0.217 1.00 29.36 650 ALA A N 1
ATOM 5019 C CA . ALA A 1 650 ? -72.844 -36.714 -0.422 1.00 29.36 650 ALA A CA 1
ATOM 5020 C C . ALA A 1 650 ? -73.631 -36.019 0.727 1.00 29.36 650 ALA A C 1
ATOM 5022 O O . ALA A 1 650 ? -73.710 -36.492 1.856 1.00 29.36 650 ALA A O 1
ATOM 5023 N N . ASP A 1 651 ? -74.289 -34.934 0.292 1.00 28.28 651 ASP A N 1
ATOM 5024 C CA . ASP A 1 651 ? -75.572 -34.339 0.713 1.00 28.28 651 ASP A CA 1
ATOM 5025 C C . ASP A 1 651 ? -75.717 -33.493 2.003 1.00 28.28 651 ASP A C 1
ATOM 5027 O O . ASP A 1 651 ? -74.873 -33.482 2.896 1.00 28.28 651 ASP A O 1
ATOM 5031 N N . ASP A 1 652 ? -76.771 -32.656 1.987 1.00 26.81 652 ASP A N 1
ATOM 5032 C CA . ASP A 1 652 ? -76.884 -31.353 2.682 1.00 26.81 652 ASP A CA 1
ATOM 5033 C C . ASP A 1 652 ? -78.226 -31.228 3.503 1.00 26.81 652 ASP A C 1
ATOM 5035 O O . ASP A 1 652 ? -78.575 -32.209 4.163 1.00 26.81 652 ASP A O 1
ATOM 5039 N N . PRO A 1 653 ? -78.976 -30.101 3.623 1.00 57.72 653 PRO A N 1
ATOM 5040 C CA . PRO A 1 653 ? -79.648 -29.669 4.876 1.00 57.72 653 PRO A CA 1
ATOM 5041 C C . PRO A 1 653 ? -81.139 -30.154 4.971 1.00 57.72 653 PRO A C 1
ATOM 5043 O O . PRO A 1 653 ? -81.564 -30.812 4.018 1.00 57.72 653 PRO A O 1
ATOM 5046 N N . PRO A 1 654 ? -82.016 -29.852 5.996 1.00 45.97 654 PRO A N 1
ATOM 5047 C CA . PRO A 1 654 ? -82.189 -28.565 6.714 1.00 45.97 654 PRO A CA 1
ATOM 5048 C C . PRO A 1 654 ? -82.722 -28.654 8.210 1.00 45.97 654 PRO A C 1
ATOM 5050 O O . PRO A 1 654 ? -82.072 -29.366 8.970 1.00 45.97 654 PRO A O 1
ATOM 5053 N N . PRO A 1 655 ? -83.719 -27.890 8.772 1.00 48.81 655 PRO A N 1
ATOM 5054 C CA . PRO A 1 655 ? -83.438 -27.087 9.990 1.00 48.81 655 PRO A CA 1
ATOM 5055 C C . PRO A 1 655 ? -84.472 -27.077 11.167 1.00 48.81 655 PRO A C 1
ATOM 5057 O O . PRO A 1 655 ? -85.623 -27.491 11.043 1.00 48.81 655 PRO A O 1
ATOM 5060 N N . GLY A 1 656 ? -84.104 -26.420 12.285 1.00 28.05 656 GLY A N 1
ATOM 5061 C CA . GLY A 1 656 ? -85.007 -25.970 13.378 1.00 28.05 656 GLY A CA 1
ATOM 5062 C C . GLY A 1 656 ? -84.982 -26.830 14.659 1.00 28.05 656 GLY A C 1
ATOM 5063 O O . GLY A 1 656 ? -84.462 -27.936 14.637 1.00 28.05 656 GLY A O 1
ATOM 5064 N N . ARG A 1 657 ? -85.513 -26.405 15.821 1.00 28.45 657 ARG A N 1
ATOM 5065 C CA . ARG A 1 657 ? -86.089 -25.114 16.289 1.00 28.45 657 ARG A CA 1
ATOM 5066 C C . ARG A 1 657 ? -86.182 -25.152 17.838 1.00 28.45 657 ARG A C 1
ATOM 5068 O O . ARG A 1 657 ? -86.419 -26.232 18.356 1.00 28.45 657 ARG A O 1
ATOM 5075 N N . LEU A 1 658 ? -86.051 -24.010 18.536 1.00 25.59 658 LEU A N 1
ATOM 5076 C CA . LEU A 1 658 ? -86.592 -23.650 19.881 1.00 25.59 658 LEU A CA 1
ATOM 5077 C C . LEU A 1 658 ? -85.894 -22.329 20.301 1.00 25.59 658 LEU A C 1
ATOM 5079 O O . LEU A 1 658 ? -84.701 -22.336 20.569 1.00 25.59 658 LEU A O 1
ATOM 5083 N N . GLU A 1 659 ? -86.431 -21.126 20.078 1.00 25.16 659 GLU A N 1
ATOM 5084 C CA . GLU A 1 659 ? -87.589 -20.429 20.686 1.00 25.16 659 GLU A CA 1
ATOM 5085 C C . GLU A 1 659 ? -87.220 -19.449 21.819 1.00 25.16 659 GLU A C 1
ATOM 5087 O O . GLU A 1 659 ? -86.179 -19.548 22.458 1.00 25.16 659 GLU A O 1
ATOM 5092 N N . ARG A 1 660 ? -88.031 -18.388 21.939 1.00 28.77 660 ARG A N 1
ATOM 5093 C CA . ARG A 1 660 ? -87.798 -17.168 22.743 1.00 28.77 660 ARG A CA 1
ATOM 5094 C C . ARG A 1 660 ? -88.627 -17.247 24.046 1.00 28.77 660 ARG A C 1
ATOM 5096 O O . ARG A 1 660 ? -89.554 -18.052 24.083 1.00 28.77 660 ARG A O 1
ATOM 5103 N N . PRO A 1 661 ? -88.399 -16.389 25.065 1.00 31.53 661 PRO A N 1
ATOM 5104 C CA . PRO A 1 661 ? -88.989 -15.040 25.021 1.00 31.53 661 PRO A CA 1
ATOM 5105 C C . PRO A 1 661 ? -88.127 -13.906 25.636 1.00 31.53 661 PRO A C 1
ATOM 5107 O O . PRO A 1 661 ? -87.041 -14.115 26.165 1.00 31.53 661 PRO A O 1
ATOM 5110 N N . ARG A 1 662 ? -88.640 -12.672 25.523 1.00 33.53 662 ARG A N 1
ATOM 5111 C CA . ARG A 1 662 ? -88.252 -11.448 26.268 1.00 33.53 662 ARG A CA 1
ATOM 5112 C C . ARG A 1 662 ? -89.436 -11.075 27.207 1.00 33.53 662 ARG A C 1
ATOM 5114 O O . ARG A 1 662 ? -90.453 -11.761 27.090 1.00 33.53 662 ARG A O 1
ATOM 5121 N N . PRO A 1 663 ? -89.455 -9.944 27.950 1.00 44.34 663 PRO A N 1
ATOM 5122 C CA . PRO A 1 663 ? -88.380 -9.017 28.362 1.00 44.34 663 PRO A CA 1
ATOM 5123 C C . PRO A 1 663 ? -88.356 -8.729 29.888 1.00 44.34 663 PRO A C 1
ATOM 5125 O O . PRO A 1 663 ? -89.380 -8.861 30.541 1.00 44.34 663 PRO A O 1
ATOM 5128 N N . GLU A 1 664 ? -87.258 -8.184 30.429 1.00 23.86 664 GLU A N 1
ATOM 5129 C CA . GLU A 1 664 ? -87.313 -7.262 31.590 1.00 23.86 664 GLU A CA 1
ATOM 5130 C C . GLU A 1 664 ? -86.015 -6.438 31.734 1.00 23.86 664 GLU A C 1
ATOM 5132 O O . GLU A 1 664 ? -85.070 -6.651 30.968 1.00 23.86 664 GLU A O 1
ATOM 5137 N N . ALA A 1 665 ? -85.988 -5.432 32.624 1.00 23.94 665 ALA A N 1
ATOM 5138 C CA . ALA A 1 665 ? -84.915 -4.428 32.692 1.00 23.94 665 ALA A CA 1
ATOM 5139 C C . ALA A 1 665 ? -84.741 -3.761 34.077 1.00 23.94 665 ALA A C 1
ATOM 5141 O O . ALA A 1 665 ? -85.672 -3.702 34.874 1.00 23.94 665 ALA A O 1
ATOM 5142 N N . GLY A 1 666 ? -83.560 -3.163 34.298 1.00 24.45 666 GLY A N 1
ATOM 5143 C CA . GLY A 1 666 ? -83.157 -2.485 35.544 1.00 24.45 666 GLY A CA 1
ATOM 5144 C C . GLY A 1 666 ? -82.348 -3.399 36.478 1.00 24.45 666 GLY A C 1
ATOM 5145 O O . GLY A 1 666 ? -82.437 -4.614 36.373 1.00 24.45 666 GLY A O 1
ATOM 5146 N N . SER A 1 667 ? -81.515 -2.900 37.394 1.00 27.80 667 SER A N 1
ATOM 5147 C CA . SER A 1 667 ? -81.041 -1.531 37.702 1.00 27.80 667 SER A CA 1
ATOM 5148 C C . SER A 1 667 ? -79.754 -1.674 38.565 1.00 27.80 667 SER A C 1
ATOM 5150 O O . SER A 1 667 ? -79.405 -2.793 38.925 1.00 27.80 667 SER A O 1
ATOM 5152 N N . THR A 1 668 ? -78.930 -0.690 38.951 1.00 27.58 668 THR A N 1
ATOM 5153 C CA . THR A 1 668 ? -78.817 0.791 38.835 1.00 27.58 668 THR A CA 1
ATOM 5154 C C . THR A 1 668 ? -77.277 1.099 38.868 1.00 27.58 668 THR A C 1
ATOM 5156 O O . THR A 1 668 ? -76.512 0.142 38.841 1.00 27.58 668 THR A O 1
ATOM 5159 N N . LEU A 1 669 ? -76.626 2.276 38.946 1.00 22.86 669 LEU A N 1
ATOM 5160 C CA . LEU A 1 669 ? -76.861 3.739 39.016 1.00 22.86 669 LEU A CA 1
ATOM 5161 C C . LEU A 1 669 ? -75.489 4.379 38.666 1.00 22.86 669 LEU A C 1
ATOM 5163 O O . LEU A 1 669 ? -74.498 3.937 39.233 1.00 22.86 669 LEU A O 1
ATOM 5167 N N . ALA A 1 670 ? -75.270 5.408 37.842 1.00 22.81 670 ALA A N 1
ATOM 5168 C CA . ALA A 1 670 ? -76.001 6.123 36.780 1.00 22.81 670 ALA A CA 1
ATOM 5169 C C . ALA A 1 670 ? -74.877 6.726 35.866 1.00 22.81 670 ALA A C 1
ATOM 5171 O O . ALA A 1 670 ? -73.863 6.055 35.716 1.00 22.81 670 ALA A O 1
ATOM 5172 N N . ARG A 1 671 ? -74.855 7.914 35.235 1.00 23.47 671 ARG A N 1
ATOM 5173 C CA . ARG A 1 671 ? -75.742 9.083 35.016 1.00 23.47 671 ARG A CA 1
ATOM 5174 C C . ARG A 1 671 ? -75.162 9.753 33.744 1.00 23.47 671 ARG A C 1
ATOM 5176 O O . ARG A 1 671 ? -73.976 10.049 33.742 1.00 23.47 671 ARG A O 1
ATOM 5183 N N . ALA A 1 672 ? -75.803 9.739 32.576 1.00 21.67 672 ALA A N 1
ATOM 5184 C CA . ALA A 1 672 ? -77.012 10.455 32.144 1.00 21.67 672 ALA A CA 1
ATOM 5185 C C . ALA A 1 672 ? -76.807 11.962 31.841 1.00 21.67 672 ALA A C 1
ATOM 5187 O O . ALA A 1 672 ? -76.347 12.697 32.709 1.00 21.67 672 ALA A O 1
ATOM 5188 N N . LEU A 1 673 ? -77.324 12.364 30.662 1.00 19.83 673 LEU A N 1
ATOM 5189 C CA . LEU A 1 673 ? -77.675 13.711 30.154 1.00 19.83 673 LEU A CA 1
ATOM 5190 C C . LEU A 1 673 ? -76.646 14.557 29.361 1.00 19.83 673 LEU A C 1
ATOM 5192 O O . LEU A 1 673 ? -75.487 14.677 29.737 1.00 19.83 673 LEU A O 1
ATOM 5196 N N . LEU A 1 674 ? -77.212 15.222 28.332 1.00 22.05 674 LEU A N 1
ATOM 5197 C CA . LEU A 1 674 ? -76.724 16.322 27.473 1.00 22.05 674 LEU A CA 1
ATOM 5198 C C . LEU A 1 674 ? -75.562 16.038 26.486 1.00 22.05 674 LEU A C 1
ATOM 5200 O O . LEU A 1 674 ? -74.708 15.200 26.747 1.00 22.05 674 LEU A O 1
ATOM 5204 N N . ASP A 1 675 ? -75.388 16.801 25.394 1.00 21.12 675 ASP A N 1
ATOM 5205 C CA . ASP A 1 675 ? -76.337 17.174 24.315 1.00 21.12 675 ASP A CA 1
ATOM 5206 C C . ASP A 1 675 ? -75.609 17.900 23.152 1.00 21.12 675 ASP A C 1
ATOM 5208 O O . ASP A 1 675 ? -74.648 18.627 23.385 1.00 21.12 675 ASP A O 1
ATOM 5212 N N . THR A 1 676 ? -76.175 17.849 21.937 1.00 21.53 676 THR A N 1
ATOM 5213 C CA . THR A 1 676 ? -76.044 18.853 20.837 1.00 21.53 676 THR A CA 1
ATOM 5214 C C . THR A 1 676 ? -74.698 19.209 20.124 1.00 21.53 676 THR A C 1
ATOM 5216 O O . THR A 1 676 ? -73.591 19.003 20.600 1.00 21.53 676 THR A O 1
ATOM 5219 N N . PHE A 1 677 ? -74.880 19.816 18.932 1.00 21.88 677 PHE A N 1
ATOM 5220 C CA . PHE A 1 677 ? -74.019 20.717 18.122 1.00 21.88 677 PHE A CA 1
ATOM 5221 C C . PHE A 1 677 ? -72.730 20.253 17.382 1.00 21.88 677 PHE A C 1
ATOM 5223 O O . PHE A 1 677 ? -71.613 20.262 17.887 1.00 21.88 677 PHE A O 1
ATOM 5230 N N . ARG A 1 678 ? -72.884 20.107 16.051 1.00 22.09 678 ARG A N 1
ATOM 5231 C CA . ARG A 1 678 ? -72.136 20.889 15.020 1.00 22.09 678 ARG A CA 1
ATOM 5232 C C . ARG A 1 678 ? -72.619 22.368 15.043 1.00 22.09 678 ARG A C 1
ATOM 5234 O O . ARG A 1 678 ? -73.766 22.521 15.452 1.00 22.09 678 ARG A O 1
ATOM 5241 N N . PRO A 1 679 ? -71.943 23.407 14.476 1.00 31.27 679 PRO A N 1
ATOM 5242 C CA . PRO A 1 679 ? -70.693 23.447 13.686 1.00 31.27 679 PRO A CA 1
ATOM 5243 C C . PRO A 1 679 ? -69.766 24.677 14.009 1.00 31.27 679 PRO A C 1
ATOM 5245 O O . PRO A 1 679 ? -69.884 25.305 15.051 1.00 31.27 679 PRO A O 1
ATOM 5248 N N . THR A 1 680 ? -68.906 25.057 13.043 1.00 21.47 680 THR A N 1
ATOM 5249 C CA . THR A 1 680 ? -68.438 26.435 12.693 1.00 21.47 680 THR A CA 1
ATOM 5250 C C . THR A 1 680 ? -67.542 27.280 13.623 1.00 21.47 680 THR A C 1
ATOM 5252 O O . THR A 1 680 ? -67.981 27.834 14.616 1.00 21.47 680 THR A O 1
ATOM 5255 N N . ALA A 1 681 ? -66.329 27.535 13.107 1.00 22.34 681 ALA A N 1
ATOM 5256 C CA . ALA A 1 681 ? -65.724 28.853 12.821 1.00 22.34 681 ALA A CA 1
ATOM 5257 C C . ALA A 1 681 ? -65.575 29.956 13.905 1.00 22.34 681 ALA A C 1
ATOM 5259 O O . ALA A 1 681 ? -66.530 30.626 14.268 1.00 22.34 681 ALA A O 1
ATOM 5260 N N . GLY A 1 682 ? -64.308 30.317 14.164 1.00 22.56 682 GLY A N 1
ATOM 5261 C CA . GLY A 1 682 ? -63.788 31.661 13.846 1.00 22.56 682 GLY A CA 1
ATOM 5262 C C . GLY A 1 682 ? -63.933 32.799 14.868 1.00 22.56 682 GLY A C 1
ATOM 5263 O O . GLY A 1 682 ? -64.958 33.456 14.907 1.00 22.56 682 GLY A O 1
ATOM 5264 N N . HIS A 1 683 ? -62.843 33.119 15.576 1.00 23.25 683 HIS A N 1
ATOM 5265 C CA . HIS A 1 683 ? -62.108 34.411 15.582 1.00 23.25 683 HIS A CA 1
ATOM 5266 C C . HIS A 1 683 ? -60.836 34.195 16.457 1.00 23.25 683 HIS A C 1
ATOM 5268 O O . HIS A 1 683 ? -60.866 33.360 17.353 1.00 23.25 683 HIS A O 1
ATOM 5274 N N . LEU A 1 684 ? -59.617 34.696 16.206 1.00 22.23 684 LEU A N 1
ATOM 5275 C CA . LEU A 1 684 ? -59.101 36.003 15.762 1.00 22.23 684 LEU A CA 1
ATOM 5276 C C . LEU A 1 684 ? -59.193 37.102 16.847 1.00 22.23 684 LEU A C 1
ATOM 5278 O O . LEU A 1 684 ? -60.187 37.813 16.895 1.00 22.23 684 LEU A O 1
ATOM 5282 N N . VAL A 1 685 ? -58.141 37.248 17.676 1.00 22.33 685 VAL A N 1
ATOM 5283 C CA . VAL A 1 685 ? -57.364 38.494 17.943 1.00 22.33 685 VAL A CA 1
ATOM 5284 C C . VAL A 1 685 ? -56.370 38.303 19.120 1.00 22.33 685 VAL A C 1
ATOM 5286 O O . VAL A 1 685 ? -56.624 37.554 20.052 1.00 22.33 685 VAL A O 1
ATOM 5289 N N . ALA A 1 686 ? -55.215 38.969 18.994 1.00 23.55 686 ALA A N 1
ATOM 5290 C CA . ALA A 1 686 ? -54.055 39.152 19.886 1.00 23.55 686 ALA A CA 1
ATOM 5291 C C . ALA A 1 686 ? -54.097 38.754 21.386 1.00 23.55 686 ALA A C 1
ATOM 5293 O O . ALA A 1 686 ? -54.994 39.155 22.121 1.00 23.55 686 ALA A O 1
ATOM 5294 N N . CYS A 1 687 ? -52.965 38.210 21.875 1.00 22.88 687 CYS A N 1
ATOM 5295 C CA . CYS A 1 687 ? -52.111 38.929 22.845 1.00 22.88 687 CYS A CA 1
ATOM 5296 C C . CYS A 1 687 ? -50.652 38.398 22.903 1.00 22.88 687 CYS A C 1
ATOM 5298 O O . CYS A 1 687 ? -50.325 37.404 22.258 1.00 22.88 687 CYS A O 1
ATOM 5300 N N . HIS A 1 688 ? -49.770 39.138 23.593 1.00 23.50 688 HIS A N 1
ATOM 5301 C CA . HIS A 1 688 ? -48.290 39.097 23.498 1.00 23.50 688 HIS A CA 1
ATOM 5302 C C . HIS A 1 688 ? -47.604 38.101 24.506 1.00 23.50 688 HIS A C 1
ATOM 5304 O O . HIS A 1 688 ? -48.322 37.261 25.045 1.00 23.50 688 HIS A O 1
ATOM 5310 N N . PRO A 1 689 ? -46.254 38.046 24.704 1.00 34.31 689 PRO A N 1
ATOM 5311 C CA . PRO A 1 689 ? -45.543 36.783 24.977 1.00 34.31 689 PRO A CA 1
ATOM 5312 C C . PRO A 1 689 ? -44.915 36.647 26.384 1.00 34.31 689 PRO A C 1
ATOM 5314 O O . PRO A 1 689 ? -44.789 37.629 27.114 1.00 34.31 689 PRO A O 1
ATOM 5317 N N . HIS A 1 690 ? -44.362 35.452 26.672 1.00 25.89 690 HIS A N 1
ATOM 5318 C CA . HIS A 1 690 ? -43.606 35.114 27.902 1.00 25.89 690 HIS A CA 1
ATOM 5319 C C . HIS A 1 690 ? -44.473 35.203 29.191 1.00 25.89 690 HIS A C 1
ATOM 5321 O O . HIS A 1 690 ? -45.650 35.539 29.052 1.00 25.89 690 HIS A O 1
ATOM 5327 N N . PRO A 1 691 ? -44.040 34.780 30.410 1.00 33.97 691 PRO A N 1
ATOM 5328 C CA . PRO A 1 691 ? -42.696 34.617 31.015 1.00 33.97 691 PRO A CA 1
ATOM 5329 C C . PRO A 1 691 ? -42.296 33.119 31.182 1.00 33.97 691 PRO A C 1
ATOM 5331 O O . PRO A 1 691 ? -43.060 32.253 30.774 1.00 33.97 691 PRO A O 1
ATOM 5334 N N . THR A 1 692 ? -41.096 32.634 31.553 1.00 26.88 692 THR A N 1
ATOM 5335 C CA . THR A 1 692 ? -39.955 33.021 32.431 1.00 26.88 692 THR A CA 1
ATOM 5336 C C . THR A 1 692 ? -40.197 32.956 33.944 1.00 26.88 692 THR A C 1
ATOM 5338 O O . THR A 1 692 ? -41.107 33.593 34.442 1.00 26.88 692 THR A O 1
ATOM 5341 N N . MET A 1 693 ? -39.326 32.249 34.672 1.00 26.28 693 MET A N 1
ATOM 5342 C CA . MET A 1 693 ? -38.624 32.643 35.920 1.00 26.28 693 MET A CA 1
ATOM 5343 C C . MET A 1 693 ? -37.956 31.361 36.471 1.00 26.28 693 MET A C 1
ATOM 5345 O O . MET A 1 693 ? -38.616 30.328 36.507 1.00 26.28 693 MET A O 1
ATOM 5349 N N . THR A 1 694 ? -36.647 31.215 36.716 1.00 26.62 694 THR A N 1
ATOM 5350 C CA . THR A 1 694 ? -35.557 32.054 37.276 1.00 26.62 694 THR A CA 1
ATOM 5351 C C . THR A 1 694 ? -35.534 32.158 38.795 1.00 26.62 694 THR A C 1
ATOM 5353 O O . THR A 1 694 ? -36.421 32.768 39.370 1.00 26.62 694 THR A O 1
ATOM 5356 N N . GLU A 1 695 ? -34.432 31.692 39.381 1.00 25.52 695 GLU A N 1
ATOM 5357 C CA . GLU A 1 695 ? -33.640 32.346 40.437 1.00 25.52 695 GLU A CA 1
ATOM 5358 C C . GLU A 1 695 ? -32.305 31.576 40.558 1.00 25.52 695 GLU A C 1
ATOM 5360 O O . GLU A 1 695 ? -32.218 30.425 40.132 1.00 25.52 695 GLU A O 1
ATOM 5365 N N . GLY A 1 696 ? -31.201 32.142 41.042 1.00 24.14 696 GLY A N 1
ATOM 5366 C CA . GLY A 1 696 ? -30.930 33.531 41.420 1.00 24.14 696 GLY A CA 1
ATOM 5367 C C . GLY A 1 696 ? -29.410 33.742 41.488 1.00 24.14 696 GLY A C 1
ATOM 5368 O O . GLY A 1 696 ? -28.658 32.781 41.653 1.00 24.14 696 GLY A O 1
ATOM 5369 N N . ALA A 1 697 ? -28.933 34.973 41.305 1.00 24.50 697 ALA A N 1
ATOM 5370 C CA . ALA A 1 697 ? -27.500 35.272 41.329 1.00 24.50 697 ALA A CA 1
ATOM 5371 C C . ALA A 1 697 ? -27.037 35.695 42.729 1.00 24.50 697 ALA A C 1
ATOM 5373 O O . ALA A 1 697 ? -27.718 36.476 43.382 1.00 24.50 697 ALA A O 1
ATOM 5374 N N . HIS A 1 698 ? -25.830 35.285 43.124 1.00 23.31 698 HIS A N 1
ATOM 5375 C CA . HIS A 1 698 ? -25.028 36.037 44.090 1.00 23.31 698 HIS A CA 1
ATOM 5376 C C . HIS A 1 698 ? -23.551 36.002 43.696 1.00 23.31 698 HIS A C 1
ATOM 5378 O O . HIS A 1 698 ? -22.835 35.034 43.942 1.00 23.31 698 HIS A O 1
ATOM 5384 N N . VAL A 1 699 ? -23.104 37.097 43.082 1.00 24.44 699 VAL A N 1
ATOM 5385 C CA . VAL A 1 699 ? -21.701 37.511 43.148 1.00 24.44 699 VAL A CA 1
ATOM 5386 C C . VAL A 1 699 ? -21.484 38.095 44.543 1.00 24.44 699 VAL A C 1
ATOM 5388 O O . VAL A 1 699 ? -22.321 38.859 45.023 1.00 24.44 699 VAL A O 1
ATOM 5391 N N . ILE A 1 700 ? -20.379 37.731 45.186 1.00 23.48 700 ILE A N 1
ATOM 5392 C CA . ILE A 1 700 ? -19.893 38.375 46.406 1.00 23.48 700 ILE A CA 1
ATOM 5393 C C . ILE A 1 700 ? -18.445 38.768 46.140 1.00 23.48 700 ILE A C 1
ATOM 5395 O O . ILE A 1 700 ? -17.607 37.914 45.847 1.00 23.48 700 ILE A O 1
ATOM 5399 N N . GLU A 1 701 ? -18.169 40.064 46.213 1.00 23.11 701 GLU A N 1
ATOM 5400 C CA . GLU A 1 701 ? -16.810 40.588 46.272 1.00 23.11 701 GLU A CA 1
ATOM 5401 C C . GLU A 1 701 ? -16.201 40.238 47.632 1.00 23.11 701 GLU A C 1
ATOM 5403 O O . GLU A 1 701 ? -16.856 40.386 48.665 1.00 23.11 701 GLU A O 1
ATOM 5408 N N . MET A 1 702 ? -14.927 39.849 47.659 1.00 23.42 702 MET A N 1
ATOM 5409 C CA . MET A 1 702 ? -14.112 40.123 48.838 1.00 23.42 702 MET A CA 1
ATOM 5410 C C . MET A 1 702 ? -12.679 40.423 48.415 1.00 23.42 702 MET A C 1
ATOM 5412 O O . MET A 1 702 ? -11.916 39.544 48.018 1.00 23.42 702 MET A O 1
ATOM 5416 N N . ASP A 1 703 ? -12.371 41.712 48.460 1.00 21.75 703 ASP A N 1
ATOM 5417 C CA . ASP A 1 703 ? -11.069 42.288 48.166 1.00 21.75 703 ASP A CA 1
ATOM 5418 C C . ASP A 1 703 ? -10.040 42.001 49.276 1.00 21.75 703 ASP A C 1
ATOM 5420 O O . ASP A 1 703 ? -10.389 41.617 50.391 1.00 21.75 703 ASP A O 1
ATOM 5424 N N . SER A 1 704 ? -8.777 42.338 48.992 1.00 21.53 704 SER A N 1
ATOM 5425 C CA . SER A 1 704 ? -7.703 42.573 49.978 1.00 21.53 704 SER A CA 1
ATOM 5426 C C . SER A 1 704 ? -7.202 41.391 50.837 1.00 21.53 704 SER A C 1
ATOM 5428 O O . SER A 1 704 ? -7.764 41.057 51.875 1.00 21.53 704 SER A O 1
ATOM 5430 N N . ILE A 1 705 ? -5.979 40.922 50.548 1.00 22.30 705 ILE A N 1
ATOM 5431 C CA . ILE A 1 705 ? -4.755 41.361 51.265 1.00 22.30 705 ILE A CA 1
ATOM 5432 C C . ILE A 1 705 ? -3.486 40.908 50.496 1.00 22.30 705 ILE A C 1
ATOM 5434 O O . ILE A 1 705 ? -3.514 39.974 49.701 1.00 22.30 705 ILE A O 1
ATOM 5438 N N . ALA A 1 706 ? -2.393 41.656 50.680 1.00 22.33 706 ALA A N 1
ATOM 5439 C CA . ALA A 1 706 ? -1.136 41.644 49.913 1.00 22.33 706 ALA A CA 1
ATOM 5440 C C . ALA A 1 706 ? -0.209 40.409 50.191 1.00 22.33 706 ALA A C 1
ATOM 5442 O O . ALA A 1 706 ? -0.541 39.576 51.027 1.00 22.33 706 ALA A O 1
ATOM 5443 N N . ALA A 1 707 ? 0.972 40.213 49.568 1.00 24.17 707 ALA A N 1
ATOM 5444 C CA . ALA A 1 707 ? 1.822 41.161 48.827 1.00 24.17 707 ALA A CA 1
ATOM 5445 C C . ALA A 1 707 ? 2.858 40.531 47.851 1.00 24.17 707 ALA A C 1
ATOM 5447 O O . ALA A 1 707 ? 3.444 39.506 48.175 1.00 24.17 707 ALA A O 1
ATOM 5448 N N . ALA A 1 708 ? 3.168 41.286 46.777 1.00 26.20 708 ALA A N 1
ATOM 5449 C CA . ALA A 1 708 ? 4.478 41.483 46.101 1.00 26.20 708 ALA A CA 1
ATOM 5450 C C . ALA A 1 708 ? 5.251 40.269 45.485 1.00 26.20 708 ALA A C 1
ATOM 5452 O O . ALA A 1 708 ? 5.094 39.133 45.903 1.00 26.20 708 ALA A O 1
ATOM 5453 N N . VAL A 1 709 ? 6.120 40.418 44.464 1.00 25.45 709 VAL A N 1
ATOM 5454 C CA . VAL A 1 709 ? 6.773 41.613 43.868 1.00 25.45 709 VAL A CA 1
ATOM 5455 C C . VAL A 1 709 ? 6.704 41.610 42.315 1.00 25.45 709 VAL A C 1
ATOM 5457 O O . VAL A 1 709 ? 6.738 40.563 41.678 1.00 25.45 709 VAL A O 1
ATOM 5460 N N . ALA A 1 710 ? 6.627 42.822 41.752 1.00 27.72 710 ALA A N 1
ATOM 5461 C CA . ALA A 1 710 ? 6.762 43.294 40.354 1.00 27.72 710 ALA A CA 1
ATOM 5462 C C . ALA A 1 710 ? 8.140 43.000 39.674 1.00 27.72 710 ALA A C 1
ATOM 5464 O O . ALA A 1 710 ? 9.028 42.496 40.353 1.00 27.72 710 ALA A O 1
ATOM 5465 N N . LEU A 1 711 ? 8.491 43.315 38.407 1.00 30.92 711 LEU A N 1
ATOM 5466 C CA . LEU A 1 711 ? 7.881 43.761 37.114 1.00 30.92 711 LEU A CA 1
ATOM 5467 C C . LEU A 1 711 ? 8.924 43.368 35.995 1.00 30.92 711 LEU A C 1
ATOM 5469 O O . LEU A 1 711 ? 9.908 42.710 36.325 1.00 30.92 711 LEU A O 1
ATOM 5473 N N . ASP A 1 712 ? 8.843 43.634 34.680 1.00 24.61 712 ASP A N 1
ATOM 5474 C CA . ASP A 1 712 ? 8.167 44.693 33.905 1.00 24.61 712 ASP A CA 1
ATOM 5475 C C . ASP A 1 712 ? 7.790 44.259 32.459 1.00 24.61 712 ASP A C 1
ATOM 5477 O O . ASP A 1 712 ? 8.137 43.164 32.017 1.00 24.61 712 ASP A O 1
ATOM 5481 N N . SER A 1 713 ? 7.045 45.108 31.738 1.00 23.50 713 SER A N 1
ATOM 5482 C CA . SER A 1 713 ? 6.538 44.936 30.351 1.00 23.50 713 SER A CA 1
ATOM 5483 C C . SER A 1 713 ? 7.123 46.063 29.437 1.00 23.50 713 SER A C 1
ATOM 5485 O O . SER A 1 713 ? 8.285 46.388 29.684 1.00 23.50 713 SER A O 1
ATOM 5487 N N . PRO A 1 714 ? 6.477 46.714 28.421 1.00 33.66 714 PRO A N 1
ATOM 5488 C CA . PRO A 1 714 ? 5.176 46.565 27.733 1.00 33.66 714 PRO A CA 1
ATOM 5489 C C . PRO A 1 714 ? 5.332 46.468 26.167 1.00 33.66 714 PRO A C 1
ATOM 5491 O O . PRO A 1 714 ? 6.240 45.762 25.733 1.00 33.66 714 PRO A O 1
ATOM 5494 N N . PRO A 1 715 ? 4.445 46.999 25.284 1.00 39.22 715 PRO A N 1
ATOM 5495 C CA . PRO A 1 715 ? 3.244 46.286 24.822 1.00 39.22 715 PRO A CA 1
ATOM 5496 C C . PRO A 1 715 ? 3.051 46.222 23.275 1.00 39.22 715 PRO A C 1
ATOM 5498 O O . PRO A 1 715 ? 3.935 46.534 22.483 1.00 39.22 715 PRO A O 1
ATOM 5501 N N . THR A 1 716 ? 1.850 45.802 22.860 1.00 31.67 716 THR A N 1
ATOM 5502 C CA . THR A 1 716 ? 1.311 45.652 21.488 1.00 31.67 716 THR A CA 1
ATOM 5503 C C . THR A 1 716 ? 0.696 46.927 20.884 1.00 31.67 716 THR A C 1
ATOM 5505 O O . THR A 1 716 ? 0.154 47.726 21.643 1.00 31.67 716 THR A O 1
ATOM 5508 N N . ALA A 1 717 ? 0.605 47.022 19.543 1.00 27.02 717 ALA A N 1
ATOM 5509 C CA . ALA A 1 717 ? -0.475 47.733 18.823 1.00 27.02 717 ALA A CA 1
ATOM 5510 C C . ALA A 1 717 ? -0.575 47.337 17.324 1.00 27.02 717 ALA A C 1
ATOM 5512 O O . ALA A 1 717 ? 0.331 46.704 16.778 1.00 27.02 717 ALA A O 1
ATOM 5513 N N . ASP A 1 718 ? -1.697 47.707 16.698 1.00 25.20 718 ASP A N 1
ATOM 5514 C CA . ASP A 1 718 ? -2.182 47.325 15.360 1.00 25.20 718 ASP A CA 1
ATOM 5515 C C . ASP A 1 718 ? -1.546 48.057 14.150 1.00 25.20 718 ASP A C 1
ATOM 5517 O O . ASP A 1 718 ? -0.727 48.963 14.283 1.00 25.20 718 ASP A O 1
ATOM 5521 N N . ALA A 1 719 ? -1.993 47.689 12.940 1.00 30.44 719 ALA A N 1
ATOM 5522 C CA . ALA A 1 719 ? -1.804 48.432 11.685 1.00 30.44 719 ALA A CA 1
ATOM 5523 C C . ALA A 1 719 ? -3.153 49.004 11.199 1.00 30.44 719 ALA A C 1
ATOM 5525 O O . ALA A 1 719 ? -4.182 48.358 11.418 1.00 30.44 719 ALA A O 1
ATOM 5526 N N . PRO A 1 720 ? -3.183 50.168 10.507 1.00 40.09 720 PRO A N 1
ATOM 5527 C CA . PRO A 1 720 ? -3.350 50.124 9.039 1.00 40.09 720 PRO A CA 1
ATOM 5528 C C . PRO A 1 720 ? -2.806 51.347 8.233 1.00 40.09 720 PRO A C 1
ATOM 5530 O O . PRO A 1 720 ? -2.336 52.330 8.789 1.00 40.09 720 PRO A O 1
ATOM 5533 N N . ALA A 1 721 ? -3.014 51.294 6.905 1.00 23.03 721 ALA A N 1
ATOM 5534 C CA . ALA A 1 721 ? -3.432 52.408 6.017 1.00 23.03 721 ALA A CA 1
ATOM 5535 C C . ALA A 1 721 ? -2.453 53.496 5.457 1.00 23.03 721 ALA A C 1
ATOM 5537 O O . ALA A 1 721 ? -2.244 54.529 6.072 1.00 23.03 721 ALA A O 1
ATOM 5538 N N . VAL A 1 722 ? -2.105 53.323 4.161 1.00 24.66 722 VAL A N 1
ATOM 5539 C CA . VAL A 1 722 ? -2.088 54.296 3.013 1.00 24.66 722 VAL A CA 1
ATOM 5540 C C . VAL A 1 722 ? -1.169 55.562 3.012 1.00 24.66 722 VAL A C 1
ATOM 5542 O O . VAL A 1 722 ? -1.029 56.257 4.003 1.00 24.66 722 VAL A O 1
ATOM 5545 N N . VAL A 1 723 ? -0.684 55.930 1.801 1.00 23.39 723 VAL A N 1
ATOM 5546 C CA . VAL A 1 723 ? 0.036 57.179 1.383 1.00 23.39 723 VAL A CA 1
ATOM 5547 C C . VAL A 1 723 ? 1.495 57.305 1.894 1.00 23.39 723 VAL A C 1
ATOM 5549 O O . VAL A 1 723 ? 1.792 56.906 3.008 1.00 23.39 723 VAL A O 1
ATOM 5552 N N . GLY A 1 724 ? 2.488 57.841 1.160 1.00 22.83 724 GLY A N 1
ATOM 5553 C CA . GLY A 1 724 ? 2.583 58.208 -0.267 1.00 22.83 724 GLY A CA 1
ATOM 5554 C C . GLY A 1 724 ? 3.597 59.345 -0.557 1.00 22.83 724 GLY A C 1
ATOM 5555 O O . GLY A 1 724 ? 3.867 60.162 0.311 1.00 22.83 724 GLY A O 1
ATOM 5556 N N . SER A 1 725 ? 4.096 59.414 -1.805 1.00 24.72 725 SER A N 1
ATOM 5557 C CA . SER A 1 725 ? 4.869 60.513 -2.456 1.00 24.72 725 SER A CA 1
ATOM 5558 C C . SER A 1 725 ? 6.252 60.969 -1.921 1.00 24.72 725 SER A C 1
ATOM 5560 O O . SER A 1 725 ? 6.365 61.377 -0.776 1.00 24.72 725 SER A O 1
ATOM 5562 N N . SER A 1 726 ? 7.221 61.099 -2.859 1.00 25.14 726 SER A N 1
ATOM 5563 C CA . SER A 1 726 ? 8.389 62.040 -2.897 1.00 25.14 726 SER A CA 1
ATOM 5564 C C . SER A 1 726 ? 9.427 62.023 -1.751 1.00 25.14 726 SER A C 1
ATOM 5566 O O . SER A 1 726 ? 9.104 61.711 -0.619 1.00 25.14 726 SER A O 1
ATOM 5568 N N . SER A 1 727 ? 10.707 62.392 -1.910 1.00 25.61 727 SER A N 1
ATOM 5569 C CA . SER A 1 727 ? 11.640 62.694 -3.033 1.00 25.61 727 SER A CA 1
ATOM 5570 C C . SER A 1 727 ? 13.069 62.701 -2.422 1.00 25.61 727 SER A C 1
ATOM 5572 O O . SER A 1 727 ? 13.171 62.827 -1.208 1.00 25.61 727 SER A O 1
ATOM 5574 N N . GLY A 1 728 ? 14.220 62.623 -3.099 1.00 23.75 728 GLY A N 1
ATOM 5575 C CA . GLY A 1 728 ? 14.611 62.592 -4.515 1.00 23.75 728 GLY A CA 1
ATOM 5576 C C . GLY A 1 728 ? 16.085 63.064 -4.653 1.00 23.75 728 GLY A C 1
ATOM 5577 O O . GLY A 1 728 ? 16.668 63.491 -3.663 1.00 23.75 728 GLY A O 1
ATOM 5578 N N . LEU A 1 729 ? 16.628 63.072 -5.882 1.00 26.05 729 LEU A N 1
ATOM 5579 C CA . LEU A 1 729 ? 17.902 63.707 -6.317 1.00 26.05 729 LEU A CA 1
ATOM 5580 C C . LEU A 1 729 ? 19.271 63.070 -5.945 1.00 26.05 729 LEU A C 1
ATOM 5582 O O . LEU A 1 729 ? 19.423 62.398 -4.937 1.00 26.05 729 LEU A O 1
ATOM 5586 N N . SER A 1 730 ? 20.234 63.375 -6.840 1.00 25.27 730 SER A N 1
ATOM 5587 C CA . SER A 1 730 ? 21.697 63.121 -6.893 1.00 25.27 730 SER A CA 1
ATOM 5588 C C . SER A 1 730 ? 22.229 61.663 -6.896 1.00 25.27 730 SER A C 1
ATOM 5590 O O . SER A 1 730 ? 21.850 60.835 -6.082 1.00 25.27 730 SER A O 1
ATOM 5592 N N . GLY A 1 731 ? 23.161 61.287 -7.791 1.00 24.45 731 GLY A N 1
ATOM 5593 C CA . GLY A 1 731 ? 23.661 61.995 -8.987 1.00 24.45 731 GLY A CA 1
ATOM 5594 C C . GLY A 1 731 ? 24.888 61.339 -9.662 1.00 24.45 731 GLY A C 1
ATOM 5595 O O . GLY A 1 731 ? 25.696 60.721 -8.983 1.00 24.45 731 GLY A O 1
ATOM 5596 N N . GLY A 1 732 ? 25.043 61.536 -10.983 1.00 23.97 732 GLY A N 1
ATOM 5597 C CA . GLY A 1 732 ? 26.176 61.066 -11.817 1.00 23.97 732 GLY A CA 1
ATOM 5598 C C . GLY A 1 732 ? 26.016 59.619 -12.340 1.00 23.97 732 GLY A C 1
ATOM 5599 O O . GLY A 1 732 ? 25.678 58.742 -11.559 1.00 23.97 732 GLY A O 1
ATOM 5600 N N . SER A 1 733 ? 26.067 59.267 -13.639 1.00 24.30 733 SER A N 1
ATOM 5601 C CA . SER A 1 733 ? 26.954 59.607 -14.787 1.00 24.30 733 SER A CA 1
ATOM 5602 C C . SER A 1 733 ? 28.252 58.767 -14.824 1.00 24.30 733 SER A C 1
ATOM 5604 O O . SER A 1 733 ? 28.877 58.618 -13.784 1.00 24.30 733 SER A O 1
ATOM 5606 N N . SER A 1 734 ? 28.742 58.228 -15.954 1.00 25.33 734 SER A N 1
ATOM 5607 C CA . SER A 1 734 ? 28.449 58.509 -17.381 1.00 25.33 734 SER A CA 1
ATOM 5608 C C . SER A 1 734 ? 28.867 57.370 -18.350 1.00 25.33 734 SER A C 1
ATOM 5610 O O . SER A 1 734 ? 29.795 56.636 -18.043 1.00 25.33 734 SER A O 1
ATOM 5612 N N . THR A 1 735 ? 28.242 57.316 -19.547 1.00 24.36 735 THR A N 1
ATOM 5613 C CA . THR A 1 735 ? 28.799 56.917 -20.887 1.00 24.36 735 THR A CA 1
ATOM 5614 C C . THR A 1 735 ? 29.707 55.668 -20.994 1.00 24.36 735 THR A C 1
ATOM 5616 O O . THR A 1 735 ? 30.824 55.685 -20.495 1.00 24.36 735 THR A O 1
ATOM 5619 N N . GLY A 1 736 ? 29.341 54.593 -21.708 1.00 24.08 736 GLY A N 1
ATOM 5620 C CA . GLY A 1 736 ? 29.378 54.452 -23.191 1.00 24.08 736 GLY A CA 1
ATOM 5621 C C . GLY A 1 736 ? 30.281 53.242 -23.567 1.00 24.08 736 GLY A C 1
ATOM 5622 O O . GLY A 1 736 ? 31.023 52.797 -22.701 1.00 24.08 736 GLY A O 1
ATOM 5623 N N . SER A 1 737 ? 30.286 52.603 -24.749 1.00 25.25 737 SER A N 1
ATOM 5624 C CA . SER A 1 737 ? 29.577 52.750 -26.041 1.00 25.25 737 SER A CA 1
ATOM 5625 C C . SER A 1 737 ? 29.095 51.360 -26.542 1.00 25.25 737 SER A C 1
ATOM 5627 O O . SER A 1 737 ? 29.654 50.338 -26.167 1.00 25.25 737 SER A O 1
ATOM 5629 N N . VAL A 1 738 ? 27.966 51.224 -27.247 1.00 24.94 738 VAL A N 1
ATOM 5630 C CA . VAL A 1 738 ? 27.845 51.107 -28.727 1.00 24.94 738 VAL A CA 1
ATOM 5631 C C . VAL A 1 738 ? 28.970 50.327 -29.443 1.00 24.94 738 VAL A C 1
ATOM 5633 O O . VAL A 1 738 ? 30.058 50.880 -29.585 1.00 24.94 738 VAL A O 1
ATOM 5636 N N . ALA A 1 739 ? 28.650 49.136 -29.994 1.00 23.81 739 ALA A N 1
ATOM 5637 C CA . ALA A 1 739 ? 28.969 48.697 -31.377 1.00 23.81 739 ALA A CA 1
ATOM 5638 C C . ALA A 1 739 ? 28.349 47.318 -31.770 1.00 23.81 739 ALA A C 1
ATOM 5640 O O . ALA A 1 739 ? 28.481 46.344 -31.042 1.00 23.81 739 ALA A O 1
ATOM 5641 N N . SER A 1 740 ? 27.705 47.271 -32.949 1.00 24.34 740 SER A N 1
ATOM 5642 C CA . SER A 1 740 ? 27.507 46.147 -33.910 1.00 24.34 740 SER A CA 1
ATOM 5643 C C . SER A 1 740 ? 27.251 44.669 -33.496 1.00 24.34 740 SER A C 1
ATOM 5645 O O . SER A 1 740 ? 28.112 43.979 -32.961 1.00 24.34 740 SER A O 1
ATOM 5647 N N . ASN A 1 741 ? 26.114 44.160 -34.001 1.00 26.17 741 ASN A N 1
ATOM 5648 C CA . ASN A 1 741 ? 25.783 42.767 -34.405 1.00 26.17 741 ASN A CA 1
ATOM 5649 C C . ASN A 1 741 ? 26.843 42.134 -35.371 1.00 26.17 741 ASN A C 1
ATOM 5651 O O . ASN A 1 741 ? 27.603 42.924 -35.937 1.00 26.17 741 ASN A O 1
ATOM 5655 N N . PRO A 1 742 ? 26.878 40.796 -35.667 1.00 33.09 742 PRO A N 1
ATOM 5656 C CA . PRO A 1 742 ? 25.692 40.000 -36.062 1.00 33.09 742 PRO A CA 1
ATOM 5657 C C . PRO A 1 742 ? 25.609 38.482 -35.712 1.00 33.09 742 PRO A C 1
ATOM 5659 O O . PRO A 1 742 ? 26.584 37.822 -35.392 1.00 33.09 742 PRO A O 1
ATOM 5662 N N . GLU A 1 743 ? 24.380 37.966 -35.871 1.00 24.88 743 GLU A N 1
ATOM 5663 C CA . GLU A 1 743 ? 23.911 36.635 -36.339 1.00 24.88 743 GLU A CA 1
ATOM 5664 C C . GLU A 1 743 ? 24.617 35.271 -36.060 1.00 24.88 743 GLU A C 1
ATOM 5666 O O . GLU A 1 743 ? 25.795 35.066 -36.319 1.00 24.88 743 GLU A O 1
ATOM 5671 N N . LYS A 1 744 ? 23.725 34.276 -35.845 1.00 25.14 744 LYS A N 1
ATOM 5672 C CA . LYS A 1 744 ? 23.728 32.863 -36.323 1.00 25.14 744 LYS A CA 1
ATOM 5673 C C . LYS A 1 744 ? 24.434 31.734 -35.533 1.00 25.14 744 LYS A C 1
ATOM 5675 O O . LYS A 1 744 ? 25.643 31.573 -35.540 1.00 25.14 744 LYS A O 1
ATOM 5680 N N . SER A 1 745 ? 23.564 30.849 -35.018 1.00 24.77 745 SER A N 1
ATOM 5681 C CA . SER A 1 745 ? 23.621 29.367 -35.023 1.00 24.77 745 SER A CA 1
ATOM 5682 C C . SER A 1 745 ? 24.900 28.623 -34.601 1.00 24.77 745 SER A C 1
ATOM 5684 O O . SER A 1 745 ? 25.893 28.613 -35.321 1.00 24.77 745 SER A O 1
ATOM 5686 N N . GLY A 1 746 ? 24.789 27.797 -33.554 1.00 24.42 746 GLY A N 1
ATOM 5687 C CA . GLY A 1 746 ? 25.747 26.724 -33.266 1.00 24.42 746 GLY A CA 1
ATOM 5688 C C . GLY A 1 746 ? 25.410 25.953 -31.987 1.00 24.42 746 GLY A C 1
ATOM 5689 O O . GLY A 1 746 ? 24.931 26.537 -31.018 1.00 24.42 746 GLY A O 1
ATOM 5690 N N . HIS A 1 747 ? 25.649 24.638 -31.981 1.00 30.22 747 HIS A N 1
ATOM 5691 C CA . HIS A 1 747 ? 25.482 23.789 -30.796 1.00 30.22 747 HIS A CA 1
ATOM 5692 C C . HIS A 1 747 ? 26.427 24.227 -29.666 1.00 30.22 747 HIS A C 1
ATOM 5694 O O . HIS A 1 747 ? 27.641 24.274 -29.865 1.00 30.22 747 HIS A O 1
ATOM 5700 N N . VAL A 1 748 ? 25.903 24.456 -28.458 1.00 24.20 748 VAL A N 1
ATOM 5701 C CA . VAL A 1 748 ? 26.745 24.656 -27.267 1.00 24.20 748 VAL A CA 1
ATOM 5702 C C . VAL A 1 748 ? 27.151 23.296 -26.699 1.00 24.20 748 VAL A C 1
ATOM 5704 O O . VAL A 1 748 ? 26.513 22.759 -25.796 1.00 24.20 748 VAL A O 1
ATOM 5707 N N . ALA A 1 749 ? 28.246 22.748 -27.222 1.00 25.20 749 ALA A N 1
ATOM 5708 C CA . ALA A 1 749 ? 29.069 21.834 -26.440 1.00 25.20 749 ALA A CA 1
ATOM 5709 C C . ALA A 1 749 ? 29.755 22.642 -25.324 1.00 25.20 749 ALA A C 1
ATOM 5711 O O . ALA A 1 749 ? 30.336 23.694 -25.593 1.00 25.20 749 ALA A O 1
ATOM 5712 N N . ILE A 1 750 ? 29.689 22.176 -24.074 1.00 27.03 750 ILE A N 1
ATOM 5713 C CA . ILE A 1 750 ? 30.337 22.864 -22.947 1.00 27.03 750 ILE A CA 1
ATOM 5714 C C . ILE A 1 750 ? 31.846 22.551 -22.982 1.00 27.03 750 ILE A C 1
ATOM 5716 O O . ILE A 1 750 ? 32.215 21.377 -22.910 1.00 27.03 750 ILE A O 1
ATOM 5720 N N . PRO A 1 751 ? 32.738 23.555 -23.095 1.00 25.78 751 PRO A N 1
ATOM 5721 C CA . PRO A 1 751 ? 34.171 23.315 -23.217 1.00 25.78 751 PRO A CA 1
ATOM 5722 C C . PRO A 1 751 ? 34.820 22.988 -21.865 1.00 25.78 751 PRO A C 1
ATOM 5724 O O . PRO A 1 751 ? 34.588 23.661 -20.860 1.00 25.78 751 PRO A O 1
ATOM 5727 N N . VAL A 1 752 ? 35.718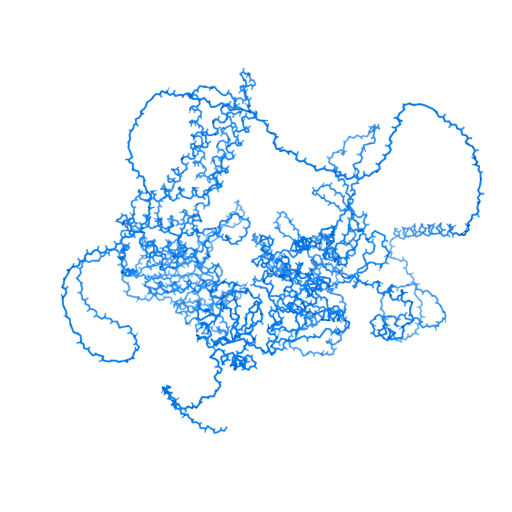 22.000 -21.855 1.00 30.38 752 VAL A N 1
ATOM 5728 C CA . VAL A 1 752 ? 36.575 21.701 -20.697 1.00 30.38 752 VAL A CA 1
ATOM 5729 C C . VAL A 1 752 ? 37.675 22.763 -20.595 1.00 30.38 752 VAL A C 1
ATOM 5731 O O . VAL A 1 752 ? 38.684 22.708 -21.300 1.00 30.38 752 VAL A O 1
ATOM 5734 N N . ALA A 1 753 ? 37.485 23.746 -19.716 1.00 26.58 753 ALA A N 1
ATOM 5735 C CA . ALA A 1 753 ? 38.449 24.821 -19.501 1.00 26.58 753 ALA A CA 1
ATOM 5736 C C . ALA A 1 753 ? 39.708 24.324 -18.760 1.00 26.58 753 ALA A C 1
ATOM 5738 O O . ALA A 1 753 ? 39.651 23.917 -17.598 1.00 26.58 753 ALA A O 1
ATOM 5739 N N . ARG A 1 754 ? 40.876 24.399 -19.413 1.00 26.44 754 ARG A N 1
ATOM 5740 C CA . ARG A 1 754 ? 42.176 24.124 -18.782 1.00 26.44 754 ARG A CA 1
ATOM 5741 C C . ARG A 1 754 ? 42.688 25.341 -18.000 1.00 26.44 754 ARG A C 1
ATOM 5743 O O . ARG A 1 754 ? 43.223 26.265 -18.593 1.00 26.44 754 ARG A O 1
ATOM 5750 N N . GLY A 1 755 ? 42.609 25.243 -16.674 1.00 34.66 755 GLY A N 1
ATOM 5751 C CA . GLY A 1 755 ? 43.660 25.656 -15.734 1.00 34.66 755 GLY A CA 1
ATOM 5752 C C . GLY A 1 755 ? 44.037 27.141 -15.610 1.00 34.66 755 GLY A C 1
ATOM 5753 O O . GLY A 1 755 ? 44.756 27.692 -16.436 1.00 34.66 755 GLY A O 1
ATOM 5754 N N . THR A 1 756 ? 43.765 27.701 -14.432 1.00 25.12 756 THR A N 1
ATOM 5755 C CA . THR A 1 756 ? 44.651 28.678 -13.776 1.00 25.12 756 THR A CA 1
ATOM 5756 C C . THR A 1 756 ? 45.001 28.165 -12.379 1.00 25.12 756 THR A C 1
ATOM 5758 O O . THR A 1 756 ? 44.166 27.565 -11.700 1.00 25.12 756 THR A O 1
ATOM 5761 N N . ALA A 1 757 ? 46.256 28.333 -11.958 1.00 33.19 757 ALA A N 1
ATOM 5762 C CA . ALA A 1 757 ? 46.717 27.860 -10.655 1.00 33.19 757 ALA A CA 1
ATOM 5763 C C . ALA A 1 757 ? 46.391 28.877 -9.549 1.00 33.19 757 ALA A C 1
ATOM 5765 O O . ALA A 1 757 ? 46.650 30.070 -9.697 1.00 33.19 757 ALA A O 1
ATOM 5766 N N . LEU A 1 758 ? 45.873 28.386 -8.422 1.00 28.70 758 LEU A N 1
ATOM 5767 C CA . LEU A 1 758 ? 45.663 29.131 -7.177 1.00 28.70 758 LEU A CA 1
ATOM 5768 C C . LEU A 1 758 ? 46.393 28.396 -6.032 1.00 28.70 758 LEU A C 1
ATOM 5770 O O . LEU A 1 758 ? 46.575 27.180 -6.117 1.00 28.70 758 LEU A O 1
ATOM 5774 N N . PRO A 1 759 ? 46.891 29.110 -5.007 1.00 27.64 759 PRO A N 1
ATOM 5775 C CA . PRO A 1 759 ? 48.021 28.639 -4.204 1.00 27.64 759 PRO A CA 1
ATOM 5776 C C . PRO A 1 759 ? 47.693 27.516 -3.206 1.00 27.64 759 PRO A C 1
ATOM 5778 O O . PRO A 1 759 ? 46.673 27.537 -2.516 1.00 27.64 759 PRO A O 1
ATOM 5781 N N . ASP A 1 760 ? 48.641 26.587 -3.051 1.00 27.73 760 ASP A N 1
ATOM 5782 C CA . ASP A 1 760 ? 48.622 25.498 -2.065 1.00 27.73 760 ASP A CA 1
ATOM 5783 C C . ASP A 1 760 ? 48.569 26.014 -0.614 1.00 27.73 760 ASP A C 1
ATOM 5785 O O . ASP A 1 760 ? 49.604 26.294 0.000 1.00 27.73 760 ASP A O 1
ATOM 5789 N N . LYS A 1 761 ? 47.360 26.120 -0.036 1.00 27.11 761 LYS A N 1
ATOM 5790 C CA . LYS A 1 761 ? 47.170 26.281 1.424 1.00 27.11 761 LYS A CA 1
ATOM 5791 C C . LYS A 1 761 ? 45.777 25.929 1.980 1.00 27.11 761 LYS A C 1
ATOM 5793 O O . LYS A 1 761 ? 45.371 26.476 2.999 1.00 27.11 761 LYS A O 1
ATOM 5798 N N . ALA A 1 762 ? 45.056 24.982 1.363 1.00 26.97 762 ALA A N 1
ATOM 5799 C CA . ALA A 1 762 ? 43.705 24.591 1.808 1.00 26.97 762 ALA A CA 1
ATOM 5800 C C . ALA A 1 762 ? 43.362 23.083 1.688 1.00 26.97 762 ALA A C 1
ATOM 5802 O O . ALA A 1 762 ? 42.240 22.725 1.333 1.00 26.97 762 ALA A O 1
ATOM 5803 N N . ARG A 1 763 ? 44.286 22.160 2.012 1.00 27.00 763 ARG A N 1
ATOM 5804 C CA . ARG A 1 763 ? 43.929 20.730 2.169 1.00 27.00 763 ARG A CA 1
ATOM 5805 C C . ARG A 1 763 ? 43.157 20.497 3.476 1.00 27.00 763 ARG A C 1
ATOM 5807 O O . ARG A 1 763 ? 43.754 20.158 4.496 1.00 27.00 763 ARG A O 1
ATOM 5814 N N . LEU A 1 764 ? 41.831 20.656 3.435 1.00 29.42 764 LEU A N 1
ATOM 5815 C CA . LEU A 1 764 ? 40.946 20.172 4.501 1.00 29.42 764 LEU A CA 1
ATOM 5816 C C . LEU A 1 764 ? 41.022 18.640 4.634 1.00 29.42 764 LEU A C 1
ATOM 5818 O O . LEU A 1 764 ? 41.352 17.920 3.689 1.00 29.42 764 LEU A O 1
ATOM 5822 N N . ALA A 1 765 ? 40.708 18.143 5.830 1.00 27.42 765 ALA A N 1
ATOM 5823 C CA . ALA A 1 765 ? 40.675 16.716 6.119 1.00 27.42 765 ALA A CA 1
ATOM 5824 C C . ALA A 1 765 ? 39.414 16.049 5.520 1.00 27.42 765 ALA A C 1
ATOM 5826 O O . ALA A 1 765 ? 38.336 16.650 5.568 1.00 27.42 765 ALA A O 1
ATOM 5827 N N . PRO A 1 766 ? 39.503 14.811 4.990 1.00 33.31 766 PRO A N 1
ATOM 5828 C CA . PRO A 1 766 ? 38.340 14.101 4.454 1.00 33.31 766 PRO A CA 1
ATOM 5829 C C . PRO A 1 766 ? 37.258 13.918 5.530 1.00 33.31 766 PRO A C 1
ATOM 5831 O O . PRO A 1 766 ? 37.540 13.431 6.623 1.00 33.31 766 PRO A O 1
ATOM 5834 N N . GLY A 1 767 ? 36.022 14.318 5.219 1.00 40.12 767 GLY A N 1
ATOM 5835 C CA . GLY A 1 767 ? 34.884 14.303 6.151 1.00 40.12 767 GLY A CA 1
ATOM 5836 C C . GLY A 1 767 ? 34.537 15.654 6.796 1.00 40.12 767 GLY A C 1
ATOM 5837 O O . GLY A 1 767 ? 33.542 15.738 7.512 1.00 40.12 767 GLY A O 1
ATOM 5838 N N . ALA A 1 768 ? 35.295 16.725 6.534 1.00 37.66 768 ALA A N 1
ATOM 5839 C CA . ALA A 1 768 ? 34.874 18.083 6.880 1.00 37.66 768 ALA A CA 1
ATOM 5840 C C . ALA A 1 768 ? 33.833 18.598 5.865 1.00 37.66 768 ALA A C 1
ATOM 5842 O O . ALA A 1 768 ? 34.187 18.984 4.752 1.00 37.66 768 ALA A O 1
ATOM 5843 N N . VAL A 1 769 ? 32.549 18.609 6.242 1.00 44.25 769 VAL A N 1
ATOM 5844 C CA . VAL A 1 769 ? 31.471 19.172 5.407 1.00 44.25 769 VAL A CA 1
ATOM 5845 C C . VAL A 1 769 ? 31.572 20.699 5.404 1.00 44.25 769 VAL A C 1
ATOM 5847 O O . VAL A 1 769 ? 31.092 21.367 6.320 1.00 44.25 769 VAL A O 1
ATOM 5850 N N . SER A 1 770 ? 32.172 21.262 4.357 1.00 43.56 770 SER A N 1
ATOM 5851 C CA . SER A 1 770 ? 32.021 22.678 4.031 1.00 43.56 770 SER A CA 1
ATOM 5852 C C . SER A 1 770 ? 30.581 22.935 3.581 1.00 43.56 770 SER A C 1
ATOM 5854 O O . SER A 1 770 ? 30.173 22.507 2.501 1.00 43.56 770 SER A O 1
ATOM 5856 N N . ILE A 1 771 ? 29.788 23.632 4.404 1.00 47.09 771 ILE A N 1
ATOM 5857 C CA . ILE A 1 771 ? 28.481 24.125 3.953 1.00 47.09 771 ILE A CA 1
ATOM 5858 C C . ILE A 1 771 ? 28.741 25.177 2.861 1.00 47.09 771 ILE A C 1
ATOM 5860 O O . ILE A 1 771 ? 29.418 26.170 3.141 1.00 47.09 771 ILE A O 1
ATOM 5864 N N . PRO A 1 772 ? 28.248 24.980 1.624 1.00 46.06 772 PRO A N 1
ATOM 5865 C CA . PRO A 1 772 ? 28.458 25.936 0.545 1.00 46.06 772 PRO A CA 1
ATOM 5866 C C . PRO A 1 772 ? 27.712 27.241 0.831 1.00 46.06 772 PRO A C 1
ATOM 5868 O O . PRO A 1 772 ? 26.558 27.222 1.267 1.00 46.06 772 PRO A O 1
ATOM 5871 N N . MET A 1 773 ? 28.351 28.374 0.543 1.00 41.91 773 MET A N 1
ATOM 5872 C CA . MET A 1 773 ? 27.725 29.692 0.682 1.00 41.91 773 MET A CA 1
ATOM 5873 C C . MET A 1 773 ? 26.549 29.851 -0.305 1.00 41.91 773 MET A C 1
ATOM 5875 O O . MET A 1 773 ? 26.501 29.152 -1.327 1.00 41.91 773 MET A O 1
ATOM 5879 N N . PRO A 1 774 ? 25.599 30.775 -0.053 1.00 36.28 774 PRO A N 1
ATOM 5880 C CA . PRO A 1 774 ? 24.534 31.086 -1.004 1.00 36.28 774 PRO A CA 1
ATOM 5881 C C . PRO A 1 774 ? 25.093 31.387 -2.404 1.00 36.28 774 PRO A C 1
ATOM 5883 O O . PRO A 1 774 ? 25.922 32.278 -2.567 1.00 36.28 774 PRO A O 1
ATOM 5886 N N . GLY A 1 775 ? 24.659 30.614 -3.405 1.00 38.94 775 GLY A N 1
ATOM 5887 C CA . GLY A 1 775 ? 25.120 30.714 -4.798 1.00 38.94 775 GLY A CA 1
ATOM 5888 C C . GLY A 1 775 ? 26.241 29.748 -5.218 1.00 38.94 775 GLY A C 1
ATOM 5889 O O . GLY A 1 775 ? 26.487 29.618 -6.412 1.00 38.94 775 GLY A O 1
ATOM 5890 N N . GLN A 1 776 ? 26.895 29.028 -4.299 1.00 45.12 776 GLN A N 1
ATOM 5891 C CA . GLN A 1 776 ? 27.907 28.014 -4.650 1.00 45.12 776 GLN A CA 1
ATOM 5892 C C . GLN A 1 776 ? 27.281 26.627 -4.865 1.00 45.12 776 GLN A C 1
ATOM 5894 O O . GLN A 1 776 ? 26.271 26.296 -4.241 1.00 45.12 776 GLN A O 1
ATOM 5899 N N . THR A 1 777 ? 27.875 25.777 -5.708 1.00 50.91 777 THR A N 1
ATOM 5900 C CA . THR A 1 777 ? 27.561 24.334 -5.791 1.00 50.91 777 THR A CA 1
ATOM 5901 C C . THR A 1 777 ? 27.952 23.603 -4.498 1.00 50.91 777 THR A C 1
ATOM 5903 O O . THR A 1 777 ? 28.676 24.149 -3.666 1.00 50.91 777 THR A O 1
ATOM 5906 N N . PHE A 1 778 ? 27.449 22.381 -4.277 1.00 57.62 778 PHE A N 1
ATOM 5907 C CA . PHE A 1 778 ? 28.003 21.540 -3.211 1.00 57.62 778 PHE A CA 1
ATOM 5908 C C . PHE A 1 778 ? 29.457 21.201 -3.561 1.00 57.62 778 PHE A C 1
ATOM 5910 O O . PHE A 1 778 ? 29.773 20.985 -4.732 1.00 57.62 778 PHE A O 1
ATOM 5917 N N . ALA A 1 779 ? 30.340 21.152 -2.561 1.00 61.53 779 ALA A N 1
ATOM 5918 C CA . ALA A 1 779 ? 31.678 20.617 -2.777 1.00 61.53 779 ALA A CA 1
ATOM 5919 C C . ALA A 1 779 ? 31.550 19.144 -3.218 1.00 61.53 779 ALA A C 1
ATOM 5921 O O . ALA A 1 779 ? 30.793 18.404 -2.576 1.00 61.53 779 ALA A O 1
ATOM 5922 N N . PRO A 1 780 ? 32.240 18.715 -4.293 1.00 65.25 780 PRO A N 1
ATOM 5923 C CA . PRO A 1 780 ? 32.140 17.342 -4.764 1.00 65.25 780 PRO A CA 1
ATOM 5924 C C . PRO A 1 780 ? 32.586 16.378 -3.653 1.00 65.25 780 PRO A C 1
ATOM 5926 O O . PRO A 1 780 ? 33.521 16.695 -2.905 1.00 65.25 780 PRO A O 1
ATOM 5929 N N . PRO A 1 781 ? 31.923 15.219 -3.505 1.00 75.69 781 PRO A N 1
ATOM 5930 C CA . PRO A 1 781 ? 32.310 14.226 -2.514 1.00 75.69 781 PRO A CA 1
ATOM 5931 C C . PRO A 1 781 ? 33.747 13.748 -2.752 1.00 75.69 781 PRO A C 1
ATOM 5933 O O . PRO A 1 781 ? 34.252 13.728 -3.876 1.00 75.69 781 PRO A O 1
ATOM 5936 N N . THR A 1 782 ? 34.416 13.312 -1.685 1.00 80.12 782 THR A N 1
ATOM 5937 C CA . THR A 1 782 ? 35.688 12.595 -1.832 1.00 80.12 782 THR A CA 1
ATOM 5938 C C . THR A 1 782 ? 35.429 11.307 -2.602 1.00 80.12 782 THR A C 1
ATOM 5940 O O . THR A 1 782 ? 34.621 10.505 -2.148 1.00 80.12 782 THR A O 1
ATOM 5943 N N . GLN A 1 783 ? 36.104 11.090 -3.728 1.00 86.56 783 GLN A N 1
ATOM 5944 C CA . GLN A 1 783 ? 35.932 9.878 -4.533 1.00 86.56 783 GLN A CA 1
ATOM 5945 C C . GLN A 1 783 ? 36.346 8.620 -3.748 1.00 86.56 783 GLN A C 1
ATOM 5947 O O . GLN A 1 783 ? 37.413 8.592 -3.122 1.00 86.56 783 GLN A O 1
ATOM 5952 N N . VAL A 1 784 ? 35.490 7.589 -3.764 1.00 88.19 784 VAL A N 1
ATOM 5953 C CA . VAL A 1 784 ? 35.700 6.336 -3.020 1.00 88.19 784 VAL A CA 1
ATOM 5954 C C . VAL A 1 784 ? 35.432 5.109 -3.888 1.00 88.19 784 VAL A C 1
ATOM 5956 O O . VAL A 1 784 ? 34.282 4.771 -4.156 1.00 88.19 784 VAL A O 1
ATOM 5959 N N . THR A 1 785 ? 36.488 4.390 -4.247 1.00 91.69 785 THR A N 1
ATOM 5960 C CA . THR A 1 785 ? 36.389 3.030 -4.783 1.00 91.69 785 THR A CA 1
ATOM 5961 C C . THR A 1 785 ? 36.235 2.050 -3.625 1.00 91.69 785 THR A C 1
ATOM 5963 O O . THR A 1 785 ? 37.059 2.028 -2.705 1.00 91.69 785 THR A O 1
ATOM 5966 N N . LEU A 1 786 ? 35.200 1.214 -3.681 1.00 93.00 786 LEU A N 1
ATOM 5967 C CA . LEU A 1 786 ? 34.992 0.099 -2.760 1.00 93.00 786 LEU A CA 1
ATOM 5968 C C . LEU A 1 786 ? 35.281 -1.209 -3.495 1.00 93.00 786 LEU A C 1
ATOM 5970 O O . LEU A 1 786 ? 34.638 -1.492 -4.501 1.00 93.00 786 LEU A O 1
ATOM 5974 N N . THR A 1 787 ? 36.183 -2.028 -2.967 1.00 93.12 787 THR A N 1
ATOM 5975 C CA . THR A 1 787 ? 36.556 -3.315 -3.567 1.00 93.12 787 THR A CA 1
ATOM 5976 C C . THR A 1 787 ? 36.407 -4.419 -2.530 1.00 93.12 787 THR A C 1
ATOM 5978 O O . THR A 1 787 ? 36.759 -4.240 -1.366 1.00 93.12 787 THR A O 1
ATOM 5981 N N . TRP A 1 788 ? 35.882 -5.575 -2.926 1.00 93.88 788 TRP A N 1
ATOM 5982 C CA . TRP A 1 788 ? 35.768 -6.739 -2.052 1.00 93.88 788 TRP A CA 1
ATOM 5983 C C . TRP A 1 788 ? 36.243 -8.005 -2.757 1.00 93.88 788 TRP A C 1
ATOM 5985 O O . TRP A 1 788 ? 36.014 -8.206 -3.949 1.00 93.88 788 TRP A O 1
ATOM 5995 N N . THR A 1 789 ? 36.939 -8.850 -2.002 1.00 92.06 789 THR A N 1
ATOM 5996 C CA . THR A 1 789 ? 37.606 -10.056 -2.500 1.00 92.06 789 THR A CA 1
ATOM 5997 C C . THR A 1 789 ? 37.261 -11.251 -1.624 1.00 92.06 789 THR A C 1
ATOM 5999 O O . THR A 1 789 ? 37.381 -11.197 -0.401 1.00 92.06 789 THR A O 1
ATOM 6002 N N . ASP A 1 790 ? 36.805 -12.311 -2.279 1.00 91.25 790 ASP A N 1
ATOM 6003 C CA . ASP A 1 790 ? 36.470 -13.641 -1.782 1.00 91.25 790 ASP A CA 1
ATOM 6004 C C . ASP A 1 790 ? 35.671 -13.643 -0.472 1.00 91.25 790 ASP A C 1
ATOM 6006 O O . ASP A 1 790 ? 35.953 -14.407 0.453 1.00 91.25 790 ASP A O 1
ATOM 6010 N N . LEU A 1 791 ? 34.650 -12.781 -0.390 1.00 92.31 791 LEU A N 1
ATOM 6011 C CA . LEU A 1 791 ? 33.814 -12.662 0.801 1.00 92.31 791 LEU A CA 1
ATOM 6012 C C . LEU A 1 791 ? 33.071 -13.965 1.087 1.00 92.31 791 LEU A C 1
ATOM 6014 O O . LEU A 1 791 ? 32.291 -14.451 0.265 1.00 92.31 791 LEU A O 1
ATOM 6018 N N . VAL A 1 792 ? 33.280 -14.480 2.298 1.00 92.56 792 VAL A N 1
ATOM 6019 C CA . VAL A 1 792 ? 32.592 -15.655 2.835 1.00 92.56 792 VAL A CA 1
ATOM 6020 C C . VAL A 1 792 ? 31.833 -15.260 4.096 1.00 92.56 792 VAL A C 1
ATOM 6022 O O . VAL A 1 792 ? 32.414 -14.742 5.057 1.00 92.56 792 VAL A O 1
ATOM 6025 N N . HIS A 1 793 ? 30.531 -15.537 4.118 1.00 91.12 793 HIS A N 1
ATOM 6026 C CA . HIS A 1 793 ? 29.682 -15.351 5.292 1.00 91.12 793 HIS A CA 1
ATOM 6027 C C . HIS A 1 793 ? 28.843 -16.604 5.551 1.00 91.12 793 HIS A C 1
ATOM 6029 O O . HIS A 1 793 ? 28.296 -17.207 4.626 1.00 91.12 793 HIS A O 1
ATOM 6035 N N . VAL A 1 794 ? 28.761 -16.986 6.824 1.00 89.44 794 VAL A N 1
ATOM 6036 C CA . VAL A 1 794 ? 28.167 -18.235 7.309 1.00 89.44 794 VAL A CA 1
ATOM 6037 C C . VAL A 1 794 ? 27.327 -17.910 8.540 1.00 89.44 794 VAL A C 1
ATOM 6039 O O . VAL A 1 794 ? 27.790 -17.174 9.414 1.00 89.44 794 VAL A O 1
ATOM 6042 N N . VAL A 1 795 ? 26.110 -18.449 8.592 1.00 88.44 795 VAL A N 1
ATOM 6043 C CA . VAL A 1 795 ? 25.140 -18.246 9.675 1.00 88.44 795 VAL A CA 1
ATOM 6044 C C . VAL A 1 795 ? 24.886 -19.563 10.399 1.00 88.44 795 VAL A C 1
ATOM 6046 O O . VAL A 1 795 ? 24.650 -20.596 9.773 1.00 88.44 795 VAL A O 1
ATOM 6049 N N . ASP A 1 796 ? 24.890 -19.503 11.726 1.00 86.06 796 ASP A N 1
ATOM 6050 C CA . ASP A 1 796 ? 24.773 -20.664 12.605 1.00 86.06 796 ASP A CA 1
ATOM 6051 C C . ASP A 1 796 ? 23.295 -20.924 12.943 1.00 86.06 796 ASP A C 1
ATOM 6053 O O . ASP A 1 796 ? 22.723 -20.321 13.854 1.00 86.06 796 ASP A O 1
ATOM 6057 N N . ILE A 1 797 ? 22.647 -21.807 12.178 1.00 85.00 797 ILE A N 1
ATOM 6058 C CA . ILE A 1 797 ? 21.214 -22.096 12.304 1.00 85.00 797 ILE A CA 1
ATOM 6059 C C . ILE A 1 797 ? 20.993 -23.145 13.393 1.00 85.00 797 ILE A C 1
ATOM 6061 O O . ILE A 1 797 ? 21.505 -24.260 13.321 1.00 85.00 797 ILE A O 1
ATOM 6065 N N . LYS A 1 798 ? 20.181 -22.815 14.398 1.00 82.50 798 LYS A N 1
ATOM 6066 C CA . LYS A 1 798 ? 19.760 -23.769 15.430 1.00 82.50 798 LYS A CA 1
ATOM 6067 C C . LYS A 1 798 ? 18.527 -24.537 14.957 1.00 82.50 798 LYS A C 1
ATOM 6069 O O . LYS A 1 798 ? 17.494 -23.933 14.690 1.00 82.50 798 LYS A O 1
ATOM 6074 N N . THR A 1 799 ? 18.636 -25.858 14.882 1.00 68.31 799 THR A N 1
ATOM 6075 C CA . THR A 1 799 ? 17.572 -26.773 14.434 1.00 68.31 799 THR A CA 1
ATOM 6076 C C . THR A 1 799 ? 17.206 -27.761 15.543 1.00 68.31 799 THR A C 1
ATOM 6078 O O . THR A 1 799 ? 18.064 -28.152 16.332 1.00 68.31 799 THR A O 1
ATOM 6081 N N . GLY A 1 800 ? 15.935 -28.162 15.622 1.00 67.19 800 GLY A N 1
ATOM 6082 C CA . GLY A 1 800 ? 15.420 -29.059 16.665 1.00 67.19 800 GLY A CA 1
ATOM 6083 C C . GLY A 1 800 ? 14.707 -28.351 17.834 1.00 67.19 800 GLY A C 1
ATOM 6084 O O . GLY A 1 800 ? 14.728 -27.121 17.934 1.00 67.19 800 GLY A O 1
ATOM 6085 N N . PRO A 1 801 ? 14.033 -29.121 18.711 1.00 63.53 801 PRO A N 1
ATOM 6086 C CA . PRO A 1 801 ? 13.217 -28.591 19.804 1.00 63.53 801 PRO A CA 1
ATOM 6087 C C . PRO A 1 801 ? 14.060 -27.877 20.868 1.00 63.53 801 PRO A C 1
ATOM 6089 O O . PRO A 1 801 ? 15.260 -28.118 20.996 1.00 63.53 801 PRO A O 1
ATOM 6092 N N . LEU A 1 802 ? 13.413 -27.036 21.684 1.00 67.81 802 LEU A N 1
ATOM 6093 C CA . LEU A 1 802 ? 14.061 -26.090 22.610 1.00 67.81 802 LEU A CA 1
ATOM 6094 C C . LEU A 1 802 ? 15.139 -26.711 23.527 1.00 67.81 802 LEU A C 1
ATOM 6096 O O . LEU A 1 802 ? 16.129 -26.056 23.839 1.00 67.81 802 LEU A O 1
ATOM 6100 N N . PHE A 1 803 ? 14.970 -27.979 23.920 1.00 60.28 803 PHE A N 1
ATOM 6101 C CA . PHE A 1 803 ? 15.875 -28.717 24.813 1.00 60.28 803 PHE A CA 1
ATOM 6102 C C . PHE A 1 803 ? 16.947 -29.565 24.093 1.00 60.28 803 PHE A C 1
ATOM 6104 O O . PHE A 1 803 ? 17.797 -30.162 24.750 1.00 60.28 803 PHE A O 1
ATOM 6111 N N . ARG A 1 804 ? 16.924 -29.642 22.755 1.00 58.28 804 ARG A N 1
ATOM 6112 C CA . ARG A 1 804 ? 17.898 -30.364 21.910 1.00 58.28 804 ARG A CA 1
ATOM 6113 C C . ARG A 1 804 ? 18.129 -29.618 20.587 1.00 58.28 804 ARG A C 1
ATOM 6115 O O . ARG A 1 804 ? 17.885 -30.144 19.504 1.00 58.28 804 ARG A O 1
ATOM 6122 N N . GLN A 1 805 ? 18.614 -28.381 20.683 1.00 70.62 805 GLN A N 1
ATOM 6123 C CA . GLN A 1 805 ? 19.016 -27.605 19.509 1.00 70.62 805 GLN A CA 1
ATOM 6124 C C . GLN A 1 805 ? 20.392 -28.055 18.994 1.00 70.62 805 GLN A C 1
ATOM 6126 O O . GLN A 1 805 ? 21.395 -27.935 19.697 1.00 70.62 805 GLN A O 1
ATOM 6131 N N . LYS A 1 806 ? 20.446 -28.528 17.746 1.00 75.31 806 LYS A N 1
ATOM 6132 C CA . LYS A 1 806 ? 21.675 -28.770 16.984 1.00 75.31 806 LYS A CA 1
ATOM 6133 C C . LYS A 1 806 ? 21.989 -27.535 16.141 1.00 75.31 806 LYS A C 1
ATOM 6135 O O . LYS A 1 806 ? 21.172 -27.121 15.317 1.00 75.31 806 LYS A O 1
ATOM 6140 N N . THR A 1 807 ? 23.172 -26.959 16.323 1.00 80.38 807 THR A N 1
ATOM 6141 C CA . THR A 1 807 ? 23.672 -25.896 15.442 1.00 80.38 807 THR A CA 1
ATOM 6142 C C . THR A 1 807 ? 24.163 -26.507 14.129 1.00 80.38 807 THR A C 1
ATOM 6144 O O . THR A 1 807 ? 24.928 -27.471 14.142 1.00 80.38 807 THR A O 1
ATOM 6147 N N . VAL A 1 808 ? 23.721 -25.951 13.004 1.00 84.38 808 VAL A N 1
ATOM 6148 C CA . VAL A 1 808 ? 24.136 -26.307 11.644 1.00 84.38 808 VAL A CA 1
ATOM 6149 C C . VAL A 1 808 ? 24.595 -25.029 10.948 1.00 84.38 808 VAL A C 1
ATOM 6151 O O . VAL A 1 808 ? 23.849 -24.054 10.875 1.00 84.38 808 VAL A O 1
ATOM 6154 N N . GLU A 1 809 ? 25.827 -25.021 10.451 1.00 85.25 809 GLU A N 1
ATOM 6155 C CA . GLU A 1 809 ? 26.368 -23.875 9.721 1.00 85.25 809 GLU A CA 1
ATOM 6156 C C . GLU A 1 809 ? 25.794 -23.820 8.297 1.00 85.25 809 GLU A C 1
ATOM 6158 O O . GLU A 1 809 ? 25.866 -24.800 7.555 1.00 85.25 809 GLU A O 1
ATOM 6163 N N . LYS A 1 810 ? 25.245 -22.669 7.893 1.00 86.44 810 LYS A N 1
ATOM 6164 C CA . LYS A 1 810 ? 24.773 -22.416 6.525 1.00 86.44 810 LYS A CA 1
ATOM 6165 C C . LYS A 1 810 ? 25.593 -21.302 5.886 1.00 86.44 810 LYS A C 1
ATOM 6167 O O . LYS A 1 810 ? 25.566 -20.162 6.348 1.00 86.44 810 LYS A O 1
ATOM 6172 N N . VAL A 1 811 ? 26.293 -21.618 4.798 1.00 88.62 811 VAL A N 1
ATOM 6173 C CA . VAL A 1 811 ? 26.973 -20.615 3.965 1.00 88.62 811 VAL A CA 1
ATOM 6174 C C . VAL A 1 811 ? 25.917 -19.758 3.258 1.00 88.62 811 VAL A C 1
ATOM 6176 O O . VAL A 1 811 ? 24.977 -20.289 2.669 1.00 88.62 811 VAL A O 1
ATOM 6179 N N . ILE A 1 812 ? 26.061 -18.434 3.348 1.00 91.19 812 ILE A N 1
ATOM 6180 C CA . ILE A 1 812 ? 25.171 -17.436 2.726 1.00 91.19 812 ILE A CA 1
ATOM 6181 C C . ILE A 1 812 ? 25.887 -16.683 1.597 1.00 91.19 812 ILE A C 1
ATOM 6183 O O . ILE A 1 812 ? 25.253 -16.316 0.613 1.00 91.19 812 ILE A O 1
ATOM 6187 N N . LEU A 1 813 ? 27.202 -16.476 1.728 1.00 92.56 813 LEU A N 1
ATOM 6188 C CA . LEU A 1 813 ? 28.078 -15.937 0.685 1.00 92.56 813 LEU A CA 1
ATOM 6189 C C . LEU A 1 813 ? 29.288 -16.866 0.538 1.00 92.56 813 LEU A C 1
ATOM 6191 O O . LEU A 1 813 ? 29.912 -17.205 1.545 1.00 92.56 813 LEU A O 1
ATOM 6195 N N . ASP A 1 814 ? 29.611 -17.245 -0.696 1.00 91.94 814 ASP A N 1
ATOM 6196 C CA . ASP A 1 814 ? 30.713 -18.138 -1.067 1.00 91.94 814 ASP A CA 1
ATOM 6197 C C . ASP A 1 814 ? 31.617 -17.432 -2.091 1.00 91.94 814 ASP A C 1
ATOM 6199 O O . ASP A 1 814 ? 31.284 -17.328 -3.272 1.00 91.94 814 ASP A O 1
ATOM 6203 N N . LYS A 1 815 ? 32.745 -16.898 -1.602 1.00 90.31 815 LYS A N 1
ATOM 6204 C CA . LYS A 1 815 ? 33.804 -16.219 -2.373 1.00 90.31 815 LYS A CA 1
ATOM 6205 C C . LYS A 1 815 ? 33.301 -15.108 -3.306 1.00 90.31 815 LYS A C 1
ATOM 6207 O O . LYS A 1 815 ? 33.708 -14.998 -4.462 1.00 90.31 815 LYS A O 1
ATOM 6212 N N . VAL A 1 816 ? 32.421 -14.245 -2.801 1.00 92.94 816 VAL A N 1
ATOM 6213 C CA . VAL A 1 816 ? 31.883 -13.129 -3.592 1.00 92.94 816 VAL A CA 1
ATOM 6214 C C . VAL A 1 816 ? 32.936 -12.026 -3.759 1.00 92.94 816 VAL A C 1
ATOM 6216 O O . VAL A 1 816 ? 33.482 -11.536 -2.771 1.00 92.94 816 VAL A O 1
ATOM 6219 N N . SER A 1 817 ? 33.179 -11.614 -5.009 1.00 93.25 817 SER A N 1
ATOM 6220 C CA . SER A 1 817 ? 34.258 -10.692 -5.407 1.00 93.25 817 SER A CA 1
ATOM 6221 C C . SER A 1 817 ? 33.791 -9.638 -6.423 1.00 93.25 817 SER A C 1
ATOM 6223 O O . SER A 1 817 ? 33.156 -9.985 -7.426 1.00 93.25 817 SER A O 1
ATOM 6225 N N . GLY A 1 818 ? 34.128 -8.363 -6.198 1.00 93.19 818 GLY A N 1
ATOM 6226 C CA . GLY A 1 818 ? 33.723 -7.241 -7.052 1.00 93.19 818 GLY A CA 1
ATOM 6227 C C . GLY A 1 818 ? 34.216 -5.859 -6.597 1.00 93.19 818 GLY A C 1
ATOM 6228 O O . GLY A 1 818 ? 35.022 -5.738 -5.675 1.00 93.19 818 GLY A O 1
ATOM 6229 N N . GLN A 1 819 ? 33.745 -4.817 -7.288 1.00 93.62 819 GLN A N 1
ATOM 6230 C CA . GLN A 1 819 ? 34.160 -3.421 -7.117 1.00 93.62 819 GLN A CA 1
ATOM 6231 C C . GLN A 1 819 ? 32.991 -2.472 -7.412 1.00 93.62 819 GLN A C 1
ATOM 6233 O O . GLN A 1 819 ? 32.134 -2.788 -8.234 1.00 93.62 819 GLN A O 1
ATOM 6238 N N . ALA A 1 820 ? 32.975 -1.315 -6.753 1.00 94.50 820 ALA A N 1
ATOM 6239 C CA . ALA A 1 820 ? 32.098 -0.183 -7.033 1.00 94.50 820 ALA A CA 1
ATOM 6240 C C . ALA A 1 820 ? 32.950 1.089 -7.160 1.00 94.50 820 ALA A C 1
ATOM 6242 O O . ALA A 1 820 ? 33.760 1.382 -6.275 1.00 94.50 820 ALA A O 1
ATOM 6243 N N . GLN A 1 821 ? 32.777 1.819 -8.262 1.00 92.38 821 GLN A N 1
ATOM 6244 C CA . GLN A 1 821 ? 33.616 2.956 -8.647 1.00 92.38 821 GLN A CA 1
ATOM 6245 C C . GLN A 1 821 ? 32.905 4.301 -8.398 1.00 92.38 821 GLN A C 1
ATOM 6247 O O . GLN A 1 821 ? 31.684 4.386 -8.561 1.00 92.38 821 GLN A O 1
ATOM 6252 N N . PRO A 1 822 ? 33.636 5.374 -8.048 1.00 91.81 822 PRO A N 1
ATOM 6253 C CA . PRO A 1 822 ? 33.064 6.715 -7.957 1.00 91.81 822 PRO A CA 1
ATOM 6254 C C . PRO A 1 822 ? 32.554 7.192 -9.319 1.00 91.81 822 PRO A C 1
ATOM 6256 O O . PRO A 1 822 ? 33.204 6.979 -10.341 1.00 91.81 822 PRO A O 1
ATOM 6259 N N . GLY A 1 823 ? 31.404 7.867 -9.333 1.00 91.19 823 GLY A N 1
ATOM 6260 C CA . GLY A 1 823 ? 30.787 8.345 -10.572 1.00 91.19 823 GLY A CA 1
ATOM 6261 C C . GLY A 1 823 ? 29.789 7.377 -11.218 1.00 91.19 823 GLY A C 1
ATOM 6262 O O . GLY A 1 823 ? 29.171 7.751 -12.211 1.00 91.19 823 GLY A O 1
ATOM 6263 N N . ARG A 1 824 ? 29.639 6.148 -10.697 1.00 93.94 824 ARG A N 1
ATOM 6264 C CA . ARG A 1 824 ? 28.848 5.065 -11.314 1.00 93.94 824 ARG A CA 1
ATOM 6265 C C . ARG A 1 824 ? 27.788 4.498 -10.368 1.00 93.94 824 ARG A C 1
ATOM 6267 O O . ARG A 1 824 ? 27.978 4.453 -9.148 1.00 93.94 824 ARG A O 1
ATOM 6274 N N . LEU A 1 825 ? 26.674 4.055 -10.951 1.00 96.19 825 LEU A N 1
ATOM 6275 C CA . LEU A 1 825 ? 25.584 3.349 -10.280 1.00 96.19 825 LEU A CA 1
ATOM 6276 C C . LEU A 1 825 ? 25.721 1.830 -10.484 1.00 96.19 825 LEU A C 1
ATOM 6278 O O . LEU A 1 825 ? 25.488 1.321 -11.583 1.00 96.19 825 LEU A O 1
ATOM 6282 N N . LEU A 1 826 ? 26.057 1.113 -9.406 1.00 96.94 826 LEU A N 1
ATOM 6283 C CA . LEU A 1 826 ? 26.129 -0.350 -9.366 1.00 96.94 826 LEU A CA 1
ATOM 6284 C C . LEU A 1 826 ? 24.813 -0.956 -8.860 1.00 96.94 826 LEU A C 1
ATOM 6286 O O . LEU A 1 826 ? 24.439 -0.762 -7.698 1.00 96.94 826 LEU A O 1
ATOM 6290 N N . ALA A 1 827 ? 24.168 -1.766 -9.698 1.00 96.56 827 ALA A N 1
ATOM 6291 C CA . ALA A 1 827 ? 23.016 -2.582 -9.329 1.00 96.56 827 ALA A CA 1
ATOM 6292 C C . ALA A 1 827 ? 23.432 -4.008 -8.924 1.00 96.56 827 ALA A C 1
ATOM 6294 O O . ALA A 1 827 ? 24.112 -4.717 -9.666 1.00 96.56 827 ALA A O 1
ATOM 6295 N N . ILE A 1 828 ? 22.981 -4.455 -7.751 1.00 96.38 828 ILE A N 1
ATOM 6296 C CA . ILE A 1 828 ? 23.115 -5.824 -7.245 1.00 96.38 828 ILE A CA 1
ATOM 6297 C C . ILE A 1 828 ? 21.757 -6.515 -7.391 1.00 96.38 828 ILE A C 1
ATOM 6299 O O . ILE A 1 828 ? 20.787 -6.165 -6.718 1.00 96.38 828 ILE A O 1
ATOM 6303 N N . MET A 1 829 ? 21.681 -7.515 -8.262 1.00 94.56 829 MET A N 1
ATOM 6304 C CA . MET A 1 829 ? 20.436 -8.203 -8.610 1.00 94.56 829 MET A CA 1
ATOM 6305 C C . MET A 1 829 ? 20.581 -9.721 -8.463 1.00 94.56 829 MET A C 1
ATOM 6307 O O . MET A 1 829 ? 21.682 -10.259 -8.368 1.00 94.56 829 MET A O 1
ATOM 6311 N N . GLY A 1 830 ? 19.452 -10.424 -8.407 1.00 91.75 830 GLY A N 1
ATOM 6312 C CA . GLY A 1 830 ? 19.409 -11.869 -8.193 1.00 91.75 830 GLY A CA 1
ATOM 6313 C C . GLY A 1 830 ? 18.145 -12.315 -7.455 1.00 91.75 830 GLY A C 1
ATOM 6314 O O . GLY A 1 830 ? 17.446 -11.473 -6.872 1.00 91.75 830 GLY A O 1
ATOM 6315 N N . PRO A 1 831 ? 17.852 -13.627 -7.444 1.00 89.75 831 PRO A N 1
ATOM 6316 C CA . PRO A 1 831 ? 16.649 -14.179 -6.827 1.00 89.75 831 PRO A CA 1
ATOM 6317 C C . PRO A 1 831 ? 16.552 -13.883 -5.322 1.00 89.75 831 PRO A C 1
ATOM 6319 O O . PRO A 1 831 ? 17.534 -13.558 -4.637 1.00 89.75 831 PRO A O 1
ATOM 6322 N N . SER A 1 832 ? 15.345 -14.024 -4.780 1.00 87.44 832 SER A N 1
ATOM 6323 C CA . SER A 1 832 ? 15.105 -14.055 -3.334 1.00 87.44 832 SER A CA 1
ATOM 6324 C C . SER A 1 832 ? 15.927 -15.163 -2.667 1.00 87.44 832 SER A C 1
ATOM 6326 O O . SER A 1 832 ? 16.160 -16.224 -3.240 1.00 87.44 832 SER A O 1
ATOM 6328 N N . GLY A 1 833 ? 16.473 -14.881 -1.481 1.00 82.31 833 GLY A N 1
ATOM 6329 C CA . GLY A 1 833 ? 17.436 -15.770 -0.815 1.00 82.31 833 GLY A CA 1
ATOM 6330 C C . GLY A 1 833 ? 18.823 -15.867 -1.478 1.00 82.31 833 GLY A C 1
ATOM 6331 O O . GLY A 1 833 ? 19.697 -16.536 -0.935 1.00 82.31 833 GLY A O 1
ATOM 6332 N N . GLY A 1 834 ? 19.076 -15.180 -2.602 1.00 83.19 834 GLY A N 1
ATOM 6333 C CA . GLY A 1 834 ? 20.347 -15.243 -3.339 1.00 83.19 834 GLY A CA 1
ATOM 6334 C C . GLY A 1 834 ? 21.568 -14.628 -2.637 1.00 83.19 834 GLY A C 1
ATOM 6335 O O . GLY A 1 834 ? 22.683 -14.837 -3.104 1.00 83.19 834 GLY A O 1
ATOM 6336 N N . GLY A 1 835 ? 21.376 -13.901 -1.527 1.00 88.44 835 GLY A N 1
ATOM 6337 C CA . GLY A 1 835 ? 22.446 -13.285 -0.722 1.00 88.44 835 GLY A CA 1
ATOM 6338 C C . GLY A 1 835 ? 22.581 -11.757 -0.841 1.00 88.44 835 GLY A C 1
ATOM 6339 O O . GLY A 1 835 ? 23.433 -11.187 -0.165 1.00 88.44 835 GLY A O 1
ATOM 6340 N N . LYS A 1 836 ? 21.736 -11.086 -1.647 1.00 92.69 836 LYS A N 1
ATOM 6341 C CA . LYS A 1 836 ? 21.786 -9.634 -1.956 1.00 92.69 836 LYS A CA 1
ATOM 6342 C C . LYS A 1 836 ? 22.043 -8.733 -0.731 1.00 92.69 836 LYS A C 1
ATOM 6344 O O . LYS A 1 836 ? 23.098 -8.109 -0.636 1.00 92.69 836 LYS A O 1
ATOM 6349 N N . THR A 1 837 ? 21.117 -8.708 0.228 1.00 91.62 837 THR A N 1
ATOM 6350 C CA . THR A 1 837 ? 21.217 -7.891 1.452 1.00 91.62 837 THR A CA 1
ATOM 6351 C C . THR A 1 837 ? 22.399 -8.300 2.332 1.00 91.62 837 THR A C 1
ATOM 6353 O O . THR A 1 837 ? 23.113 -7.443 2.845 1.00 91.62 837 THR A O 1
ATOM 6356 N N . SER A 1 838 ? 22.688 -9.601 2.456 1.00 92.25 838 SER A N 1
ATOM 6357 C CA . SER A 1 838 ? 23.839 -10.095 3.229 1.00 92.25 838 SER A CA 1
ATOM 6358 C C . SER A 1 838 ? 25.179 -9.635 2.644 1.00 92.25 838 SER A C 1
ATOM 6360 O O . SER A 1 838 ? 26.115 -9.358 3.396 1.00 92.25 838 SER A O 1
ATOM 6362 N N . LEU A 1 839 ? 25.274 -9.510 1.316 1.00 94.06 839 LEU A N 1
ATOM 6363 C CA . LEU A 1 839 ? 26.415 -8.895 0.642 1.00 94.06 839 LEU A CA 1
ATOM 6364 C C . LEU A 1 839 ? 26.484 -7.393 0.945 1.00 94.06 839 LEU A C 1
ATOM 6366 O O . LEU A 1 839 ? 27.543 -6.920 1.354 1.00 94.06 839 LEU A O 1
ATOM 6370 N N . LEU A 1 840 ? 25.367 -6.668 0.823 1.00 94.19 840 LEU A N 1
ATOM 6371 C CA . LEU A 1 840 ? 25.287 -5.224 1.079 1.00 94.19 840 LEU A CA 1
ATOM 6372 C C . LEU A 1 840 ? 25.652 -4.862 2.537 1.00 94.19 840 LEU A C 1
ATOM 6374 O O . LEU A 1 840 ? 26.426 -3.934 2.783 1.00 94.19 840 LEU A O 1
ATOM 6378 N N . ASP A 1 841 ? 25.176 -5.628 3.522 1.00 91.00 841 ASP A N 1
ATOM 6379 C CA . ASP A 1 841 ? 25.563 -5.488 4.933 1.00 91.00 841 ASP A CA 1
ATOM 6380 C C . ASP A 1 841 ? 27.027 -5.898 5.200 1.00 91.00 841 ASP A C 1
ATOM 6382 O O . ASP A 1 841 ? 27.661 -5.350 6.108 1.00 91.00 841 ASP A O 1
ATOM 6386 N N . SER A 1 842 ? 27.598 -6.817 4.412 1.00 91.31 842 SER A N 1
ATOM 6387 C CA . SER A 1 842 ? 29.019 -7.191 4.512 1.00 91.31 842 SER A CA 1
ATOM 6388 C C . SER A 1 842 ? 29.934 -6.078 3.994 1.00 91.31 842 SER A C 1
ATOM 6390 O O . SER A 1 842 ? 30.811 -5.613 4.723 1.00 91.31 842 SER A O 1
ATOM 6392 N N . ILE A 1 843 ? 29.707 -5.591 2.768 1.00 92.00 843 ILE A N 1
ATOM 6393 C CA . ILE A 1 843 ? 30.545 -4.547 2.146 1.00 92.00 843 ILE A CA 1
ATOM 6394 C C . ILE A 1 843 ? 30.373 -3.169 2.805 1.00 92.00 843 ILE A C 1
ATOM 6396 O O . ILE A 1 843 ? 31.270 -2.334 2.734 1.00 92.00 843 ILE A O 1
ATOM 6400 N N . SER A 1 844 ? 29.257 -2.940 3.506 1.00 89.88 844 SER A N 1
ATOM 6401 C CA . SER A 1 844 ? 29.040 -1.735 4.322 1.00 89.88 844 SER A CA 1
ATOM 6402 C C . SER A 1 844 ? 29.620 -1.817 5.745 1.00 89.88 844 SER A C 1
ATOM 6404 O O . SER A 1 844 ? 29.509 -0.861 6.522 1.00 89.88 844 SER A O 1
ATOM 6406 N N . GLY A 1 845 ? 30.248 -2.939 6.119 1.00 85.81 845 GLY A N 1
ATOM 6407 C CA . GLY A 1 845 ? 30.849 -3.127 7.441 1.00 85.81 845 GLY A CA 1
ATOM 6408 C C . GLY A 1 845 ? 29.826 -3.168 8.582 1.00 85.81 845 GLY A C 1
ATOM 6409 O O . GLY A 1 845 ? 30.130 -2.751 9.709 1.00 85.81 845 GLY A O 1
ATOM 6410 N N . ARG A 1 846 ? 28.597 -3.618 8.301 1.00 84.50 846 ARG A N 1
ATOM 6411 C CA . ARG A 1 846 ? 27.544 -3.881 9.295 1.00 84.50 846 ARG A CA 1
ATOM 6412 C C . ARG A 1 846 ? 27.612 -5.324 9.789 1.00 84.50 846 ARG A C 1
ATOM 6414 O O . ARG A 1 846 ? 27.622 -5.542 11.000 1.00 84.50 846 ARG A O 1
ATOM 6421 N N . LEU A 1 847 ? 27.729 -6.270 8.861 1.00 85.12 847 LEU A N 1
ATOM 6422 C CA . LEU A 1 847 ? 27.912 -7.697 9.106 1.00 85.12 847 LEU A CA 1
ATOM 6423 C C . LEU A 1 847 ? 29.408 -8.037 9.186 1.00 85.12 847 LEU A C 1
ATOM 6425 O O . LEU A 1 847 ? 30.235 -7.409 8.526 1.00 85.12 847 LEU A O 1
ATOM 6429 N N . ARG A 1 848 ? 29.775 -9.029 10.006 1.00 81.62 848 ARG A N 1
ATOM 6430 C CA . ARG A 1 848 ? 31.137 -9.586 10.022 1.00 81.62 848 ARG A CA 1
ATOM 6431 C C . ARG A 1 848 ? 31.195 -10.796 9.090 1.00 81.62 848 ARG A C 1
ATOM 6433 O O . ARG A 1 848 ? 30.420 -11.738 9.251 1.00 81.62 848 ARG A O 1
ATOM 6440 N N . THR A 1 849 ? 32.113 -10.782 8.132 1.00 81.62 849 THR A N 1
ATOM 6441 C CA . THR A 1 849 ? 32.433 -11.951 7.305 1.00 81.62 849 THR A CA 1
ATOM 6442 C C . THR A 1 849 ? 33.326 -12.927 8.080 1.00 81.62 849 THR A C 1
ATOM 6444 O O . THR A 1 849 ? 34.026 -12.531 9.014 1.00 81.62 849 THR A O 1
ATOM 6447 N N . ARG A 1 850 ? 33.287 -14.218 7.719 1.00 81.31 850 ARG A N 1
ATOM 6448 C CA . ARG A 1 850 ? 34.238 -15.230 8.222 1.00 81.31 850 ARG A CA 1
ATOM 6449 C C . ARG A 1 850 ? 35.504 -15.305 7.356 1.00 81.31 850 ARG A C 1
ATOM 6451 O O . ARG A 1 850 ? 36.534 -15.757 7.843 1.00 81.31 850 ARG A O 1
ATOM 6458 N N . GLY A 1 851 ? 35.435 -14.859 6.100 1.00 80.75 851 GLY A N 1
ATOM 6459 C CA . GLY A 1 851 ? 36.562 -14.811 5.167 1.00 80.75 851 GLY A CA 1
ATOM 6460 C C . GLY A 1 851 ? 36.404 -13.724 4.100 1.00 80.75 851 GLY A C 1
ATOM 6461 O O . GLY A 1 851 ? 35.343 -13.101 3.991 1.00 80.75 851 GLY A O 1
ATOM 6462 N N . GLY A 1 852 ? 37.471 -13.509 3.330 1.00 86.19 852 GLY A N 1
ATOM 6463 C CA . GLY A 1 852 ? 37.582 -12.427 2.348 1.00 86.19 852 GLY A CA 1
ATOM 6464 C C . GLY A 1 852 ? 37.925 -11.066 2.961 1.00 86.19 852 GLY A C 1
ATOM 6465 O O . GLY A 1 852 ? 37.941 -10.902 4.183 1.00 86.19 852 GLY A O 1
ATOM 6466 N N . THR A 1 853 ? 38.213 -10.075 2.114 1.00 89.62 853 THR A N 1
ATOM 6467 C CA . THR A 1 853 ? 38.572 -8.712 2.546 1.00 89.62 853 THR A CA 1
ATOM 6468 C C . THR A 1 853 ? 37.796 -7.632 1.797 1.00 89.62 853 THR A C 1
ATOM 6470 O O . THR A 1 853 ? 37.494 -7.779 0.614 1.00 89.62 853 THR A O 1
ATOM 6473 N N . VAL A 1 854 ? 37.490 -6.533 2.495 1.00 91.38 854 VAL A N 1
ATOM 6474 C CA . VAL A 1 854 ? 36.907 -5.308 1.925 1.00 91.38 854 VAL A CA 1
ATOM 6475 C C . VAL A 1 854 ? 37.937 -4.185 2.038 1.00 91.38 854 VAL A C 1
ATOM 6477 O O . VAL A 1 854 ? 38.424 -3.883 3.134 1.00 91.38 854 VAL A O 1
ATOM 6480 N N . THR A 1 855 ? 38.267 -3.572 0.907 1.00 90.12 855 THR A N 1
ATOM 6481 C CA . THR A 1 855 ? 39.225 -2.474 0.776 1.00 90.12 855 THR A CA 1
ATOM 6482 C C . THR A 1 855 ? 38.560 -1.217 0.217 1.00 90.12 855 THR A C 1
ATOM 6484 O O . THR A 1 855 ? 37.524 -1.257 -0.446 1.00 90.12 855 THR A O 1
ATOM 6487 N N . VAL A 1 856 ? 39.143 -0.068 0.550 1.00 89.19 856 VAL A N 1
ATOM 6488 C CA . VAL A 1 856 ? 38.633 1.274 0.265 1.00 89.19 856 VAL A CA 1
ATOM 6489 C C . VAL A 1 856 ? 39.795 2.089 -0.300 1.00 89.19 856 VAL A C 1
ATOM 6491 O O . VAL A 1 856 ? 40.783 2.320 0.399 1.00 89.19 856 VAL A O 1
ATOM 6494 N N . ASN A 1 857 ? 39.708 2.476 -1.575 1.00 89.19 857 ASN A N 1
ATOM 6495 C CA . ASN A 1 857 ? 40.809 3.064 -2.358 1.00 89.19 857 ASN A CA 1
ATOM 6496 C C . ASN A 1 857 ? 42.116 2.247 -2.206 1.00 89.19 857 ASN A C 1
ATOM 6498 O O . ASN A 1 857 ? 43.164 2.779 -1.838 1.00 89.19 857 ASN A O 1
ATOM 6502 N N . GLY A 1 858 ? 42.019 0.920 -2.362 1.00 82.12 858 GLY A N 1
ATOM 6503 C CA . GLY A 1 858 ? 43.123 -0.040 -2.205 1.00 82.12 858 GLY A CA 1
ATOM 6504 C C . GLY A 1 858 ? 43.590 -0.312 -0.763 1.00 82.12 858 GLY A C 1
ATOM 6505 O O . GLY A 1 858 ? 44.202 -1.347 -0.510 1.00 82.12 858 GLY A O 1
ATOM 6506 N N . GLY A 1 859 ? 43.285 0.563 0.202 1.00 84.38 859 GLY A N 1
ATOM 6507 C CA . GLY A 1 859 ? 43.627 0.380 1.618 1.00 84.38 859 GLY A CA 1
ATOM 6508 C C . GLY A 1 859 ? 42.607 -0.470 2.393 1.00 84.38 859 GLY A C 1
ATOM 6509 O O . GLY A 1 859 ? 41.490 -0.672 1.923 1.00 84.38 859 GLY A O 1
ATOM 6510 N N . PRO A 1 860 ? 42.932 -0.962 3.603 1.00 84.88 860 PRO A N 1
ATOM 6511 C CA . PRO A 1 860 ? 41.961 -1.655 4.454 1.00 84.88 860 PRO A CA 1
ATOM 6512 C C . PRO A 1 860 ? 40.823 -0.716 4.888 1.00 84.88 860 PRO A C 1
ATOM 6514 O O . PRO A 1 860 ? 41.048 0.476 5.112 1.00 84.88 860 PRO A O 1
ATOM 6517 N N . MET A 1 861 ? 39.606 -1.250 5.054 1.00 83.81 861 MET A N 1
ATOM 6518 C CA . MET A 1 861 ? 38.440 -0.461 5.477 1.00 83.81 861 MET A CA 1
ATOM 6519 C C . MET A 1 861 ? 38.717 0.313 6.789 1.00 83.81 861 MET A C 1
ATOM 6521 O O . MET A 1 861 ? 39.005 -0.306 7.818 1.00 83.81 861 MET A O 1
ATOM 6525 N N . PRO A 1 862 ? 38.622 1.659 6.801 1.00 80.56 862 PRO A N 1
ATOM 6526 C CA . PRO A 1 862 ? 39.020 2.457 7.957 1.00 80.56 862 PRO A CA 1
ATOM 6527 C C . PRO A 1 862 ? 38.038 2.318 9.129 1.00 80.56 862 PRO A C 1
ATOM 6529 O O . PRO A 1 862 ? 36.828 2.190 8.949 1.00 80.56 862 PRO A O 1
ATOM 6532 N N . SER A 1 863 ? 38.534 2.478 10.359 1.00 74.31 863 SER A N 1
ATOM 6533 C CA . SER A 1 863 ? 37.737 2.424 11.603 1.00 74.31 863 SER A CA 1
ATOM 6534 C C . SER A 1 863 ? 36.621 3.482 11.706 1.00 74.31 863 SER A C 1
ATOM 6536 O O . SER A 1 863 ? 35.794 3.440 12.620 1.00 74.31 863 SER A O 1
ATOM 6538 N N . HIS A 1 864 ? 36.588 4.445 10.782 1.00 74.25 864 HIS A N 1
ATOM 6539 C CA . HIS A 1 864 ? 35.574 5.495 10.662 1.00 74.25 864 HIS A CA 1
ATOM 6540 C C . HIS A 1 864 ? 34.804 5.439 9.326 1.00 74.25 864 HIS A C 1
ATOM 6542 O O . HIS A 1 864 ? 34.112 6.390 8.976 1.00 74.25 864 HIS A O 1
ATOM 6548 N N . PHE A 1 865 ? 34.869 4.314 8.599 1.00 81.75 865 PHE A N 1
ATOM 6549 C CA . PHE A 1 865 ? 34.207 4.100 7.303 1.00 81.75 865 PHE A CA 1
ATOM 6550 C C . PHE A 1 865 ? 32.717 4.480 7.286 1.00 81.75 865 PHE A C 1
ATOM 6552 O O . PHE A 1 865 ? 32.263 5.114 6.339 1.00 81.75 865 PHE A O 1
ATOM 6559 N N . ARG A 1 866 ? 31.980 4.215 8.376 1.00 76.94 866 ARG A N 1
ATOM 6560 C CA . ARG A 1 866 ? 30.552 4.569 8.553 1.00 76.94 866 ARG A CA 1
ATOM 6561 C C . ARG A 1 866 ? 30.240 6.079 8.607 1.00 76.94 866 ARG A C 1
ATOM 6563 O O . ARG A 1 866 ? 29.116 6.450 8.924 1.00 76.94 866 ARG A O 1
ATOM 6570 N N . LEU A 1 867 ? 31.232 6.940 8.380 1.00 74.06 867 LEU A N 1
ATOM 6571 C CA . LEU A 1 867 ? 31.080 8.393 8.225 1.00 74.06 867 LEU A CA 1
ATOM 6572 C C . LEU A 1 867 ? 31.462 8.876 6.815 1.00 74.06 867 LEU A C 1
ATOM 6574 O O . LEU A 1 867 ? 31.112 9.990 6.440 1.00 74.06 867 LEU A O 1
ATOM 6578 N N . LEU A 1 868 ? 32.159 8.040 6.037 1.00 79.50 868 LEU A N 1
ATOM 6579 C CA . LEU A 1 868 ? 32.397 8.230 4.602 1.00 79.50 868 LEU A CA 1
ATOM 6580 C C . LEU A 1 868 ? 31.263 7.594 3.785 1.00 79.50 868 LEU A C 1
ATOM 6582 O O . LEU A 1 868 ? 30.848 8.141 2.766 1.00 79.50 868 LEU A O 1
ATOM 6586 N N . ALA A 1 869 ? 30.756 6.455 4.261 1.00 87.25 869 ALA A N 1
ATOM 6587 C CA . ALA A 1 869 ? 29.608 5.758 3.712 1.00 87.25 869 ALA A CA 1
ATOM 6588 C C . ALA A 1 869 ? 28.317 6.067 4.488 1.00 87.25 869 ALA A C 1
ATOM 6590 O O . ALA A 1 869 ? 28.346 6.362 5.684 1.00 87.25 869 ALA A O 1
ATOM 6591 N N . SER A 1 870 ? 27.165 5.942 3.836 1.00 88.94 870 SER A N 1
ATOM 6592 C CA . SER A 1 870 ? 25.847 5.899 4.484 1.00 88.94 870 SER A CA 1
ATOM 6593 C C . SER A 1 870 ? 24.968 4.817 3.854 1.00 88.94 870 SER A C 1
ATOM 6595 O O . SER A 1 870 ? 25.255 4.342 2.758 1.00 88.94 870 SER A O 1
ATOM 6597 N N . TYR A 1 871 ? 23.936 4.374 4.578 1.00 91.19 871 TYR A N 1
ATOM 6598 C CA . TYR A 1 871 ? 23.152 3.187 4.221 1.00 91.19 871 TYR A CA 1
ATOM 6599 C C . TYR A 1 871 ? 21.659 3.450 4.415 1.00 91.19 871 TYR A C 1
ATOM 6601 O O . TYR A 1 871 ? 21.189 3.595 5.547 1.00 91.19 871 TYR A O 1
ATOM 6609 N N . VAL A 1 872 ? 20.915 3.441 3.312 1.00 91.94 872 VAL A N 1
ATOM 6610 C CA . VAL A 1 872 ? 19.451 3.485 3.273 1.00 91.94 872 VAL A CA 1
ATOM 6611 C C . VAL A 1 872 ? 18.926 2.052 3.347 1.00 91.94 872 VAL A C 1
ATOM 6613 O O . VAL A 1 872 ? 19.332 1.195 2.569 1.00 91.94 872 VAL A O 1
ATOM 6616 N N . MET A 1 873 ? 18.064 1.781 4.325 1.00 88.75 873 MET A N 1
ATOM 6617 C CA . MET A 1 873 ? 17.475 0.455 4.541 1.00 88.75 873 MET A CA 1
ATOM 6618 C C . MET A 1 873 ? 16.262 0.229 3.629 1.00 88.75 873 MET A C 1
ATOM 6620 O O . MET A 1 873 ? 15.658 1.194 3.152 1.00 88.75 873 MET A O 1
ATOM 6624 N N . GLN A 1 874 ? 15.885 -1.038 3.446 1.00 86.06 874 GLN A N 1
ATOM 6625 C CA . GLN A 1 874 ? 14.639 -1.449 2.792 1.00 86.06 874 GLN A CA 1
ATOM 6626 C C . GLN A 1 874 ? 13.434 -0.791 3.495 1.00 86.06 874 GLN A C 1
ATOM 6628 O O . GLN A 1 874 ? 12.694 -0.027 2.873 1.00 86.06 874 GLN A O 1
ATOM 6633 N N . ASP A 1 875 ? 13.341 -0.945 4.822 1.00 82.38 875 ASP A N 1
ATOM 6634 C CA . ASP A 1 875 ? 12.362 -0.251 5.665 1.00 82.38 875 ASP A CA 1
ATOM 6635 C C . ASP A 1 875 ? 12.728 1.214 5.966 1.00 82.38 875 ASP A C 1
ATOM 6637 O O . ASP A 1 875 ? 13.749 1.532 6.590 1.00 82.38 875 ASP A O 1
ATOM 6641 N N . ASP A 1 876 ? 11.809 2.122 5.635 1.00 84.31 876 ASP A N 1
ATOM 6642 C CA . ASP A 1 876 ? 11.909 3.551 5.941 1.00 84.31 876 ASP A CA 1
ATOM 6643 C C . ASP A 1 876 ? 11.532 3.855 7.401 1.00 84.31 876 ASP A C 1
ATOM 6645 O O . ASP A 1 876 ? 10.454 4.386 7.700 1.00 84.31 876 ASP A O 1
ATOM 6649 N N . LEU A 1 877 ? 12.450 3.540 8.320 1.00 86.75 877 LEU A N 1
ATOM 6650 C CA . LEU A 1 877 ? 12.353 3.809 9.763 1.00 86.75 877 LEU A CA 1
ATOM 6651 C C . LEU A 1 877 ? 12.463 5.317 10.091 1.00 86.75 877 LEU A C 1
ATOM 6653 O O . LEU A 1 877 ? 13.462 5.797 10.634 1.00 86.75 877 LEU A O 1
ATOM 6657 N N . LEU A 1 878 ? 11.420 6.078 9.752 1.00 89.19 878 LEU A N 1
ATOM 6658 C CA . LEU A 1 878 ? 11.285 7.526 9.959 1.00 89.19 878 LEU A CA 1
ATOM 6659 C C . LEU A 1 878 ? 10.167 7.851 10.964 1.00 89.19 878 LEU A C 1
ATOM 6661 O O . LEU A 1 878 ? 9.083 7.279 10.890 1.00 89.19 878 LEU A O 1
ATOM 6665 N N .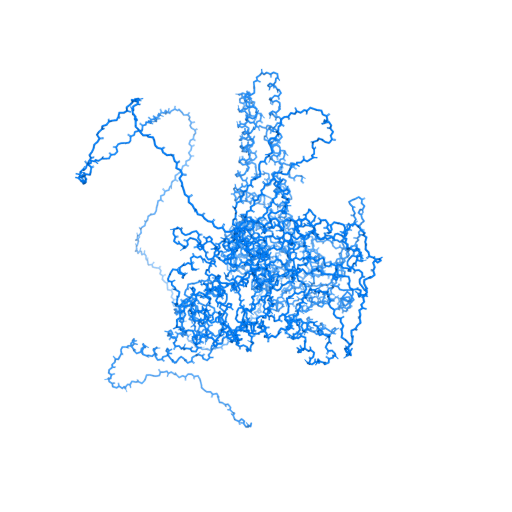 PHE A 1 879 ? 10.405 8.793 11.886 1.00 88.69 879 PHE A N 1
ATOM 6666 C CA . PHE A 1 879 ? 9.429 9.142 12.929 1.00 88.69 879 PHE A CA 1
ATOM 6667 C C . PHE A 1 879 ? 8.166 9.799 12.349 1.00 88.69 879 PHE A C 1
ATOM 6669 O O . PHE A 1 879 ? 8.158 10.971 11.975 1.00 88.69 879 PHE A O 1
ATOM 6676 N N . GLU A 1 880 ? 7.072 9.044 12.363 1.00 86.56 880 GLU A N 1
ATOM 6677 C CA . GLU A 1 880 ? 5.800 9.325 11.682 1.00 86.56 880 GLU A CA 1
ATOM 6678 C C . GLU A 1 880 ? 5.130 10.655 12.075 1.00 86.56 880 GLU A C 1
ATOM 6680 O O . GLU A 1 880 ? 4.416 11.270 11.279 1.00 86.56 880 GLU A O 1
ATOM 6685 N N . SER A 1 881 ? 5.344 11.117 13.312 1.00 86.69 881 SER A N 1
ATOM 6686 C CA . SER A 1 881 ? 4.733 12.336 13.857 1.00 86.69 881 SER A CA 1
ATOM 6687 C C . SER A 1 881 ? 5.545 13.617 13.608 1.00 86.69 881 SER A C 1
ATOM 6689 O O . SER A 1 881 ? 5.050 14.712 13.912 1.00 86.69 881 SER A O 1
ATOM 6691 N N . LEU A 1 882 ? 6.753 13.500 13.043 1.00 91.19 882 LEU A N 1
ATOM 6692 C CA . LEU A 1 882 ? 7.620 14.609 12.627 1.00 91.19 882 LEU A CA 1
ATOM 6693 C C . LEU A 1 882 ? 7.441 14.937 11.135 1.00 91.19 882 LEU A C 1
ATOM 6695 O O . LEU A 1 882 ? 6.849 14.161 10.382 1.00 91.19 882 LEU A O 1
ATOM 6699 N N . THR A 1 883 ? 7.943 16.096 10.711 1.00 94.12 883 THR A N 1
ATOM 6700 C CA . THR A 1 883 ? 8.046 16.476 9.290 1.00 94.12 883 THR A CA 1
ATOM 6701 C C . THR A 1 883 ? 9.447 16.185 8.730 1.00 94.12 883 THR A C 1
ATOM 6703 O O . THR A 1 883 ? 10.398 16.070 9.514 1.00 94.12 883 THR A O 1
ATOM 6706 N N . PRO A 1 884 ? 9.631 16.113 7.395 1.00 95.62 884 PRO A N 1
ATOM 6707 C CA . PRO A 1 884 ? 10.952 16.046 6.776 1.00 95.62 884 PRO A CA 1
ATOM 6708 C C . PRO A 1 884 ? 11.907 17.129 7.281 1.00 95.62 884 PRO A C 1
ATOM 6710 O O . PRO A 1 884 ? 12.998 16.803 7.742 1.00 95.62 884 PRO A O 1
ATOM 6713 N N . ARG A 1 885 ? 11.497 18.406 7.303 1.00 95.19 885 ARG A N 1
ATOM 6714 C CA . ARG A 1 885 ? 12.362 19.497 7.784 1.00 95.19 885 ARG A CA 1
ATOM 6715 C C . ARG A 1 885 ? 12.781 19.303 9.243 1.00 95.19 885 ARG A C 1
ATOM 6717 O O . ARG A 1 885 ? 13.925 19.598 9.588 1.00 95.19 885 ARG A O 1
ATOM 6724 N N . GLU A 1 886 ? 11.909 18.777 10.104 1.00 94.25 886 GLU A N 1
ATOM 6725 C CA . GLU A 1 886 ? 12.252 18.470 11.500 1.00 94.25 886 GLU A CA 1
ATOM 6726 C C . GLU A 1 886 ? 13.235 17.302 11.630 1.00 94.25 886 GLU A C 1
ATOM 6728 O O . GLU A 1 886 ? 14.197 17.410 12.392 1.00 94.25 886 GLU A O 1
ATOM 6733 N N . LEU A 1 887 ? 13.022 16.217 10.879 1.00 93.69 887 LEU A N 1
ATOM 6734 C CA . LEU A 1 887 ? 13.918 15.058 10.837 1.00 93.69 887 LEU A CA 1
ATOM 6735 C C . LEU A 1 887 ? 15.309 15.450 10.334 1.00 93.69 887 LEU A C 1
ATOM 6737 O O . LEU A 1 887 ? 16.309 15.128 10.975 1.00 93.69 887 LEU A O 1
ATOM 6741 N N . LEU A 1 888 ? 15.373 16.205 9.236 1.00 94.12 888 LEU A N 1
ATOM 6742 C CA . LEU A 1 888 ? 16.637 16.648 8.660 1.00 94.12 888 LEU A CA 1
ATOM 6743 C C . LEU A 1 888 ? 17.351 17.663 9.565 1.00 94.12 888 LEU A C 1
ATOM 6745 O O . LEU A 1 888 ? 18.555 17.549 9.776 1.00 94.12 888 LEU A O 1
ATOM 6749 N N . THR A 1 889 ? 16.621 18.588 10.199 1.00 93.25 889 THR A N 1
ATOM 6750 C CA . THR A 1 889 ? 17.197 19.509 11.202 1.00 93.25 889 THR A CA 1
ATOM 6751 C C . THR A 1 889 ? 17.720 18.764 12.434 1.00 93.25 889 THR A C 1
ATOM 6753 O O . THR A 1 889 ? 18.739 19.158 13.005 1.00 93.25 889 THR A O 1
ATOM 6756 N N . PHE A 1 890 ? 17.049 17.689 12.863 1.00 92.94 890 PHE A N 1
ATOM 6757 C CA . PHE A 1 890 ? 17.529 16.839 13.950 1.00 92.94 890 PHE A CA 1
ATOM 6758 C C . PHE A 1 890 ? 18.836 16.135 13.563 1.00 92.94 890 PHE A C 1
ATOM 6760 O O . PHE A 1 890 ? 19.840 16.310 14.253 1.00 92.94 890 PHE A O 1
ATOM 6767 N N . ALA A 1 891 ? 18.857 15.401 12.449 1.00 91.12 891 ALA A N 1
ATOM 6768 C CA . ALA A 1 891 ? 20.044 14.659 12.034 1.00 91.12 891 ALA A CA 1
ATOM 6769 C C . ALA A 1 891 ? 21.216 15.587 11.675 1.00 91.12 891 ALA A C 1
ATOM 6771 O O . ALA A 1 891 ? 22.350 15.276 12.027 1.00 91.12 891 ALA A O 1
ATOM 6772 N N . ALA A 1 892 ? 20.974 16.768 11.100 1.00 90.00 892 ALA A N 1
ATOM 6773 C CA . ALA A 1 892 ? 22.018 17.767 10.870 1.00 90.00 892 ALA A CA 1
ATOM 6774 C C . ALA A 1 892 ? 22.683 18.231 12.182 1.00 90.00 892 ALA A C 1
ATOM 6776 O O . ALA A 1 892 ? 23.907 18.275 12.264 1.00 90.00 892 ALA A O 1
ATOM 6777 N N . ARG A 1 893 ? 21.908 18.473 13.250 1.00 89.50 893 ARG A N 1
ATOM 6778 C CA . ARG A 1 893 ? 22.433 18.843 14.586 1.00 89.50 893 ARG A CA 1
ATOM 6779 C C . ARG A 1 893 ? 23.200 17.730 15.310 1.00 89.50 893 ARG A C 1
ATOM 6781 O O . ARG A 1 893 ? 23.836 18.009 16.325 1.00 89.50 893 ARG A O 1
ATOM 6788 N N . VAL A 1 894 ? 23.096 16.487 14.843 1.00 88.56 894 VAL A N 1
ATOM 6789 C CA . VAL A 1 894 ? 23.697 15.304 15.482 1.00 88.56 894 VAL A CA 1
ATOM 6790 C C . VAL A 1 894 ? 24.815 14.684 14.626 1.00 88.56 894 VAL A C 1
ATOM 6792 O O . VAL A 1 894 ? 25.715 14.054 15.176 1.00 88.56 894 VAL A O 1
ATOM 6795 N N . ARG A 1 895 ? 24.809 14.901 13.303 1.00 85.31 895 ARG A N 1
ATOM 6796 C CA . ARG A 1 895 ? 25.822 14.400 12.356 1.00 85.31 895 ARG A CA 1
ATOM 6797 C C . ARG A 1 895 ? 26.861 15.447 11.928 1.00 85.31 895 ARG A C 1
ATOM 6799 O O . ARG A 1 895 ? 27.957 15.050 11.548 1.00 85.31 895 ARG A O 1
ATOM 6806 N N . LEU A 1 896 ? 26.538 16.745 11.945 1.00 84.62 896 LEU A N 1
ATOM 6807 C CA . LEU A 1 896 ? 27.447 17.812 11.496 1.00 84.62 896 LEU A CA 1
ATOM 6808 C C . LEU A 1 896 ? 28.258 18.422 12.654 1.00 84.62 896 LEU A C 1
ATOM 6810 O O . LEU A 1 896 ? 27.927 18.246 13.828 1.00 84.62 896 LEU A O 1
ATOM 6814 N N . SER A 1 897 ? 29.320 19.160 12.310 1.00 78.31 897 SER A N 1
ATOM 6815 C CA . SER A 1 897 ? 30.188 19.857 13.270 1.00 78.31 897 SER A CA 1
ATOM 6816 C C . SER A 1 897 ? 29.422 20.878 14.121 1.00 78.31 897 SER A C 1
ATOM 6818 O O . SER A 1 897 ? 28.568 21.616 13.627 1.00 78.31 897 SER A O 1
ATOM 6820 N N . SER A 1 898 ? 29.788 20.982 15.402 1.00 70.38 898 SER A N 1
ATOM 6821 C CA . SER A 1 898 ? 29.263 22.006 16.317 1.00 70.38 898 SER A CA 1
ATOM 6822 C C . SER A 1 898 ? 29.808 23.424 16.083 1.00 70.38 898 SER A C 1
ATOM 6824 O O . SER A 1 898 ? 29.406 24.334 16.802 1.00 70.38 898 SER A O 1
ATOM 6826 N N . SER A 1 899 ? 30.690 23.626 15.098 1.00 72.62 899 SER A N 1
ATOM 6827 C CA . SER A 1 899 ? 31.125 24.959 14.643 1.00 72.62 899 SER A CA 1
ATOM 6828 C C . SER A 1 899 ? 30.058 25.708 13.828 1.00 72.62 899 SER A C 1
ATOM 6830 O O . SER A 1 899 ? 30.099 26.932 13.732 1.00 72.62 899 SER A O 1
ATOM 6832 N N . LEU A 1 900 ? 29.095 24.982 13.252 1.00 79.44 900 LEU A N 1
ATOM 6833 C CA . LEU A 1 900 ? 28.105 25.505 12.311 1.00 79.44 900 LEU A CA 1
ATOM 6834 C C . LEU A 1 900 ? 26.946 26.196 13.042 1.00 79.44 900 LEU A C 1
ATOM 6836 O O . LEU A 1 900 ? 26.400 25.667 14.016 1.00 79.44 900 LEU A O 1
ATOM 6840 N N . SER A 1 901 ? 26.515 27.365 12.561 1.00 83.62 901 SER A N 1
ATOM 6841 C CA . SER A 1 901 ? 25.408 28.085 13.187 1.00 83.62 901 SER A CA 1
ATOM 6842 C C . SER A 1 901 ? 24.056 27.439 12.865 1.00 83.62 901 SER A C 1
ATOM 6844 O O . SER A 1 901 ? 23.876 26.699 11.896 1.00 83.62 901 SER A O 1
ATOM 6846 N N . THR A 1 902 ? 23.034 27.776 13.657 1.00 84.25 902 THR A N 1
ATOM 6847 C CA . THR A 1 902 ? 21.658 27.323 13.380 1.00 84.25 902 THR A CA 1
ATOM 6848 C C . THR A 1 902 ? 21.093 27.905 12.071 1.00 84.25 902 THR A C 1
ATOM 6850 O O . THR A 1 902 ? 20.157 27.325 11.521 1.00 84.25 902 THR A O 1
ATOM 6853 N N . LYS A 1 903 ? 21.662 28.998 11.534 1.00 85.00 903 LYS A N 1
ATOM 6854 C CA . LYS A 1 903 ? 21.295 29.518 10.205 1.00 85.00 903 LYS A CA 1
ATOM 6855 C C . LYS A 1 903 ? 21.853 28.622 9.097 1.00 85.00 903 LYS A C 1
ATOM 6857 O O . LYS A 1 903 ? 21.101 28.242 8.204 1.00 85.00 903 LYS A O 1
ATOM 6862 N N . ASP A 1 904 ? 23.114 28.215 9.210 1.00 86.00 904 ASP A N 1
ATOM 6863 C CA . ASP A 1 904 ? 23.817 27.414 8.196 1.00 86.00 904 ASP A CA 1
ATOM 6864 C C . ASP A 1 904 ? 23.246 25.992 8.139 1.00 86.00 904 ASP A C 1
ATOM 6866 O O . ASP A 1 904 ? 22.935 25.481 7.065 1.00 86.00 904 ASP A O 1
ATOM 6870 N N . ILE A 1 905 ? 22.981 25.399 9.312 1.00 87.75 905 ILE A N 1
ATOM 6871 C CA . ILE A 1 905 ? 22.261 24.123 9.440 1.00 87.75 905 ILE A CA 1
ATOM 6872 C C . ILE A 1 905 ? 20.886 24.201 8.764 1.00 87.75 905 ILE A C 1
ATOM 6874 O O . ILE A 1 905 ? 20.500 23.265 8.065 1.00 87.75 905 ILE A O 1
ATOM 6878 N N . ARG A 1 906 ? 20.142 25.304 8.942 1.00 89.75 906 ARG A N 1
ATOM 6879 C CA . ARG A 1 906 ? 18.852 25.477 8.262 1.00 89.75 906 ARG A CA 1
ATOM 6880 C C . ARG A 1 906 ? 19.041 25.578 6.750 1.00 89.75 906 ARG A C 1
ATOM 6882 O O . ARG A 1 906 ? 18.371 24.849 6.034 1.00 89.75 906 ARG A O 1
ATOM 6889 N N . PHE A 1 907 ? 19.949 26.430 6.275 1.00 89.12 907 PHE A N 1
ATOM 6890 C CA . PHE A 1 907 ? 20.219 26.620 4.847 1.00 89.12 907 PHE A CA 1
ATOM 6891 C C . PHE A 1 907 ? 20.583 25.302 4.143 1.00 89.12 907 PHE A C 1
ATOM 6893 O O . PHE A 1 907 ? 20.019 24.985 3.097 1.00 89.12 907 PHE A O 1
ATOM 6900 N N . HIS A 1 908 ? 21.441 24.486 4.763 1.00 87.38 908 HIS A N 1
ATOM 6901 C CA . HIS A 1 908 ? 21.793 23.145 4.282 1.00 87.38 908 HIS A CA 1
ATOM 6902 C C . HIS A 1 908 ? 20.581 22.204 4.202 1.00 87.38 908 HIS A C 1
ATOM 6904 O O . HIS A 1 908 ? 20.417 21.493 3.213 1.00 87.38 908 HIS A O 1
ATOM 6910 N N . VAL A 1 909 ? 19.689 22.236 5.200 1.00 92.69 909 VAL A N 1
ATOM 6911 C CA . VAL A 1 909 ? 18.448 21.440 5.199 1.00 92.69 909 VAL A CA 1
ATOM 6912 C C . VAL A 1 909 ? 17.466 21.895 4.115 1.00 92.69 909 VAL A C 1
ATOM 6914 O O . VAL A 1 909 ? 16.943 21.037 3.407 1.00 92.69 909 VAL A O 1
ATOM 6917 N N . GLU A 1 910 ? 17.233 23.203 3.933 1.00 92.25 910 GLU A N 1
ATOM 6918 C CA . GLU A 1 910 ? 16.365 23.694 2.845 1.00 92.25 910 GLU A CA 1
ATOM 6919 C C . GLU A 1 910 ? 16.924 23.273 1.473 1.00 92.25 910 GLU A C 1
ATOM 6921 O O . GLU A 1 910 ? 16.188 22.795 0.613 1.00 92.25 910 GLU A O 1
ATOM 6926 N N . ARG A 1 911 ? 18.247 23.366 1.290 1.00 88.44 911 ARG A N 1
ATOM 6927 C CA . ARG A 1 911 ? 18.938 22.992 0.050 1.00 88.44 911 ARG A CA 1
ATOM 6928 C C . ARG A 1 911 ? 18.897 21.488 -0.248 1.00 88.44 911 ARG A C 1
ATOM 6930 O O . ARG A 1 911 ? 18.812 21.103 -1.411 1.00 88.44 911 ARG A O 1
ATOM 6937 N N . LEU A 1 912 ? 18.956 20.631 0.774 1.00 89.62 912 LEU A N 1
ATOM 6938 C CA . LEU A 1 912 ? 18.791 19.180 0.610 1.00 89.62 912 LEU A CA 1
ATOM 6939 C C . LEU A 1 912 ? 17.337 18.786 0.327 1.00 89.62 912 LEU A C 1
ATOM 6941 O O . LEU A 1 912 ? 17.109 17.860 -0.448 1.00 89.62 912 LEU A O 1
ATOM 6945 N N . LEU A 1 913 ? 16.361 19.493 0.907 1.00 92.50 913 LEU A N 1
ATOM 6946 C CA . LEU A 1 913 ? 14.954 19.332 0.535 1.00 92.50 913 LEU A CA 1
ATOM 6947 C C . LEU A 1 913 ? 14.744 19.681 -0.946 1.00 92.50 913 LEU A C 1
ATOM 6949 O O . LEU A 1 913 ? 14.054 18.942 -1.642 1.00 92.50 913 LEU A O 1
ATOM 6953 N N . ASP A 1 914 ? 15.390 20.737 -1.440 1.00 89.88 914 ASP A N 1
ATOM 6954 C CA . ASP A 1 914 ? 15.269 21.173 -2.834 1.00 89.88 914 ASP A CA 1
ATOM 6955 C C . ASP A 1 914 ? 15.964 20.222 -3.829 1.00 89.88 914 ASP A C 1
ATOM 6957 O O . ASP A 1 914 ? 15.318 19.749 -4.765 1.00 89.88 914 ASP A O 1
ATOM 6961 N N . ARG A 1 915 ? 17.220 19.810 -3.560 1.00 84.56 915 ARG A N 1
ATOM 6962 C CA . ARG A 1 915 ? 17.976 18.809 -4.364 1.00 84.56 915 ARG A CA 1
ATOM 6963 C C . ARG A 1 915 ? 17.229 17.477 -4.526 1.00 84.56 915 ARG A C 1
ATOM 6965 O O . ARG A 1 915 ? 17.470 16.763 -5.490 1.00 84.56 915 ARG A O 1
ATOM 6972 N N . LEU A 1 916 ? 16.331 17.140 -3.597 1.00 88.12 916 LEU A N 1
ATOM 6973 C CA . LEU A 1 916 ? 15.556 15.891 -3.590 1.00 88.12 916 LEU A CA 1
ATOM 6974 C C . LEU A 1 916 ? 14.065 16.102 -3.944 1.00 88.12 916 LEU A C 1
ATOM 6976 O O . LEU A 1 916 ? 13.264 15.171 -3.838 1.00 88.12 916 LEU A O 1
ATOM 6980 N N . SER A 1 917 ? 13.691 17.312 -4.382 1.00 87.50 917 SER A N 1
ATOM 6981 C CA . SER A 1 917 ? 12.328 17.729 -4.767 1.00 87.50 917 SER A CA 1
ATOM 6982 C C . SER A 1 917 ? 11.270 17.642 -3.651 1.00 87.50 917 SER A C 1
ATOM 6984 O O . SER A 1 917 ? 10.069 17.586 -3.911 1.00 87.50 917 SER A O 1
ATOM 6986 N N . LEU A 1 918 ? 11.702 17.672 -2.389 1.00 91.62 918 LEU A N 1
ATOM 6987 C CA . LEU A 1 918 ? 10.864 17.550 -1.194 1.00 91.62 918 LEU A CA 1
ATOM 6988 C C . LEU A 1 918 ? 10.280 18.886 -0.706 1.00 91.62 918 LEU A C 1
ATOM 6990 O O . LEU A 1 918 ? 9.474 18.882 0.225 1.00 91.62 918 LEU A O 1
ATOM 6994 N N . THR A 1 919 ? 10.633 20.019 -1.320 1.00 90.75 919 THR A N 1
ATOM 6995 C CA . THR A 1 919 ? 10.281 21.388 -0.887 1.00 90.75 919 THR A CA 1
ATOM 6996 C C . THR A 1 919 ? 8.783 21.589 -0.607 1.00 90.75 919 THR A C 1
ATOM 6998 O O . THR A 1 919 ? 8.427 22.232 0.379 1.00 90.75 919 THR A O 1
ATOM 7001 N N . ARG A 1 920 ? 7.888 20.977 -1.403 1.00 89.75 920 ARG A N 1
ATOM 7002 C CA . ARG A 1 920 ? 6.420 21.032 -1.200 1.00 89.75 920 ARG A CA 1
ATOM 7003 C C . ARG A 1 920 ? 5.929 20.241 0.021 1.00 89.75 920 ARG A C 1
ATOM 7005 O O . ARG A 1 920 ? 4.907 20.582 0.603 1.00 89.75 920 ARG A O 1
ATOM 7012 N N . SER A 1 921 ? 6.660 19.194 0.392 1.00 90.62 921 SER A N 1
ATOM 7013 C CA . SER A 1 921 ? 6.319 18.215 1.436 1.00 90.62 921 SER A CA 1
ATOM 7014 C C . SER A 1 921 ? 7.061 18.444 2.766 1.00 90.62 921 SER A C 1
ATOM 7016 O O . SER A 1 921 ? 6.834 17.741 3.750 1.00 90.62 921 SER A O 1
ATOM 7018 N N . ALA A 1 922 ? 7.945 19.448 2.816 1.00 92.06 922 ALA A N 1
ATOM 7019 C CA . ALA A 1 922 ? 8.907 19.683 3.894 1.00 92.06 922 ALA A CA 1
ATOM 7020 C C . ALA A 1 922 ? 8.293 19.822 5.305 1.00 92.06 922 ALA A C 1
ATOM 7022 O O . ALA A 1 922 ? 8.915 19.411 6.291 1.00 92.06 922 ALA A O 1
ATOM 7023 N N . ASP A 1 923 ? 7.081 20.377 5.397 1.00 92.69 923 ASP A N 1
ATOM 7024 C CA . ASP A 1 923 ? 6.320 20.567 6.644 1.00 92.69 923 ASP A CA 1
ATOM 7025 C C . ASP A 1 923 ? 5.118 19.612 6.782 1.00 92.69 923 ASP A C 1
ATOM 7027 O O . ASP A 1 923 ? 4.377 19.660 7.767 1.00 92.69 923 ASP A O 1
ATOM 7031 N N . THR A 1 924 ? 4.922 18.706 5.824 1.00 91.25 924 THR A N 1
ATOM 7032 C CA . THR A 1 924 ? 3.952 17.612 5.932 1.00 91.25 924 THR A CA 1
ATOM 7033 C C . THR A 1 924 ? 4.482 16.573 6.924 1.00 91.25 924 THR A C 1
ATOM 7035 O O . THR A 1 924 ? 5.684 16.335 7.006 1.00 91.25 924 THR A O 1
ATOM 7038 N N . ARG A 1 925 ? 3.613 15.937 7.722 1.00 90.31 925 ARG A N 1
ATOM 7039 C CA . ARG A 1 925 ? 4.052 14.837 8.603 1.00 90.31 925 ARG A CA 1
ATOM 7040 C C . ARG A 1 925 ? 4.372 13.597 7.773 1.00 90.31 925 ARG A C 1
ATOM 7042 O O . ARG A 1 925 ? 3.618 13.289 6.855 1.00 90.31 925 ARG A O 1
ATOM 7049 N N . VAL A 1 926 ? 5.420 12.859 8.144 1.00 89.00 926 VAL A N 1
ATOM 7050 C CA . VAL A 1 926 ? 5.809 11.615 7.453 1.00 89.00 926 VAL A CA 1
ATOM 7051 C C . VAL A 1 926 ? 4.655 10.608 7.428 1.00 89.00 926 VAL A C 1
ATOM 7053 O O . VAL A 1 926 ? 4.367 10.037 6.379 1.00 89.00 926 VAL A O 1
ATOM 7056 N N . GLY A 1 927 ? 3.938 10.464 8.546 1.00 82.69 927 GLY A N 1
ATOM 7057 C CA . GLY A 1 927 ? 2.798 9.560 8.676 1.00 82.69 927 GLY A CA 1
ATOM 7058 C C . GLY A 1 927 ? 3.186 8.083 8.746 1.00 82.69 927 GLY A C 1
ATOM 7059 O O . GLY A 1 927 ? 4.361 7.710 8.660 1.00 82.69 927 GLY A O 1
ATOM 7060 N N . GLN A 1 928 ? 2.171 7.246 8.945 1.00 70.06 928 GLN A N 1
ATOM 7061 C CA . GLN A 1 928 ? 2.361 5.813 9.148 1.00 70.06 928 GLN A CA 1
ATOM 7062 C C . GLN A 1 928 ? 2.651 5.088 7.832 1.00 70.06 928 GLN A C 1
ATOM 7064 O O . GLN A 1 928 ? 2.023 5.381 6.811 1.00 70.06 928 GLN A O 1
ATOM 7069 N N . ALA A 1 929 ? 3.598 4.144 7.846 1.00 51.09 929 ALA A N 1
ATOM 7070 C CA . ALA A 1 929 ? 3.801 3.242 6.711 1.00 51.09 929 ALA A CA 1
ATOM 7071 C C . ALA A 1 929 ? 2.504 2.451 6.463 1.00 51.09 929 ALA A C 1
ATOM 7073 O O . ALA A 1 929 ? 1.860 2.006 7.410 1.00 51.09 929 ALA A O 1
ATOM 7074 N N . GLY A 1 930 ? 2.055 2.361 5.209 1.00 45.12 930 GLY A N 1
ATOM 7075 C CA . GLY A 1 930 ? 0.736 1.800 4.897 1.00 45.12 930 GLY A CA 1
ATOM 7076 C C . GLY A 1 930 ? -0.461 2.669 5.321 1.00 45.12 930 GLY A C 1
ATOM 7077 O O . GLY A 1 930 ? -1.593 2.255 5.121 1.00 45.12 930 GLY A O 1
ATOM 7078 N N . GLY A 1 931 ? -0.274 3.904 5.815 1.00 36.00 931 GLY A N 1
ATOM 7079 C CA . GLY A 1 931 ? -1.359 4.825 6.216 1.00 36.00 931 GLY A CA 1
ATOM 7080 C C . GLY A 1 931 ? -2.346 5.229 5.100 1.00 36.00 931 GLY A C 1
ATOM 7081 O O . GLY A 1 931 ? -3.268 6.020 5.323 1.00 36.00 931 GLY A O 1
ATOM 7082 N N . SER A 1 932 ? -2.169 4.693 3.892 1.00 37.00 932 SER A N 1
ATOM 7083 C CA . SER A 1 932 ? -3.140 4.683 2.804 1.00 37.00 932 SER A CA 1
ATOM 7084 C C . SER A 1 932 ? -4.251 3.633 2.978 1.00 37.00 932 SER A C 1
ATOM 7086 O O . SER A 1 932 ? -5.297 3.842 2.366 1.00 37.00 932 SER A O 1
ATOM 7088 N N . GLY A 1 933 ? -4.123 2.596 3.823 1.00 41.50 933 GLY A N 1
ATOM 7089 C CA . GLY A 1 933 ? -5.146 1.556 4.037 1.00 41.50 933 GLY A CA 1
ATOM 7090 C C . GLY A 1 933 ? -4.933 0.646 5.266 1.00 41.50 933 GLY A C 1
ATOM 7091 O O . GLY A 1 933 ? -3.839 0.546 5.793 1.00 41.50 933 GLY A O 1
ATOM 7092 N N . SER A 1 934 ? -6.001 -0.051 5.680 1.00 33.00 934 SER A N 1
ATOM 7093 C CA . SER A 1 934 ? -6.093 -1.004 6.811 1.00 33.00 934 SER A CA 1
ATOM 7094 C C . SER A 1 934 ? -6.246 -0.451 8.246 1.00 33.00 934 SER A C 1
ATOM 7096 O O . SER A 1 934 ? -5.346 0.158 8.819 1.00 33.00 934 SER A O 1
ATOM 7098 N N . GLY A 1 935 ? -7.400 -0.772 8.853 1.00 35.91 935 GLY A N 1
ATOM 7099 C CA . GLY A 1 935 ? -7.619 -1.004 10.294 1.00 35.91 935 GLY A CA 1
ATOM 7100 C C . GLY A 1 935 ? -7.405 0.143 11.292 1.00 35.91 935 GLY A C 1
ATOM 7101 O O . GLY A 1 935 ? -8.334 0.536 12.000 1.00 35.91 935 GLY A O 1
ATOM 7102 N N . SER A 1 936 ? -6.173 0.630 11.417 1.00 35.59 936 SER A N 1
ATOM 7103 C CA . SER A 1 936 ? -5.755 1.553 12.474 1.00 35.59 936 SER A CA 1
ATOM 7104 C C . SER A 1 936 ? -6.108 3.011 12.162 1.00 35.59 936 SER A C 1
ATOM 7106 O O . SER A 1 936 ? -6.235 3.421 11.009 1.00 35.59 936 SER A O 1
ATOM 7108 N N . ARG A 1 937 ? -6.197 3.851 13.202 1.00 41.31 937 ARG A N 1
ATOM 7109 C CA . ARG A 1 937 ? -6.374 5.315 13.087 1.00 41.31 937 ARG A CA 1
ATOM 7110 C C . ARG A 1 937 ? -5.061 6.035 12.723 1.00 41.31 937 ARG A C 1
ATOM 7112 O O . ARG A 1 937 ? -4.766 7.106 13.257 1.00 41.31 937 ARG A O 1
ATOM 7119 N N . GLY A 1 938 ? -4.272 5.447 11.823 1.00 48.91 938 GLY A N 1
ATOM 7120 C CA . GLY A 1 938 ? -3.025 6.020 11.321 1.00 48.91 938 GLY A CA 1
ATOM 7121 C C . GLY A 1 938 ? -3.270 7.361 10.625 1.00 48.91 938 GLY A C 1
ATOM 7122 O O . GLY A 1 938 ? -4.207 7.516 9.839 1.00 48.91 938 GLY A O 1
ATOM 7123 N N . ARG A 1 939 ? -2.441 8.368 10.918 1.00 57.28 939 ARG A N 1
ATOM 7124 C CA . ARG A 1 939 ? -2.514 9.665 10.227 1.00 57.28 939 ARG A CA 1
ATOM 7125 C C . ARG A 1 939 ? -1.923 9.531 8.822 1.00 57.28 939 ARG A C 1
ATOM 7127 O O . ARG A 1 939 ? -0.761 9.150 8.687 1.00 57.28 939 ARG A O 1
ATOM 7134 N N . ARG A 1 940 ? -2.697 9.929 7.801 1.00 65.94 940 ARG A N 1
ATOM 7135 C CA . ARG A 1 940 ? -2.196 10.157 6.433 1.00 65.94 940 ARG A CA 1
ATOM 7136 C C . ARG A 1 940 ? -0.993 11.112 6.491 1.00 65.94 940 ARG A C 1
ATOM 7138 O O . ARG A 1 940 ? -1.063 12.136 7.174 1.00 65.94 940 ARG A O 1
ATOM 7145 N N . GLY A 1 941 ? 0.071 10.766 5.775 1.00 83.44 941 GLY A N 1
ATOM 7146 C CA . GLY A 1 941 ? 1.291 11.561 5.647 1.00 83.44 941 GLY A CA 1
ATOM 7147 C C . GLY A 1 941 ? 1.759 11.632 4.197 1.00 83.44 941 GLY A C 1
ATOM 7148 O O . GLY A 1 941 ? 0.944 11.890 3.312 1.00 83.44 941 GLY A O 1
ATOM 7149 N N . LEU A 1 942 ? 3.053 11.403 3.982 1.00 87.38 942 LEU A N 1
ATOM 7150 C CA . LEU A 1 942 ? 3.713 11.429 2.673 1.00 87.38 942 LEU A CA 1
ATOM 7151 C C . LEU A 1 942 ? 3.317 10.239 1.784 1.00 87.38 942 LEU A C 1
ATOM 7153 O O . LEU A 1 942 ? 2.888 9.194 2.280 1.00 87.38 942 LEU A O 1
ATOM 7157 N N . SER A 1 943 ? 3.522 10.372 0.472 1.00 85.50 943 SER A N 1
ATOM 7158 C CA . SER A 1 943 ? 3.545 9.227 -0.448 1.00 85.50 943 SER A CA 1
ATOM 7159 C C . SER A 1 943 ? 4.764 8.323 -0.200 1.00 85.50 943 SER A C 1
ATOM 7161 O O . SER A 1 943 ? 5.741 8.737 0.428 1.00 85.50 943 SER A O 1
ATOM 7163 N N . GLY A 1 944 ? 4.737 7.090 -0.721 1.00 82.38 944 GLY A N 1
ATOM 7164 C CA . GLY A 1 944 ? 5.871 6.159 -0.623 1.00 82.38 944 GLY A CA 1
ATOM 7165 C C . GLY A 1 944 ? 7.154 6.726 -1.242 1.00 82.38 944 GLY A C 1
ATOM 7166 O O . GLY A 1 944 ? 8.203 6.715 -0.605 1.00 82.38 944 GLY A O 1
ATOM 7167 N N . GLY A 1 945 ? 7.059 7.320 -2.437 1.00 84.44 945 GLY A N 1
ATOM 7168 C CA . GLY A 1 945 ? 8.213 7.912 -3.120 1.00 84.44 945 GLY A CA 1
ATOM 7169 C C . GLY A 1 945 ? 8.787 9.136 -2.397 1.00 84.44 945 GLY A C 1
ATOM 7170 O O . GLY A 1 945 ? 10.006 9.266 -2.289 1.00 84.44 945 GLY A O 1
ATOM 7171 N N . GLU A 1 946 ? 7.941 10.005 -1.832 1.00 88.88 946 GLU A N 1
ATOM 7172 C CA . GLU A 1 946 ? 8.402 11.098 -0.962 1.00 88.88 946 GLU A CA 1
ATOM 7173 C C . GLU A 1 946 ? 9.055 10.554 0.315 1.00 88.88 946 GLU A C 1
ATOM 7175 O O . GLU A 1 946 ? 10.134 11.012 0.683 1.00 88.88 946 GLU A O 1
ATOM 7180 N N . ARG A 1 947 ? 8.459 9.547 0.971 1.00 89.75 947 ARG A N 1
ATOM 7181 C CA . ARG A 1 947 ? 9.030 8.898 2.165 1.00 89.75 947 ARG A CA 1
ATOM 7182 C C . ARG A 1 947 ? 10.424 8.331 1.874 1.00 89.75 947 ARG A C 1
ATOM 7184 O O . ARG A 1 947 ? 11.345 8.607 2.645 1.00 89.75 947 ARG A O 1
ATOM 7191 N N . LYS A 1 948 ? 10.608 7.665 0.728 1.00 90.12 948 LYS A N 1
ATOM 7192 C CA . LYS A 1 948 ? 11.900 7.098 0.317 1.00 90.12 948 LYS A CA 1
ATOM 7193 C C . LYS A 1 948 ? 12.938 8.177 0.012 1.00 90.12 948 LYS A C 1
ATOM 7195 O O . LYS A 1 948 ? 14.075 8.096 0.477 1.00 90.12 948 LYS A O 1
ATOM 7200 N N . ARG A 1 949 ? 12.530 9.262 -0.660 1.00 91.50 949 ARG A N 1
ATOM 7201 C CA . ARG A 1 949 ? 13.365 10.464 -0.848 1.00 91.50 949 ARG A CA 1
ATOM 7202 C C . ARG A 1 949 ? 13.744 11.116 0.488 1.00 91.50 949 ARG A C 1
ATOM 7204 O O . ARG A 1 949 ? 14.880 11.553 0.629 1.00 91.50 949 ARG A O 1
ATOM 7211 N N . VAL A 1 950 ? 12.863 11.131 1.496 1.00 93.50 950 VAL A N 1
ATOM 7212 C CA . VAL A 1 950 ? 13.179 11.612 2.860 1.00 93.50 950 VAL A CA 1
ATOM 7213 C C . VAL A 1 950 ? 14.140 10.667 3.591 1.00 93.50 950 VAL A C 1
ATOM 7215 O O . VAL A 1 950 ? 15.014 11.142 4.316 1.00 93.50 950 VAL A O 1
ATOM 7218 N N . ALA A 1 951 ? 14.037 9.350 3.392 1.00 92.44 951 ALA A N 1
ATOM 7219 C CA . ALA A 1 951 ? 14.987 8.385 3.946 1.00 92.44 951 ALA A CA 1
ATOM 7220 C C . ALA A 1 951 ? 16.396 8.575 3.356 1.00 92.44 951 ALA A C 1
ATOM 7222 O O . ALA A 1 951 ? 17.371 8.613 4.107 1.00 92.44 951 ALA A O 1
ATOM 7223 N N . ILE A 1 952 ? 16.496 8.806 2.043 1.00 92.25 952 ILE A N 1
ATOM 7224 C CA . ILE A 1 952 ? 17.749 9.183 1.369 1.00 92.25 952 ILE A CA 1
ATOM 7225 C C . ILE A 1 952 ? 18.245 10.547 1.868 1.00 92.25 952 ILE A C 1
ATOM 7227 O O . ILE A 1 952 ? 19.413 10.673 2.227 1.00 92.25 952 ILE A O 1
ATOM 7231 N N . ALA A 1 953 ? 17.368 11.550 1.989 1.00 92.62 953 ALA A N 1
ATOM 7232 C CA . ALA A 1 953 ? 17.712 12.869 2.526 1.00 92.62 953 ALA A CA 1
ATOM 7233 C C . ALA A 1 953 ? 18.344 12.786 3.927 1.00 92.62 953 ALA A C 1
ATOM 7235 O O . ALA A 1 953 ? 19.317 13.484 4.206 1.00 92.62 953 ALA A O 1
ATOM 7236 N N . TYR A 1 954 ? 17.821 11.908 4.791 1.00 91.75 954 TYR A N 1
ATOM 7237 C CA . TYR A 1 954 ? 18.303 11.689 6.161 1.00 91.75 954 TYR A CA 1
ATOM 7238 C C . TYR A 1 954 ? 19.752 11.184 6.222 1.00 91.75 954 TYR A C 1
ATOM 7240 O O . TYR A 1 954 ? 20.490 11.495 7.163 1.00 91.75 954 TYR A O 1
ATOM 7248 N N . GLU A 1 955 ? 20.169 10.432 5.204 1.00 89.69 955 GLU A N 1
ATOM 7249 C CA . GLU A 1 955 ? 21.533 9.931 5.052 1.00 89.69 955 GLU A CA 1
ATOM 7250 C C . GLU A 1 955 ? 22.437 10.906 4.278 1.00 89.69 955 GLU A C 1
ATOM 7252 O O . GLU A 1 955 ? 23.593 11.108 4.655 1.00 89.69 955 GLU A O 1
ATOM 7257 N N . MET A 1 956 ? 21.896 11.615 3.283 1.00 88.62 956 MET A N 1
ATOM 7258 C CA . MET A 1 956 ? 22.618 12.614 2.482 1.00 88.62 956 MET A CA 1
ATOM 7259 C C . MET A 1 956 ? 23.018 13.888 3.249 1.00 88.62 956 MET A C 1
ATOM 7261 O O . MET A 1 956 ? 23.816 14.675 2.742 1.00 88.62 956 MET A O 1
ATOM 7265 N N . ILE A 1 957 ? 22.548 14.085 4.487 1.00 88.12 957 ILE A N 1
ATOM 7266 C CA . ILE A 1 957 ? 22.927 15.216 5.361 1.00 88.12 957 ILE A CA 1
ATOM 7267 C C . ILE A 1 957 ? 24.439 15.406 5.487 1.00 88.12 957 ILE A C 1
ATOM 7269 O O . ILE A 1 957 ? 24.902 16.545 5.511 1.00 88.12 957 ILE A O 1
ATOM 7273 N N . THR A 1 958 ? 25.209 14.320 5.563 1.00 82.75 958 THR A N 1
ATOM 7274 C CA . THR A 1 958 ? 26.678 14.366 5.678 1.00 82.75 958 THR A CA 1
ATOM 7275 C C . THR A 1 958 ? 27.406 14.456 4.335 1.00 82.75 958 THR A C 1
ATOM 7277 O O . THR A 1 958 ? 28.628 14.389 4.326 1.00 82.75 958 THR A O 1
ATOM 7280 N N . ASN A 1 959 ? 26.679 14.591 3.218 1.00 84.50 959 ASN A N 1
ATOM 7281 C CA . ASN A 1 959 ? 27.190 14.480 1.846 1.00 84.50 959 ASN A CA 1
ATOM 7282 C C . ASN A 1 959 ? 28.136 13.263 1.669 1.00 84.50 959 ASN A C 1
ATOM 7284 O O . ASN A 1 959 ? 29.301 13.439 1.309 1.00 84.50 959 ASN A O 1
ATOM 7288 N N . PRO A 1 960 ? 27.672 12.038 2.007 1.00 87.50 960 PRO A N 1
ATOM 7289 C CA . PRO A 1 960 ? 28.513 10.844 2.067 1.00 87.50 960 PRO A CA 1
ATOM 7290 C C . PRO A 1 960 ? 29.112 10.516 0.698 1.00 87.50 960 PRO A C 1
ATOM 7292 O O . PRO A 1 960 ? 28.450 10.649 -0.326 1.00 87.50 960 PRO A O 1
ATOM 7295 N N . ALA A 1 961 ? 30.353 10.042 0.681 1.00 87.94 961 ALA A N 1
ATOM 7296 C CA . ALA A 1 961 ? 31.037 9.645 -0.545 1.00 87.94 961 ALA A CA 1
ATOM 7297 C C . ALA A 1 961 ? 30.441 8.382 -1.180 1.00 87.94 961 ALA A C 1
ATOM 7299 O O . ALA A 1 961 ? 30.373 8.269 -2.400 1.00 87.94 961 ALA A O 1
ATOM 7300 N N . LEU A 1 962 ? 30.013 7.445 -0.333 1.00 91.38 962 LEU A N 1
ATOM 7301 C CA . LEU A 1 962 ? 29.536 6.121 -0.711 1.00 91.38 962 LEU A CA 1
ATOM 7302 C C . LEU A 1 962 ? 28.122 5.914 -0.156 1.00 91.38 962 LEU A C 1
ATOM 7304 O O . LEU A 1 962 ? 27.891 6.077 1.043 1.00 91.38 962 LEU A O 1
ATOM 7308 N N . LEU A 1 963 ? 27.173 5.566 -1.020 1.00 93.50 963 LEU A N 1
ATOM 7309 C CA . LEU A 1 963 ? 25.770 5.391 -0.661 1.00 93.50 963 LEU A CA 1
ATOM 7310 C C . LEU A 1 963 ? 25.320 3.962 -0.973 1.00 93.50 963 LEU A C 1
ATOM 7312 O O . LEU A 1 963 ? 25.253 3.562 -2.133 1.00 93.50 963 LEU A O 1
ATOM 7316 N N . PHE A 1 964 ? 24.996 3.211 0.078 1.00 95.38 964 PHE A N 1
ATOM 7317 C CA . PHE A 1 964 ? 24.353 1.904 -0.018 1.00 95.38 964 PHE A CA 1
ATOM 7318 C C . PHE A 1 964 ? 22.832 2.075 0.068 1.00 95.38 964 PHE A C 1
ATOM 7320 O O . PHE A 1 964 ? 22.356 2.771 0.970 1.00 95.38 964 PHE A O 1
ATOM 7327 N N . LEU A 1 965 ? 22.066 1.438 -0.819 1.00 95.06 965 LEU A N 1
ATOM 7328 C CA . LEU A 1 965 ? 20.600 1.419 -0.751 1.00 95.06 965 LEU A CA 1
ATOM 7329 C C . LEU A 1 965 ? 20.055 0.002 -0.905 1.00 95.06 965 LEU A C 1
ATOM 7331 O O . LEU A 1 965 ? 20.179 -0.598 -1.975 1.00 95.06 965 LEU A O 1
ATOM 7335 N N . ASP A 1 966 ? 19.424 -0.503 0.150 1.00 93.50 966 ASP A N 1
ATOM 7336 C CA . ASP A 1 966 ? 18.790 -1.818 0.129 1.00 93.50 966 ASP A CA 1
ATOM 7337 C C . ASP A 1 966 ? 17.363 -1.707 -0.436 1.00 93.50 966 ASP A C 1
ATOM 7339 O O . ASP A 1 966 ? 16.532 -0.993 0.129 1.00 93.50 966 ASP A O 1
ATOM 7343 N N . GLU A 1 967 ? 17.120 -2.342 -1.585 1.00 91.25 967 GLU A N 1
ATOM 7344 C CA . GLU A 1 967 ? 15.853 -2.390 -2.337 1.00 91.25 967 GLU A CA 1
ATOM 7345 C C . GLU A 1 967 ? 15.038 -1.073 -2.353 1.00 91.25 967 GLU A C 1
ATOM 7347 O O . GLU A 1 967 ? 13.882 -1.032 -1.920 1.00 91.25 967 GLU A O 1
ATOM 7352 N N . PRO A 1 968 ? 15.601 0.040 -2.873 1.00 91.81 968 PRO A N 1
ATOM 7353 C CA . PRO A 1 968 ? 14.983 1.360 -2.767 1.00 91.81 968 PRO A CA 1
ATOM 7354 C C . PRO A 1 968 ? 13.700 1.524 -3.592 1.00 91.81 968 PRO A C 1
ATOM 7356 O O . PRO A 1 968 ? 12.940 2.451 -3.331 1.00 91.81 968 PRO A O 1
ATOM 7359 N N . THR A 1 969 ? 13.454 0.656 -4.576 1.00 90.62 969 THR A N 1
ATOM 7360 C CA . THR A 1 969 ? 12.255 0.670 -5.429 1.00 90.62 969 THR A CA 1
ATOM 7361 C C . THR A 1 969 ? 11.088 -0.144 -4.864 1.00 90.62 969 THR A C 1
ATOM 7363 O O . THR A 1 969 ? 9.972 -0.023 -5.368 1.00 90.62 969 THR A O 1
ATOM 7366 N N . THR A 1 970 ? 11.308 -0.968 -3.836 1.00 85.50 970 THR A N 1
ATOM 7367 C CA . THR A 1 970 ? 10.271 -1.848 -3.279 1.00 85.50 970 THR A CA 1
ATOM 7368 C C . THR A 1 970 ? 9.152 -1.028 -2.627 1.00 85.50 970 THR A C 1
ATOM 7370 O O . THR A 1 970 ? 9.399 -0.135 -1.817 1.00 85.50 970 THR A O 1
ATOM 7373 N N . GLY A 1 971 ? 7.900 -1.320 -2.996 1.00 75.88 971 GLY A N 1
ATOM 7374 C CA . GLY A 1 971 ? 6.718 -0.587 -2.525 1.00 75.88 971 GLY A CA 1
ATOM 7375 C C . GLY A 1 971 ? 6.427 0.736 -3.253 1.00 75.88 971 GLY A C 1
ATOM 7376 O O . GLY A 1 971 ? 5.575 1.498 -2.791 1.00 75.88 971 GLY A O 1
ATOM 7377 N N . LEU A 1 972 ? 7.105 1.020 -4.371 1.00 83.44 972 LEU A N 1
ATOM 7378 C CA . LEU A 1 972 ? 6.810 2.149 -5.262 1.00 83.44 972 LEU A CA 1
ATOM 7379 C C . LEU A 1 972 ? 6.095 1.681 -6.538 1.00 83.44 972 LEU A C 1
ATOM 7381 O O . LEU A 1 972 ? 6.267 0.545 -6.974 1.00 83.44 972 LEU A O 1
ATOM 7385 N N . ASP A 1 973 ? 5.326 2.572 -7.166 1.00 81.69 973 ASP A N 1
ATOM 7386 C CA . ASP A 1 973 ? 4.887 2.379 -8.551 1.00 81.69 973 ASP A CA 1
ATOM 7387 C C . ASP A 1 973 ? 6.058 2.564 -9.537 1.00 81.69 973 ASP A C 1
ATOM 7389 O O . ASP A 1 973 ? 7.087 3.159 -9.205 1.00 81.69 973 ASP A O 1
ATOM 7393 N N . ALA A 1 974 ? 5.901 2.069 -10.768 1.00 82.00 974 ALA A N 1
ATOM 7394 C CA . ALA A 1 974 ? 6.968 2.059 -11.770 1.00 82.00 974 ALA A CA 1
ATOM 7395 C C . ALA A 1 974 ? 7.503 3.461 -12.131 1.00 82.00 974 ALA A C 1
ATOM 7397 O O . ALA A 1 974 ? 8.694 3.606 -12.402 1.00 82.00 974 ALA A O 1
ATOM 7398 N N . PHE A 1 975 ? 6.661 4.501 -12.096 1.00 84.25 975 PHE A N 1
ATOM 7399 C CA . PHE A 1 975 ? 7.068 5.871 -12.418 1.00 84.25 975 PHE A CA 1
ATOM 7400 C C . PHE A 1 975 ? 7.856 6.506 -11.265 1.00 84.25 975 PHE A C 1
ATOM 7402 O O . PHE A 1 975 ? 8.916 7.099 -11.473 1.00 84.25 975 PHE A O 1
ATOM 7409 N N . MET A 1 976 ? 7.385 6.332 -10.029 1.00 85.38 976 MET A N 1
ATOM 7410 C CA . MET A 1 976 ? 8.088 6.801 -8.834 1.00 85.38 976 MET A CA 1
ATOM 7411 C C . MET A 1 976 ? 9.384 6.022 -8.580 1.00 85.38 976 MET A C 1
ATOM 7413 O O . MET A 1 976 ? 10.343 6.612 -8.080 1.00 85.38 976 MET A O 1
ATOM 7417 N N . ALA A 1 977 ? 9.441 4.741 -8.961 1.00 89.25 977 ALA A N 1
ATOM 7418 C CA . ALA A 1 977 ? 10.662 3.941 -8.986 1.00 89.25 977 ALA A CA 1
ATOM 7419 C C . ALA A 1 977 ? 11.657 4.454 -10.041 1.00 89.25 977 ALA A C 1
ATOM 7421 O O . ALA A 1 977 ? 12.812 4.702 -9.700 1.00 89.25 977 ALA A O 1
ATOM 7422 N N . LEU A 1 978 ? 11.217 4.699 -11.284 1.00 91.44 978 LEU A N 1
ATOM 7423 C CA . LEU A 1 978 ? 12.066 5.261 -12.342 1.00 91.44 978 LEU A CA 1
ATOM 7424 C C . LEU A 1 978 ? 12.665 6.607 -11.916 1.00 91.44 978 LEU A C 1
ATOM 7426 O O . LEU A 1 978 ? 13.884 6.746 -11.868 1.00 91.44 978 LEU A O 1
ATOM 7430 N N . SER A 1 979 ? 11.826 7.549 -11.473 1.00 90.25 979 SER A N 1
ATOM 7431 C CA . SER A 1 979 ? 12.279 8.872 -11.020 1.00 90.25 979 SER A CA 1
ATOM 7432 C C . SER A 1 979 ? 13.136 8.834 -9.744 1.00 90.25 979 SER A C 1
ATOM 7434 O O . SER A 1 979 ? 13.836 9.797 -9.422 1.00 90.25 979 SER A O 1
ATOM 7436 N N . LEU A 1 980 ? 13.113 7.728 -8.992 1.00 91.62 980 LEU A N 1
ATOM 7437 C CA . LEU A 1 980 ? 14.053 7.497 -7.898 1.00 91.62 980 LEU A CA 1
ATOM 7438 C C . LEU A 1 980 ? 15.419 7.019 -8.412 1.00 91.62 980 LEU A C 1
ATOM 7440 O O . LEU A 1 980 ? 16.440 7.498 -7.926 1.00 91.62 980 LEU A O 1
ATOM 7444 N N . ILE A 1 981 ? 15.459 6.121 -9.399 1.00 94.38 981 ILE A N 1
ATOM 7445 C CA . ILE A 1 981 ? 16.715 5.636 -9.990 1.00 94.38 981 ILE A CA 1
ATOM 7446 C C . ILE A 1 981 ? 17.398 6.721 -10.836 1.00 94.38 981 ILE A C 1
ATOM 7448 O O . ILE A 1 981 ? 18.615 6.864 -10.744 1.00 94.38 981 ILE A O 1
ATOM 7452 N N . GLU A 1 982 ? 16.645 7.561 -11.553 1.00 93.25 982 GLU A N 1
ATOM 7453 C CA . GLU A 1 982 ? 17.166 8.781 -12.198 1.00 93.25 982 GLU A CA 1
ATOM 7454 C C . GLU A 1 982 ? 17.914 9.677 -11.198 1.00 93.25 982 GLU A C 1
ATOM 7456 O O . GLU A 1 982 ? 19.026 10.132 -11.468 1.00 93.25 982 GLU A O 1
ATOM 7461 N N . LEU A 1 983 ? 17.336 9.875 -10.008 1.00 91.44 983 LEU A N 1
ATOM 7462 C CA . LEU A 1 983 ? 17.943 10.641 -8.922 1.00 91.44 983 LEU A CA 1
ATOM 7463 C C . LEU A 1 983 ? 19.190 9.946 -8.347 1.00 91.44 983 LEU A C 1
ATOM 7465 O O . LEU A 1 983 ? 20.190 10.607 -8.080 1.00 91.44 983 LEU A O 1
ATOM 7469 N N . LEU A 1 984 ? 19.186 8.619 -8.181 1.00 93.62 984 LEU A N 1
ATOM 7470 C CA . LEU A 1 984 ? 20.396 7.890 -7.773 1.00 93.62 984 LEU A CA 1
ATOM 7471 C C . LEU A 1 984 ? 21.509 7.998 -8.824 1.00 93.62 984 LEU A C 1
ATOM 7473 O O . LEU A 1 984 ? 22.677 8.132 -8.457 1.00 93.62 984 LEU A O 1
ATOM 7477 N N . ARG A 1 985 ? 21.157 8.013 -10.113 1.00 93.81 985 ARG A N 1
ATOM 7478 C CA . ARG A 1 985 ? 22.101 8.220 -11.214 1.00 93.81 985 ARG A CA 1
ATOM 7479 C C . ARG A 1 985 ? 22.632 9.654 -11.262 1.00 93.81 985 ARG A C 1
ATOM 7481 O O . ARG A 1 985 ? 23.822 9.839 -11.498 1.00 93.81 985 ARG A O 1
ATOM 7488 N N . SER A 1 986 ? 21.813 10.670 -10.973 1.00 91.19 986 SER A N 1
ATOM 7489 C CA . SER A 1 986 ? 22.307 12.050 -10.867 1.00 91.19 986 SER A CA 1
ATOM 7490 C C . SER A 1 986 ? 23.232 12.234 -9.659 1.00 91.19 986 SER A C 1
ATOM 7492 O O . SER A 1 986 ? 24.244 12.919 -9.774 1.00 91.19 986 SER A O 1
ATOM 7494 N N . LEU A 1 987 ? 22.949 11.570 -8.528 1.00 90.12 987 LEU A N 1
ATOM 7495 C CA . LEU A 1 987 ? 23.881 11.512 -7.397 1.00 90.12 987 LEU A CA 1
ATOM 7496 C C . LEU A 1 987 ? 25.197 10.824 -7.796 1.00 90.12 987 LEU A C 1
ATOM 7498 O O . LEU A 1 987 ? 26.264 11.355 -7.495 1.00 90.12 987 LEU A O 1
ATOM 7502 N N . ALA A 1 988 ? 25.155 9.694 -8.508 1.00 92.56 988 ALA A N 1
ATOM 7503 C CA . ALA A 1 988 ? 26.369 9.059 -9.025 1.00 92.56 988 ALA A CA 1
ATOM 7504 C C . ALA A 1 988 ? 27.172 10.032 -9.912 1.00 92.56 988 ALA A C 1
ATOM 7506 O O . ALA A 1 988 ? 28.350 10.265 -9.651 1.00 92.56 988 ALA A O 1
ATOM 7507 N N . ALA A 1 989 ? 26.522 10.706 -10.867 1.00 90.62 989 ALA A N 1
ATOM 7508 C CA . ALA A 1 989 ? 27.151 11.681 -11.763 1.00 90.62 989 ALA A CA 1
ATOM 7509 C C . ALA A 1 989 ? 27.765 12.912 -11.053 1.00 90.62 989 ALA A C 1
ATOM 7511 O O . ALA A 1 989 ? 28.721 13.494 -11.563 1.00 90.62 989 ALA A O 1
ATOM 7512 N N . GLU A 1 990 ? 27.286 13.291 -9.860 1.00 87.31 990 GLU A N 1
ATOM 7513 C CA . GLU A 1 990 ? 27.925 14.310 -9.000 1.00 87.31 990 GLU A CA 1
ATOM 7514 C C . GLU A 1 990 ? 29.232 13.817 -8.326 1.00 87.31 990 GLU A C 1
ATOM 7516 O O . GLU A 1 990 ? 29.882 14.570 -7.599 1.00 87.31 990 GLU A O 1
ATOM 7521 N N . GLY A 1 991 ? 29.648 12.569 -8.573 1.00 87.69 991 GLY A N 1
ATOM 7522 C CA . GLY A 1 991 ? 30.886 11.959 -8.076 1.00 87.69 991 GLY A CA 1
ATOM 7523 C C . GLY A 1 991 ? 30.708 11.040 -6.866 1.00 87.69 991 GLY A C 1
ATOM 7524 O O . GLY A 1 991 ? 31.705 10.557 -6.325 1.00 87.69 991 GLY A O 1
ATOM 7525 N N . HIS A 1 992 ? 29.469 10.793 -6.428 1.00 91.12 992 HIS A N 1
ATOM 7526 C CA . HIS A 1 992 ? 29.182 9.803 -5.391 1.00 91.12 992 HIS A CA 1
ATOM 7527 C C . HIS A 1 992 ? 29.373 8.373 -5.945 1.00 91.12 992 HIS A C 1
ATOM 7529 O O . HIS A 1 992 ? 29.184 8.116 -7.134 1.00 91.12 992 HIS A O 1
ATOM 7535 N N . THR A 1 993 ? 29.722 7.423 -5.080 1.00 94.38 993 THR A N 1
ATOM 7536 C CA . THR A 1 993 ? 29.714 5.984 -5.392 1.00 94.38 993 THR A CA 1
ATOM 7537 C C . THR A 1 993 ? 28.384 5.409 -4.922 1.00 94.38 993 THR A C 1
ATOM 7539 O O . THR A 1 993 ? 28.101 5.457 -3.722 1.00 94.38 993 THR A O 1
ATOM 7542 N N . VAL A 1 994 ? 27.551 4.881 -5.823 1.00 96.25 994 VAL A N 1
ATOM 7543 C CA . VAL A 1 994 ? 26.195 4.423 -5.469 1.00 96.25 994 VAL A CA 1
ATOM 7544 C C . VAL A 1 994 ? 26.058 2.924 -5.716 1.00 96.25 994 VAL A C 1
ATOM 7546 O O . VAL A 1 994 ? 26.259 2.446 -6.829 1.00 96.25 994 VAL A O 1
ATOM 7549 N N . VAL A 1 995 ? 25.707 2.180 -4.666 1.00 96.94 995 VAL A N 1
ATOM 7550 C CA . VAL A 1 995 ? 25.527 0.722 -4.698 1.00 96.94 995 VAL A CA 1
ATOM 7551 C C . VAL A 1 995 ? 24.130 0.390 -4.199 1.00 96.94 995 VAL A C 1
ATOM 7553 O O . VAL A 1 995 ? 23.773 0.744 -3.074 1.00 96.94 995 VAL A O 1
ATOM 7556 N N . THR A 1 996 ? 23.336 -0.309 -5.004 1.00 96.00 996 THR A N 1
ATOM 7557 C CA . THR A 1 996 ? 21.948 -0.620 -4.654 1.00 96.00 996 THR A CA 1
ATOM 7558 C C . THR A 1 996 ? 21.565 -2.061 -4.964 1.00 96.00 996 THR A C 1
ATOM 7560 O O . THR A 1 996 ? 21.930 -2.587 -6.010 1.00 96.00 996 THR A O 1
ATOM 7563 N N . THR A 1 997 ? 20.837 -2.718 -4.060 1.00 95.50 997 THR A N 1
ATOM 7564 C CA . THR A 1 997 ? 20.160 -3.991 -4.356 1.00 95.50 997 THR A CA 1
ATOM 7565 C C . THR A 1 997 ? 18.801 -3.694 -4.983 1.00 95.50 997 THR A C 1
ATOM 7567 O O . THR A 1 997 ? 18.097 -2.808 -4.511 1.00 95.50 997 THR A O 1
ATOM 7570 N N . ILE A 1 998 ? 18.419 -4.394 -6.055 1.00 92.00 998 ILE A N 1
ATOM 7571 C CA . ILE A 1 998 ? 17.119 -4.191 -6.722 1.00 92.00 998 ILE A CA 1
ATOM 7572 C C . ILE A 1 998 ? 16.505 -5.549 -7.096 1.00 92.00 998 ILE A C 1
ATOM 7574 O O . ILE A 1 998 ? 17.203 -6.470 -7.528 1.00 92.00 998 ILE A O 1
ATOM 7578 N N . HIS A 1 999 ? 15.188 -5.672 -6.922 1.00 84.19 999 HIS A N 1
ATOM 7579 C CA . HIS A 1 999 ? 14.388 -6.829 -7.326 1.00 84.19 999 HIS A CA 1
ATOM 7580 C C . HIS A 1 999 ? 13.523 -6.462 -8.542 1.00 84.19 999 HIS A C 1
ATOM 7582 O O . HIS A 1 999 ? 12.827 -5.453 -8.496 1.00 84.19 999 HIS A O 1
ATOM 7588 N N . GLN A 1 1000 ? 13.596 -7.261 -9.615 1.00 82.88 1000 GLN A N 1
ATOM 7589 C CA . GLN A 1 1000 ? 12.802 -7.140 -10.858 1.00 82.88 1000 GLN A CA 1
ATOM 7590 C C . GLN A 1 1000 ? 12.512 -5.693 -11.335 1.00 82.88 1000 GLN A C 1
ATOM 7592 O O . GLN A 1 1000 ? 11.362 -5.253 -11.342 1.00 82.88 1000 GLN A O 1
ATOM 7597 N N . PRO A 1 1001 ? 13.544 -4.931 -11.748 1.00 91.50 1001 PRO A N 1
ATOM 7598 C CA . PRO A 1 1001 ? 13.353 -3.631 -12.386 1.00 91.50 1001 PRO A CA 1
ATOM 7599 C C . PRO A 1 1001 ? 12.728 -3.771 -13.782 1.00 91.50 1001 PRO A C 1
ATOM 7601 O O . PRO A 1 1001 ? 12.996 -4.744 -14.495 1.00 91.50 1001 PRO A O 1
ATOM 7604 N N . SER A 1 1002 ? 11.976 -2.752 -14.204 1.00 90.44 1002 SER A N 1
ATOM 7605 C CA . SER A 1 1002 ? 11.550 -2.589 -15.600 1.00 90.44 1002 SER A CA 1
ATOM 7606 C C . SER A 1 1002 ? 12.745 -2.390 -16.543 1.00 90.44 1002 SER A C 1
ATOM 7608 O O . SER A 1 1002 ? 13.840 -2.027 -16.104 1.00 90.44 1002 SER A O 1
ATOM 7610 N N . SER A 1 1003 ? 12.511 -2.564 -17.847 1.00 90.38 1003 SER A N 1
ATOM 7611 C CA . SER A 1 1003 ? 13.466 -2.263 -18.927 1.00 90.38 1003 SER A CA 1
ATOM 7612 C C . SER A 1 1003 ? 14.122 -0.891 -18.769 1.00 90.38 1003 SER A C 1
ATOM 7614 O O . SER A 1 1003 ? 15.340 -0.751 -18.873 1.00 90.38 1003 SER A O 1
ATOM 7616 N N . ASP A 1 1004 ? 13.303 0.112 -18.468 1.00 91.31 1004 ASP A N 1
ATOM 7617 C CA . ASP A 1 1004 ? 13.695 1.518 -18.443 1.00 91.31 1004 ASP A CA 1
ATOM 7618 C C . ASP A 1 1004 ? 14.607 1.801 -17.244 1.00 91.31 1004 ASP A C 1
ATOM 7620 O O . ASP A 1 1004 ? 15.586 2.530 -17.358 1.00 91.31 1004 ASP A O 1
ATOM 7624 N N . ILE A 1 1005 ? 14.327 1.155 -16.105 1.00 93.81 1005 ILE A N 1
ATOM 7625 C CA . ILE A 1 1005 ? 15.179 1.199 -14.914 1.00 93.81 1005 ILE A CA 1
ATOM 7626 C C . ILE A 1 1005 ? 16.483 0.425 -15.155 1.00 93.81 1005 ILE A C 1
ATOM 7628 O O . ILE A 1 1005 ? 17.549 0.903 -14.771 1.00 93.81 1005 ILE A O 1
ATOM 7632 N N . PHE A 1 1006 ? 16.424 -0.738 -15.811 1.00 94.00 1006 PHE A N 1
ATOM 7633 C CA . PHE A 1 1006 ? 17.612 -1.535 -16.129 1.00 94.00 1006 PHE A CA 1
ATOM 7634 C C . PHE A 1 1006 ? 18.601 -0.764 -17.024 1.00 94.00 1006 PHE A C 1
ATOM 7636 O O . PHE A 1 1006 ? 19.808 -0.812 -16.796 1.00 94.00 1006 PHE A O 1
ATOM 7643 N N . ALA A 1 1007 ? 18.095 0.027 -17.976 1.00 91.81 1007 ALA A N 1
ATOM 7644 C CA . ALA A 1 1007 ? 18.895 0.891 -18.850 1.00 91.81 1007 ALA A CA 1
ATOM 7645 C C . ALA A 1 1007 ? 19.553 2.106 -18.145 1.00 91.81 1007 ALA A C 1
ATOM 7647 O O . ALA A 1 1007 ? 20.349 2.818 -18.764 1.00 91.81 1007 ALA A O 1
ATOM 7648 N N . LEU A 1 1008 ? 19.245 2.365 -16.866 1.00 94.00 1008 LEU A N 1
ATOM 7649 C CA . LEU A 1 1008 ? 19.880 3.422 -16.067 1.00 94.00 1008 LEU A CA 1
ATOM 7650 C C . LEU A 1 1008 ? 21.093 2.946 -15.253 1.00 94.00 1008 LEU A C 1
ATOM 7652 O O . LEU A 1 1008 ? 21.794 3.790 -14.694 1.00 94.00 1008 LEU A O 1
ATOM 7656 N N . PHE A 1 1009 ? 21.349 1.638 -15.165 1.00 95.50 1009 PHE A N 1
ATOM 7657 C CA . PHE A 1 1009 ? 22.497 1.105 -14.428 1.00 95.50 1009 PHE A CA 1
ATOM 7658 C C . PHE A 1 1009 ? 23.779 1.205 -15.256 1.00 95.50 1009 PHE A C 1
ATOM 7660 O O . PHE A 1 1009 ? 23.797 0.846 -16.432 1.00 95.50 1009 PHE A O 1
ATOM 7667 N N . ASP A 1 1010 ? 24.869 1.649 -14.631 1.00 95.44 1010 ASP A N 1
ATOM 7668 C CA . ASP A 1 1010 ? 26.172 1.695 -15.297 1.00 95.44 1010 ASP A CA 1
ATOM 7669 C C . ASP A 1 1010 ? 26.898 0.343 -15.140 1.00 95.44 1010 ASP A C 1
ATOM 7671 O O . ASP A 1 1010 ? 27.475 -0.170 -16.103 1.00 95.44 1010 ASP A O 1
ATOM 7675 N N . ASP A 1 1011 ? 26.804 -0.273 -13.953 1.00 95.50 1011 ASP A N 1
ATOM 7676 C CA . ASP A 1 1011 ? 27.361 -1.592 -13.628 1.00 95.50 1011 ASP A CA 1
ATOM 7677 C C . ASP A 1 1011 ? 26.305 -2.538 -13.033 1.00 95.50 1011 ASP A C 1
ATOM 7679 O O . ASP A 1 1011 ? 25.400 -2.120 -12.306 1.00 95.50 1011 ASP A O 1
ATOM 7683 N N . LEU A 1 1012 ? 26.461 -3.838 -13.290 1.00 95.56 1012 LEU A N 1
ATOM 7684 C CA . LEU A 1 1012 ? 25.587 -4.910 -12.821 1.00 95.56 1012 LEU A CA 1
ATOM 7685 C C . LEU A 1 1012 ? 26.391 -6.036 -12.151 1.00 95.56 1012 LEU A C 1
ATOM 7687 O O . LEU A 1 1012 ? 27.376 -6.541 -12.694 1.00 95.56 1012 LEU A O 1
ATOM 7691 N N . LEU A 1 1013 ? 25.908 -6.484 -10.992 1.00 95.44 1013 LEU A N 1
ATOM 7692 C CA . LEU A 1 1013 ? 26.367 -7.674 -10.280 1.00 95.44 1013 LEU A CA 1
ATOM 7693 C C . LEU A 1 1013 ? 25.187 -8.633 -10.077 1.00 95.44 1013 LEU A C 1
ATOM 7695 O O . LEU A 1 1013 ? 24.264 -8.333 -9.319 1.00 95.44 1013 LEU A O 1
ATOM 7699 N N . LEU A 1 1014 ? 25.232 -9.803 -10.716 1.00 94.88 1014 LEU A N 1
ATOM 7700 C CA . LEU A 1 1014 ? 24.239 -10.861 -10.517 1.00 94.88 1014 LEU A CA 1
ATOM 7701 C C . LEU A 1 1014 ? 24.727 -11.861 -9.468 1.00 94.88 1014 LEU A C 1
ATOM 7703 O O . LEU A 1 1014 ? 25.795 -12.456 -9.628 1.00 94.88 1014 LEU A O 1
ATOM 7707 N N . VAL A 1 1015 ? 23.933 -12.068 -8.415 1.00 93.19 1015 VAL A N 1
ATOM 7708 C CA . VAL A 1 1015 ? 24.255 -12.955 -7.286 1.00 93.19 1015 VAL A CA 1
ATOM 7709 C C . VAL A 1 1015 ? 23.178 -14.031 -7.130 1.00 93.19 1015 VAL A C 1
ATOM 7711 O O . VAL A 1 1015 ? 22.011 -13.722 -6.894 1.00 93.19 1015 VAL A O 1
ATOM 7714 N N . ALA A 1 1016 ? 23.566 -15.302 -7.231 1.00 92.12 1016 ALA A N 1
ATOM 7715 C CA . ALA A 1 1016 ? 22.674 -16.456 -7.123 1.00 92.12 1016 ALA A CA 1
ATOM 7716 C C . ALA A 1 1016 ? 23.229 -17.465 -6.110 1.00 92.12 1016 ALA A C 1
ATOM 7718 O O . ALA A 1 1016 ? 24.410 -17.804 -6.153 1.00 92.12 1016 ALA A O 1
ATOM 7719 N N . ARG A 1 1017 ? 22.382 -17.933 -5.178 1.00 89.06 1017 ARG A N 1
ATOM 7720 C CA . ARG A 1 1017 ? 22.740 -18.894 -4.108 1.00 89.06 1017 ARG A CA 1
ATOM 7721 C C . ARG A 1 1017 ? 24.068 -18.564 -3.381 1.00 89.06 1017 ARG A C 1
ATOM 7723 O O . ARG A 1 1017 ? 24.807 -19.466 -3.000 1.00 89.06 1017 ARG A O 1
ATOM 7730 N N . GLY A 1 1018 ? 24.367 -17.276 -3.179 1.00 88.94 1018 GLY A N 1
ATOM 7731 C CA . GLY A 1 1018 ? 25.581 -16.807 -2.501 1.00 88.94 1018 GLY A CA 1
ATOM 7732 C C . GLY A 1 1018 ? 26.844 -16.701 -3.366 1.00 88.94 1018 GLY A C 1
ATOM 7733 O O . GLY A 1 1018 ? 27.889 -16.352 -2.823 1.00 88.94 1018 GLY A O 1
ATOM 7734 N N . ARG A 1 1019 ? 26.770 -16.964 -4.679 1.00 91.50 1019 ARG A N 1
ATOM 7735 C CA . ARG A 1 1019 ? 27.872 -16.848 -5.657 1.00 91.50 1019 ARG A CA 1
ATOM 7736 C C . ARG A 1 1019 ? 27.587 -15.780 -6.716 1.00 91.50 1019 ARG A C 1
ATOM 7738 O O . ARG A 1 1019 ? 26.438 -15.400 -6.930 1.00 91.50 1019 ARG A O 1
ATOM 7745 N N . VAL A 1 1020 ? 28.628 -15.314 -7.408 1.00 93.56 1020 VAL A N 1
ATOM 7746 C CA . VAL A 1 1020 ? 28.508 -14.377 -8.544 1.00 93.56 1020 VAL A CA 1
ATOM 7747 C C . VAL A 1 1020 ? 28.226 -15.150 -9.835 1.00 93.56 1020 VAL A C 1
ATOM 7749 O O . VAL A 1 1020 ? 28.965 -16.069 -10.168 1.00 93.56 1020 VAL A O 1
ATOM 7752 N N . ALA A 1 1021 ? 27.183 -14.759 -10.568 1.00 93.00 1021 ALA A N 1
ATOM 7753 C CA . ALA A 1 1021 ? 26.852 -15.291 -11.894 1.00 93.00 1021 ALA A CA 1
ATOM 7754 C C . ALA A 1 1021 ? 27.355 -14.385 -13.036 1.00 93.00 1021 ALA A C 1
ATOM 7756 O O . ALA A 1 1021 ? 27.782 -14.878 -14.078 1.00 93.00 1021 ALA A O 1
ATOM 7757 N N . PHE A 1 1022 ? 27.332 -13.063 -12.824 1.00 93.94 1022 PHE A N 1
ATOM 7758 C CA . PHE A 1 1022 ? 27.866 -12.044 -13.734 1.00 93.94 1022 PHE A CA 1
ATOM 7759 C C . PHE A 1 1022 ? 28.338 -10.815 -12.946 1.00 93.94 1022 PHE A C 1
ATOM 7761 O O . PHE A 1 1022 ? 27.789 -10.500 -11.887 1.00 93.94 1022 PHE A O 1
ATOM 7768 N N . ARG A 1 1023 ? 29.335 -10.108 -13.485 1.00 92.81 1023 ARG A N 1
ATOM 7769 C CA . ARG A 1 1023 ? 29.866 -8.843 -12.966 1.00 92.81 1023 ARG A CA 1
ATOM 7770 C C . ARG A 1 1023 ? 30.459 -8.035 -14.120 1.00 92.81 1023 ARG A C 1
ATOM 7772 O O . ARG A 1 1023 ? 31.446 -8.476 -14.709 1.00 92.81 1023 ARG A O 1
ATOM 7779 N N . GLY A 1 1024 ? 29.931 -6.844 -14.380 1.00 91.81 1024 GLY A N 1
ATOM 7780 C CA . GLY A 1 1024 ? 30.478 -5.930 -15.384 1.00 91.81 1024 GLY A CA 1
ATOM 7781 C C . GLY A 1 1024 ? 29.526 -4.792 -15.732 1.00 91.81 1024 GLY A C 1
ATOM 7782 O O . GLY A 1 1024 ? 28.552 -4.554 -15.025 1.00 91.81 1024 GLY A O 1
ATOM 7783 N N . GLU A 1 1025 ? 29.802 -4.116 -16.844 1.00 93.19 1025 GLU A N 1
ATOM 7784 C CA . GLU A 1 1025 ? 28.920 -3.101 -17.429 1.00 93.19 1025 GLU A CA 1
ATOM 7785 C C . GLU A 1 1025 ? 27.538 -3.709 -17.738 1.00 93.19 1025 GLU A C 1
ATOM 7787 O O . GLU A 1 1025 ? 27.460 -4.793 -18.326 1.00 93.19 1025 GLU A O 1
ATOM 7792 N N . ALA A 1 1026 ? 26.450 -3.034 -17.350 1.00 93.12 1026 ALA A N 1
ATOM 7793 C CA . ALA A 1 1026 ? 25.097 -3.603 -17.424 1.00 93.12 1026 ALA A CA 1
ATOM 7794 C C . ALA A 1 1026 ? 24.647 -3.949 -18.860 1.00 93.12 1026 ALA A C 1
ATOM 7796 O O . ALA A 1 1026 ? 23.932 -4.930 -19.068 1.00 93.12 1026 ALA A O 1
ATOM 7797 N N . SER A 1 1027 ? 25.127 -3.189 -19.849 1.00 92.38 1027 SER A N 1
ATOM 7798 C CA . SER A 1 1027 ? 24.896 -3.394 -21.288 1.00 92.38 1027 SER A CA 1
ATOM 7799 C C . SER A 1 1027 ? 25.325 -4.785 -21.776 1.00 92.38 1027 SER A C 1
ATOM 7801 O O . SER A 1 1027 ? 24.581 -5.446 -22.494 1.00 92.38 1027 SER A O 1
ATOM 7803 N N . ARG A 1 1028 ? 26.493 -5.266 -21.330 1.00 93.25 1028 ARG A N 1
ATOM 7804 C CA . ARG A 1 1028 ? 27.132 -6.516 -21.792 1.00 93.25 1028 ARG A CA 1
ATOM 7805 C C . ARG A 1 1028 ? 26.581 -7.773 -21.118 1.00 93.25 1028 ARG A C 1
ATOM 7807 O O . ARG A 1 1028 ? 27.052 -8.878 -21.382 1.00 93.25 1028 ARG A O 1
ATOM 7814 N N . ALA A 1 1029 ? 25.623 -7.618 -20.205 1.00 92.75 1029 ALA A N 1
ATOM 7815 C CA . ALA A 1 1029 ? 25.051 -8.736 -19.468 1.00 92.75 1029 ALA A CA 1
ATOM 7816 C C . ALA A 1 1029 ? 24.294 -9.703 -20.393 1.00 92.75 1029 ALA A C 1
ATOM 7818 O O . ALA A 1 1029 ? 24.357 -10.910 -20.186 1.00 92.75 1029 ALA A O 1
ATOM 7819 N N . VAL A 1 1030 ? 23.615 -9.195 -21.429 1.00 92.69 1030 VAL A N 1
ATOM 7820 C CA . VAL A 1 1030 ? 22.892 -10.037 -22.399 1.00 92.69 1030 VAL A CA 1
ATOM 7821 C C . VAL A 1 1030 ? 23.878 -10.854 -23.239 1.00 92.69 1030 VAL A C 1
ATOM 7823 O O . VAL A 1 1030 ? 23.789 -12.080 -23.238 1.00 92.69 1030 VAL A O 1
ATOM 7826 N N . ASP A 1 1031 ? 24.871 -10.197 -23.847 1.00 92.94 1031 ASP A N 1
ATOM 7827 C CA . ASP A 1 1031 ? 25.923 -10.831 -24.659 1.00 92.94 1031 ASP A CA 1
ATOM 7828 C C . ASP A 1 1031 ? 26.665 -11.941 -23.892 1.00 92.94 1031 ASP A C 1
ATOM 7830 O O . ASP A 1 1031 ? 27.004 -12.989 -24.442 1.00 92.94 1031 ASP A O 1
ATOM 7834 N N . TYR A 1 1032 ? 26.902 -11.735 -22.591 1.00 92.81 1032 TYR A N 1
ATOM 7835 C CA . TYR A 1 1032 ? 27.538 -12.732 -21.732 1.00 92.81 1032 TYR A CA 1
ATOM 7836 C C . TYR A 1 1032 ? 26.673 -13.988 -21.550 1.00 92.81 1032 TYR A C 1
ATOM 7838 O O . TYR A 1 1032 ? 27.193 -15.095 -21.684 1.00 92.81 1032 TYR A O 1
ATOM 7846 N N . PHE A 1 1033 ? 25.368 -13.856 -21.283 1.00 93.19 1033 PHE A N 1
ATOM 7847 C CA . PHE A 1 1033 ? 24.489 -15.028 -21.156 1.00 93.19 1033 PHE A CA 1
ATOM 7848 C C . PHE A 1 1033 ? 24.279 -15.742 -22.498 1.00 93.19 1033 PHE A C 1
ATOM 7850 O O . PHE A 1 1033 ? 24.294 -16.974 -22.524 1.00 93.19 1033 PHE A O 1
ATOM 7857 N N . ASP A 1 1034 ? 24.209 -15.002 -23.607 1.00 92.19 1034 ASP A N 1
ATOM 7858 C CA . ASP A 1 1034 ? 24.185 -15.576 -24.957 1.00 92.19 1034 ASP A CA 1
ATOM 7859 C C . ASP A 1 1034 ? 25.448 -16.417 -25.222 1.00 92.19 1034 ASP A C 1
ATOM 7861 O O . ASP A 1 1034 ? 25.356 -17.597 -25.563 1.00 92.19 1034 ASP A O 1
ATOM 7865 N N . SER A 1 1035 ? 26.634 -15.885 -24.887 1.00 91.31 1035 SER A N 1
ATOM 7866 C CA . SER A 1 1035 ? 27.915 -16.608 -24.993 1.00 91.31 1035 SER A CA 1
ATOM 7867 C C . SER A 1 1035 ? 28.012 -17.877 -24.126 1.00 91.31 1035 SER A C 1
ATOM 7869 O O . SER A 1 1035 ? 28.839 -18.753 -24.391 1.00 91.31 1035 SER A O 1
ATOM 7871 N N . LEU A 1 1036 ? 27.164 -18.006 -23.098 1.00 89.62 1036 LEU A N 1
ATOM 7872 C CA . LEU A 1 1036 ? 27.059 -19.198 -22.252 1.00 89.62 1036 LEU A CA 1
ATOM 7873 C C . LEU A 1 1036 ? 26.080 -20.256 -22.792 1.00 89.62 1036 LEU A C 1
ATOM 7875 O O . LEU A 1 1036 ? 26.046 -21.360 -22.236 1.00 89.62 1036 LEU A O 1
ATOM 7879 N N . GLY A 1 1037 ? 25.320 -19.941 -23.848 1.00 89.00 1037 GLY A N 1
ATOM 7880 C CA . GLY A 1 1037 ? 24.257 -20.775 -24.418 1.00 89.00 1037 GLY A CA 1
ATOM 7881 C C . GLY A 1 1037 ? 22.837 -20.394 -23.977 1.00 89.00 1037 GLY A C 1
ATOM 7882 O O . GLY A 1 1037 ? 21.924 -21.200 -24.145 1.00 89.00 1037 GLY A O 1
ATOM 7883 N N . TYR A 1 1038 ? 22.639 -19.202 -23.403 1.00 90.50 1038 TYR A N 1
ATOM 7884 C CA . TYR A 1 1038 ? 21.346 -18.719 -22.905 1.00 90.50 1038 TYR A CA 1
ATOM 7885 C C . TYR A 1 1038 ? 20.957 -17.395 -23.597 1.00 90.50 1038 TYR A C 1
ATOM 7887 O O . TYR A 1 1038 ? 21.165 -16.324 -23.024 1.00 90.50 1038 TYR A O 1
ATOM 7895 N N . PRO A 1 1039 ? 20.396 -17.434 -24.820 1.00 90.81 1039 PRO A N 1
ATOM 7896 C CA . PRO A 1 1039 ? 19.930 -16.236 -25.516 1.00 90.81 1039 PRO A CA 1
ATOM 7897 C C . PRO A 1 1039 ? 18.739 -15.585 -24.796 1.00 90.81 1039 PRO A C 1
ATOM 7899 O O . PRO A 1 1039 ? 17.791 -16.264 -24.387 1.00 90.81 1039 PRO A O 1
ATOM 7902 N N . CYS A 1 1040 ? 18.744 -14.254 -24.693 1.00 89.94 1040 CYS A N 1
ATOM 7903 C CA . CYS A 1 1040 ? 17.594 -13.494 -24.200 1.00 89.94 1040 CYS A CA 1
ATOM 7904 C C . CYS A 1 1040 ? 16.529 -13.349 -25.313 1.00 89.94 1040 CYS A C 1
ATOM 7906 O O . CYS A 1 1040 ? 16.873 -12.910 -26.414 1.00 89.94 1040 CYS A O 1
ATOM 7908 N N . PRO A 1 1041 ? 15.241 -13.678 -25.080 1.00 89.56 1041 PRO A N 1
ATOM 7909 C CA . PRO A 1 1041 ? 14.205 -13.536 -26.105 1.00 89.56 1041 PRO A CA 1
ATOM 7910 C C . PRO A 1 1041 ? 13.967 -12.073 -26.512 1.00 89.56 1041 PRO A C 1
ATOM 7912 O O . PRO A 1 1041 ? 13.902 -11.190 -25.663 1.00 89.56 1041 PRO A O 1
ATOM 7915 N N . THR A 1 1042 ? 13.735 -11.828 -27.806 1.00 80.31 1042 THR A N 1
ATOM 7916 C CA . THR A 1 1042 ? 13.734 -10.496 -28.456 1.00 80.31 1042 THR A CA 1
ATOM 7917 C C . THR A 1 1042 ? 12.737 -9.467 -27.893 1.00 80.31 1042 THR A C 1
ATOM 7919 O O . THR A 1 1042 ? 12.890 -8.275 -28.139 1.00 80.31 1042 THR A O 1
ATOM 7922 N N . PHE A 1 1043 ? 11.733 -9.907 -27.130 1.00 83.12 1043 PHE A N 1
ATOM 7923 C CA . PHE A 1 1043 ? 10.741 -9.049 -26.464 1.00 83.12 1043 PHE A CA 1
ATOM 7924 C C . PHE A 1 1043 ? 10.644 -9.316 -24.949 1.00 83.12 1043 PHE A C 1
ATOM 7926 O O . PHE A 1 1043 ? 9.619 -9.040 -24.329 1.00 83.12 1043 PHE A O 1
ATOM 7933 N N . SER A 1 1044 ? 11.691 -9.887 -24.346 1.00 85.88 1044 SER A N 1
ATOM 7934 C CA . SER A 1 1044 ? 11.782 -10.119 -22.902 1.00 85.88 1044 SER A CA 1
ATOM 7935 C C . SER A 1 1044 ? 12.586 -9.018 -22.211 1.00 85.88 1044 SER A C 1
ATOM 7937 O O . SER A 1 1044 ? 13.579 -8.523 -22.740 1.00 85.88 1044 SER A O 1
ATOM 7939 N N . ASN A 1 1045 ? 12.171 -8.653 -21.000 1.00 89.44 1045 ASN A N 1
ATOM 7940 C CA . ASN A 1 1045 ? 12.931 -7.770 -20.124 1.00 89.44 1045 ASN A CA 1
ATOM 7941 C C . ASN A 1 1045 ? 14.214 -8.497 -19.656 1.00 89.44 1045 ASN A C 1
ATOM 7943 O O . ASN A 1 1045 ? 14.094 -9.568 -19.050 1.00 89.44 1045 ASN A O 1
ATOM 7947 N N . PRO A 1 1046 ? 15.432 -7.958 -19.886 1.00 90.50 1046 PRO A N 1
ATOM 7948 C CA . PRO A 1 1046 ? 16.674 -8.635 -19.506 1.00 90.50 1046 PRO A CA 1
ATOM 7949 C C . PRO A 1 1046 ? 16.736 -9.011 -18.022 1.00 90.50 1046 PRO A C 1
ATOM 7951 O O . PRO A 1 1046 ? 17.237 -10.080 -17.680 1.00 90.50 1046 PRO A O 1
ATOM 7954 N N . SER A 1 1047 ? 16.179 -8.179 -17.134 1.00 90.50 1047 SER A N 1
ATOM 7955 C CA . SER A 1 1047 ? 16.152 -8.463 -15.697 1.00 90.50 1047 SER A CA 1
ATOM 7956 C C . SER A 1 1047 ? 15.346 -9.724 -15.366 1.00 90.50 1047 SER A C 1
ATOM 7958 O O . SER A 1 1047 ? 15.840 -10.577 -14.629 1.00 90.50 1047 SER A O 1
ATOM 7960 N N . ASP A 1 1048 ? 14.156 -9.884 -15.946 1.00 90.19 1048 ASP A N 1
ATOM 7961 C CA . ASP A 1 1048 ? 13.293 -11.053 -15.754 1.00 90.19 1048 ASP A CA 1
ATOM 7962 C C . ASP A 1 1048 ? 13.888 -12.312 -16.398 1.00 90.19 1048 ASP A C 1
ATOM 7964 O O . ASP A 1 1048 ? 13.825 -13.393 -15.811 1.00 90.19 1048 ASP A O 1
ATOM 7968 N N . PHE A 1 1049 ? 14.557 -12.174 -17.548 1.00 92.00 1049 PHE A N 1
ATOM 7969 C CA . PHE A 1 1049 ? 15.345 -13.251 -18.152 1.00 92.00 1049 PHE A CA 1
ATOM 7970 C C . PHE A 1 1049 ? 16.474 -13.735 -17.219 1.00 92.00 1049 PHE A C 1
ATOM 7972 O O . PHE A 1 1049 ? 16.609 -14.945 -16.991 1.00 92.00 1049 PHE A O 1
ATOM 7979 N N . PHE A 1 1050 ? 17.240 -12.821 -16.609 1.00 91.50 1050 PHE A N 1
ATOM 7980 C CA . PHE A 1 1050 ? 18.264 -13.186 -15.625 1.00 91.50 1050 PHE A CA 1
ATOM 7981 C C . PHE A 1 1050 ? 17.647 -13.809 -14.368 1.00 91.50 1050 PHE A C 1
ATOM 7983 O O . PHE A 1 1050 ? 18.176 -14.800 -13.864 1.00 91.50 1050 PHE A O 1
ATOM 7990 N N . MET A 1 1051 ? 16.526 -13.274 -13.862 1.00 90.12 1051 MET A N 1
ATOM 7991 C CA . MET A 1 1051 ? 15.869 -13.831 -12.674 1.00 90.12 1051 MET A CA 1
ATOM 7992 C C . MET A 1 1051 ? 15.343 -15.243 -12.941 1.00 90.12 1051 MET A C 1
ATOM 7994 O O . MET A 1 1051 ? 15.571 -16.116 -12.111 1.00 90.12 1051 MET A O 1
ATOM 7998 N N . LYS A 1 1052 ? 14.722 -15.496 -14.102 1.00 87.81 1052 LYS A N 1
ATOM 7999 C CA . LYS A 1 1052 ? 14.256 -16.831 -14.514 1.00 87.81 1052 LYS A CA 1
ATOM 8000 C C . LYS A 1 1052 ? 15.416 -17.818 -14.656 1.00 87.81 1052 LYS A C 1
ATOM 8002 O O . LYS A 1 1052 ? 15.348 -18.922 -14.129 1.00 87.81 1052 LYS A O 1
ATOM 8007 N N . THR A 1 1053 ? 16.500 -17.412 -15.317 1.00 88.88 1053 THR A N 1
ATOM 8008 C CA . THR A 1 1053 ? 17.677 -18.271 -15.549 1.00 88.88 1053 THR A CA 1
ATOM 8009 C C . THR A 1 1053 ? 18.404 -18.634 -14.249 1.00 88.88 1053 THR A C 1
ATOM 8011 O O . THR A 1 1053 ? 18.914 -19.750 -14.117 1.00 88.88 1053 THR A O 1
ATOM 8014 N N . LEU A 1 1054 ? 18.422 -17.719 -13.273 1.00 87.94 1054 LEU A N 1
ATOM 8015 C CA . LEU A 1 1054 ? 19.090 -17.882 -11.976 1.00 87.94 1054 LEU A CA 1
ATOM 8016 C C . LEU A 1 1054 ? 18.160 -18.339 -10.834 1.00 87.94 1054 LEU A C 1
ATOM 8018 O O . LEU A 1 1054 ? 18.626 -18.466 -9.700 1.00 87.94 1054 LEU A O 1
ATOM 8022 N N . HIS A 1 1055 ? 16.872 -18.585 -11.100 1.00 86.62 1055 HIS A N 1
ATOM 8023 C CA . HIS A 1 1055 ? 15.953 -19.174 -10.123 1.00 86.62 1055 HIS A CA 1
ATOM 8024 C C . HIS A 1 1055 ? 16.223 -20.673 -9.939 1.00 86.62 1055 HIS A C 1
ATOM 8026 O O . HIS A 1 1055 ? 16.761 -21.325 -10.833 1.00 86.62 1055 HIS A O 1
ATOM 8032 N N . SER A 1 1056 ? 15.847 -21.212 -8.776 1.00 78.38 1056 SER A N 1
ATOM 8033 C CA . SER A 1 1056 ? 16.117 -22.604 -8.400 1.00 78.38 1056 SER A CA 1
ATOM 8034 C C . SER A 1 1056 ? 14.937 -23.252 -7.686 1.00 78.38 1056 SER A C 1
ATOM 8036 O O . SER A 1 1056 ? 14.787 -23.051 -6.478 1.00 78.38 1056 SER A O 1
ATOM 8038 N N . ASN A 1 1057 ? 14.167 -24.046 -8.424 1.00 73.12 1057 ASN A N 1
ATOM 8039 C CA . ASN A 1 1057 ? 13.090 -24.886 -7.910 1.00 73.12 1057 ASN A CA 1
ATOM 8040 C C . ASN A 1 1057 ? 13.476 -26.374 -7.932 1.00 73.12 1057 ASN A C 1
ATOM 8042 O O . ASN A 1 1057 ? 13.057 -27.109 -7.044 1.00 73.12 1057 ASN A O 1
ATOM 8046 N N . THR A 1 1058 ? 14.302 -26.808 -8.890 1.00 76.88 1058 THR A N 1
ATOM 8047 C CA . THR A 1 1058 ? 14.762 -28.202 -9.025 1.00 76.88 1058 THR A CA 1
ATOM 8048 C C . THR A 1 1058 ? 16.260 -28.365 -8.734 1.00 76.88 1058 THR A C 1
ATOM 8050 O O . THR A 1 1058 ? 17.029 -27.397 -8.729 1.00 76.88 1058 THR A O 1
ATOM 8053 N N . ASP A 1 1059 ? 16.716 -29.607 -8.542 1.00 76.25 1059 ASP A N 1
ATOM 8054 C CA . ASP A 1 1059 ? 18.154 -29.909 -8.492 1.00 76.25 1059 ASP A CA 1
ATOM 8055 C C . ASP A 1 1059 ? 18.853 -29.668 -9.845 1.00 76.25 1059 ASP A C 1
ATOM 8057 O O . ASP A 1 1059 ? 20.027 -29.290 -9.875 1.00 76.25 1059 ASP A O 1
ATOM 8061 N N . GLU A 1 1060 ? 18.137 -29.781 -10.968 1.00 78.12 1060 GLU A N 1
ATOM 8062 C CA . GLU A 1 1060 ? 18.664 -29.419 -12.292 1.00 78.12 1060 GLU A CA 1
ATOM 8063 C C . GLU A 1 1060 ? 18.954 -27.914 -12.397 1.00 78.12 1060 GLU A C 1
ATOM 8065 O O . GLU A 1 1060 ? 20.016 -27.523 -12.892 1.00 78.12 1060 GLU A O 1
ATOM 8070 N N . ASP A 1 1061 ? 18.081 -27.054 -11.851 1.00 81.94 1061 ASP A N 1
ATOM 8071 C CA . ASP A 1 1061 ? 18.361 -25.619 -11.728 1.00 81.94 1061 ASP A CA 1
ATOM 8072 C C . ASP A 1 1061 ? 19.626 -25.370 -10.893 1.00 81.94 1061 ASP A C 1
ATOM 8074 O O . ASP A 1 1061 ? 20.434 -24.498 -11.217 1.00 81.94 1061 ASP A O 1
ATOM 8078 N N . MET A 1 1062 ? 19.829 -26.141 -9.820 1.00 80.75 1062 MET A N 1
ATOM 8079 C CA . MET A 1 1062 ? 21.011 -26.019 -8.962 1.00 80.75 1062 MET A CA 1
ATOM 8080 C C . MET A 1 1062 ? 22.300 -26.436 -9.685 1.00 80.75 1062 MET A C 1
ATOM 8082 O O . MET A 1 1062 ? 23.349 -25.832 -9.440 1.00 80.75 1062 MET A O 1
ATOM 8086 N N . VAL A 1 1063 ? 22.240 -27.405 -10.605 1.00 85.38 1063 VAL A N 1
ATOM 8087 C CA . VAL A 1 1063 ? 23.354 -27.734 -11.512 1.00 85.38 1063 VAL A CA 1
ATOM 8088 C C . VAL A 1 1063 ? 23.570 -26.615 -12.537 1.00 85.38 1063 VAL A C 1
ATOM 8090 O O . VAL A 1 1063 ? 24.709 -26.173 -12.702 1.00 85.38 1063 VAL A O 1
ATOM 8093 N N . ARG A 1 1064 ? 22.503 -26.086 -13.161 1.00 87.31 1064 ARG A N 1
ATOM 8094 C CA . ARG A 1 1064 ? 22.579 -24.950 -14.104 1.00 87.31 1064 ARG A CA 1
ATOM 8095 C C . ARG A 1 1064 ? 23.236 -23.728 -13.464 1.00 87.31 1064 ARG A C 1
ATOM 8097 O O . ARG A 1 1064 ? 24.165 -23.163 -14.036 1.00 87.31 1064 ARG A O 1
ATOM 8104 N N . ILE A 1 1065 ? 22.791 -23.333 -12.271 1.00 87.69 1065 ILE A N 1
ATOM 8105 C CA . ILE A 1 1065 ? 23.318 -22.161 -11.560 1.00 87.69 1065 ILE A CA 1
ATOM 8106 C C . ILE A 1 1065 ? 24.799 -22.347 -11.241 1.00 87.69 1065 ILE A C 1
ATOM 8108 O O . ILE A 1 1065 ? 25.572 -21.439 -11.529 1.00 87.69 1065 ILE A O 1
ATOM 8112 N N . ARG A 1 1066 ? 25.220 -23.515 -10.729 1.00 86.94 1066 ARG A N 1
ATOM 8113 C CA . ARG A 1 1066 ? 26.649 -23.803 -10.502 1.00 86.94 1066 ARG A CA 1
ATOM 8114 C C . ARG A 1 1066 ? 27.449 -23.700 -11.801 1.00 86.94 1066 ARG A C 1
ATOM 8116 O O . ARG A 1 1066 ? 28.471 -23.028 -11.830 1.00 86.94 1066 ARG A O 1
ATOM 8123 N N . ALA A 1 1067 ? 26.961 -24.285 -12.894 1.00 87.31 1067 ALA A N 1
ATOM 8124 C CA . ALA A 1 1067 ? 27.632 -24.213 -14.192 1.00 87.31 1067 ALA A CA 1
ATOM 8125 C C . ALA A 1 1067 ? 27.756 -22.775 -14.741 1.00 87.31 1067 ALA A C 1
ATOM 8127 O O . ALA A 1 1067 ? 28.711 -22.487 -15.459 1.00 87.31 1067 ALA A O 1
ATOM 8128 N N . ILE A 1 1068 ? 26.834 -21.869 -14.396 1.00 89.31 1068 ILE A N 1
ATOM 8129 C CA . ILE A 1 1068 ? 26.922 -20.438 -14.734 1.00 89.31 1068 ILE A CA 1
ATOM 8130 C C . ILE A 1 1068 ? 27.895 -19.709 -13.792 1.00 89.31 1068 ILE A C 1
ATOM 8132 O O . ILE A 1 1068 ? 28.768 -18.985 -14.268 1.00 89.31 1068 ILE A O 1
ATOM 8136 N N . THR A 1 1069 ? 27.797 -19.905 -12.470 1.00 88.62 1069 THR A N 1
ATOM 8137 C CA . THR A 1 1069 ? 28.666 -19.215 -11.495 1.00 88.62 1069 THR A CA 1
ATOM 8138 C C . THR A 1 1069 ? 30.124 -19.629 -11.626 1.00 88.62 1069 THR A C 1
ATOM 8140 O O . THR A 1 1069 ? 31.018 -18.797 -11.517 1.00 88.62 1069 THR A O 1
ATOM 8143 N N . ASP A 1 1070 ? 30.373 -20.902 -11.920 1.00 87.50 1070 ASP A N 1
ATOM 8144 C CA . ASP A 1 1070 ? 31.719 -21.474 -11.966 1.00 87.50 1070 ASP A CA 1
ATOM 8145 C C . ASP A 1 1070 ? 32.417 -21.168 -13.313 1.00 87.50 1070 ASP A C 1
ATOM 8147 O O . ASP A 1 1070 ? 33.629 -21.339 -13.440 1.00 87.50 1070 ASP A O 1
ATOM 8151 N N . ARG A 1 1071 ? 31.669 -20.641 -14.300 1.00 86.19 1071 ARG A N 1
ATOM 8152 C CA . ARG A 1 1071 ? 32.186 -20.025 -15.538 1.00 86.19 1071 ARG A CA 1
ATOM 8153 C C . ARG A 1 1071 ? 32.430 -18.513 -15.420 1.00 86.19 1071 ARG A C 1
ATOM 8155 O O . ARG A 1 1071 ? 33.025 -17.938 -16.332 1.00 86.19 1071 ARG A O 1
ATOM 8162 N N . CYS A 1 1072 ? 32.003 -17.855 -14.336 1.00 84.81 1072 CYS A N 1
ATOM 8163 C CA . CYS A 1 1072 ? 32.224 -16.419 -14.156 1.00 84.81 1072 CYS A CA 1
ATOM 8164 C C . CYS A 1 1072 ? 33.734 -16.111 -14.105 1.00 84.81 1072 CYS A C 1
ATOM 8166 O O . CYS A 1 1072 ? 34.447 -16.703 -13.290 1.00 84.81 1072 CYS A O 1
ATOM 8168 N N . PRO A 1 1073 ? 34.253 -15.166 -14.915 1.00 83.12 1073 PRO A N 1
ATOM 8169 C CA . PRO A 1 1073 ? 35.685 -14.897 -14.966 1.00 83.12 1073 PRO A CA 1
ATOM 8170 C C . PRO A 1 1073 ? 36.234 -14.413 -13.609 1.00 83.12 1073 PRO A C 1
ATOM 8172 O O . PRO A 1 1073 ? 35.550 -13.666 -12.886 1.00 83.12 1073 PRO A O 1
ATOM 8175 N N . PRO A 1 1074 ? 37.479 -14.802 -13.259 1.00 81.31 1074 PRO A N 1
ATOM 8176 C CA . PRO A 1 1074 ? 38.094 -14.463 -11.982 1.00 81.31 1074 PRO A CA 1
ATOM 8177 C C . PRO A 1 1074 ? 38.176 -12.947 -11.803 1.00 81.31 1074 PRO A C 1
ATOM 8179 O O . PRO A 1 1074 ? 38.399 -12.193 -12.753 1.00 81.31 1074 PRO A O 1
ATOM 8182 N N . PHE A 1 1075 ? 37.970 -12.483 -10.572 1.00 85.75 1075 PHE A N 1
ATOM 8183 C CA . PHE A 1 1075 ? 37.973 -11.053 -10.301 1.00 85.75 1075 PHE A CA 1
ATOM 8184 C C . PHE A 1 1075 ? 39.391 -10.481 -10.354 1.00 85.75 1075 PHE A C 1
ATOM 8186 O O . PHE A 1 1075 ? 40.282 -10.910 -9.623 1.00 85.75 1075 PHE A O 1
ATOM 8193 N N . LYS A 1 1076 ? 39.568 -9.456 -11.187 1.00 81.75 1076 LYS A N 1
ATOM 8194 C CA . LYS A 1 1076 ? 40.720 -8.562 -11.166 1.00 81.75 1076 LYS A CA 1
ATOM 8195 C C . LYS A 1 1076 ? 40.196 -7.156 -10.898 1.00 81.75 1076 LYS A C 1
ATOM 8197 O O . LYS A 1 1076 ? 39.387 -6.658 -11.678 1.00 81.75 1076 LYS A O 1
ATOM 8202 N N . ALA A 1 1077 ? 40.634 -6.549 -9.798 1.00 77.62 1077 ALA A N 1
ATOM 8203 C CA . ALA A 1 1077 ? 40.298 -5.164 -9.496 1.00 77.62 1077 ALA A CA 1
ATOM 8204 C C . ALA A 1 1077 ? 40.881 -4.229 -10.567 1.00 77.62 1077 ALA A C 1
ATOM 8206 O O . ALA A 1 1077 ? 41.999 -4.440 -11.049 1.00 77.62 1077 ALA A O 1
ATOM 8207 N N . ILE A 1 1078 ? 40.112 -3.208 -10.929 1.00 80.00 1078 ILE A N 1
ATOM 8208 C CA . ILE A 1 1078 ? 40.548 -2.110 -11.789 1.00 80.00 1078 ILE A CA 1
ATOM 8209 C C . ILE A 1 1078 ? 41.261 -1.101 -10.882 1.00 80.00 1078 ILE A C 1
ATOM 8211 O O . ILE A 1 1078 ? 40.745 -0.758 -9.816 1.00 80.00 1078 ILE A O 1
ATOM 8215 N N . ASP A 1 1079 ? 42.453 -0.650 -11.274 1.00 75.06 1079 ASP A N 1
ATOM 8216 C CA . ASP A 1 1079 ? 43.098 0.482 -10.609 1.00 75.06 1079 ASP A CA 1
ATOM 8217 C C . ASP A 1 1079 ? 42.506 1.782 -11.162 1.00 75.06 1079 ASP A C 1
ATOM 8219 O O . ASP A 1 1079 ? 42.827 2.218 -12.268 1.00 75.06 1079 ASP A O 1
ATOM 8223 N N . ASP A 1 1080 ? 41.602 2.372 -10.384 1.00 71.56 1080 ASP A N 1
ATOM 8224 C CA . ASP A 1 1080 ? 40.889 3.601 -10.734 1.00 71.56 1080 ASP A CA 1
ATOM 8225 C C . ASP A 1 1080 ? 41.765 4.863 -10.549 1.00 71.56 1080 ASP A C 1
ATOM 8227 O O . ASP A 1 1080 ? 41.300 5.980 -10.773 1.00 71.56 1080 ASP A O 1
ATOM 8231 N N . GLY A 1 1081 ? 43.011 4.723 -10.070 1.00 69.81 1081 GLY A N 1
ATOM 8232 C CA . GLY A 1 1081 ? 43.925 5.836 -9.781 1.00 69.81 1081 GLY A CA 1
ATOM 8233 C C . GLY A 1 1081 ? 43.531 6.706 -8.576 1.00 69.81 1081 GLY A C 1
ATOM 8234 O O . GLY A 1 1081 ? 44.189 7.711 -8.290 1.00 69.81 1081 GLY A O 1
ATOM 8235 N N . VAL A 1 1082 ? 42.464 6.346 -7.855 1.00 80.06 1082 VAL A N 1
ATOM 8236 C CA . VAL A 1 1082 ? 41.932 7.117 -6.723 1.00 80.06 1082 VAL A CA 1
ATOM 8237 C C . VAL A 1 1082 ? 42.841 6.942 -5.492 1.00 80.06 1082 VAL A C 1
ATOM 8239 O O . VAL A 1 1082 ? 43.044 5.816 -5.033 1.00 80.06 1082 VAL A O 1
ATOM 8242 N N . PRO A 1 1083 ? 43.381 8.024 -4.896 1.00 77.69 1083 PRO A N 1
ATOM 8243 C CA . PRO A 1 1083 ? 44.375 7.913 -3.832 1.00 77.69 1083 PRO A CA 1
ATOM 8244 C C . PRO A 1 1083 ? 43.800 7.331 -2.523 1.00 77.69 1083 PRO A C 1
ATOM 8246 O O . PRO A 1 1083 ? 42.647 7.612 -2.172 1.00 77.69 1083 PRO A O 1
ATOM 8249 N N . PRO A 1 1084 ? 44.607 6.586 -1.740 1.00 74.38 1084 PRO A N 1
ATOM 8250 C CA . PRO A 1 1084 ? 44.171 5.980 -0.485 1.00 74.38 1084 PRO A CA 1
ATOM 8251 C C . PRO A 1 1084 ? 43.762 7.033 0.554 1.00 74.38 1084 PRO A C 1
ATOM 8253 O O . PRO A 1 1084 ? 44.455 8.032 0.783 1.00 74.38 1084 PRO A O 1
ATOM 8256 N N . ILE A 1 1085 ? 42.627 6.796 1.216 1.00 74.62 1085 ILE A N 1
ATOM 8257 C CA . ILE A 1 1085 ? 42.023 7.754 2.148 1.00 74.62 1085 ILE A CA 1
ATOM 8258 C C . ILE A 1 1085 ? 42.841 7.812 3.441 1.00 74.62 1085 ILE A C 1
ATOM 8260 O O . ILE A 1 1085 ? 42.889 6.852 4.211 1.00 74.62 1085 ILE A O 1
ATOM 8264 N N . LYS A 1 1086 ? 43.445 8.970 3.734 1.00 64.06 1086 LYS A N 1
ATOM 8265 C CA . LYS A 1 1086 ? 44.078 9.205 5.039 1.00 64.06 1086 LYS A CA 1
ATOM 8266 C C . LYS A 1 1086 ? 42.996 9.259 6.131 1.00 64.06 1086 LYS A C 1
ATOM 8268 O O . LYS A 1 1086 ? 42.049 10.033 5.976 1.00 64.06 1086 LYS A O 1
ATOM 8273 N N . PRO A 1 1087 ? 43.115 8.496 7.236 1.00 56.09 1087 PRO A N 1
ATOM 8274 C CA . PRO A 1 1087 ? 42.091 8.447 8.276 1.00 56.09 1087 PRO A CA 1
ATOM 8275 C C . PRO A 1 1087 ? 42.051 9.759 9.072 1.00 56.09 1087 PRO A C 1
ATOM 8277 O O . PRO A 1 1087 ? 42.788 9.952 10.039 1.00 56.09 1087 PRO A O 1
ATOM 8280 N N . ALA A 1 1088 ? 41.173 10.672 8.663 1.00 57.78 1088 ALA A N 1
ATOM 8281 C CA . ALA A 1 1088 ? 40.850 11.860 9.436 1.00 57.78 1088 ALA A CA 1
ATOM 8282 C C . ALA A 1 1088 ? 40.054 11.492 10.695 1.00 57.78 1088 ALA A C 1
ATOM 8284 O O . ALA A 1 1088 ? 39.202 10.599 10.682 1.00 57.78 1088 ALA A O 1
ATOM 8285 N N . LYS A 1 1089 ? 40.296 12.222 11.786 1.00 57.34 1089 LYS A N 1
ATOM 8286 C CA . LYS A 1 1089 ? 39.476 12.125 12.994 1.00 57.34 1089 LYS A CA 1
ATOM 8287 C C . LYS A 1 1089 ? 38.220 12.991 12.798 1.00 57.34 1089 LYS A C 1
ATOM 8289 O O . LYS A 1 1089 ? 38.370 14.203 12.658 1.00 57.34 1089 LYS A O 1
ATOM 8294 N N . PRO A 1 1090 ? 37.006 12.415 12.787 1.00 63.59 1090 PRO A N 1
ATOM 8295 C CA . PRO A 1 1090 ? 35.776 13.164 12.549 1.00 63.59 1090 PRO A CA 1
ATOM 8296 C C . PRO A 1 1090 ? 35.484 14.117 13.712 1.00 63.59 1090 PRO A C 1
ATOM 8298 O O . PRO A 1 1090 ? 35.557 13.724 14.882 1.00 63.59 1090 PRO A O 1
ATOM 8301 N N . GLU A 1 1091 ? 35.101 15.353 13.400 1.00 68.12 1091 GLU A N 1
ATOM 8302 C CA . GLU A 1 1091 ? 34.661 16.317 14.407 1.00 68.12 1091 GLU A CA 1
ATOM 8303 C C . GLU A 1 1091 ? 33.226 15.991 14.849 1.00 68.12 1091 GLU A C 1
ATOM 8305 O O . GLU A 1 1091 ? 32.248 16.356 14.199 1.00 68.12 1091 GLU A O 1
ATOM 8310 N N . LYS A 1 1092 ? 33.093 15.257 15.959 1.00 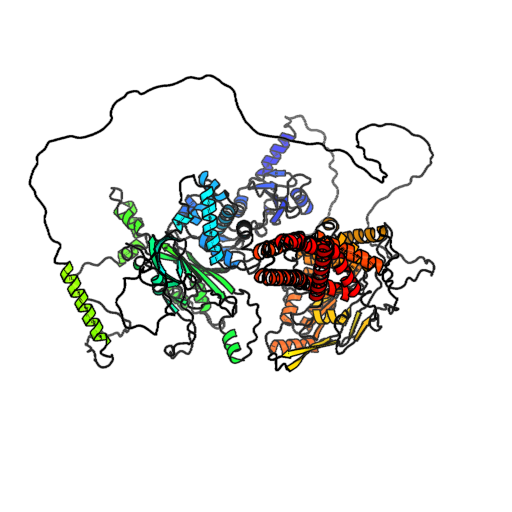70.50 1092 LYS A N 1
ATOM 8311 C CA . LYS A 1 1092 ? 31.782 14.921 16.532 1.00 70.50 1092 LYS A CA 1
ATOM 8312 C C . LYS A 1 1092 ? 31.190 16.126 17.280 1.00 70.50 1092 LYS A C 1
ATOM 8314 O O . LYS A 1 1092 ? 31.913 16.730 18.076 1.00 70.50 1092 LYS A O 1
ATOM 8319 N N . PRO A 1 1093 ? 29.891 16.441 17.115 1.00 79.62 1093 PRO A N 1
ATOM 8320 C CA . PRO A 1 1093 ? 29.264 17.548 17.829 1.00 79.62 1093 PRO A CA 1
ATOM 8321 C C . PRO A 1 1093 ? 29.267 17.340 19.348 1.00 79.62 1093 PRO A C 1
ATOM 8323 O O . PRO A 1 1093 ? 29.201 16.217 19.858 1.00 79.62 1093 PRO A O 1
ATOM 8326 N N . SER A 1 1094 ? 29.306 18.451 20.087 1.00 86.31 1094 SER A N 1
ATOM 8327 C CA . SER A 1 1094 ? 29.282 18.447 21.553 1.00 86.31 1094 SER A CA 1
ATOM 8328 C C . SER A 1 1094 ? 28.106 17.639 22.123 1.00 86.31 1094 SER A C 1
ATOM 8330 O O . SER A 1 1094 ? 26.952 17.808 21.717 1.00 86.31 1094 SER A O 1
ATOM 8332 N N . LYS A 1 1095 ? 28.387 16.805 23.139 1.00 87.69 1095 LYS A N 1
ATOM 8333 C CA . LYS A 1 1095 ? 27.399 15.938 23.815 1.00 87.69 1095 LYS A CA 1
ATOM 8334 C C . LYS A 1 1095 ? 26.150 16.701 24.272 1.00 87.69 1095 LYS A C 1
ATOM 8336 O O . LYS A 1 1095 ? 25.055 16.144 24.227 1.00 87.69 1095 LYS A O 1
ATOM 8341 N N . SER A 1 1096 ? 26.308 17.966 24.669 1.00 87.38 1096 SER A N 1
ATOM 8342 C CA . SER A 1 1096 ? 25.223 18.845 25.124 1.00 87.38 1096 SER A CA 1
ATOM 8343 C C . SER A 1 1096 ? 24.324 19.340 23.984 1.00 87.38 1096 SER A C 1
ATOM 8345 O O . SER A 1 1096 ? 23.135 19.559 24.205 1.00 87.38 1096 SER A O 1
ATOM 8347 N N . VAL A 1 1097 ? 24.857 19.492 22.765 1.00 88.44 1097 VAL A N 1
ATOM 8348 C CA . VAL A 1 1097 ? 24.068 19.818 21.561 1.00 88.44 1097 VAL A CA 1
ATOM 8349 C C . VAL A 1 1097 ? 23.236 18.605 21.155 1.00 88.44 1097 VAL A C 1
ATOM 8351 O O . VAL A 1 1097 ? 22.026 18.729 20.980 1.00 88.44 1097 VAL A O 1
ATOM 8354 N N . VAL A 1 1098 ? 23.860 17.422 21.122 1.00 91.00 1098 VAL A N 1
ATOM 8355 C CA . VAL A 1 1098 ? 23.185 16.143 20.849 1.00 91.00 1098 VAL A CA 1
ATOM 8356 C C . VAL A 1 1098 ? 22.071 15.875 21.867 1.00 91.00 1098 VAL A C 1
ATOM 8358 O O . VAL 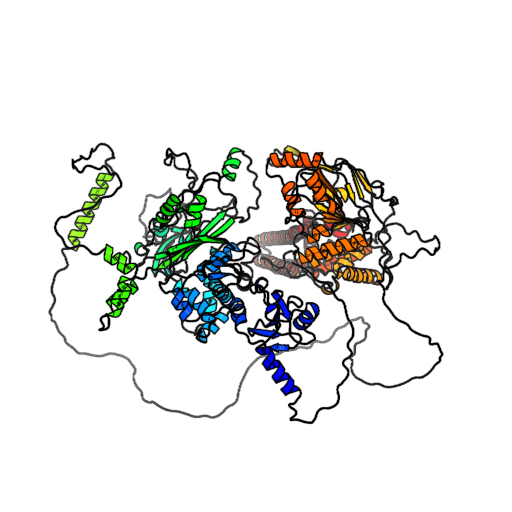A 1 1098 ? 20.947 15.577 21.475 1.00 91.00 1098 VAL A O 1
ATOM 8361 N N . PHE A 1 1099 ? 22.332 16.065 23.166 1.00 91.88 1099 PHE A N 1
ATOM 8362 C CA . PHE A 1 1099 ? 21.320 15.920 24.219 1.00 91.88 1099 PHE A CA 1
ATOM 8363 C C . PHE A 1 1099 ? 20.157 16.915 24.061 1.00 91.88 1099 PHE A C 1
ATOM 8365 O O . PHE A 1 1099 ? 18.999 16.510 24.100 1.00 91.88 1099 PHE A O 1
ATOM 8372 N N . LYS A 1 1100 ? 20.429 18.204 23.796 1.00 91.44 1100 LYS A N 1
ATOM 8373 C CA . LYS A 1 1100 ? 19.372 19.201 23.529 1.00 91.44 1100 LYS A CA 1
ATOM 8374 C C . LYS A 1 1100 ? 18.551 18.867 22.274 1.00 91.44 1100 LYS A C 1
ATOM 8376 O O . LYS A 1 1100 ? 17.336 19.064 22.278 1.00 91.44 1100 LYS A O 1
ATOM 8381 N N . ALA A 1 1101 ? 19.181 18.347 21.219 1.00 91.38 1101 ALA A N 1
ATOM 8382 C CA . ALA A 1 1101 ? 18.496 17.921 19.997 1.00 91.38 1101 ALA A CA 1
ATOM 8383 C C . ALA A 1 1101 ? 17.602 16.691 20.237 1.00 91.38 1101 ALA A C 1
ATOM 8385 O O . ALA A 1 1101 ? 16.445 16.687 19.815 1.00 91.38 1101 ALA A O 1
ATOM 8386 N N . LEU A 1 1102 ? 18.105 15.688 20.964 1.00 92.56 1102 LEU A N 1
ATOM 8387 C CA . LEU A 1 1102 ? 17.351 14.501 21.372 1.00 92.56 1102 LEU A CA 1
ATOM 8388 C C . LEU A 1 1102 ? 16.171 14.861 22.289 1.00 92.56 1102 LEU A C 1
ATOM 8390 O O . LEU A 1 1102 ? 15.065 14.379 22.058 1.00 92.56 1102 LEU A O 1
ATOM 8394 N N . LEU A 1 1103 ? 16.362 15.745 23.274 1.00 92.62 1103 LEU A N 1
ATOM 8395 C CA . LEU A 1 1103 ? 15.303 16.171 24.200 1.00 92.62 1103 LEU A CA 1
ATOM 8396 C C . LEU A 1 1103 ? 14.214 16.971 23.478 1.00 92.62 1103 LEU A C 1
ATOM 8398 O O . LEU A 1 1103 ? 13.026 16.701 23.643 1.00 92.62 1103 LEU A O 1
ATOM 8402 N N . GLY A 1 1104 ? 14.613 17.885 22.588 1.00 91.81 1104 GLY A N 1
ATOM 8403 C CA . GLY A 1 1104 ? 13.685 18.593 21.705 1.00 91.81 1104 GLY A CA 1
ATOM 8404 C C . GLY A 1 1104 ? 12.906 17.657 20.771 1.00 91.81 1104 GLY A C 1
ATOM 8405 O O . GLY A 1 1104 ? 11.731 17.914 20.506 1.00 91.81 1104 GLY A O 1
ATOM 8406 N N . ARG A 1 1105 ? 13.520 16.556 20.308 1.00 92.50 1105 ARG A N 1
ATOM 8407 C CA . ARG A 1 1105 ? 12.837 15.498 19.547 1.00 92.50 1105 ARG A CA 1
ATOM 8408 C C . ARG A 1 1105 ? 11.834 14.748 20.424 1.00 92.50 1105 ARG A C 1
ATOM 8410 O O . ARG A 1 1105 ? 10.660 14.716 20.074 1.00 92.50 1105 ARG A O 1
ATOM 8417 N N . SER A 1 1106 ? 12.272 14.197 21.557 1.00 89.94 1106 SER A N 1
ATOM 8418 C CA . SER A 1 1106 ? 11.439 13.382 22.455 1.00 89.94 1106 SER A CA 1
ATOM 8419 C C . SER A 1 1106 ? 10.191 14.142 22.916 1.00 89.94 1106 SER A C 1
ATOM 8421 O O . SER A 1 1106 ? 9.068 13.670 22.737 1.00 89.94 1106 SER A O 1
ATOM 8423 N N . ASN A 1 1107 ? 10.362 15.390 23.366 1.00 88.50 1107 ASN A N 1
ATOM 8424 C CA . ASN A 1 1107 ? 9.249 16.238 23.795 1.00 88.50 1107 ASN A CA 1
ATOM 8425 C C . ASN A 1 1107 ? 8.257 16.512 22.644 1.00 88.50 1107 ASN A C 1
ATOM 8427 O O . ASN A 1 1107 ? 7.048 16.503 22.866 1.00 88.50 1107 ASN A O 1
ATOM 8431 N N . ARG A 1 1108 ? 8.726 16.705 21.398 1.00 89.75 1108 ARG A N 1
ATOM 8432 C CA . ARG A 1 1108 ? 7.842 16.873 20.223 1.00 89.75 1108 ARG A CA 1
ATOM 8433 C C . ARG A 1 1108 ? 7.100 15.593 19.842 1.00 89.75 1108 ARG A C 1
ATOM 8435 O O . ARG A 1 1108 ? 5.937 15.687 19.454 1.00 89.75 1108 ARG A O 1
ATOM 8442 N N . LEU A 1 1109 ? 7.746 14.428 19.940 1.00 86.38 1109 LEU A N 1
ATOM 8443 C CA . LEU A 1 1109 ? 7.103 13.131 19.701 1.00 86.38 1109 LEU A CA 1
ATOM 8444 C C . LEU A 1 1109 ? 5.963 12.913 20.705 1.00 86.38 1109 LEU A C 1
ATOM 8446 O O . LEU A 1 1109 ? 4.839 12.621 20.295 1.00 86.38 1109 LEU A O 1
ATOM 8450 N N . PHE A 1 1110 ? 6.233 13.146 21.995 1.00 81.06 1110 PHE A N 1
ATOM 8451 C CA . PHE A 1 1110 ? 5.258 12.999 23.076 1.00 81.06 1110 PHE A CA 1
ATOM 8452 C C . PHE A 1 1110 ? 4.080 13.975 22.925 1.00 81.06 1110 PHE A C 1
ATOM 8454 O O . PHE A 1 1110 ? 2.929 13.550 22.841 1.00 81.06 1110 PHE A O 1
ATOM 8461 N N . LEU A 1 1111 ? 4.351 15.281 22.785 1.00 83.25 1111 LEU A N 1
ATOM 8462 C CA . LEU A 1 1111 ? 3.316 16.321 22.648 1.00 83.25 1111 LEU A CA 1
ATOM 8463 C C . LEU A 1 1111 ? 2.417 16.140 21.409 1.00 83.25 1111 LEU A C 1
ATOM 8465 O O . LEU A 1 1111 ? 1.302 16.658 21.375 1.00 83.25 1111 LEU A O 1
ATOM 8469 N N . ARG A 1 1112 ? 2.869 15.409 20.380 1.00 85.75 1112 ARG A N 1
ATOM 8470 C CA . ARG A 1 1112 ? 2.071 15.105 19.177 1.00 85.75 1112 ARG A CA 1
ATOM 8471 C C . ARG A 1 1112 ? 1.260 13.810 19.264 1.00 85.75 1112 ARG A C 1
ATOM 8473 O O . ARG A 1 1112 ? 0.465 13.559 18.348 1.00 85.75 1112 ARG A O 1
ATOM 8480 N N . ASN A 1 1113 ? 1.401 13.045 20.347 1.00 77.69 1113 ASN A N 1
ATOM 8481 C CA . ASN A 1 1113 ? 0.609 11.856 20.655 1.00 77.69 1113 ASN A CA 1
ATOM 8482 C C . ASN A 1 1113 ? -0.337 12.094 21.860 1.00 77.69 1113 ASN A C 1
ATOM 8484 O O . ASN A 1 1113 ? -0.118 11.565 22.953 1.00 77.69 1113 ASN A O 1
ATOM 8488 N N . PRO A 1 1114 ? -1.434 12.857 21.676 1.00 80.19 1114 PRO A N 1
ATOM 8489 C CA . PRO A 1 1114 ? -2.405 13.092 22.743 1.00 80.19 1114 PRO A CA 1
ATOM 8490 C C . PRO A 1 1114 ? -3.179 11.824 23.137 1.00 80.19 1114 PRO A C 1
ATOM 8492 O O . PRO A 1 1114 ? -3.712 11.766 24.239 1.00 80.19 1114 PRO A O 1
ATOM 8495 N N . VAL A 1 1115 ? -3.245 10.802 22.272 1.00 81.94 1115 VAL A N 1
ATOM 8496 C CA . VAL A 1 1115 ? -4.009 9.570 22.539 1.00 81.94 1115 VAL A CA 1
ATOM 8497 C C . VAL A 1 1115 ? -3.414 8.824 23.730 1.00 81.94 1115 VAL A C 1
ATOM 8499 O O . VAL A 1 1115 ? -4.143 8.492 24.660 1.00 81.94 1115 VAL A O 1
ATOM 8502 N N . THR A 1 1116 ? -2.091 8.635 23.758 1.00 79.62 1116 THR A N 1
ATOM 8503 C CA . THR A 1 1116 ? -1.406 8.018 24.905 1.00 79.62 1116 THR A CA 1
ATOM 8504 C C . THR A 1 1116 ? -1.542 8.864 26.174 1.00 79.62 1116 THR A C 1
ATOM 8506 O O . THR A 1 1116 ? -1.722 8.300 27.250 1.00 79.62 1116 THR A O 1
ATOM 8509 N N . PHE A 1 1117 ? -1.527 10.199 26.077 1.00 84.25 1117 PHE A N 1
ATOM 8510 C CA . PHE A 1 1117 ? -1.740 11.073 27.237 1.00 84.25 1117 PHE A CA 1
ATOM 8511 C C . PHE A 1 1117 ? -3.152 10.929 27.830 1.00 84.25 1117 PHE A C 1
ATOM 8513 O O . PHE A 1 1117 ? -3.283 10.670 29.025 1.00 84.25 1117 PHE A O 1
ATOM 8520 N N . TYR A 1 1118 ? -4.206 11.030 27.011 1.00 87.31 1118 TYR A N 1
ATOM 8521 C CA . TYR A 1 1118 ? -5.587 10.881 27.484 1.00 87.31 1118 TYR A CA 1
ATOM 8522 C C . TYR A 1 1118 ? -5.903 9.452 27.951 1.00 87.31 1118 TYR A C 1
ATOM 8524 O O . TYR A 1 1118 ? -6.652 9.287 28.911 1.00 87.31 1118 TYR A O 1
ATOM 8532 N N . ALA A 1 1119 ? -5.303 8.426 27.336 1.00 85.06 1119 ALA A N 1
ATOM 8533 C CA . ALA A 1 1119 ? -5.424 7.043 27.795 1.00 85.06 1119 ALA A CA 1
ATOM 8534 C C . ALA A 1 1119 ? -4.780 6.843 29.179 1.00 85.06 1119 ALA A C 1
ATOM 8536 O O . ALA A 1 1119 ? -5.451 6.342 30.081 1.00 85.06 1119 ALA A O 1
ATOM 8537 N N . ARG A 1 1120 ? -3.531 7.311 29.379 1.00 84.88 1120 ARG A N 1
ATOM 8538 C CA . ARG A 1 1120 ? -2.863 7.321 30.698 1.00 84.88 1120 ARG A CA 1
ATOM 8539 C C . ARG A 1 1120 ? -3.732 8.053 31.735 1.00 84.88 1120 ARG A C 1
ATOM 8541 O O . ARG A 1 1120 ? -3.997 7.500 32.796 1.00 84.88 1120 ARG A O 1
ATOM 8548 N N . LEU A 1 1121 ? -4.243 9.244 31.402 1.00 89.06 1121 LEU A N 1
ATOM 8549 C CA . LEU A 1 1121 ? -5.090 10.057 32.286 1.00 89.06 1121 LEU A CA 1
ATOM 8550 C C . LEU A 1 1121 ? -6.384 9.339 32.704 1.00 89.06 1121 LEU A C 1
ATOM 8552 O O . LEU A 1 1121 ? -6.677 9.248 33.896 1.00 89.06 1121 LEU A O 1
ATOM 8556 N N . GLY A 1 1122 ? -7.138 8.801 31.741 1.00 90.44 1122 GLY A N 1
ATOM 8557 C CA . GLY A 1 1122 ? -8.381 8.073 32.005 1.00 90.44 1122 GLY A CA 1
ATOM 8558 C C . GLY A 1 1122 ? -8.155 6.799 32.822 1.00 90.44 1122 GLY A C 1
ATOM 8559 O O . GLY A 1 1122 ? -8.900 6.540 33.767 1.00 90.44 1122 GLY A O 1
ATOM 8560 N N . GLN A 1 1123 ? -7.087 6.052 32.523 1.00 89.12 1123 GLN A N 1
ATOM 8561 C CA . GLN A 1 1123 ? -6.669 4.884 33.300 1.00 89.12 1123 GLN A CA 1
ATOM 8562 C C . GLN A 1 1123 ? -6.329 5.269 34.747 1.00 89.12 1123 GLN A C 1
ATOM 8564 O O . GLN A 1 1123 ? -6.861 4.664 35.672 1.00 89.12 1123 GLN A O 1
ATOM 8569 N N . THR A 1 1124 ? -5.504 6.303 34.960 1.00 90.00 1124 THR A N 1
ATOM 8570 C CA . THR A 1 1124 ? -5.125 6.769 36.306 1.00 90.00 1124 THR A CA 1
ATOM 8571 C C . THR A 1 1124 ? -6.348 7.165 37.138 1.00 90.00 1124 THR A C 1
ATOM 8573 O O . THR A 1 1124 ? -6.468 6.730 38.283 1.00 90.00 1124 THR A O 1
ATOM 8576 N N . ILE A 1 1125 ? -7.277 7.940 36.565 1.00 92.75 1125 ILE A N 1
ATOM 8577 C CA . ILE A 1 1125 ? -8.511 8.355 37.252 1.00 92.75 1125 ILE A CA 1
ATOM 8578 C C . ILE A 1 1125 ? -9.392 7.137 37.562 1.00 92.75 1125 ILE A C 1
ATOM 8580 O O . ILE A 1 1125 ? -9.849 6.988 38.693 1.00 92.75 1125 ILE A O 1
ATOM 8584 N N . SER A 1 1126 ? -9.596 6.236 36.595 1.00 91.31 1126 SER A N 1
ATOM 8585 C CA . SER A 1 1126 ? -10.428 5.040 36.776 1.00 91.31 1126 SER A CA 1
ATOM 8586 C C . SER A 1 1126 ? -9.872 4.099 37.852 1.00 91.31 1126 SER A C 1
ATOM 8588 O O . SER A 1 1126 ? -10.623 3.673 38.728 1.00 91.31 1126 SER A O 1
ATOM 8590 N N . SER A 1 1127 ? -8.560 3.839 37.861 1.00 89.69 1127 SER A N 1
ATOM 8591 C CA . SER A 1 1127 ? -7.905 3.019 38.888 1.00 89.69 1127 SER A CA 1
ATOM 8592 C C . SER A 1 1127 ? -7.952 3.664 40.278 1.00 89.69 1127 SER A C 1
ATOM 8594 O O . SER A 1 1127 ? -8.186 2.962 41.263 1.00 89.69 1127 SER A O 1
ATOM 8596 N N . ALA A 1 1128 ? -7.771 4.988 40.373 1.00 91.19 1128 ALA A N 1
ATOM 8597 C CA . ALA A 1 1128 ? -7.849 5.707 41.646 1.00 91.19 1128 ALA A CA 1
ATOM 8598 C C . ALA A 1 1128 ? -9.272 5.695 42.225 1.00 91.19 1128 ALA A C 1
ATOM 8600 O O . ALA A 1 1128 ? -9.450 5.371 43.399 1.00 91.19 1128 ALA A O 1
ATOM 8601 N N . LEU A 1 1129 ? -10.285 5.977 41.395 1.00 92.38 1129 LEU A N 1
ATOM 8602 C CA . LEU A 1 1129 ? -11.696 5.917 41.788 1.00 92.38 1129 LEU A CA 1
ATOM 8603 C C . LEU A 1 1129 ? -12.115 4.496 42.176 1.00 92.38 1129 LEU A C 1
ATOM 8605 O O . LEU A 1 1129 ? -12.783 4.323 43.189 1.00 92.38 1129 LEU A O 1
ATOM 8609 N N . MET A 1 1130 ? -11.694 3.472 41.427 1.00 91.81 1130 MET A N 1
ATOM 8610 C CA . MET A 1 1130 ? -12.005 2.076 41.750 1.00 91.81 1130 MET A CA 1
ATOM 8611 C C . MET A 1 1130 ? -11.432 1.672 43.116 1.00 91.81 1130 MET A C 1
ATOM 8613 O O . MET A 1 1130 ? -12.150 1.090 43.925 1.00 91.81 1130 MET A O 1
ATOM 8617 N N . CYS A 1 1131 ? -10.179 2.032 43.416 1.00 89.75 1131 CYS A N 1
ATOM 8618 C CA . CYS A 1 1131 ? -9.601 1.798 44.740 1.00 89.75 1131 CYS A CA 1
ATOM 8619 C C . CYS A 1 1131 ? -10.324 2.602 45.834 1.00 89.75 1131 CYS A C 1
ATOM 8621 O O . CYS A 1 1131 ? -10.623 2.067 46.901 1.00 89.75 1131 CYS A O 1
ATOM 8623 N N . GLY A 1 1132 ? -10.624 3.876 45.572 1.00 89.69 1132 GLY A N 1
ATOM 8624 C CA . GLY A 1 1132 ? -11.316 4.750 46.515 1.00 89.69 1132 GLY A CA 1
ATOM 8625 C C . GLY A 1 1132 ? -12.743 4.304 46.839 1.00 89.69 1132 GLY A C 1
ATOM 8626 O O . GLY A 1 1132 ? -13.186 4.489 47.965 1.00 89.69 1132 GLY A O 1
ATOM 8627 N N . LEU A 1 1133 ? -13.449 3.691 45.885 1.00 91.19 1133 LEU A N 1
ATOM 8628 C CA . LEU A 1 1133 ? -14.782 3.115 46.087 1.00 91.19 1133 LEU A CA 1
ATOM 8629 C C . LEU A 1 1133 ? -14.726 1.758 46.808 1.00 91.19 1133 LEU A C 1
ATOM 8631 O O . LEU A 1 1133 ? -15.560 1.500 47.670 1.00 91.19 1133 LEU A O 1
ATOM 8635 N N . LEU A 1 1134 ? -13.737 0.907 46.501 1.00 90.56 1134 LEU A N 1
ATOM 8636 C CA . LEU A 1 1134 ? -13.555 -0.398 47.159 1.00 90.56 1134 LEU A CA 1
ATOM 8637 C C . LEU A 1 1134 ? -13.179 -0.281 48.645 1.00 90.56 1134 LEU A C 1
ATOM 8639 O O . LEU A 1 1134 ? -13.593 -1.116 49.445 1.00 90.56 1134 LEU A O 1
ATOM 8643 N N . PHE A 1 1135 ? -12.404 0.742 49.014 1.00 89.00 1135 PHE A N 1
ATOM 8644 C CA . PHE A 1 1135 ? -11.897 0.962 50.377 1.00 89.00 1135 PHE A CA 1
ATOM 8645 C C . PHE A 1 1135 ? -12.445 2.255 51.014 1.00 89.00 1135 PHE A C 1
ATOM 8647 O O . PHE A 1 1135 ? -11.798 2.866 51.873 1.00 89.00 1135 PHE A O 1
ATOM 8654 N N . TRP A 1 1136 ? -13.636 2.678 50.575 1.00 89.88 1136 TRP A N 1
ATOM 8655 C CA . TRP A 1 1136 ? -14.263 3.953 50.927 1.00 89.88 1136 TRP A CA 1
ATOM 8656 C C . TRP A 1 1136 ? -14.380 4.168 52.442 1.00 89.88 1136 TRP A C 1
ATOM 8658 O O . TRP A 1 1136 ? -15.018 3.386 53.146 1.00 89.88 1136 TRP A O 1
ATOM 8668 N N . ASN A 1 1137 ? -13.798 5.268 52.931 1.00 86.25 1137 ASN A N 1
ATOM 8669 C CA . ASN A 1 1137 ? -13.884 5.739 54.317 1.00 86.25 1137 ASN A CA 1
ATOM 8670 C C . ASN A 1 1137 ? -13.620 4.641 55.376 1.00 86.25 1137 ASN A C 1
ATOM 8672 O O . ASN A 1 1137 ? -14.425 4.407 56.281 1.00 86.25 1137 ASN A O 1
ATOM 8676 N N . THR A 1 1138 ? -12.490 3.937 55.257 1.00 84.38 1138 THR A N 1
ATOM 8677 C CA . THR A 1 1138 ? -12.204 2.772 56.107 1.00 84.38 1138 THR A CA 1
ATOM 8678 C C . THR A 1 1138 ? -11.968 3.179 57.572 1.00 84.38 1138 THR A C 1
ATOM 8680 O O . THR A 1 1138 ? -10.975 3.839 57.893 1.00 84.38 1138 THR A O 1
ATOM 8683 N N . THR A 1 1139 ? -12.858 2.755 58.476 1.00 80.19 1139 THR A N 1
ATOM 8684 C CA . THR A 1 1139 ? -12.887 3.140 59.904 1.00 80.19 1139 THR A CA 1
ATOM 8685 C C . THR A 1 1139 ? -11.714 2.587 60.730 1.00 80.19 1139 THR A C 1
ATOM 8687 O O . THR A 1 1139 ? -11.040 1.638 60.329 1.00 80.19 1139 THR A O 1
ATOM 8690 N N . LEU A 1 1140 ? -11.468 3.154 61.920 1.00 78.12 1140 LEU A N 1
ATOM 8691 C CA . LEU A 1 1140 ? -10.479 2.635 62.879 1.00 78.12 1140 LEU A CA 1
ATOM 8692 C C . LEU A 1 1140 ? -11.064 1.465 63.692 1.00 78.12 1140 LEU A C 1
ATOM 8694 O O . LEU A 1 1140 ? -11.370 1.581 64.874 1.00 78.12 1140 LEU A O 1
ATOM 8698 N N . THR A 1 1141 ? -11.224 0.326 63.026 1.00 85.00 1141 THR A N 1
ATOM 8699 C CA . THR A 1 1141 ? -11.634 -0.964 63.607 1.00 85.00 1141 THR A CA 1
ATOM 8700 C C . THR A 1 1141 ? -10.616 -2.045 63.234 1.00 85.00 1141 THR A C 1
ATOM 8702 O O . THR A 1 1141 ? -9.820 -1.846 62.319 1.00 85.00 1141 THR A O 1
ATOM 8705 N N . GLN A 1 1142 ? -10.616 -3.206 63.899 1.00 81.88 1142 GLN A N 1
ATOM 8706 C CA . GLN A 1 1142 ? -9.664 -4.286 63.579 1.00 81.88 1142 GLN A CA 1
ATOM 8707 C C . GLN A 1 1142 ? -9.825 -4.799 62.132 1.00 81.88 1142 GLN A C 1
ATOM 8709 O O . GLN A 1 1142 ? -8.834 -5.019 61.437 1.00 81.88 1142 GLN A O 1
ATOM 8714 N N . THR A 1 1143 ? -11.063 -4.894 61.642 1.00 79.69 1143 THR A N 1
ATOM 8715 C CA . THR A 1 1143 ? -11.378 -5.141 60.224 1.00 79.69 1143 THR A CA 1
ATOM 8716 C C . THR A 1 1143 ? -10.947 -3.973 59.331 1.00 79.69 1143 THR A C 1
ATOM 8718 O O . THR A 1 1143 ? -10.399 -4.189 58.252 1.00 79.69 1143 THR A O 1
ATOM 8721 N N . GLY A 1 1144 ? -11.104 -2.731 59.794 1.00 82.44 1144 GLY A N 1
ATOM 8722 C CA . GLY A 1 1144 ? -10.613 -1.535 59.109 1.00 82.44 1144 GLY A CA 1
ATOM 8723 C C . GLY A 1 1144 ? -9.085 -1.459 58.963 1.00 82.44 1144 GLY A C 1
ATOM 8724 O O . GLY A 1 1144 ? -8.597 -0.961 57.951 1.00 82.44 1144 GLY A O 1
ATOM 8725 N N . VAL A 1 1145 ? -8.303 -2.017 59.895 1.00 85.12 1145 VAL A N 1
ATOM 8726 C CA . VAL A 1 1145 ? -6.840 -2.156 59.735 1.00 85.12 1145 VAL A CA 1
ATOM 8727 C C . VAL A 1 1145 ? -6.513 -3.077 58.555 1.00 85.12 1145 VAL A C 1
ATOM 8729 O O . VAL A 1 1145 ? -5.674 -2.729 57.724 1.00 85.12 1145 VAL A O 1
ATOM 8732 N N . GLN A 1 1146 ? -7.219 -4.205 58.422 1.00 85.88 1146 GLN A N 1
ATOM 8733 C CA . GLN A 1 1146 ? -7.074 -5.105 57.272 1.00 85.88 1146 GLN A CA 1
ATOM 8734 C C . GLN A 1 1146 ? -7.518 -4.429 55.961 1.00 85.88 1146 GLN A C 1
ATOM 8736 O O . GLN A 1 1146 ? -6.830 -4.558 54.948 1.00 85.88 1146 GLN A O 1
ATOM 8741 N N . GLY A 1 1147 ? -8.605 -3.648 55.987 1.00 85.81 1147 GLY A N 1
ATOM 8742 C CA . GLY A 1 1147 ? -9.051 -2.835 54.849 1.00 85.81 1147 GLY A CA 1
ATOM 8743 C C . GLY A 1 1147 ? -8.005 -1.807 54.402 1.00 85.81 1147 GLY A C 1
ATOM 8744 O O . GLY A 1 1147 ? -7.665 -1.749 53.222 1.00 85.81 1147 GLY A O 1
ATOM 8745 N N . ARG A 1 1148 ? -7.411 -1.056 55.340 1.00 87.12 1148 ARG A N 1
ATOM 8746 C CA . ARG A 1 1148 ? -6.334 -0.087 55.060 1.00 87.12 1148 ARG A CA 1
ATOM 8747 C C . ARG A 1 1148 ? -5.081 -0.767 54.503 1.00 87.12 1148 ARG A C 1
ATOM 8749 O O . ARG A 1 1148 ? -4.497 -0.257 53.549 1.00 87.12 1148 ARG A O 1
ATOM 8756 N N . ALA A 1 1149 ? -4.692 -1.925 55.040 1.00 87.75 1149 ALA A N 1
ATOM 8757 C CA . ALA A 1 1149 ? -3.567 -2.704 54.519 1.00 87.75 1149 ALA A CA 1
ATOM 8758 C C . ALA A 1 1149 ? -3.822 -3.199 53.081 1.00 87.75 1149 ALA A C 1
ATOM 8760 O O . ALA A 1 1149 ? -2.963 -3.032 52.215 1.00 87.75 1149 ALA A O 1
ATOM 8761 N N . GLY A 1 1150 ? -5.019 -3.735 52.807 1.00 89.19 1150 GLY A N 1
ATOM 8762 C CA . GLY A 1 1150 ? -5.435 -4.157 51.466 1.00 89.19 1150 GLY A CA 1
ATOM 8763 C C . GLY A 1 1150 ? -5.482 -3.000 50.463 1.00 89.19 1150 GLY A C 1
ATOM 8764 O O . GLY A 1 1150 ? -4.988 -3.141 49.345 1.00 89.19 1150 GLY A O 1
ATOM 8765 N N . GLY A 1 1151 ? -5.992 -1.838 50.879 1.00 89.12 1151 GLY A N 1
ATOM 8766 C CA . GLY A 1 1151 ? -6.008 -0.621 50.068 1.00 89.12 1151 GLY A CA 1
ATOM 8767 C C . GLY A 1 1151 ? -4.605 -0.118 49.724 1.00 89.12 1151 GLY A C 1
ATOM 8768 O O . GLY A 1 1151 ? -4.307 0.116 48.557 1.00 89.12 1151 GLY A O 1
ATOM 8769 N N . ILE A 1 1152 ? -3.701 -0.021 50.706 1.00 89.50 1152 ILE A N 1
ATOM 8770 C CA . ILE A 1 1152 ? -2.307 0.399 50.471 1.00 89.50 1152 ILE A CA 1
ATOM 8771 C C . ILE A 1 1152 ? -1.579 -0.588 49.544 1.00 89.50 1152 ILE A C 1
ATOM 8773 O O . ILE A 1 1152 ? -0.888 -0.153 48.621 1.00 89.50 1152 ILE A O 1
ATOM 8777 N N . PHE A 1 1153 ? -1.772 -1.898 49.733 1.00 90.75 1153 PHE A N 1
ATOM 8778 C CA . PHE A 1 1153 ? -1.240 -2.920 48.829 1.00 90.75 1153 PHE A CA 1
ATOM 8779 C C . PHE A 1 1153 ? -1.761 -2.730 47.397 1.00 90.75 1153 PHE A C 1
ATOM 8781 O O . PHE A 1 1153 ? -0.962 -2.644 46.465 1.00 90.75 1153 PHE A O 1
ATOM 8788 N N . PHE A 1 1154 ? -3.079 -2.570 47.220 1.00 90.56 1154 PHE A N 1
ATOM 8789 C CA . PHE A 1 1154 ? -3.685 -2.338 45.908 1.00 90.56 1154 PHE A CA 1
ATOM 8790 C C . PHE A 1 1154 ? -3.124 -1.085 45.221 1.00 90.56 1154 PHE A C 1
ATOM 8792 O O . PHE A 1 1154 ? -2.788 -1.135 44.037 1.00 90.56 1154 PHE A O 1
ATOM 8799 N N . LEU A 1 1155 ? -2.973 0.026 45.952 1.00 89.56 1155 LEU A N 1
ATOM 8800 C CA . LEU A 1 1155 ? -2.415 1.273 45.418 1.00 89.56 1155 LEU A CA 1
ATOM 8801 C C . LEU A 1 1155 ? -0.980 1.076 44.907 1.00 89.56 1155 LEU A C 1
ATOM 8803 O O . LEU A 1 1155 ? -0.670 1.507 43.798 1.00 89.56 1155 LEU A O 1
ATOM 8807 N N . ILE A 1 1156 ? -0.132 0.372 45.666 1.00 90.19 1156 ILE A N 1
ATOM 8808 C CA . ILE A 1 1156 ? 1.248 0.048 45.267 1.00 90.19 1156 ILE A CA 1
ATOM 8809 C C . ILE A 1 1156 ? 1.263 -0.854 44.022 1.00 90.19 1156 ILE A C 1
ATOM 8811 O O . ILE A 1 1156 ? 1.933 -0.530 43.040 1.00 90.19 1156 ILE A O 1
ATOM 8815 N N . THR A 1 1157 ? 0.506 -1.957 44.020 1.00 90.75 1157 THR A N 1
ATOM 8816 C CA . THR A 1 1157 ? 0.453 -2.889 42.880 1.00 90.75 1157 THR A CA 1
ATOM 8817 C C . THR A 1 1157 ? -0.088 -2.214 41.617 1.00 90.75 1157 THR A C 1
ATOM 8819 O O . THR A 1 1157 ? 0.475 -2.395 40.537 1.00 90.75 1157 THR A O 1
ATOM 8822 N N . SER A 1 1158 ? -1.135 -1.393 41.742 1.00 88.25 1158 SER A N 1
ATOM 8823 C CA . SER A 1 1158 ? -1.727 -0.649 40.626 1.00 88.25 1158 SER A CA 1
ATOM 8824 C C . SER A 1 1158 ? -0.761 0.394 40.056 1.00 88.25 1158 SER A C 1
ATOM 8826 O O . SER A 1 1158 ? -0.645 0.499 38.834 1.00 88.25 1158 SER A O 1
ATOM 8828 N N . ALA A 1 1159 ? -0.047 1.142 40.905 1.00 84.88 1159 ALA A N 1
ATOM 8829 C CA . ALA A 1 1159 ? 0.932 2.136 40.463 1.00 84.88 1159 ALA A CA 1
ATOM 8830 C C . ALA A 1 1159 ? 2.118 1.482 39.731 1.00 84.88 1159 ALA A C 1
ATOM 8832 O O . ALA A 1 1159 ? 2.462 1.890 38.622 1.00 84.88 1159 ALA A O 1
ATOM 8833 N N . VAL A 1 1160 ? 2.689 0.414 40.302 1.00 88.69 1160 VAL A N 1
ATOM 8834 C CA . VAL A 1 1160 ? 3.803 -0.339 39.699 1.00 88.69 1160 VAL A CA 1
ATOM 8835 C C . VAL A 1 1160 ? 3.403 -0.951 38.354 1.00 88.69 1160 VAL A C 1
ATOM 8837 O O . VAL A 1 1160 ? 4.112 -0.767 37.364 1.00 88.69 1160 VAL A O 1
ATOM 8840 N N . MET A 1 1161 ? 2.254 -1.631 38.280 1.00 87.12 1161 MET A N 1
ATOM 8841 C CA . MET A 1 1161 ? 1.793 -2.264 37.040 1.00 87.12 1161 MET A CA 1
ATOM 8842 C C . MET A 1 1161 ? 1.493 -1.224 35.948 1.00 87.12 1161 MET A C 1
ATOM 8844 O O . MET A 1 1161 ? 1.922 -1.389 34.804 1.00 87.12 1161 MET A O 1
ATOM 8848 N N . SER A 1 1162 ? 0.809 -0.127 36.298 1.00 84.69 1162 SER A N 1
ATOM 8849 C CA . SER A 1 1162 ? 0.454 0.934 35.346 1.00 84.69 1162 SER A CA 1
ATOM 8850 C C . SER A 1 1162 ? 1.674 1.674 34.788 1.00 84.69 1162 SER A C 1
ATOM 8852 O O . SER A 1 1162 ? 1.643 2.108 33.634 1.00 84.69 1162 SER A O 1
ATOM 8854 N N . SER A 1 1163 ? 2.738 1.831 35.579 1.00 85.31 1163 SER A N 1
ATOM 8855 C CA . SER A 1 1163 ? 3.975 2.488 35.141 1.00 85.31 1163 SER A CA 1
ATOM 8856 C C . SER A 1 1163 ? 4.885 1.545 34.346 1.00 85.31 1163 SER A C 1
ATOM 8858 O O . SER A 1 1163 ? 5.437 1.961 33.330 1.00 85.31 1163 SER A O 1
ATOM 8860 N N . MET A 1 1164 ? 4.983 0.267 34.731 1.00 87.44 1164 MET A N 1
ATOM 8861 C CA . MET A 1 1164 ? 5.829 -0.726 34.053 1.00 87.44 1164 MET A CA 1
ATOM 8862 C C . MET A 1 1164 ? 5.299 -1.122 32.664 1.00 87.44 1164 MET A C 1
ATOM 8864 O O . MET A 1 1164 ? 6.038 -1.038 31.683 1.00 87.44 1164 MET A O 1
ATOM 8868 N N . MET A 1 1165 ? 4.014 -1.493 32.547 1.00 85.19 1165 MET A N 1
ATOM 8869 C CA . MET A 1 1165 ? 3.398 -1.916 31.270 1.00 85.19 1165 MET A CA 1
ATOM 8870 C C . MET A 1 1165 ? 3.524 -0.856 30.164 1.00 85.19 1165 MET A C 1
ATOM 8872 O O . MET A 1 1165 ? 3.625 -1.172 28.982 1.00 85.19 1165 MET A O 1
ATOM 8876 N N . ASN A 1 1166 ? 3.559 0.413 30.565 1.00 81.25 1166 ASN A N 1
ATOM 8877 C CA . ASN A 1 1166 ? 3.691 1.583 29.705 1.00 81.25 1166 ASN A CA 1
ATOM 8878 C C . ASN A 1 1166 ? 4.990 1.565 28.880 1.00 81.25 1166 ASN A C 1
ATOM 8880 O O . ASN A 1 1166 ? 4.976 1.865 27.685 1.00 81.25 1166 ASN A O 1
ATOM 8884 N N . TYR A 1 1167 ? 6.106 1.189 29.512 1.00 82.31 1167 TYR A N 1
ATOM 8885 C CA . TYR A 1 1167 ? 7.412 1.094 28.861 1.00 82.31 1167 TYR A CA 1
ATOM 8886 C C . TYR A 1 1167 ? 7.559 -0.227 28.106 1.00 82.31 1167 TYR A C 1
ATOM 8888 O O . TYR A 1 1167 ? 7.914 -0.195 26.930 1.00 82.31 1167 TYR A O 1
ATOM 8896 N N . VAL A 1 1168 ? 7.140 -1.348 28.706 1.00 85.44 1168 VAL A N 1
ATOM 8897 C CA . VAL A 1 1168 ? 7.148 -2.682 28.069 1.00 85.44 1168 VAL A CA 1
ATOM 8898 C C . VAL A 1 1168 ? 6.410 -2.689 26.719 1.00 85.44 1168 VAL A C 1
ATOM 8900 O O . VAL A 1 1168 ? 6.846 -3.352 25.784 1.00 85.44 1168 VAL A O 1
ATOM 8903 N N . LEU A 1 1169 ? 5.324 -1.918 26.575 1.00 81.44 1169 LEU A N 1
ATOM 8904 C CA . LEU A 1 1169 ? 4.561 -1.826 25.322 1.00 81.44 1169 LEU A CA 1
ATOM 8905 C C . LEU A 1 1169 ? 5.063 -0.760 24.329 1.00 81.44 1169 LEU A C 1
ATOM 8907 O O . LEU A 1 1169 ? 4.751 -0.857 23.144 1.00 81.44 1169 LEU A O 1
ATOM 8911 N N . SER A 1 1170 ? 5.801 0.265 24.771 1.00 78.88 1170 SER A N 1
ATOM 8912 C CA . SER A 1 1170 ? 6.221 1.385 23.902 1.00 78.88 1170 SER A CA 1
ATOM 8913 C C . SER A 1 1170 ? 7.698 1.345 23.504 1.00 78.88 1170 SER A C 1
ATOM 8915 O O . SER A 1 1170 ? 8.043 1.685 22.370 1.00 78.88 1170 SER A O 1
ATOM 8917 N N . PHE A 1 1171 ? 8.574 0.884 24.396 1.00 82.25 1171 PHE A N 1
ATOM 8918 C CA . PHE A 1 1171 ? 10.013 0.833 24.168 1.00 82.25 1171 PHE A CA 1
ATOM 8919 C C . PHE A 1 1171 ? 10.423 -0.103 23.013 1.00 82.25 1171 PHE A C 1
ATOM 8921 O O . PHE A 1 1171 ? 11.229 0.340 22.191 1.00 82.25 1171 PHE A O 1
ATOM 8928 N N . PRO A 1 1172 ? 9.849 -1.315 22.827 1.00 84.25 1172 PRO A N 1
ATOM 8929 C CA . PRO A 1 1172 ? 10.216 -2.189 21.706 1.00 84.25 1172 PRO A CA 1
ATOM 8930 C C . PRO A 1 1172 ? 10.011 -1.553 20.322 1.00 84.25 1172 PRO A C 1
ATOM 8932 O O . PRO A 1 1172 ? 10.786 -1.815 19.403 1.00 84.25 1172 PRO A O 1
ATOM 8935 N N . VAL A 1 1173 ? 9.018 -0.666 20.181 1.00 80.94 1173 VAL A N 1
ATOM 8936 C CA . VAL A 1 1173 ? 8.763 0.085 18.940 1.00 80.94 1173 VAL A CA 1
ATOM 8937 C C . VAL A 1 1173 ? 9.833 1.161 18.716 1.00 80.94 1173 VAL A C 1
ATOM 8939 O O . VAL A 1 1173 ? 10.301 1.353 17.594 1.00 80.94 1173 VAL A O 1
ATOM 8942 N N . GLU A 1 1174 ? 10.281 1.841 19.777 1.00 82.88 1174 GLU A N 1
ATOM 8943 C CA . GLU A 1 1174 ? 11.362 2.834 19.697 1.00 82.88 1174 GLU A CA 1
ATOM 8944 C C . GLU A 1 1174 ? 12.752 2.196 19.469 1.00 82.88 1174 GLU A C 1
ATOM 8946 O O . GLU A 1 1174 ? 13.613 2.806 18.826 1.00 82.88 1174 GLU A O 1
ATOM 8951 N N . VAL A 1 1175 ? 12.966 0.948 19.913 1.00 86.38 1175 VAL A N 1
ATOM 8952 C CA . VAL A 1 1175 ? 14.237 0.208 19.769 1.00 86.38 1175 VAL A CA 1
ATOM 8953 C C . VAL A 1 1175 ? 14.683 0.061 18.307 1.00 86.38 1175 VAL A C 1
ATOM 8955 O O . VAL A 1 1175 ? 15.887 0.108 18.046 1.00 86.38 1175 VAL A O 1
ATOM 8958 N N . ALA A 1 1176 ? 13.766 -0.056 17.340 1.00 85.38 1176 ALA A N 1
ATOM 8959 C CA . ALA A 1 1176 ? 14.114 -0.121 15.914 1.00 85.38 1176 ALA A CA 1
ATOM 8960 C C . ALA A 1 1176 ? 14.812 1.166 15.427 1.00 85.38 1176 ALA A C 1
ATOM 8962 O O . ALA A 1 1176 ? 15.915 1.119 14.872 1.00 85.38 1176 ALA A O 1
ATOM 8963 N N . TYR A 1 1177 ? 14.216 2.328 15.716 1.00 87.88 1177 TYR A N 1
ATOM 8964 C CA . TYR A 1 1177 ? 14.786 3.642 15.401 1.00 87.88 1177 TYR A CA 1
ATOM 8965 C C . TYR A 1 1177 ? 16.118 3.857 16.128 1.00 87.88 1177 TYR A C 1
ATOM 8967 O O . TYR A 1 1177 ? 17.104 4.272 15.517 1.00 87.88 1177 TYR A O 1
ATOM 8975 N N . PHE A 1 1178 ? 16.164 3.515 17.419 1.00 88.25 1178 PHE A N 1
ATOM 8976 C CA . PHE A 1 1178 ? 17.365 3.613 18.243 1.00 88.25 1178 PHE A CA 1
ATOM 8977 C C . PHE A 1 1178 ? 18.530 2.782 17.680 1.00 88.25 1178 PHE A C 1
ATOM 8979 O O . PHE A 1 1178 ? 19.636 3.305 17.534 1.00 88.25 1178 PHE A O 1
ATOM 8986 N N . ARG A 1 1179 ? 18.293 1.514 17.306 1.00 86.31 1179 ARG A N 1
ATOM 8987 C CA . ARG A 1 1179 ? 19.320 0.639 16.715 1.00 86.31 1179 ARG A CA 1
ATOM 8988 C C . ARG A 1 1179 ? 19.852 1.204 15.397 1.00 86.31 1179 ARG A C 1
ATOM 8990 O O . ARG A 1 1179 ? 21.067 1.214 15.208 1.00 86.31 1179 ARG A O 1
ATOM 8997 N N . ARG A 1 1180 ? 18.985 1.735 14.523 1.00 86.44 1180 ARG A N 1
ATOM 8998 C CA . ARG A 1 1180 ? 19.406 2.393 13.270 1.00 86.44 1180 ARG A CA 1
ATOM 8999 C C . ARG A 1 1180 ? 20.340 3.577 13.542 1.00 86.44 1180 ARG A C 1
ATOM 9001 O O . ARG A 1 1180 ? 21.428 3.650 12.979 1.00 86.44 1180 ARG A O 1
ATOM 9008 N N . GLU A 1 1181 ? 19.955 4.473 14.447 1.00 87.31 1181 GLU A N 1
ATOM 9009 C CA . GLU A 1 1181 ? 20.730 5.684 14.758 1.00 87.31 1181 GLU A CA 1
ATOM 9010 C C . GLU A 1 1181 ? 22.041 5.373 15.511 1.00 87.31 1181 GLU A C 1
ATOM 9012 O O . GLU A 1 1181 ? 23.052 6.054 15.312 1.00 87.31 1181 GLU A O 1
ATOM 9017 N N . GLN A 1 1182 ? 22.079 4.288 16.295 1.00 85.38 1182 GLN A N 1
ATOM 9018 C CA . GLN A 1 1182 ? 23.301 3.760 16.913 1.00 85.38 1182 GLN A CA 1
ATOM 9019 C C . GLN A 1 1182 ? 24.253 3.115 15.885 1.00 85.38 1182 GLN A C 1
ATOM 9021 O O . GLN A 1 1182 ? 25.473 3.305 15.975 1.00 85.38 1182 GLN A O 1
ATOM 9026 N N . LEU A 1 1183 ? 23.736 2.373 14.894 1.00 80.25 1183 LEU A N 1
ATOM 9027 C CA . LEU A 1 1183 ? 24.545 1.791 13.812 1.00 80.25 1183 LEU A CA 1
ATOM 9028 C C . LEU A 1 1183 ? 25.246 2.880 12.987 1.00 80.25 1183 LEU A C 1
ATOM 9030 O O . LEU A 1 1183 ? 26.445 2.742 12.719 1.00 80.25 1183 LEU A O 1
ATOM 9034 N N . SER A 1 1184 ? 24.532 3.975 12.699 1.00 77.31 1184 SER A N 1
ATOM 9035 C CA . SER A 1 1184 ? 25.041 5.213 12.081 1.00 77.31 1184 SER A CA 1
ATOM 9036 C C . SER A 1 1184 ? 25.810 6.133 13.051 1.00 77.31 1184 SER A C 1
ATOM 9038 O O . SER A 1 1184 ? 26.131 7.266 12.708 1.00 77.31 1184 SER A O 1
ATOM 9040 N N . GLN A 1 1185 ? 26.128 5.663 14.266 1.00 78.25 1185 GLN A N 1
ATOM 9041 C CA . GLN A 1 1185 ? 27.010 6.325 15.244 1.00 78.25 1185 GLN A CA 1
ATOM 9042 C C . GLN A 1 1185 ? 26.597 7.744 15.684 1.00 78.25 1185 GLN A C 1
ATOM 9044 O O . GLN A 1 1185 ? 27.444 8.517 16.144 1.00 78.25 1185 GLN A O 1
ATOM 9049 N N . MET A 1 1186 ? 25.302 8.067 15.607 1.00 83.88 1186 MET A N 1
ATOM 9050 C CA . MET A 1 1186 ? 24.773 9.410 15.874 1.00 83.88 1186 MET A CA 1
ATOM 9051 C C . MET A 1 1186 ? 24.891 9.827 17.351 1.00 83.88 1186 MET A C 1
ATOM 9053 O O . MET A 1 1186 ? 25.227 10.969 17.655 1.00 83.88 1186 MET A O 1
ATOM 9057 N N . TYR A 1 1187 ? 24.638 8.911 18.288 1.00 88.31 1187 TYR A N 1
ATOM 9058 C CA . TYR A 1 1187 ? 24.692 9.171 19.733 1.00 88.31 1187 TYR A CA 1
ATOM 9059 C C . TYR A 1 1187 ? 24.927 7.880 20.535 1.00 88.31 1187 TYR A C 1
ATOM 9061 O O . TYR A 1 1187 ? 24.855 6.777 19.992 1.00 88.31 1187 TYR A O 1
ATOM 9069 N N . SER A 1 1188 ? 25.223 7.996 21.837 1.00 88.69 1188 SER A N 1
ATOM 9070 C CA . SER A 1 1188 ? 25.417 6.833 22.717 1.00 88.69 1188 SER A CA 1
ATOM 9071 C C . SER A 1 1188 ? 24.116 6.351 23.389 1.00 88.69 1188 SER A C 1
ATOM 9073 O O . SER A 1 1188 ? 23.215 7.163 23.623 1.00 88.69 1188 SER A O 1
ATOM 9075 N N . PRO A 1 1189 ? 24.021 5.064 23.790 1.00 89.38 1189 PRO A N 1
ATOM 9076 C CA . PRO A 1 1189 ? 22.858 4.535 24.512 1.00 89.38 1189 PRO A CA 1
ATOM 9077 C C . PRO A 1 1189 ? 22.487 5.351 25.759 1.00 89.38 1189 PRO A C 1
ATOM 9079 O O . PRO A 1 1189 ? 21.322 5.680 25.965 1.00 89.38 1189 PRO A O 1
ATOM 9082 N N . GLY A 1 1190 ? 23.487 5.770 26.543 1.00 88.75 1190 GLY A N 1
ATOM 9083 C CA . GLY A 1 1190 ? 23.273 6.587 27.740 1.00 88.75 1190 GLY A CA 1
ATOM 9084 C C . GLY A 1 1190 ? 22.715 7.986 27.448 1.00 88.75 1190 GLY A C 1
ATOM 9085 O O . GLY A 1 1190 ? 21.902 8.482 28.222 1.00 88.75 1190 GLY A O 1
ATOM 9086 N N . GLN A 1 1191 ? 23.087 8.620 26.326 1.00 89.62 1191 GLN A N 1
ATOM 9087 C CA . GLN A 1 1191 ? 22.499 9.913 25.936 1.00 89.62 1191 GLN A CA 1
ATOM 9088 C C . GLN A 1 1191 ? 21.006 9.773 25.621 1.00 89.62 1191 GLN A C 1
ATOM 9090 O O . GLN A 1 1191 ? 20.217 10.637 26.001 1.00 89.62 1191 GLN A O 1
ATOM 9095 N N . TYR A 1 1192 ? 20.616 8.682 24.961 1.00 89.56 1192 TYR A N 1
ATOM 9096 C CA . TYR A 1 1192 ? 19.218 8.389 24.656 1.00 89.56 1192 TYR A CA 1
ATOM 9097 C C . TYR A 1 1192 ? 18.410 8.058 25.919 1.00 89.56 1192 TYR A C 1
ATOM 9099 O O . TYR A 1 1192 ? 17.372 8.679 26.138 1.00 89.56 1192 TYR A O 1
ATOM 9107 N N . TYR A 1 1193 ? 18.926 7.187 26.795 1.00 87.56 1193 TYR A N 1
ATOM 9108 C CA . TYR A 1 1193 ? 18.292 6.845 28.075 1.00 87.56 1193 TYR A CA 1
ATOM 9109 C C . TYR A 1 1193 ? 18.001 8.086 28.934 1.00 87.56 1193 TYR A C 1
ATOM 9111 O O . TYR A 1 1193 ? 16.851 8.337 29.297 1.00 87.56 1193 TYR A O 1
ATOM 9119 N N . TRP A 1 1194 ? 19.018 8.920 29.193 1.00 88.56 1194 TRP A N 1
ATOM 9120 C CA . TRP A 1 1194 ? 18.827 10.142 29.980 1.00 88.56 1194 TRP A CA 1
ATOM 9121 C C . TRP A 1 1194 ? 17.855 11.112 29.307 1.00 88.56 1194 TRP A C 1
ATOM 9123 O O . TRP A 1 1194 ? 17.044 11.729 29.991 1.00 88.56 1194 TRP A O 1
ATOM 9133 N N . THR A 1 1195 ? 17.879 11.218 27.974 1.00 90.06 1195 THR A N 1
ATOM 9134 C CA . THR A 1 1195 ? 16.891 12.029 27.249 1.00 90.06 1195 THR A CA 1
ATOM 9135 C C . THR A 1 1195 ? 15.467 11.538 27.513 1.00 90.06 1195 THR A C 1
ATOM 9137 O O . THR A 1 1195 ? 14.609 12.345 27.868 1.00 90.06 1195 THR A O 1
ATOM 9140 N N . LYS A 1 1196 ? 15.216 10.232 27.345 1.00 85.94 1196 LYS A N 1
ATOM 9141 C CA . LYS A 1 1196 ? 13.897 9.612 27.526 1.00 85.94 1196 LYS A CA 1
ATOM 9142 C C . LYS A 1 1196 ? 13.367 9.889 28.937 1.00 85.94 1196 LYS A C 1
ATOM 9144 O O . LYS A 1 1196 ? 12.273 10.437 29.074 1.00 85.94 1196 LYS A O 1
ATOM 9149 N N . PHE A 1 1197 ? 14.200 9.647 29.953 1.00 85.81 1197 PHE A N 1
ATOM 9150 C CA . PHE A 1 1197 ? 13.907 9.950 31.356 1.00 85.81 1197 PHE A CA 1
ATOM 9151 C C . PHE A 1 1197 ? 13.511 11.422 31.574 1.00 85.81 1197 PHE A C 1
ATOM 9153 O O . PHE A 1 1197 ? 12.430 11.699 32.094 1.00 85.81 1197 PHE A O 1
ATOM 9160 N N . PHE A 1 1198 ? 14.327 12.380 31.116 1.00 88.31 1198 PHE A N 1
ATOM 9161 C CA . PHE A 1 1198 ? 14.021 13.808 31.279 1.00 88.31 1198 PHE A CA 1
ATOM 9162 C C . PHE A 1 1198 ? 12.793 14.271 30.477 1.00 88.31 1198 PHE A C 1
ATOM 9164 O O . PHE A 1 1198 ? 12.119 15.205 30.909 1.00 88.31 1198 PHE A O 1
ATOM 9171 N N . SER A 1 1199 ? 12.461 13.623 29.354 1.00 87.12 1199 SER A N 1
ATOM 9172 C CA . SER A 1 1199 ? 11.249 13.942 28.584 1.00 87.12 1199 SER A CA 1
ATOM 9173 C C . SER A 1 1199 ? 9.946 13.459 29.231 1.00 87.12 1199 SER A C 1
ATOM 9175 O O . SER A 1 1199 ? 8.914 14.102 29.052 1.00 87.12 1199 SER A O 1
ATOM 9177 N N . GLU A 1 1200 ? 9.975 12.373 30.013 1.00 84.31 1200 GLU A N 1
ATOM 9178 C CA . GLU A 1 1200 ? 8.782 11.863 30.713 1.00 84.31 1200 GLU A CA 1
ATOM 9179 C C . GLU A 1 1200 ? 8.673 12.338 32.176 1.00 84.31 1200 GLU A C 1
ATOM 9181 O O . GLU A 1 1200 ? 7.621 12.168 32.792 1.00 84.31 1200 GLU A O 1
ATOM 9186 N N . LEU A 1 1201 ? 9.696 13.014 32.717 1.00 86.19 1201 LEU A N 1
ATOM 9187 C CA . LEU A 1 1201 ? 9.734 13.535 34.093 1.00 86.19 1201 LEU A CA 1
ATOM 9188 C C . LEU A 1 1201 ? 8.511 14.393 34.499 1.00 86.19 1201 LEU A C 1
ATOM 9190 O O . LEU A 1 1201 ? 7.989 14.158 35.588 1.00 86.19 1201 LEU A O 1
ATOM 9194 N N . PRO A 1 1202 ? 7.972 15.321 33.677 1.00 85.44 1202 PRO A N 1
ATOM 9195 C CA . PRO A 1 1202 ? 6.762 16.064 34.053 1.00 85.44 1202 PRO A CA 1
ATOM 9196 C C . PRO A 1 1202 ? 5.559 15.140 34.297 1.00 85.44 1202 PRO A C 1
ATOM 9198 O O . PRO A 1 1202 ? 4.790 15.323 35.239 1.00 85.44 1202 PRO A O 1
ATOM 9201 N N . TYR A 1 1203 ? 5.423 14.100 33.474 1.00 80.88 1203 TYR A N 1
ATOM 9202 C CA . TYR A 1 1203 ? 4.329 13.135 33.549 1.00 80.88 1203 TYR A CA 1
ATOM 9203 C C . TYR A 1 1203 ? 4.534 12.107 34.663 1.00 80.88 1203 TYR A C 1
ATOM 9205 O O . TYR A 1 1203 ? 3.549 11.653 35.248 1.00 80.88 1203 TYR A O 1
ATOM 9213 N N . SER A 1 1204 ? 5.790 11.787 35.003 1.00 84.75 1204 SER A N 1
ATOM 9214 C CA . SER A 1 1204 ? 6.107 10.937 36.153 1.00 84.75 1204 SER A CA 1
ATOM 9215 C C . SER A 1 1204 ? 5.681 11.575 37.473 1.00 84.75 1204 SER A C 1
ATOM 9217 O O . SER A 1 1204 ? 5.363 10.837 38.393 1.00 84.75 1204 SER A O 1
ATOM 9219 N N . VAL A 1 1205 ? 5.605 12.909 37.563 1.00 87.75 1205 VAL A N 1
ATOM 9220 C CA . VAL A 1 1205 ? 5.043 13.623 38.724 1.00 87.75 1205 VAL A CA 1
ATOM 9221 C C . VAL A 1 1205 ? 3.514 13.737 38.633 1.00 87.75 1205 VAL A C 1
ATOM 9223 O O . VAL A 1 1205 ? 2.820 13.415 39.595 1.00 87.75 1205 VAL A O 1
ATOM 9226 N N . ILE A 1 1206 ? 2.971 14.160 37.483 1.00 89.62 1206 ILE A N 1
ATOM 9227 C CA . ILE A 1 1206 ? 1.535 14.473 37.331 1.00 89.62 1206 ILE A CA 1
ATOM 9228 C C . ILE A 1 1206 ? 0.624 13.259 37.582 1.00 89.62 1206 ILE A C 1
ATOM 9230 O O . ILE A 1 1206 ? -0.379 13.396 38.285 1.00 89.62 1206 ILE A O 1
ATOM 9234 N N . PHE A 1 1207 ? 0.936 12.077 37.033 1.00 89.38 1207 PHE A N 1
ATOM 9235 C CA . PHE A 1 1207 ? 0.031 10.925 37.162 1.00 89.38 1207 PHE A CA 1
ATOM 9236 C C . PHE A 1 1207 ? -0.001 10.336 38.591 1.00 89.38 1207 PHE A C 1
ATOM 9238 O O . PHE A 1 1207 ? -1.104 10.188 39.123 1.00 89.38 1207 PHE A O 1
ATOM 9245 N N . PRO A 1 1208 ? 1.134 10.086 39.281 1.00 89.88 1208 PRO A N 1
ATOM 9246 C CA . PRO A 1 1208 ? 1.124 9.686 40.691 1.00 89.88 1208 PRO A CA 1
ATOM 9247 C C . PRO A 1 1208 ? 0.537 10.746 41.626 1.00 89.88 1208 PRO A C 1
ATOM 9249 O O . PRO A 1 1208 ? -0.112 10.374 42.600 1.00 89.88 1208 PRO A O 1
ATOM 9252 N N . LEU A 1 1209 ? 0.691 12.045 41.329 1.00 92.00 1209 LEU A N 1
ATOM 9253 C CA . LEU A 1 1209 ? 0.018 13.113 42.076 1.00 92.00 1209 LEU A CA 1
ATOM 9254 C C . LEU A 1 1209 ? -1.507 12.980 41.984 1.00 92.00 1209 LEU A C 1
ATOM 9256 O O . LEU A 1 1209 ? -2.173 12.919 43.015 1.00 92.00 1209 LEU A O 1
ATOM 9260 N N . LEU A 1 1210 ? -2.054 12.873 40.770 1.00 92.62 1210 LEU A N 1
ATOM 9261 C CA . LEU A 1 1210 ? -3.495 12.725 40.548 1.00 92.62 1210 LEU A CA 1
ATOM 9262 C C . LEU A 1 1210 ? -4.052 11.444 41.194 1.00 92.62 1210 LEU A C 1
ATOM 9264 O O . LEU A 1 1210 ? -5.088 11.483 41.857 1.00 92.62 1210 LEU A O 1
ATOM 9268 N N . PHE A 1 1211 ? -3.335 10.326 41.049 1.00 91.56 1211 PHE A N 1
ATOM 9269 C CA . PHE A 1 1211 ? -3.666 9.049 41.687 1.00 91.56 1211 PHE A CA 1
ATOM 9270 C C . PHE A 1 1211 ? -3.692 9.162 43.218 1.00 91.56 1211 PHE A C 1
ATOM 9272 O O . PHE A 1 1211 ? -4.631 8.691 43.864 1.00 91.56 1211 PHE A O 1
ATOM 9279 N N . SER A 1 1212 ? -2.686 9.827 43.795 1.00 91.25 1212 SER A N 1
ATOM 9280 C CA . SER A 1 1212 ? -2.550 10.014 45.243 1.00 91.25 1212 SER A CA 1
ATOM 9281 C C . SER A 1 1212 ? -3.633 10.927 45.807 1.00 91.25 1212 SER A C 1
ATOM 9283 O O . SER A 1 1212 ? -4.246 10.573 46.805 1.00 91.25 1212 SER A O 1
ATOM 9285 N N . VAL A 1 1213 ? -3.917 12.067 45.167 1.00 93.06 1213 VAL A N 1
ATOM 9286 C CA . VAL A 1 1213 ? -4.955 13.008 45.626 1.00 93.06 1213 VAL A CA 1
ATOM 9287 C C . VAL A 1 1213 ? -6.326 12.332 45.679 1.00 93.06 1213 VAL A C 1
ATOM 9289 O O . VAL A 1 1213 ? -7.008 12.431 46.694 1.00 93.06 1213 VAL A O 1
ATOM 9292 N N . ILE A 1 1214 ? -6.720 11.605 44.628 1.00 92.44 1214 ILE A N 1
ATOM 9293 C CA . ILE A 1 1214 ? -8.024 10.926 44.588 1.00 92.44 1214 ILE A CA 1
ATOM 9294 C C . ILE A 1 1214 ? -8.088 9.816 45.651 1.00 92.44 1214 ILE A C 1
ATOM 9296 O O . ILE A 1 1214 ? -9.007 9.785 46.467 1.00 92.44 1214 ILE A O 1
ATOM 9300 N N . SER A 1 1215 ? -7.102 8.914 45.680 1.00 91.25 1215 SER A N 1
ATOM 9301 C CA . SER A 1 1215 ? -7.153 7.737 46.558 1.00 91.25 1215 SER A CA 1
ATOM 9302 C C . SER A 1 1215 ? -6.972 8.057 48.047 1.00 91.25 1215 SER A C 1
ATOM 9304 O O . SER A 1 1215 ? -7.702 7.508 48.872 1.00 91.25 1215 SER A O 1
ATOM 9306 N N . TYR A 1 1216 ? -6.047 8.951 48.413 1.00 91.69 1216 TYR A N 1
ATOM 9307 C CA . TYR A 1 1216 ? -5.678 9.214 49.811 1.00 91.69 1216 TYR A CA 1
ATOM 9308 C C . TYR A 1 1216 ? -6.865 9.716 50.644 1.00 91.69 1216 TYR A C 1
ATOM 9310 O O . TYR A 1 1216 ? -7.095 9.237 51.757 1.00 91.69 1216 TYR A O 1
ATOM 9318 N N . PHE A 1 1217 ? -7.655 10.637 50.080 1.00 91.19 1217 PHE A N 1
ATOM 9319 C CA . PHE A 1 1217 ? -8.842 11.174 50.744 1.00 91.19 1217 PHE A CA 1
ATOM 9320 C C . PHE A 1 1217 ? -10.030 10.198 50.711 1.00 91.19 1217 PHE A C 1
ATOM 9322 O O . PHE A 1 1217 ? -10.713 10.064 51.723 1.00 91.19 1217 PHE A O 1
ATOM 9329 N N . MET A 1 1218 ? -10.244 9.444 49.621 1.00 91.50 1218 MET A N 1
ATOM 9330 C CA . MET A 1 1218 ? -11.327 8.441 49.554 1.00 91.50 1218 MET A CA 1
ATOM 9331 C C . MET A 1 1218 ? -11.128 7.272 50.538 1.00 91.50 1218 MET A C 1
ATOM 9333 O O . MET A 1 1218 ? -12.101 6.789 51.116 1.00 91.50 1218 MET A O 1
ATOM 9337 N N . LEU A 1 1219 ? -9.883 6.847 50.792 1.00 89.19 1219 LEU A N 1
ATOM 9338 C CA . LEU A 1 1219 ? -9.569 5.825 51.803 1.00 89.19 1219 LEU A CA 1
ATOM 9339 C C . LEU A 1 1219 ? -9.696 6.336 53.256 1.00 89.19 1219 LEU A C 1
ATOM 9341 O O . LEU A 1 1219 ? -9.640 5.530 54.187 1.00 89.19 1219 LEU A O 1
ATOM 9345 N N . ASN A 1 1220 ? -9.853 7.651 53.462 1.00 88.56 1220 ASN A N 1
ATOM 9346 C CA . ASN A 1 1220 ? -9.737 8.329 54.759 1.00 88.56 1220 ASN A CA 1
ATOM 9347 C C . ASN A 1 1220 ? -8.417 7.985 55.489 1.00 88.56 1220 ASN A C 1
ATOM 9349 O O . ASN A 1 1220 ? -8.388 7.527 56.641 1.00 88.56 1220 ASN A O 1
ATOM 9353 N N . LEU A 1 1221 ? -7.302 8.172 54.772 1.00 85.94 1221 LEU A N 1
ATOM 9354 C CA . LEU A 1 1221 ? -5.965 8.197 55.363 1.00 85.94 1221 LEU A CA 1
ATOM 9355 C C . LEU A 1 1221 ? -5.753 9.501 56.151 1.00 85.94 1221 LEU A C 1
ATOM 9357 O O . LEU A 1 1221 ? -6.485 10.475 55.996 1.00 85.94 1221 LEU A O 1
ATOM 9361 N N . GLU A 1 1222 ? -4.762 9.509 57.042 1.00 87.06 1222 GLU A N 1
ATOM 9362 C CA . GLU A 1 1222 ? -4.591 10.587 58.020 1.00 87.06 1222 GLU A CA 1
ATOM 9363 C C . GLU A 1 1222 ? -4.329 11.944 57.343 1.00 87.06 1222 GLU A C 1
ATOM 9365 O O . GLU A 1 1222 ? -3.310 12.131 56.677 1.00 87.06 1222 GLU A O 1
ATOM 9370 N N . ALA A 1 1223 ? -5.239 12.902 57.533 1.00 83.25 1223 ALA A N 1
ATOM 9371 C CA . ALA A 1 1223 ? -5.267 14.187 56.830 1.00 83.25 1223 ALA A CA 1
ATOM 9372 C C . ALA A 1 1223 ? -4.206 15.211 57.304 1.00 83.25 1223 ALA A C 1
ATOM 9374 O O . ALA A 1 1223 ? -4.466 16.411 57.358 1.00 83.25 1223 ALA A O 1
ATOM 9375 N N . THR A 1 1224 ? -2.996 14.759 57.648 1.00 91.69 1224 THR A N 1
ATOM 9376 C CA . THR A 1 1224 ? -1.860 15.623 57.990 1.00 91.69 1224 THR A CA 1
ATOM 9377 C C . THR A 1 1224 ? -0.939 15.811 56.780 1.00 91.69 1224 THR A C 1
ATOM 9379 O O . THR A 1 1224 ? -0.431 14.851 56.197 1.00 91.69 1224 THR A O 1
ATOM 9382 N N . ALA A 1 1225 ? -0.685 17.072 56.410 1.00 90.50 1225 ALA A N 1
ATOM 9383 C CA . ALA A 1 1225 ? 0.144 17.447 55.258 1.00 90.50 1225 ALA A CA 1
ATOM 9384 C C . ALA A 1 1225 ? 1.491 16.689 55.138 1.00 90.50 1225 ALA A C 1
ATOM 9386 O O . ALA A 1 1225 ? 1.766 16.179 54.050 1.00 90.50 1225 ALA A O 1
ATOM 9387 N N . PRO A 1 1226 ? 2.323 16.529 56.195 1.00 93.75 1226 PRO A N 1
ATOM 9388 C CA . PRO A 1 1226 ? 3.576 15.779 56.070 1.00 93.75 1226 PRO A CA 1
ATOM 9389 C C . PRO A 1 1226 ? 3.370 14.306 55.685 1.00 93.75 1226 PRO A C 1
ATOM 9391 O O . PRO A 1 1226 ? 4.160 13.775 54.906 1.00 93.75 1226 PRO A O 1
ATOM 9394 N N . LYS A 1 1227 ? 2.307 13.640 56.161 1.00 90.88 1227 LYS A N 1
ATOM 9395 C CA . LYS A 1 1227 ? 2.033 12.235 55.812 1.00 90.88 1227 LYS A CA 1
ATOM 9396 C C . LYS A 1 1227 ? 1.521 12.088 54.380 1.00 90.88 1227 LYS A C 1
ATOM 9398 O O . LYS A 1 1227 ? 1.936 11.153 53.696 1.00 90.88 1227 LYS A O 1
ATOM 9403 N N . PHE A 1 1228 ? 0.745 13.055 53.884 1.00 92.62 1228 PHE A N 1
ATOM 9404 C CA . PHE A 1 1228 ? 0.393 13.128 52.464 1.00 92.62 1228 PHE A CA 1
ATOM 9405 C C . PHE A 1 1228 ? 1.635 13.295 51.571 1.00 92.62 1228 PHE A C 1
ATOM 9407 O O . PHE A 1 1228 ? 1.797 12.548 50.607 1.00 92.62 1228 PHE A O 1
ATOM 9414 N N . PHE A 1 1229 ? 2.555 14.211 51.901 1.00 93.38 1229 PHE A N 1
ATOM 9415 C CA . PHE A 1 1229 ? 3.773 14.407 51.102 1.00 93.38 1229 PHE A CA 1
ATOM 9416 C C . PHE A 1 1229 ? 4.729 13.205 51.149 1.00 93.38 1229 PHE A C 1
ATOM 9418 O O . PHE A 1 1229 ? 5.310 12.861 50.121 1.00 93.38 1229 PHE A O 1
ATOM 9425 N N . VAL A 1 1230 ? 4.849 12.513 52.290 1.00 92.56 1230 VAL A N 1
ATOM 9426 C CA . VAL A 1 1230 ? 5.599 11.246 52.378 1.00 92.56 1230 VAL A CA 1
ATOM 9427 C C . VAL A 1 1230 ? 4.951 10.158 51.514 1.00 92.56 1230 VAL A C 1
ATOM 9429 O O . VAL A 1 1230 ? 5.656 9.476 50.772 1.00 92.56 1230 VAL A O 1
ATOM 9432 N N . PHE A 1 1231 ? 3.621 10.019 51.543 1.00 91.25 1231 PHE A N 1
ATOM 9433 C CA . PHE A 1 1231 ? 2.904 9.070 50.684 1.00 91.25 1231 PHE A CA 1
ATOM 9434 C C . PHE A 1 1231 ? 3.113 9.376 49.191 1.00 91.25 1231 PHE A C 1
ATOM 9436 O O . PHE A 1 1231 ? 3.464 8.480 48.423 1.00 91.25 1231 PHE A O 1
ATOM 9443 N N . LEU A 1 1232 ? 2.974 10.644 48.789 1.00 91.88 1232 LEU A N 1
ATOM 9444 C CA . LEU A 1 1232 ? 3.208 11.103 47.418 1.00 91.88 1232 LEU A CA 1
ATOM 9445 C C . LEU A 1 1232 ? 4.646 10.820 46.952 1.00 91.88 1232 LEU A C 1
ATOM 9447 O O . LEU A 1 1232 ? 4.846 10.334 45.839 1.00 91.88 1232 LEU A O 1
ATOM 9451 N N . LEU A 1 1233 ? 5.643 11.079 47.806 1.00 92.94 1233 LEU A N 1
ATOM 9452 C CA . LEU A 1 1233 ? 7.049 10.786 47.524 1.00 92.94 1233 LEU A CA 1
ATOM 9453 C C . LEU A 1 1233 ? 7.277 9.282 47.309 1.00 92.94 1233 LEU A C 1
ATOM 9455 O O . LEU A 1 1233 ? 7.932 8.896 46.343 1.00 92.94 1233 LEU A O 1
ATOM 9459 N N . VAL A 1 1234 ? 6.699 8.427 48.159 1.00 91.56 1234 VAL A N 1
ATOM 9460 C CA . VAL A 1 1234 ? 6.782 6.964 48.013 1.00 91.56 1234 VAL A CA 1
ATOM 9461 C C . VAL A 1 1234 ? 6.125 6.496 46.709 1.00 91.56 1234 VAL A C 1
ATOM 9463 O O . VAL A 1 1234 ? 6.733 5.717 45.977 1.00 91.56 1234 VAL A O 1
ATOM 9466 N N . GLN A 1 1235 ? 4.939 7.006 46.357 1.00 90.25 1235 GLN A N 1
ATOM 9467 C CA . GLN A 1 1235 ? 4.275 6.676 45.087 1.00 90.25 1235 GLN A CA 1
ATOM 9468 C C . GLN A 1 1235 ? 5.088 7.136 43.864 1.00 90.25 1235 GLN A C 1
ATOM 9470 O O . GLN A 1 1235 ? 5.202 6.402 42.880 1.00 90.25 1235 GLN A O 1
ATOM 9475 N N . TRP A 1 1236 ? 5.713 8.316 43.923 1.00 91.44 1236 TRP A N 1
ATOM 9476 C CA . TRP A 1 1236 ? 6.582 8.815 42.853 1.00 91.44 1236 TRP A CA 1
ATOM 9477 C C . TRP A 1 1236 ? 7.853 7.968 42.677 1.00 91.44 1236 TRP A C 1
ATOM 9479 O O . TRP A 1 1236 ? 8.219 7.616 41.551 1.00 91.44 1236 TRP A O 1
ATOM 9489 N N . LEU A 1 1237 ? 8.498 7.577 43.780 1.00 91.81 1237 LEU A N 1
ATOM 9490 C CA . LEU A 1 1237 ? 9.675 6.703 43.765 1.00 91.81 1237 LEU A CA 1
ATOM 9491 C C . LEU A 1 1237 ? 9.333 5.294 43.248 1.00 91.81 1237 LEU A C 1
ATOM 9493 O O . LEU A 1 1237 ? 10.066 4.748 42.428 1.00 91.81 1237 LEU A O 1
ATOM 9497 N N . LEU A 1 1238 ? 8.183 4.730 43.634 1.00 90.62 1238 LEU A N 1
ATOM 9498 C CA . LEU A 1 1238 ? 7.698 3.448 43.105 1.00 90.62 1238 LEU A CA 1
ATOM 9499 C C . LEU A 1 1238 ? 7.369 3.530 41.607 1.00 90.62 1238 LEU A C 1
ATOM 9501 O O . LEU A 1 1238 ? 7.725 2.629 40.843 1.00 90.62 1238 LEU A O 1
ATOM 9505 N N . SER A 1 1239 ? 6.737 4.619 41.160 1.00 89.06 1239 SER A N 1
ATOM 9506 C CA . SER A 1 1239 ? 6.419 4.843 39.745 1.00 89.06 1239 SER A CA 1
ATOM 9507 C C . SER A 1 1239 ? 7.672 5.031 38.880 1.00 89.06 1239 SER A C 1
ATOM 9509 O O . SER A 1 1239 ? 7.722 4.543 37.754 1.00 89.06 1239 SER A O 1
ATOM 9511 N N . THR A 1 1240 ? 8.699 5.722 39.381 1.00 88.75 1240 THR A N 1
ATOM 9512 C CA . THR A 1 1240 ? 9.967 5.920 38.652 1.00 88.75 1240 THR A CA 1
ATOM 9513 C C . THR A 1 1240 ? 10.853 4.670 38.662 1.00 88.75 1240 THR A C 1
ATOM 9515 O O . THR A 1 1240 ? 11.466 4.360 37.638 1.00 88.75 1240 THR A O 1
ATOM 9518 N N . LEU A 1 1241 ? 10.856 3.888 39.747 1.00 90.50 1241 LEU A N 1
ATOM 9519 C CA . LEU A 1 1241 ? 11.519 2.580 39.811 1.00 90.50 1241 LEU A CA 1
ATOM 9520 C C . LEU A 1 1241 ? 10.890 1.566 38.839 1.00 90.50 1241 LEU A C 1
ATOM 9522 O O . LEU A 1 1241 ? 11.605 0.918 38.080 1.00 90.50 1241 LEU A O 1
ATOM 9526 N N . SER A 1 1242 ? 9.560 1.456 38.819 1.00 89.75 1242 SER A N 1
ATOM 9527 C CA . SER A 1 1242 ? 8.835 0.527 37.934 1.00 89.75 1242 SER A CA 1
ATOM 9528 C C . SER A 1 1242 ? 8.901 0.923 36.454 1.00 89.75 1242 SER A C 1
ATOM 9530 O O . SER A 1 1242 ? 9.049 0.051 35.599 1.00 89.75 1242 SER A O 1
ATOM 9532 N N . ALA A 1 1243 ? 8.898 2.224 36.144 1.00 85.88 1243 ALA A N 1
ATOM 9533 C CA . ALA A 1 1243 ? 9.228 2.734 34.812 1.00 85.88 1243 ALA A CA 1
ATOM 9534 C C . ALA A 1 1243 ? 10.660 2.359 34.382 1.00 85.88 1243 ALA A C 1
ATOM 9536 O O . ALA A 1 1243 ? 10.877 1.942 33.248 1.00 85.88 1243 ALA A O 1
ATOM 9537 N N . SER A 1 1244 ? 11.634 2.465 35.293 1.00 85.25 1244 SER A N 1
ATOM 9538 C CA . SER A 1 1244 ? 13.031 2.100 35.016 1.00 85.25 1244 SER A CA 1
ATOM 9539 C C . SER A 1 1244 ? 13.192 0.593 34.789 1.00 85.25 1244 SER A C 1
ATOM 9541 O O . SER A 1 1244 ? 13.887 0.187 33.863 1.00 85.25 1244 SER A O 1
ATOM 9543 N N . LEU A 1 1245 ? 12.502 -0.239 35.579 1.00 87.38 1245 LEU A N 1
ATOM 9544 C CA . LEU A 1 1245 ? 12.468 -1.694 35.397 1.00 87.38 1245 LEU A CA 1
ATOM 9545 C C . LEU A 1 1245 ? 11.854 -2.080 34.040 1.00 87.38 1245 LEU A C 1
ATOM 9547 O O . LEU A 1 1245 ? 12.420 -2.905 33.330 1.00 87.38 1245 LEU A O 1
ATOM 9551 N N . GLY A 1 1246 ? 10.761 -1.424 33.636 1.00 85.06 1246 GLY A N 1
ATOM 9552 C CA . GLY A 1 1246 ? 10.125 -1.606 32.324 1.00 85.06 1246 GLY A CA 1
ATOM 9553 C C . GLY A 1 1246 ? 10.933 -1.108 31.113 1.00 85.06 1246 GLY A C 1
ATOM 9554 O O . GLY A 1 1246 ? 10.472 -1.286 29.991 1.00 85.06 1246 GLY A O 1
ATOM 9555 N N . CYS A 1 1247 ? 12.104 -0.488 31.322 1.00 78.94 1247 CYS A N 1
ATOM 9556 C CA . CYS A 1 1247 ? 13.103 -0.190 30.280 1.00 78.94 1247 CYS A CA 1
ATOM 9557 C C . CYS A 1 1247 ? 14.252 -1.217 30.219 1.00 78.94 1247 CYS A C 1
ATOM 9559 O O . CYS A 1 1247 ? 15.081 -1.147 29.309 1.00 78.94 1247 CYS A O 1
ATOM 9561 N N . VAL A 1 1248 ? 14.380 -2.078 31.235 1.00 80.19 1248 VAL A N 1
ATOM 9562 C CA . VAL A 1 1248 ? 15.453 -3.082 31.375 1.00 80.19 1248 VAL A CA 1
ATOM 9563 C C . VAL A 1 1248 ? 14.961 -4.480 30.985 1.00 80.19 1248 VAL A C 1
ATOM 9565 O O . VAL A 1 1248 ? 15.764 -5.295 30.529 1.00 80.19 1248 VAL A O 1
ATOM 9568 N N . LEU A 1 1249 ? 13.658 -4.726 31.160 1.00 78.69 1249 LEU A N 1
ATOM 9569 C CA . LEU A 1 1249 ? 12.901 -5.853 30.606 1.00 78.69 1249 LEU A CA 1
ATOM 9570 C C . LEU A 1 1249 ? 12.625 -5.653 29.104 1.00 78.69 1249 LEU A C 1
ATOM 9572 O O . LEU A 1 1249 ? 12.746 -6.658 28.371 1.00 78.69 1249 LEU A O 1
#

Sequence (1249 aa):
MTAPAGSTVPVEAKRARPDGEAPGTGLSQREAKRARDAKLATSCPFLDTIDRRKLDFDFAKVCSVSNANLNVYACLVCGKFFQGRSPTSFAYLHSIHENHHVFLHLETLKFYCLPDDYEIIDSSLDDIKSQLRPVFRSEDVAALQSTGQRRPAKDLYGHEYMPGFIGLNNMTNTNDYANVVIQMLAHVPPLRDFFLLAGGPDAGSQTTRVAESSGLLRAFGEVTRRLWNPRLFKSHTSPQSFIEAVSMASRRRFNITHQSDPVDLLCWLLNRMHADLQKAARKGDPSTLITKAFQGRVRVQSEPLISSEKGASKHASGPSAPGVAAAATTTDSNFFFLTLDLPSMSLFTPEEDQTDTGARSLLQQTTLPVLLQRFDGRTPVADLRTKTLRRFRILEAPEYLVLIFRRFVKNQFLLEERNSTVVNFDSDHLDLSPFVEGAKHGQVTYSLMSSVSYEGAAALEDLQEKVTSGEVSLSSETTRDGHYTLHLVDDTSGRWFELRDLTSSDLCLLRAARALPPADTAPDTRKLEALSLAESAWPRPVEYLLVVLDPLQGQLLERALAADGPGAADTTADIQASPVGRLLADLAPHQGAPGPAGPGLLRSFCTADGRVAAVTVDERRLNGAWARALRQHADRVTQALLRQQAAAGADDPPPGRLERPRPEAGSTLARALLDTFRPTAGHLVACHPHPTMTEGAHVIEMDSIAAAVALDSPPTADAPAVVGSSSGLSGGSSTGSVASNPEKSGHVAIPVARGTALPDKARLAPGAVSIPMPGQTFAPPTQVTLTWTDLVHVVDIKTGPLFRQKTVEKVILDKVSGQAQPGRLLAIMGPSGGGKTSLLDSISGRLRTRGGTVTVNGGPMPSHFRLLASYVMQDDLLFESLTPRELLTFAARVRLSSSLSTKDIRFHVERLLDRLSLTRSADTRVGQAGGSGSGSRGRRGLSGGERKRVAIAYEMITNPALLFLDEPTTGLDAFMALSLIELLRSLAAEGHTVVTTIHQPSSDIFALFDDLLLVARGRVAFRGEASRAVDYFDSLGYPCPTFSNPSDFFMKTLHSNTDEDMVRIRAITDRCPPFKAIDDGVPPIKPAKPEKPSKSVVFKALLGRSNRLFLRNPVTFYARLGQTISSALMCGLLFWNTTLTQTGVQGRAGGIFFLITSAVMSSMMNYVLSFPVEVAYFRREQLSQMYSPGQYYWTKFFSELPYSVIFPLLFSVISYFMLNLEATAPKFFVFLLVQWLLSTLSASLGCVL

Organism: Fonticula alba (NCBI:txid691883)

Radius of gyration: 43.5 Å; chains: 1; bounding box: 138×131×126 Å

Foldseek 3Di:
DDDDDDDDDDDDDDDDDDDDDDDDDDDDPVVVLVVVLVVCQAPPPCPVLFDLLQADQQDDQAQPPPRDNPFWKQQRNHNGIWHDLPCPTRVQVCCVPVVRFWIAGLPPRWIAGPPSTHTHDDPVCVLVVCQSQNADDPVRLVVLVDLPPQDFAAAPVGDTAGQLQFFEALPAVACQLVRQLLSVQLPQSLSVVLLRNLRYPNNDPLSVCLQVQAQLSVLSSRVSSNSRRSRYNDRYHYSVSNQVSLCVQVVNPGHSNHHDHSVVSNVCSLVSSLVSSVVSDDPPDSDDSLCQAFKFKKKKWKAAADDPPPDPDDDDDDDDDDDDRDDTDIDMDIDRAAEFEDDDQDPDDDPPPDDPPPDDPSAAEDEPVVSLCQLLQPDWDADPVRNITMRMATAGGHQKYKYFYCQWDQDPVARIHGDRYWYDYPDQKDFCQSRYDPRDTPRWIWGFFKFKAKAAPDDDDNVVVCVVVVDDDDPRDDGRRIGMWMWGASPNPLWIWIHGRRDIDGVLVVVLVVPDDPDPDDDPVVVSVVSSVVPSDDDPIGHTRMTMIHTDDPVVVVVVVVPPDPPPDPVVVVCCVDPVVVVVVVVDDDDDDDDDDDDDDDDDDDDDDDDDDDDDDDPPDDDPPVVVVVVVVVVVVVVVVVVVVPPDDDDDDDDYDDDDDDDDDDDDDDDDDDDDDDDDDDDDDDDDDDDDDDDDDDDDDDDDDDDDDDDDDDDDDDDDDDDDDDDDDDDDDDDDDDDDDDDDDDDDDDDDDDDDDDDPDDPDAQLAQDLDDVPDDGDQHQWKKKWWWQFWAWDFDFDDDPVDTDTDIDTQAGGATDMFGWLFAEEEEEAVSLNRVVVLCPSQVNDDTPDIAMAMLNHGQDPVNLSLEDEQEPDLPDQQLFFLLLLQLLLLLLNHFPVDDSVSSSVLSCVLCVLLVNNVRRRWGQWDDVLVDDDDPTDDTDDLLSSLSSSVSSRCSSVHQEYEYEASCPPHDLVSSLVVLVSLSVSSNSGHGHYYYHYDHFLSSLVSGQWYWYGASNFTLETGGSVCPQVLCVVVVQHDDPPDRVSVSSHVLRDDDDVVSVVSNCSRRVPYDDDDDDNPVRHHRDDDDHNGYDLVSSLVSLLVVLLSSVVSCVVVVVVLVVLLLVLLVVLLVQLFQQDPDPVSVVSVVVSVVSLLVSLLVSLLVSLLVPVVSVVVVVVSCVSSVSDDPVSNVVSNCVSCVVVLLVSLVSSLVSNCVSNVHPPDPVVSVVSSVVSSVSSSVSNVVSNVD

Secondary structure (DSSP, 8-state):
----------------------------HHHHHHHHHHHHHTS-TTGGG--GGG---SS--S-TTT---SSEEEETTT--EEE--STTSHHHHHHHHS---EEEETTT--EEETTTTEEE--GGGHHHHHHHS----HHHHHHHHSSSPPPPEE-TT--EE-SSS-EE--TTS--HHHHHHHHHHHHSHHHHHHHHHTTSTT--HHHHHHHHSSHHHHHHHHHHHHHT-TT-SSSEE--HHHHHHHHHHTTTSSBTTB---HHHHHHHHHHHHHHHHHHHS-TT----HHHHHH-EEEEEEEEE-----S-SSS----------PPP-EEEEEEESSEEEPPPPP-SS--GGG--SS-------EEEHHHHHGGGBSS--EEETTTTEEEEEEEEE--SSEEEEE--EE--SSSS-EE---EEE-SSSEEE-GGGBTTPPTTSSEEEEEEEEEEEESS-SHHHHHHHHH------S-----EEEEEEEEETTTTEEEEEETTEEEEHHHHHHHHTSPPSSS---HHHHHHHHTT--S---S--EEEEEEEE--THHHHHHHT--STT-STHHHHHHHSHHHHHHHHTPPP-----------------S-------PPP--SS-TTHHHHHHHHHHHHHHHHHHHTTS-----------------------------------------------------------------------------------------------------PPP--------S---PPTT---PPPTTPPPPPPPP--EEEEEEEEEEEEEES-TTSPEEEEEEEEEEEEEEE-TT-EEEEE--TTSSHHHHHHHHTTSSPPSEEEEEETTEEPPTTGGGTEEEE-SS----TTS-HHHHHHHHHHHHS-TTS-HHHHHHHHHHHHHHTT-TTTTTS----TTTTSSSS-PPP---HHHHHHHHHHHHHTT--SEEEESSTTTTS-HHHHHHHHHHHHHHHHTT-EEEEE-SS--HHHHTT-SEEEEEETTEEEEEEEGGGHHHHHHHTT-PPPTTS-HHHHHHHHH--SSHHHHHHHHHHHTTSPPP------PPP---PPP-PPPHHHHHHHHHHHHHHHHHT-HHHHHHHHHHHHHHHHHHHHHTTT--SSHHHHHHHHHHHHHHHHHHHHHHHHHHHHHHHHHHHHHHHHHHTT-S-HHHHHHHHHHHHHHHHHHHHHHHHHHHHHHTT----HHHHHHHHHHHHHHHHHHHHHTTT-

InterPro domains:
  IPR001394 Peptidase C19, ubiquitin carboxyl-terminal hydrolase [PF00443] (166-505)
  IPR001607 Zinc finger, UBP-type [PF02148] (63-124)
  IPR001607 Zinc finger, UBP-type [PS50271] (42-139)
  IPR001607 Zinc finger, UBP-type [SM00290] (62-111)
  IPR003439 ABC transporter-like, ATP-binding domain [PF00005] (813-970)
  IPR003439 ABC transporter-like, ATP-binding domain [PS50893] (797-1042)
  IPR003593 AAA+ ATPase domain [SM00382] (822-1019)
  IPR013083 Zinc finger, RING/FYVE/PHD-type [G3DSA:3.30.40.10] (44-131)
  IPR013525 ABC-2 type transporter, transmembrane domain [PF01061] (1099-1248)
  IPR027417 P-loop containing nucleoside triphosphate hydrolase [G3DSA:3.40.50.300] (802-1035)
  IPR027417 P-loop containing nucleoside triphosphate hydrolase [SSF52540] (810-1040)
  IPR028889 Ubiquitin specific protease UPS, catalytic domain [PS50235] (166-521)
  IPR038765 Papain-like cysteine peptidase superfamily [SSF54001] (163-503)
  IPR043926 ABC transporter family G domain [PF19055] (999-1056)
  IPR050352 ATP-binding cassette subfamily G transporters [PTHR48041] (767-1248)

=== Feature glossary ===
Key to the feature types in this record:

Secondary structure (8-state, DSSP). Secondary structure is the local, repeating backbone conformation. DSSP classifies it into eight states by reading the hydrogen-bond network: three helix types (H, G, I), two β types (E, B), two non-regular types (T, S), and unstructured coil (-).

Backbone torsions (φ/ψ). Backbone dihedral angles. Every residue except chain termini has a φ (preceding-C → N → Cα → C) and a ψ (N → Cα → C → next-N). They are reported in degrees following the IUPAC sign convention. Secondary structure is essentially a statement about which (φ, ψ) basin each residue occupies.

Predicted aligned error. Predicted Aligned Error (PAE) is an AlphaFold confidence matrix: entry (i, j) is the expected error in the position of residue j, in ångströms, when the prediction is superimposed on the true structure at residue i. Low PAE within a block of residues means that block is internally rigid and well-predicted; high PAE between two blocks means their relative placement is uncertain even if each block individually is confident.

B-factor. B-factor (Debye–Waller factor) reflects atomic displacement in the crystal lattice. It is an experimental observable (units Å²), not a prediction; low values mean the atom is pinned down, high values mean it moves or is heterogeneous across the crystal.

Secondary structure (3-state, P-SEA). Three-state secondary structure (P-SEA) collapses the eight DSSP classes into helix (a), strand (b), and coil (c). P-SEA assigns these from Cα geometry alone — distances and angles — without requiring backbone oxygens, so it works on any Cα trace.

Sequence. Primary structure: the covalent order of the twenty standard amino acids along the backbone. Two proteins with the same sequence will (almost always) fold to the same structure; two with 30% identity often share a fold but not the details.

pLDDT. pLDDT is the predicted lDDT-Cα score: AlphaFold's confidence that the local environment of each residue (all inter-atomic distances within 15 Å) is correctly placed. It is a per-residue number between 0 and 100, with higher meaning more reliable.

InterPro / GO / CATH / organism. Functional annotations link the protein to curated databases. InterPro entries identify conserved domains and families by matching the sequence against member-database signatures (Pfam, PROSITE, CDD, …). Gene Ontology (GO) terms describe molecular function, biological process, and cellular component in a controlled vocabulary. CATH places the structure in a hierarchical fold classification (Class/Architecture/Topology/Homologous-superfamily). The organism is the source species.

Contact-map, Ramachandran, and PAE plots. Three diagnostic plots accompany the record. The Cα contact map visualizes the tertiary structure as a 2D adjacency matrix (8 Å cutoff, sequence-local contacts suppressed). The Ramachandran plot shows the distribution of backbone (φ, ψ) torsions, with points in the α and β basins reflecting secondary structure content. The PAE plot shows AlphaFold's inter-residue confidence as a color matrix.

mmCIF coordinates. The mmCIF table is the protein's shape written out atom by atom. For each backbone N, Cα, C, and carbonyl O, it records an (x, y, z) coordinate triple in Å plus the residue type, chain letter, and residue number.

Radius of gyration, Cα contacts, bounding box. Three whole-structure scalars: the radius of gyration (RMS distance of Cα from centroid, in Å), the count of Cα–Cα contacts (pairs closer than 8 Å and separated by more than four residues in sequence — i.e. tertiary, not local, contacts), and the bounding-box dimensions. Together they distinguish compact globular folds from extended fibres or disordered chains.

Foldseek 3Di. The Foldseek 3Di string encodes local tertiary geometry as a 20-letter alphabet — one character per residue — derived from the relative positions of nearby Cα atoms. Unlike the amino-acid sequence, 3Di is a direct function of the 3D structure, so two proteins with the same fold have similar 3Di strings even at low sequence identity.

Rendered structure images. Six rendered views show the 3D structure from the faces of a cube — i.e. along ±x, ±y, ±z. Rendering representation is drawn randomly per protein from cartoon (secondary-structure ribbons), sticks (backbone bonds), or molecular surface; coloring is either N→C rainbow (blue at the N-terminus through red at the C-terminus) or one color per chain.

Nearest PDB structures. The Foldseek neighbor list gives the closest experimentally determined structures in the PDB, ranked by structural alignment. TM-score near 1 means near-identical fold; near 0.3 means only rough topology match. This is how one finds what a novel AlphaFold prediction most resembles in the solved-structure universe.

Solvent-accessible surface area. SASA measures how much of the protein is reachable by solvent. It is computed by rolling a water-sized probe over the atomic surface and summing the exposed area (Å²). Per-residue SASA distinguishes core (buried, low SASA) from surface (exposed, high SASA) residues; total SASA is a whole-molecule size measure.